Protein AF-0000000080414176 (afdb_homodimer)

Foldseek 3Di:
DDPPQPFPPDDPFFTKGFQAFALWAAADDPDPVVVVVLCVVQQADRQQWFWFEWDDDVQWIKTATFAQDHHDQFGIWTDGNPPRPHNHDHTYHAPHSVLRHALPQNHAHHWAYWDQDPQQKIKTWHCCWHHDDPPIDNSYATWIWIARNVVRDTDDIAGADPQAADPQFDWHYKDKDDPPDNQQIKMWTQRFQRLWIKIAGNNVRDIHIDHAPQQFADQVQQWAAFPNDTDGNNGGGKAEWEWAAPPDDFIKIKIHTQSFQWIKIAGCVLVVDHDDPPSHVRIGTADGEDAGWQYWYADNQAKIWTQHQRFLFIKIAGRVDGPDNVLMDTLGHDSPQSHPFNYWDDDPQKIKTKHGNVCCSVVHGRDSVDTGITIMMGGNQSSCVPGSNDDDVPVD/DDPPQPFPPDPPFFTKTFQAFALWAAADDPDPVVVVVLCVVQQADRQQWFWFEWDDDDQWIKTATFAQDHHDQFGIFTDGNPPRPHNHDHTYHAPHSVLRHALPQNHAHHWAYWDQDPQQKIKTWHCCWHHDDPPIDNSYATWIWIARNVVRDTDDIAGADPQAADPQFDWHYKDKDDPPDNQAIKMWTQRFQRLWIKIAGNNVRDIHIDHAPQQFADQVQQWAAFPNDTDGNNRGGKAEWEWAAPPDDFIKIKIHTQSFQWIKIAGCVLVVDHDDPPSHVRIGTADGEDAGWQYWYADNQAKIWTQHQRFLFIKIAGRVDGPDNVLMDTLGHDSVQSHPFNYWDADPQKIKTKHGNVCCSVVHGRDSVDTGITIMMGGNQSSCVPGSNDDDVPVD

InterPro domains:
  IPR011042 Six-bladed beta-propeller, TolB-like [G3DSA:2.120.10.30] (16-393)
  IPR017996 Major royal jelly/yellow-related [PF03022] (109-389)
  IPR017996 Major royal jelly/yellow-related [PR01366] (15-36)
  IPR017996 Major royal jelly/yellow-related [PR01366] (37-59)
  IPR017996 Major royal jelly/yellow-related [PR01366] (293-312)
  IPR017996 Major royal jelly/yellow-related [PR01366] (315-337)
  IPR017996 Major royal jelly/yellow-related [PTHR10009] (9-392)

Organism: Rhodnius prolixus (NCBI:txid13249)

Radius of gyration: 29.64 Å; Cα contacts (8 Å, |Δi|>4): 2072; chains: 2; bounding box: 53×89×78 Å

Sequence (792 aa):
IFYVSALISCTSGVQLYQKFAWRSLDYAFPSEHSRMEALFNGDFVPENNLPVGIEIWKNKLFVTVPRWNKGVPSTLNYVPLDNAYDASPKLVPYPNWSTNKEGNCYGLTTTYRVRVDECDRLWVLDSGTVGIGNTTQQVCPYALHAFNLKNDRQILRYQFKDDDINGNTFIANIAVEVGDTCEDTFVYASDELGYGLLVYDLKENDSWRFEHGFFHPDPLKGDFNVAGLNFQWEAEGIFGLALSPRSFGDRLLFFHPLASYREFVVPTNVLKAKPDEKFYHKFIPLNERLGHSTAEVMTEDGILLFNLIDNNAIGCWNWNNPYDARYHDIIAKDDVGLIFPSDIRVVNGIVWVISDRMPVHLISKLDFYDVNFRIIFFSLDEAVSGTVCQHNSKYVIFYVSALISCTSGVQLYQKFAWRSLDYAFPSEHSRMEALFNGDFVPENNLPVGIEIWKNKLFVTVPRWNKGVPSTLNYVPLDNAYDASPKLVPYPNWSTNKEGNCYGLTTTYRVRVDECDRLWVLDSGTVGIGNTTQQVCPYALHAFNLKNDRQILRYQFKDDDINGNTFIANIAVEVGDTCEDTFVYASDELGYGLLVYDLKENDSWRFEHGFFHPDPLKGDFNVAGLNFQWEAEGIFGLALSPRSFGDRLLFFHPLASYREFVVPTNVLKAKPDEKFYHKFIPLNERLGHSTAEVMTEDGILLFNLIDNNAIGCWNWNNPYDARYHDIIAKDDVGLIFPSDIRVVNGIVWVISDRMPVHLISKLDFYDVNFRIIFFSLDEAVSGTVCQHNSKYV

Structure (mmCIF, N/CA/C/O backbone):
data_AF-0000000080414176-model_v1
#
loop_
_entity.id
_entity.type
_entity.pdbx_description
1 polymer 'Protein yellow'
#
loop_
_atom_site.group_PDB
_atom_site.id
_atom_site.type_symbol
_atom_site.label_atom_id
_atom_site.label_alt_id
_atom_site.label_comp_id
_atom_site.label_asym_id
_atom_site.label_entity_id
_atom_site.label_seq_id
_atom_site.pdbx_PDB_ins_code
_atom_site.Cartn_x
_atom_site.Cartn_y
_atom_site.Cartn_z
_atom_site.occupancy
_atom_site.B_iso_or_equiv
_atom_site.auth_seq_id
_atom_site.auth_comp_id
_atom_site.auth_asym_id
_atom_site.auth_atom_id
_atom_site.pdbx_PDB_model_num
ATOM 1 N N . ILE A 1 1 ? 14.641 -48.219 -22.266 1 24.78 1 ILE A N 1
ATOM 2 C CA . ILE A 1 1 ? 14.367 -46.781 -22.172 1 24.78 1 ILE A CA 1
ATOM 3 C C . ILE A 1 1 ? 14.938 -46.219 -20.875 1 24.78 1 ILE A C 1
ATOM 5 O O . ILE A 1 1 ? 14.484 -46.594 -19.781 1 24.78 1 ILE A O 1
ATOM 9 N N . PHE A 1 2 ? 16.266 -45.938 -20.797 1 26.03 2 PHE A N 1
ATOM 10 C CA . PHE A 1 2 ? 17.062 -45.625 -19.609 1 26.03 2 PHE A CA 1
ATOM 11 C C . PHE A 1 2 ? 16.656 -44.281 -19.047 1 26.03 2 PHE A C 1
ATOM 13 O O . PHE A 1 2 ? 16.734 -43.25 -19.75 1 26.03 2 PHE A O 1
ATOM 20 N N . TYR A 1 3 ? 15.633 -44.219 -18.156 1 29.53 3 TYR A N 1
ATOM 21 C CA . TYR A 1 3 ? 15.32 -43.031 -17.359 1 29.53 3 TYR A CA 1
ATOM 22 C C . TYR A 1 3 ? 16.562 -42.5 -16.672 1 29.53 3 TYR A C 1
ATOM 24 O O . TYR A 1 3 ? 17.203 -43.219 -15.898 1 29.53 3 TYR A O 1
ATOM 32 N N . VAL A 1 4 ? 17.328 -41.812 -17.344 1 32.78 4 VAL A N 1
ATOM 33 C CA . VAL A 1 4 ? 18.438 -41.219 -16.625 1 32.78 4 VAL A CA 1
ATOM 34 C C . VAL A 1 4 ? 17.906 -40.375 -15.477 1 32.78 4 VAL A C 1
ATOM 36 O O . VAL A 1 4 ? 17.344 -39.281 -15.711 1 32.78 4 VAL A O 1
ATOM 39 N N . SER A 1 5 ? 17.406 -40.906 -14.438 1 36.78 5 SER A N 1
ATOM 40 C CA . SER A 1 5 ? 17.078 -40.219 -13.195 1 36.78 5 SER A CA 1
ATOM 41 C C . SER A 1 5 ? 18.297 -39.562 -12.578 1 36.78 5 SER A C 1
ATOM 43 O O . SER A 1 5 ? 19.25 -40.25 -12.211 1 36.78 5 SER A O 1
ATOM 45 N N . ALA A 1 6 ? 18.688 -38.5 -13.125 1 37.69 6 ALA A N 1
ATOM 46 C CA . ALA A 1 6 ? 19.781 -37.938 -12.344 1 37.69 6 ALA A CA 1
ATOM 47 C C . ALA A 1 6 ? 19.344 -37.656 -10.914 1 37.69 6 ALA A C 1
ATOM 49 O O . ALA A 1 6 ? 18.375 -36.938 -10.68 1 37.69 6 ALA A O 1
ATOM 50 N N . LEU A 1 7 ? 19.766 -38.5 -10.016 1 38.91 7 LEU A N 1
ATOM 51 C CA . LEU A 1 7 ? 19.609 -38.375 -8.57 1 38.91 7 LEU A CA 1
ATOM 52 C C . LEU A 1 7 ? 20.359 -37.156 -8.062 1 38.91 7 LEU A C 1
ATOM 54 O O . LEU A 1 7 ? 21.562 -37 -8.32 1 38.91 7 LEU A O 1
ATOM 58 N N . ILE A 1 8 ? 19.734 -36.125 -7.996 1 37.75 8 ILE A N 1
ATOM 59 C CA . ILE A 1 8 ? 20.391 -35.031 -7.254 1 37.75 8 ILE A CA 1
ATOM 60 C C . ILE A 1 8 ? 20.531 -35.438 -5.789 1 37.75 8 ILE A C 1
ATOM 62 O O . ILE A 1 8 ? 19.531 -35.781 -5.137 1 37.75 8 ILE A O 1
ATOM 66 N N . SER A 1 9 ? 21.719 -35.938 -5.422 1 36.38 9 SER A N 1
ATOM 67 C CA . SER A 1 9 ? 22.016 -36.344 -4.055 1 36.38 9 SER A CA 1
ATOM 68 C C . SER A 1 9 ? 21.625 -35.25 -3.051 1 36.38 9 SER A C 1
ATOM 70 O O . SER A 1 9 ? 22.172 -34.156 -3.068 1 36.38 9 SER A O 1
ATOM 72 N N . CYS A 1 10 ? 20.375 -35.062 -2.795 1 38.81 10 CYS A N 1
ATOM 73 C CA . CYS A 1 10 ? 20.047 -34.156 -1.703 1 38.81 10 CYS A CA 1
ATOM 74 C C . CYS A 1 10 ? 20.359 -34.781 -0.352 1 38.81 10 CYS A C 1
ATOM 76 O O . CYS A 1 10 ? 20.141 -35.969 -0.152 1 38.81 10 CYS A O 1
ATOM 78 N N . THR A 1 11 ? 21.141 -34.188 0.549 1 42.34 11 THR A N 1
ATOM 79 C CA . THR A 1 11 ? 21.203 -34.5 1.973 1 42.34 11 THR A CA 1
ATOM 80 C C . THR A 1 11 ? 19.844 -34.969 2.479 1 42.34 11 THR A C 1
ATOM 82 O O . THR A 1 11 ? 18.844 -34.938 1.742 1 42.34 11 THR A O 1
ATOM 85 N N . SER A 1 12 ? 19.5 -34.969 3.92 1 51.62 12 SER A N 1
ATOM 86 C CA . SER A 1 12 ? 18.391 -35.375 4.758 1 51.62 12 SER A CA 1
ATOM 87 C C . SER A 1 12 ? 17.078 -34.781 4.281 1 51.62 12 SER A C 1
ATOM 89 O O . SER A 1 12 ? 16.125 -34.625 5.062 1 51.62 12 SER A O 1
ATOM 91 N N . GLY A 1 13 ? 16.875 -34.781 2.926 1 66.69 13 GLY A N 1
ATOM 92 C CA . GLY A 1 13 ? 15.641 -34.25 2.365 1 66.69 13 GLY A CA 1
ATOM 93 C C . GLY A 1 13 ? 15 -35.156 1.341 1 66.69 13 GLY A C 1
ATOM 94 O O . GLY A 1 13 ? 15.57 -36.188 0.981 1 66.69 13 GLY A O 1
ATOM 95 N N . VAL A 1 14 ? 13.742 -35.094 0.979 1 82.75 14 VAL A N 1
ATOM 96 C CA . VAL A 1 14 ? 12.961 -35.875 0.014 1 82.75 14 VAL A CA 1
ATOM 97 C C . VAL A 1 14 ? 13.648 -35.844 -1.35 1 82.75 14 VAL A C 1
ATOM 99 O O . VAL A 1 14 ? 14.297 -34.844 -1.701 1 82.75 14 VAL A O 1
ATOM 102 N N . GLN A 1 15 ? 13.625 -37 -1.984 1 88.12 15 GLN A N 1
ATOM 103 C CA . GLN A 1 15 ? 14.109 -37.062 -3.359 1 88.12 15 GLN A CA 1
ATOM 104 C C . GLN A 1 15 ? 13.219 -36.25 -4.289 1 88.12 15 GLN A C 1
ATOM 106 O O . GLN A 1 15 ? 12.008 -36.469 -4.352 1 88.12 15 GLN A O 1
ATOM 111 N N . LEU A 1 16 ? 13.82 -35.281 -4.965 1 95.75 16 LEU A N 1
ATOM 112 C CA . LEU A 1 16 ? 13.125 -34.469 -5.957 1 95.75 16 LEU A CA 1
ATOM 113 C C . LEU A 1 16 ? 13.344 -35.031 -7.359 1 95.75 16 LEU A C 1
ATOM 115 O O . LEU A 1 16 ? 14.453 -35.438 -7.699 1 95.75 16 LEU A O 1
ATOM 119 N N . TYR A 1 17 ? 12.328 -35.062 -8.117 1 95.75 17 TYR A N 1
ATOM 120 C CA . TYR A 1 17 ? 12.414 -35.531 -9.508 1 95.75 17 TYR A CA 1
ATOM 121 C C . TYR A 1 17 ? 12.062 -34.406 -10.469 1 95.75 17 TYR A C 1
ATOM 123 O O . TYR A 1 17 ? 11.125 -33.625 -10.219 1 95.75 17 TYR A O 1
ATOM 131 N N . GLN A 1 18 ? 12.828 -34.281 -11.5 1 95.56 18 GLN A N 1
ATOM 132 C CA . GLN A 1 18 ? 12.562 -33.312 -12.555 1 95.56 18 GLN A CA 1
ATOM 133 C C . GLN A 1 18 ? 11.734 -33.938 -13.672 1 95.56 18 GLN A C 1
ATOM 135 O O . GLN A 1 18 ? 12.156 -34.906 -14.305 1 95.56 18 GLN A O 1
ATOM 140 N N . LYS A 1 19 ? 10.617 -33.438 -13.922 1 95.69 19 LYS A N 1
ATOM 141 C CA . LYS A 1 19 ? 9.773 -33.938 -15.008 1 95.69 19 LYS A CA 1
ATOM 142 C C . LYS A 1 19 ? 10.133 -33.25 -16.328 1 95.69 19 LYS A C 1
ATOM 144 O O . LYS A 1 19 ? 10.266 -33.906 -17.359 1 95.69 19 LYS A O 1
ATOM 149 N N . PHE A 1 20 ? 10.203 -31.938 -16.297 1 96.88 20 PHE A N 1
ATOM 150 C CA . PHE A 1 20 ? 10.547 -31.141 -17.469 1 96.88 20 PHE A CA 1
ATOM 151 C C . PHE A 1 20 ? 11.578 -30.078 -17.109 1 96.88 20 PHE A C 1
ATOM 153 O O . PHE A 1 20 ? 11.664 -29.641 -15.953 1 96.88 20 PHE A O 1
ATOM 160 N N . ALA A 1 21 ? 12.336 -29.641 -18.047 1 97.5 21 ALA A N 1
ATOM 161 C CA . ALA A 1 21 ? 13.328 -28.578 -17.922 1 97.5 21 ALA A CA 1
ATOM 162 C C . ALA A 1 21 ? 13.484 -27.812 -19.234 1 97.5 21 ALA A C 1
ATOM 164 O O . ALA A 1 21 ? 13.555 -28.422 -20.312 1 97.5 21 ALA A O 1
ATOM 165 N N . TRP A 1 22 ? 13.477 -26.516 -19.172 1 98.12 22 TRP A N 1
ATOM 166 C CA . TRP A 1 22 ? 13.617 -25.703 -20.375 1 98.12 22 TRP A CA 1
ATOM 167 C C . TRP A 1 22 ? 14.734 -24.672 -20.203 1 98.12 22 TRP A C 1
ATOM 169 O O . TRP A 1 22 ? 14.875 -24.078 -19.141 1 98.12 22 TRP A O 1
ATOM 179 N N . ARG A 1 23 ? 15.539 -24.562 -21.219 1 98.31 23 ARG A N 1
ATOM 180 C CA . ARG A 1 23 ? 16.391 -23.375 -21.328 1 98.31 23 ARG A CA 1
ATOM 181 C C . ARG A 1 23 ? 15.586 -22.156 -21.766 1 98.31 23 ARG A C 1
ATOM 183 O O . ARG A 1 23 ? 15.742 -21.062 -21.219 1 98.31 23 ARG A O 1
ATOM 190 N N . SER A 1 24 ? 14.781 -22.359 -22.719 1 98.31 24 SER A N 1
ATOM 191 C CA . SER A 1 24 ? 13.758 -21.453 -23.203 1 98.31 24 SER A CA 1
ATOM 192 C C . SER A 1 24 ? 12.5 -22.203 -23.625 1 98.31 24 SER A C 1
ATOM 194 O O . SER A 1 24 ? 12.562 -23.375 -23.969 1 98.31 24 SER A O 1
ATOM 196 N N . LEU A 1 25 ? 11.414 -21.531 -23.594 1 98.38 25 LEU A N 1
ATOM 197 C CA . LEU A 1 25 ? 10.164 -22.172 -23.969 1 98.38 25 LEU A CA 1
ATOM 198 C C . LEU A 1 25 ? 10.008 -22.188 -25.5 1 98.38 25 LEU A C 1
ATOM 200 O O . LEU A 1 25 ? 10.602 -21.359 -26.188 1 98.38 25 LEU A O 1
ATOM 204 N N . ASP A 1 26 ? 9.312 -23.094 -25.906 1 98.19 26 ASP A N 1
ATOM 205 C CA . ASP A 1 26 ? 8.852 -23.188 -27.281 1 98.19 26 ASP A CA 1
ATOM 206 C C . ASP A 1 26 ? 7.406 -23.688 -27.344 1 98.19 26 ASP A C 1
ATOM 208 O O . ASP A 1 26 ? 6.836 -24.078 -26.328 1 98.19 26 ASP A O 1
ATOM 212 N N . TYR A 1 27 ? 6.855 -23.562 -28.516 1 98.44 27 TYR A N 1
ATOM 213 C CA . TYR A 1 27 ? 5.434 -23.859 -28.672 1 98.44 27 TYR A CA 1
ATOM 214 C C . TYR A 1 27 ? 5.199 -24.812 -29.828 1 98.44 27 TYR A C 1
ATOM 216 O O . TYR A 1 27 ? 5.988 -24.875 -30.766 1 98.44 27 TYR A O 1
ATOM 224 N N . ALA A 1 28 ? 4.078 -25.516 -29.672 1 97.75 28 ALA A N 1
ATOM 225 C CA . ALA A 1 28 ? 3.68 -26.453 -30.719 1 97.75 28 ALA A CA 1
ATOM 226 C C . ALA A 1 28 ? 2.961 -25.734 -31.859 1 97.75 28 ALA A C 1
ATOM 228 O O . ALA A 1 28 ? 1.761 -25.922 -32.062 1 97.75 28 ALA A O 1
ATOM 229 N N . PHE A 1 29 ? 3.73 -25.094 -32.688 1 98.12 29 PHE A N 1
ATOM 230 C CA . PHE A 1 29 ? 3.174 -24.406 -33.875 1 98.12 29 PHE A CA 1
ATOM 231 C C . PHE A 1 29 ? 2.584 -25.422 -34.844 1 98.12 29 PHE A C 1
ATOM 233 O O . PHE A 1 29 ? 3.016 -26.578 -34.875 1 98.12 29 PHE A O 1
ATOM 240 N N . PRO A 1 30 ? 1.626 -24.922 -35.656 1 97 30 PRO A N 1
ATOM 241 C CA . PRO A 1 30 ? 0.999 -25.844 -36.594 1 97 30 PRO A CA 1
ATOM 242 C C . PRO A 1 30 ? 1.994 -26.422 -37.625 1 97 30 PRO A C 1
ATOM 244 O O . PRO A 1 30 ? 1.801 -27.531 -38.094 1 97 30 PRO A O 1
ATOM 247 N N . SER A 1 31 ? 2.994 -25.641 -37.969 1 97.56 31 SER A N 1
ATOM 248 C CA . SER A 1 31 ? 4.055 -26.078 -38.875 1 97.56 31 SER A CA 1
ATOM 249 C C . SER A 1 31 ? 5.375 -25.375 -38.562 1 97.56 31 SER A C 1
ATOM 251 O O . SER A 1 31 ? 5.387 -24.344 -37.875 1 97.56 31 SER A O 1
ATOM 253 N N . GLU A 1 32 ? 6.402 -26 -39 1 97.56 32 GLU A N 1
ATOM 254 C CA . GLU A 1 32 ? 7.703 -25.359 -38.844 1 97.56 32 GLU A CA 1
ATOM 255 C C . GLU A 1 32 ? 7.758 -24.016 -39.562 1 97.56 32 GLU A C 1
ATOM 257 O O . GLU A 1 32 ? 8.414 -23.078 -39.094 1 97.56 32 GLU A O 1
ATOM 262 N N . HIS A 1 33 ? 7.082 -23.984 -40.688 1 97.75 33 HIS A N 1
ATOM 263 C CA . HIS A 1 33 ? 7.016 -22.734 -41.438 1 97.75 33 HIS A CA 1
ATOM 264 C C . HIS A 1 33 ? 6.367 -21.625 -40.594 1 97.75 33 HIS A C 1
ATOM 266 O O . HIS A 1 33 ? 6.891 -20.516 -40.531 1 97.75 33 HIS A O 1
ATOM 272 N N . SER A 1 34 ? 5.277 -21.922 -40 1 97.44 34 SER A N 1
ATOM 273 C CA . SER A 1 34 ? 4.586 -20.953 -39.188 1 97.44 34 SER A CA 1
ATOM 274 C C . SER A 1 34 ? 5.441 -20.531 -37.969 1 97.44 34 SER A C 1
ATOM 276 O O . SER A 1 34 ? 5.41 -19.375 -37.562 1 97.44 34 SER A O 1
ATOM 278 N N . ARG A 1 35 ? 6.176 -21.469 -37.406 1 98.06 35 ARG A N 1
ATOM 279 C CA . ARG A 1 35 ? 7.086 -21.156 -36.312 1 98.06 35 ARG A CA 1
ATOM 280 C C . ARG A 1 35 ? 8.164 -20.172 -36.781 1 98.06 35 ARG A C 1
ATOM 282 O O . ARG A 1 35 ? 8.43 -19.188 -36.094 1 98.06 35 ARG A O 1
ATOM 289 N N . MET A 1 36 ? 8.742 -20.453 -37.938 1 98.31 36 MET A N 1
ATOM 290 C CA . MET A 1 36 ? 9.805 -19.609 -38.469 1 98.31 36 MET A CA 1
ATOM 291 C C . MET A 1 36 ? 9.281 -18.203 -38.781 1 98.31 36 MET A C 1
ATOM 293 O O . MET A 1 36 ? 9.977 -17.219 -38.531 1 98.31 36 MET A O 1
ATOM 297 N N . GLU A 1 37 ? 8.141 -18.156 -39.312 1 97.94 37 GLU A N 1
ATOM 298 C CA . GLU A 1 37 ? 7.52 -16.859 -39.562 1 97.94 37 GLU A CA 1
ATOM 299 C C . GLU A 1 37 ? 7.328 -16.062 -38.281 1 97.94 37 GLU A C 1
ATOM 301 O O . GLU A 1 37 ? 7.59 -14.859 -38.25 1 97.94 37 GLU A O 1
ATOM 306 N N . ALA A 1 38 ? 6.879 -16.75 -37.25 1 98 38 ALA A N 1
ATOM 307 C CA . ALA A 1 38 ? 6.668 -16.094 -35.969 1 98 38 ALA A CA 1
ATOM 308 C C . ALA A 1 38 ? 7.984 -15.586 -35.406 1 98 38 ALA A C 1
ATOM 310 O O . ALA A 1 38 ? 8.031 -14.492 -34.812 1 98 38 ALA A O 1
ATOM 311 N N . LEU A 1 39 ? 9.031 -16.375 -35.531 1 98.25 39 LEU A N 1
ATOM 312 C CA . LEU A 1 39 ? 10.352 -15.953 -35.062 1 98.25 39 LEU A CA 1
ATOM 313 C C . LEU A 1 39 ? 10.828 -14.727 -35.844 1 98.25 39 LEU A C 1
ATOM 315 O O . LEU A 1 39 ? 11.383 -13.789 -35.281 1 98.25 39 LEU A O 1
ATOM 319 N N . PHE A 1 40 ? 10.562 -14.734 -37.094 1 97.94 40 PHE A N 1
ATOM 320 C CA . PHE A 1 40 ? 11.039 -13.68 -38 1 97.94 40 PHE A CA 1
ATOM 321 C C . PHE A 1 40 ? 10.273 -12.383 -37.75 1 97.94 40 PHE A C 1
ATOM 323 O O . PHE A 1 40 ? 10.875 -11.305 -37.719 1 97.94 40 PHE A O 1
ATOM 330 N N . ASN A 1 41 ? 9.023 -12.43 -37.562 1 97.44 41 ASN A N 1
ATOM 331 C CA . ASN A 1 41 ? 8.195 -11.227 -37.5 1 97.44 41 ASN A CA 1
ATOM 332 C C . ASN A 1 41 ? 8.078 -10.742 -36.031 1 97.44 41 ASN A C 1
ATOM 334 O O . ASN A 1 41 ? 7.449 -9.711 -35.781 1 97.44 41 ASN A O 1
ATOM 338 N N . GLY A 1 42 ? 8.562 -11.508 -35.031 1 97.88 42 GLY A N 1
ATOM 339 C CA . GLY A 1 42 ? 8.578 -11.055 -33.656 1 97.88 42 GLY A CA 1
ATOM 340 C C . GLY A 1 42 ? 7.383 -11.531 -32.844 1 97.88 42 GLY A C 1
ATOM 341 O O . GLY A 1 42 ? 7.223 -11.172 -31.688 1 97.88 42 GLY A O 1
ATOM 342 N N . ASP A 1 43 ? 6.57 -12.336 -33.5 1 97.19 43 ASP A N 1
ATOM 343 C CA . ASP A 1 43 ? 5.418 -12.891 -32.781 1 97.19 43 ASP A CA 1
ATOM 344 C C . ASP A 1 43 ? 5.855 -13.953 -31.781 1 97.19 43 ASP A C 1
ATOM 346 O O . ASP A 1 43 ? 5.09 -14.312 -30.875 1 97.19 43 ASP A O 1
ATOM 350 N N . PHE A 1 44 ? 7.008 -14.445 -32.062 1 98.5 44 PHE A N 1
ATOM 351 C CA . PHE A 1 44 ? 7.633 -15.375 -31.125 1 98.5 44 PHE A CA 1
ATOM 352 C C . PHE A 1 44 ? 9.07 -14.969 -30.828 1 98.5 44 PHE A C 1
ATOM 354 O O . PHE A 1 44 ? 9.914 -14.961 -31.734 1 98.5 44 PHE A O 1
ATOM 361 N N . VAL A 1 45 ? 9.328 -14.57 -29.609 1 98.62 45 VAL A N 1
ATOM 362 C CA . VAL A 1 45 ? 10.664 -14.266 -29.109 1 98.62 45 VAL A CA 1
ATOM 363 C C . VAL A 1 45 ? 10.977 -15.133 -27.891 1 98.62 45 VAL A C 1
ATOM 365 O O . VAL A 1 45 ? 10.578 -14.812 -26.766 1 98.62 45 VAL A O 1
ATOM 368 N N . PRO A 1 46 ? 11.695 -16.203 -28.047 1 98.12 46 PRO A N 1
ATOM 369 C CA . PRO A 1 46 ? 11.883 -17.219 -27.016 1 98.12 46 PRO A CA 1
ATOM 370 C C . PRO A 1 46 ? 12.32 -16.625 -25.672 1 98.12 46 PRO A C 1
ATOM 372 O O . PRO A 1 46 ? 11.836 -17.047 -24.625 1 98.12 46 PRO A O 1
ATOM 375 N N . GLU A 1 47 ? 13.094 -15.57 -25.672 1 97.88 47 GLU A N 1
ATOM 376 C CA . GLU A 1 47 ? 13.688 -15.008 -24.469 1 97.88 47 GLU A CA 1
ATOM 377 C C . GLU A 1 47 ? 12.641 -14.266 -23.641 1 97.88 47 GLU A C 1
ATOM 379 O O . GLU A 1 47 ? 12.875 -13.961 -22.469 1 97.88 47 GLU A O 1
ATOM 384 N N . ASN A 1 48 ? 11.492 -14.023 -24.25 1 98.38 48 ASN A N 1
ATOM 385 C CA . ASN A 1 48 ? 10.484 -13.203 -23.578 1 98.38 48 ASN A CA 1
ATOM 386 C C . ASN A 1 48 ? 9.422 -14.07 -22.906 1 98.38 48 ASN A C 1
ATOM 388 O O . ASN A 1 48 ? 8.477 -13.555 -22.312 1 98.38 48 ASN A O 1
ATOM 392 N N . ASN A 1 49 ? 9.57 -15.398 -22.938 1 98.75 49 ASN A N 1
ATOM 393 C CA . ASN A 1 49 ? 8.555 -16.312 -22.438 1 98.75 49 ASN A CA 1
ATOM 394 C C . ASN A 1 49 ? 8.953 -16.906 -21.094 1 98.75 49 ASN A C 1
ATOM 396 O O . ASN A 1 49 ? 9.883 -17.703 -21.016 1 98.75 49 ASN A O 1
ATOM 400 N N . LEU A 1 50 ? 8.297 -16.516 -20.062 1 98.69 50 LEU A N 1
ATOM 401 C CA . LEU A 1 50 ? 8.523 -17 -18.703 1 98.69 50 LEU A CA 1
ATOM 402 C C . LEU A 1 50 ? 7.301 -17.75 -18.188 1 98.69 50 LEU A C 1
ATOM 404 O O . LEU A 1 50 ? 6.219 -17.172 -18.062 1 98.69 50 LEU A O 1
ATOM 408 N N . PRO A 1 51 ? 7.402 -19.062 -17.953 1 98.81 51 PRO A N 1
ATOM 409 C CA . PRO A 1 51 ? 6.277 -19.766 -17.328 1 98.81 51 PRO A CA 1
ATOM 410 C C . PRO A 1 51 ? 6.125 -19.422 -15.844 1 98.81 51 PRO A C 1
ATOM 412 O O . PRO A 1 51 ? 7.117 -19.359 -15.117 1 98.81 51 PRO A O 1
ATOM 415 N N . VAL A 1 52 ? 4.883 -19.25 -15.367 1 98.44 52 VAL A N 1
ATOM 416 C CA . VAL A 1 52 ? 4.785 -18.734 -14 1 98.44 52 VAL A CA 1
ATOM 417 C C . VAL A 1 52 ? 3.805 -19.594 -13.203 1 98.44 52 VAL A C 1
ATOM 419 O O . VAL A 1 52 ? 3.814 -19.578 -11.969 1 98.44 52 VAL A O 1
ATOM 422 N N . GLY A 1 53 ? 2.842 -20.297 -13.836 1 98.5 53 GLY A N 1
ATOM 423 C CA . GLY A 1 53 ? 1.833 -21.062 -13.133 1 98.5 53 GLY A CA 1
ATOM 424 C C . GLY A 1 53 ? 1.634 -22.453 -13.703 1 98.5 53 GLY A C 1
ATOM 425 O O . GLY A 1 53 ? 1.907 -22.688 -14.883 1 98.5 53 GLY A O 1
ATOM 426 N N . ILE A 1 54 ? 1.121 -23.359 -12.859 1 98.75 54 ILE A N 1
ATOM 427 C CA . ILE A 1 54 ? 0.832 -24.719 -13.328 1 98.75 54 ILE A CA 1
ATOM 428 C C . ILE A 1 54 ? -0.489 -25.188 -12.727 1 98.75 54 ILE A C 1
ATOM 430 O O . ILE A 1 54 ? -0.933 -24.688 -11.695 1 98.75 54 ILE A O 1
ATOM 434 N N . GLU A 1 55 ? -1.014 -26.109 -13.367 1 98.69 55 GLU A N 1
ATOM 435 C CA . GLU A 1 55 ? -2.148 -26.922 -12.938 1 98.69 55 GLU A CA 1
ATOM 436 C C . GLU A 1 55 ? -2.131 -28.297 -13.617 1 98.69 55 GLU A C 1
ATOM 438 O O . GLU A 1 55 ? -1.553 -28.453 -14.695 1 98.69 55 GLU A O 1
ATOM 443 N N . ILE A 1 56 ? -2.738 -29.25 -12.922 1 98.25 56 ILE A N 1
ATOM 444 C CA . ILE A 1 56 ? -2.719 -30.609 -13.469 1 98.25 56 ILE A CA 1
ATOM 445 C C . ILE A 1 56 ? -4.141 -31.156 -13.539 1 98.25 56 ILE A C 1
ATOM 447 O O . ILE A 1 56 ? -4.902 -31.047 -12.57 1 98.25 56 ILE A O 1
ATOM 451 N N . TRP A 1 57 ? -4.488 -31.703 -14.633 1 98.31 57 TRP A N 1
ATOM 452 C CA . TRP A 1 57 ? -5.727 -32.438 -14.836 1 98.31 57 TRP A CA 1
ATOM 453 C C . TRP A 1 57 ? -5.48 -33.719 -15.664 1 98.31 57 TRP A C 1
ATOM 455 O O . TRP A 1 57 ? -5.145 -33.625 -16.844 1 98.31 57 TRP A O 1
ATOM 465 N N . LYS A 1 58 ? -5.594 -34.875 -14.992 1 96.44 58 LYS A N 1
ATOM 466 C CA . LYS A 1 58 ? -5.312 -36.156 -15.633 1 96.44 58 LYS A CA 1
ATOM 467 C C . LYS A 1 58 ? -3.945 -36.125 -16.312 1 96.44 58 LYS A C 1
ATOM 469 O O . LYS A 1 58 ? -2.916 -36 -15.641 1 96.44 58 LYS A O 1
ATOM 474 N N . ASN A 1 59 ? -3.918 -36.094 -17.609 1 95.12 59 ASN A N 1
ATOM 475 C CA . ASN A 1 59 ? -2.629 -36.219 -18.281 1 95.12 59 ASN A CA 1
ATOM 476 C C . ASN A 1 59 ? -2.18 -34.844 -18.844 1 95.12 59 ASN A C 1
ATOM 478 O O . ASN A 1 59 ? -1.24 -34.781 -19.641 1 95.12 59 ASN A O 1
ATOM 482 N N . LYS A 1 60 ? -2.854 -33.812 -18.453 1 97.12 60 LYS A N 1
ATOM 483 C CA . LYS A 1 60 ? -2.473 -32.469 -18.891 1 97.12 60 LYS A CA 1
ATOM 484 C C . LYS A 1 60 ? -1.816 -31.688 -17.75 1 97.12 60 LYS A C 1
ATOM 486 O O . LYS A 1 60 ? -2.377 -31.594 -16.656 1 97.12 60 LYS A O 1
ATOM 491 N N . LEU A 1 61 ? -0.685 -31.234 -17.953 1 97.88 61 LEU A N 1
ATOM 492 C CA . LEU A 1 61 ? -0.055 -30.234 -17.109 1 97.88 61 LEU A CA 1
ATOM 493 C C . LEU A 1 61 ? -0.129 -28.844 -17.766 1 97.88 61 LEU A C 1
ATOM 495 O O . LEU A 1 61 ? 0.535 -28.594 -18.766 1 97.88 61 LEU A O 1
ATOM 499 N N . PHE A 1 62 ? -0.943 -28.016 -17.219 1 98.75 62 PHE A N 1
ATOM 500 C CA . PHE A 1 62 ? -1.11 -26.672 -17.75 1 98.75 62 PHE A CA 1
ATOM 501 C C . PHE A 1 62 ? 0.049 -25.781 -17.328 1 98.75 62 PHE A C 1
ATOM 503 O O . PHE A 1 62 ? 0.548 -25.891 -16.203 1 98.75 62 PHE A O 1
ATOM 510 N N . VAL A 1 63 ? 0.435 -24.906 -18.203 1 98.81 63 VAL A N 1
ATOM 511 C CA . VAL A 1 63 ? 1.49 -23.938 -17.984 1 98.81 63 VAL A CA 1
ATOM 512 C C . VAL A 1 63 ? 1.032 -22.562 -18.469 1 98.81 63 VAL A C 1
ATOM 514 O O . VAL A 1 63 ? 0.578 -22.406 -19.594 1 98.81 63 VAL A O 1
ATOM 517 N N . THR A 1 64 ? 1.138 -21.547 -17.641 1 98.88 64 THR A N 1
ATOM 518 C CA . THR A 1 64 ? 0.754 -20.188 -18.016 1 98.88 64 THR A CA 1
ATOM 519 C C . THR A 1 64 ? 1.988 -19.328 -18.281 1 98.88 64 THR A C 1
ATOM 521 O O . THR A 1 64 ? 3.012 -19.484 -17.609 1 98.88 64 THR A O 1
ATOM 524 N N . VAL A 1 65 ? 1.881 -18.469 -19.281 1 98.81 65 VAL A N 1
ATOM 525 C CA . VAL A 1 65 ? 2.963 -17.578 -19.703 1 98.81 65 VAL A CA 1
ATOM 526 C C . VAL A 1 65 ? 2.422 -16.172 -19.906 1 98.81 65 VAL A C 1
ATOM 528 O O . VAL A 1 65 ? 1.861 -15.867 -20.969 1 98.81 65 VAL A O 1
ATOM 531 N N . PRO A 1 66 ? 2.631 -15.305 -18.969 1 98.12 66 PRO A N 1
ATOM 532 C CA . PRO A 1 66 ? 2.111 -13.945 -19.125 1 98.12 66 PRO A CA 1
ATOM 533 C C . PRO A 1 66 ? 2.83 -13.164 -20.219 1 98.12 66 PRO A C 1
ATOM 535 O O . PRO A 1 66 ? 4.012 -13.398 -20.484 1 98.12 66 PRO A O 1
ATOM 538 N N . ARG A 1 67 ? 2.145 -12.234 -20.828 1 98.06 67 ARG A N 1
ATOM 539 C CA . ARG A 1 67 ? 2.691 -11.406 -21.906 1 98.06 67 ARG A CA 1
ATOM 540 C C . ARG A 1 67 ? 3.289 -10.117 -21.344 1 98.06 67 ARG A C 1
ATOM 542 O O . ARG A 1 67 ? 2.727 -9.039 -21.531 1 98.06 67 ARG A O 1
ATOM 549 N N . TRP A 1 68 ? 4.492 -10.234 -20.812 1 97.44 68 TRP A N 1
ATOM 550 C CA . TRP A 1 68 ? 5.184 -9.078 -20.25 1 97.44 68 TRP A CA 1
ATOM 551 C C . TRP A 1 68 ? 5.949 -8.32 -21.328 1 97.44 68 TRP A C 1
ATOM 553 O O . TRP A 1 68 ? 6.293 -7.152 -21.141 1 97.44 68 TRP A O 1
ATOM 563 N N . ASN A 1 69 ? 6.238 -9.008 -22.344 1 97.06 69 ASN A N 1
ATOM 564 C CA . ASN A 1 69 ? 6.883 -8.461 -23.547 1 97.06 69 ASN A CA 1
ATOM 565 C C . ASN A 1 69 ? 6.301 -9.055 -24.812 1 97.06 69 ASN A C 1
ATOM 567 O O . ASN A 1 69 ? 5.535 -10.016 -24.766 1 97.06 69 ASN A O 1
ATOM 571 N N . LYS A 1 70 ? 6.699 -8.461 -25.906 1 96.56 70 LYS A N 1
ATOM 572 C CA . LYS A 1 70 ? 6.273 -9.008 -27.188 1 96.56 70 LYS A CA 1
ATOM 573 C C . LYS A 1 70 ? 6.855 -10.398 -27.422 1 96.56 70 LYS A C 1
ATOM 575 O O . LYS A 1 70 ? 7.863 -10.758 -26.797 1 96.56 70 LYS A O 1
ATOM 580 N N . GLY A 1 71 ? 6.16 -11.148 -28.219 1 98.38 71 GLY A N 1
ATOM 581 C CA . GLY A 1 71 ? 6.723 -12.414 -28.672 1 98.38 71 GLY A CA 1
ATOM 582 C C . GLY A 1 71 ? 6.285 -13.586 -27.812 1 98.38 71 GLY A C 1
ATOM 583 O O . GLY A 1 71 ? 6.984 -14.602 -27.75 1 98.38 71 GLY A O 1
ATOM 584 N N . VAL A 1 72 ? 5.215 -13.477 -27.109 1 98.69 72 VAL A N 1
ATOM 585 C CA . VAL A 1 72 ? 4.59 -14.586 -26.391 1 98.69 72 VAL A CA 1
ATOM 586 C C . VAL A 1 72 ? 3.354 -15.055 -27.141 1 98.69 72 VAL A C 1
ATOM 588 O O . VAL A 1 72 ? 2.266 -14.5 -26.984 1 98.69 72 VAL A O 1
ATOM 591 N N . PRO A 1 73 ? 3.457 -16.094 -27.859 1 98.06 73 PRO A N 1
ATOM 592 C CA . PRO A 1 73 ? 2.391 -16.453 -28.797 1 98.06 73 PRO A CA 1
ATOM 593 C C . PRO A 1 73 ? 1.145 -16.984 -28.094 1 98.06 73 PRO A C 1
ATOM 595 O O . PRO A 1 73 ? 0.038 -16.891 -28.625 1 98.06 73 PRO A O 1
ATOM 598 N N . SER A 1 74 ? 1.364 -17.594 -26.953 1 98.62 74 SER A N 1
ATOM 599 C CA . SER A 1 74 ? 0.258 -18.188 -26.203 1 98.62 74 SER A CA 1
ATOM 600 C C . SER A 1 74 ? 0.467 -18.047 -24.703 1 98.62 74 SER A C 1
ATOM 602 O O . SER A 1 74 ? 1.562 -18.297 -24.188 1 98.62 74 SER A O 1
ATOM 604 N N . THR A 1 75 ? -0.623 -17.672 -23.969 1 98.69 75 THR A N 1
ATOM 605 C CA . THR A 1 75 ? -0.509 -17.422 -22.531 1 98.69 75 THR A CA 1
ATOM 606 C C . THR A 1 75 ? -0.945 -18.641 -21.734 1 98.69 75 THR A C 1
ATOM 608 O O . THR A 1 75 ? -0.47 -18.844 -20.609 1 98.69 75 THR A O 1
ATOM 611 N N . LEU A 1 76 ? -1.885 -19.422 -22.188 1 98.94 76 LEU A N 1
ATOM 612 C CA . LEU A 1 76 ? -2.342 -20.656 -21.531 1 98.94 76 LEU A CA 1
ATOM 613 C C . LEU A 1 76 ? -2.02 -21.875 -22.375 1 98.94 76 LEU A C 1
ATOM 615 O O . LEU A 1 76 ? -2.457 -21.969 -23.531 1 98.94 76 LEU A O 1
ATOM 619 N N . ASN A 1 77 ? -1.295 -22.781 -21.812 1 98.81 77 ASN A N 1
ATOM 620 C CA . ASN A 1 77 ? -0.791 -23.938 -22.547 1 98.81 77 ASN A CA 1
ATOM 621 C C . ASN A 1 77 ? -0.875 -25.219 -21.703 1 98.81 77 ASN A C 1
ATOM 623 O O . ASN A 1 77 ? -1.185 -25.156 -20.516 1 98.81 77 ASN A O 1
ATOM 627 N N . TYR A 1 78 ? -0.658 -26.375 -22.312 1 98.19 78 TYR A N 1
ATOM 628 C CA . TYR A 1 78 ? -0.475 -27.609 -21.562 1 98.19 78 TYR A CA 1
ATOM 629 C C . TYR A 1 78 ? 0.585 -28.484 -22.219 1 98.19 78 TYR A C 1
ATOM 631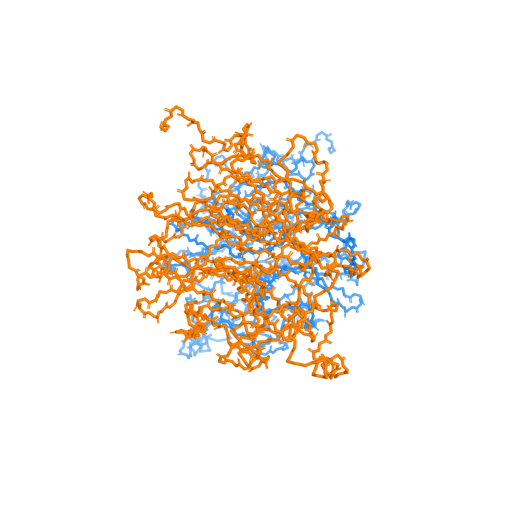 O O . TYR A 1 78 ? 0.969 -28.266 -23.359 1 98.19 78 TYR A O 1
ATOM 639 N N . VAL A 1 79 ? 1.16 -29.297 -21.438 1 97.25 79 VAL A N 1
ATOM 640 C CA . VAL A 1 79 ? 2.047 -30.391 -21.844 1 97.25 79 VAL A CA 1
ATOM 641 C C . VAL A 1 79 ? 1.447 -31.734 -21.438 1 97.25 79 VAL A C 1
ATOM 643 O O . VAL A 1 79 ? 0.999 -31.891 -20.312 1 97.25 79 VAL A O 1
ATOM 646 N N . PRO A 1 80 ? 1.409 -32.656 -22.391 1 94.31 80 PRO A N 1
ATOM 647 C CA . PRO A 1 80 ? 0.926 -34 -22 1 94.31 80 PRO A CA 1
ATOM 648 C C . PRO A 1 80 ? 1.89 -34.719 -21.078 1 94.31 80 PRO A C 1
ATOM 650 O O . PRO A 1 80 ? 3.1 -34.719 -21.312 1 94.31 80 PRO A O 1
ATOM 653 N N . LEU A 1 81 ? 1.384 -35.281 -20.062 1 92.88 81 LEU A N 1
ATOM 654 C CA . LEU A 1 81 ? 2.205 -35.969 -19.078 1 92.88 81 LEU A CA 1
ATOM 655 C C . LEU A 1 81 ? 2.482 -37.406 -19.5 1 92.88 81 LEU A C 1
ATOM 657 O O . LEU A 1 81 ? 3.412 -38.031 -19 1 92.88 81 LEU A O 1
ATOM 661 N N . ASP A 1 82 ? 1.663 -37.938 -20.375 1 86.88 82 ASP A N 1
ATOM 662 C CA . ASP A 1 82 ? 1.835 -39.312 -20.797 1 86.88 82 ASP A CA 1
ATOM 663 C C . ASP A 1 82 ? 2.85 -39.406 -21.938 1 86.88 82 ASP A C 1
ATOM 665 O O . ASP A 1 82 ? 3.291 -40.5 -22.297 1 86.88 82 ASP A O 1
ATOM 669 N N . ASN A 1 83 ? 3.145 -38.219 -22.547 1 70.44 83 ASN A N 1
ATOM 670 C CA . ASN A 1 83 ? 4.164 -38.312 -23.578 1 70.44 83 ASN A CA 1
ATOM 671 C C . ASN A 1 83 ? 5.57 -38.344 -22.984 1 70.44 83 ASN A C 1
ATOM 673 O O . ASN A 1 83 ? 6.02 -37.344 -22.391 1 70.44 83 ASN A O 1
ATOM 677 N N . ALA A 1 84 ? 6.074 -39.594 -22.484 1 59.31 84 ALA A N 1
ATOM 678 C CA . ALA A 1 84 ? 7.219 -40 -21.672 1 59.31 84 ALA A CA 1
ATOM 679 C C . ALA A 1 84 ? 8.523 -39.438 -22.234 1 59.31 84 ALA A C 1
ATOM 681 O O . ALA A 1 84 ? 9.539 -39.406 -21.547 1 59.31 84 ALA A O 1
ATOM 682 N N . TYR A 1 85 ? 8.609 -38.688 -23.406 1 66.81 85 TYR A N 1
ATOM 683 C CA . TYR A 1 85 ? 9.984 -38.812 -23.875 1 66.81 85 TYR A CA 1
ATOM 684 C C . TYR A 1 85 ? 10.633 -37.438 -23.984 1 66.81 85 TYR A C 1
ATOM 686 O O . TYR A 1 85 ? 11.859 -37.312 -24 1 66.81 85 TYR A O 1
ATOM 694 N N . ASP A 1 86 ? 9.859 -36.344 -23.828 1 81.5 86 ASP A N 1
ATOM 695 C CA . ASP A 1 86 ? 10.516 -35.062 -24.078 1 81.5 86 ASP A CA 1
ATOM 696 C C . ASP A 1 86 ? 10.773 -34.312 -22.781 1 81.5 86 ASP A C 1
ATOM 698 O O . ASP A 1 86 ? 9.836 -33.969 -22.047 1 81.5 86 ASP A O 1
ATOM 702 N N . ALA A 1 87 ? 12.086 -34.156 -22.516 1 90.88 87 ALA A N 1
ATOM 703 C CA . ALA A 1 87 ? 12.492 -33.469 -21.297 1 90.88 87 ALA A CA 1
ATOM 704 C C . ALA A 1 87 ? 12.203 -31.984 -21.391 1 90.88 87 ALA A C 1
ATOM 706 O O . ALA A 1 87 ? 12.18 -31.281 -20.359 1 90.88 87 ALA A O 1
ATOM 707 N N . SER A 1 88 ? 12.016 -31.5 -22.547 1 95.38 88 SER A N 1
ATOM 708 C CA . SER A 1 88 ? 11.703 -30.094 -22.797 1 95.38 88 SER A CA 1
ATOM 709 C C . SER A 1 88 ? 10.602 -29.969 -23.844 1 95.38 88 SER A C 1
ATOM 711 O O . SER A 1 88 ? 10.836 -29.453 -24.938 1 95.38 88 SER A O 1
ATOM 713 N N . PRO A 1 89 ? 9.469 -30.391 -23.5 1 96.62 89 PRO A N 1
ATOM 714 C CA . PRO A 1 89 ? 8.391 -30.422 -24.484 1 96.62 89 PRO A CA 1
ATOM 715 C C . PRO A 1 89 ? 7.945 -29.031 -24.922 1 96.62 89 PRO A C 1
ATOM 717 O O . PRO A 1 89 ? 8.078 -28.062 -24.156 1 96.62 89 PRO A O 1
ATOM 720 N N . LYS A 1 90 ? 7.477 -28.938 -26.172 1 97 90 LYS A N 1
ATOM 721 C CA . LYS A 1 90 ? 6.82 -27.719 -26.641 1 97 90 LYS A CA 1
ATOM 722 C C . LYS A 1 90 ? 5.477 -27.516 -25.953 1 97 90 LYS A C 1
ATOM 724 O O . LYS A 1 90 ? 4.746 -28.469 -25.703 1 97 90 LYS A O 1
ATOM 729 N N . LEU A 1 91 ? 5.164 -26.312 -25.672 1 98.25 91 LEU A N 1
ATOM 730 C CA . LEU A 1 91 ? 3.873 -25.984 -25.078 1 98.25 91 LEU A CA 1
ATOM 731 C C . LEU A 1 91 ? 2.766 -26 -26.125 1 98.25 91 LEU A C 1
ATOM 733 O O . LEU A 1 91 ? 2.906 -25.422 -27.188 1 98.25 91 LEU A O 1
ATOM 737 N N . VAL A 1 92 ? 1.719 -26.641 -25.812 1 98.06 92 VAL A N 1
ATOM 738 C CA . VAL A 1 92 ? 0.547 -26.688 -26.688 1 98.06 92 VAL A CA 1
ATOM 739 C C . VAL A 1 92 ? -0.473 -25.656 -26.219 1 98.06 92 VAL A C 1
ATOM 741 O O . VAL A 1 92 ? -0.974 -25.719 -25.094 1 98.06 92 VAL A O 1
ATOM 744 N N . PRO A 1 93 ? -0.843 -24.703 -27.078 1 98.56 93 PRO A N 1
ATOM 745 C CA . PRO A 1 93 ? -1.844 -23.719 -26.656 1 98.56 93 PRO A CA 1
ATOM 746 C C . PRO A 1 93 ? -3.164 -24.359 -26.25 1 98.56 93 PRO A C 1
ATOM 748 O O . PRO A 1 93 ? -3.658 -25.266 -26.922 1 98.56 93 PRO A O 1
ATOM 751 N N . TYR A 1 94 ? -3.633 -23.938 -25.156 1 98.69 94 TYR A N 1
ATOM 752 C CA . TYR A 1 94 ? -4.938 -24.406 -24.703 1 98.69 94 TYR A CA 1
ATOM 753 C C . TYR A 1 94 ? -5.977 -23.297 -24.781 1 98.69 94 TYR A C 1
ATOM 755 O O . TYR A 1 94 ? -5.73 -22.172 -24.328 1 98.69 94 TYR A O 1
ATOM 763 N N . PRO A 1 95 ? -7.254 -23.562 -25.125 1 98.25 95 PRO A N 1
ATOM 764 C CA . PRO A 1 95 ? -7.656 -24.812 -25.781 1 98.25 95 PRO A CA 1
ATOM 765 C C . PRO A 1 95 ? -7.168 -24.891 -27.234 1 98.25 95 PRO A C 1
ATOM 767 O O . PRO A 1 95 ? -7.207 -25.969 -27.828 1 98.25 95 PRO A O 1
ATOM 770 N N . ASN A 1 96 ? -6.812 -23.688 -27.812 1 97.88 96 ASN A N 1
ATOM 771 C CA . ASN A 1 96 ? -6.289 -23.625 -29.172 1 97.88 96 ASN A CA 1
ATOM 772 C C . ASN A 1 96 ? -5.574 -22.312 -29.438 1 97.88 96 ASN A C 1
ATOM 774 O O . ASN A 1 96 ? -5.555 -21.422 -28.578 1 97.88 96 ASN A O 1
ATOM 778 N N . TRP A 1 97 ? -4.984 -22.172 -30.594 1 97.56 97 TRP A N 1
ATOM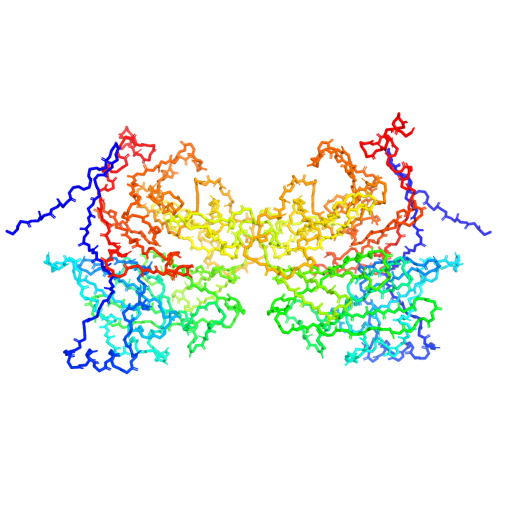 779 C CA . TRP A 1 97 ? -4.227 -21 -30.984 1 97.56 97 TRP A CA 1
ATOM 780 C C . TRP A 1 97 ? -5.133 -19.766 -31.078 1 97.56 97 TRP A C 1
ATOM 782 O O . TRP A 1 97 ? -4.766 -18.688 -30.609 1 97.56 97 TRP A O 1
ATOM 792 N N . SER A 1 98 ? -6.281 -19.906 -31.578 1 96.81 98 SER A N 1
ATOM 793 C CA . SER A 1 98 ? -7.18 -18.781 -31.797 1 96.81 98 SER A CA 1
ATOM 794 C C . SER A 1 98 ? -7.598 -18.125 -30.484 1 96.81 98 SER A C 1
ATOM 796 O O . SER A 1 98 ? -7.691 -16.906 -30.391 1 96.81 98 SER A O 1
ATOM 798 N N . THR A 1 99 ? -7.871 -18.922 -29.438 1 97.88 99 THR A N 1
ATOM 799 C CA . THR A 1 99 ? -8.273 -18.438 -28.125 1 97.88 99 THR A CA 1
ATOM 800 C C . THR A 1 99 ? -7.145 -17.641 -27.484 1 97.88 99 THR A C 1
ATOM 802 O O . THR A 1 99 ? -7.395 -16.734 -26.688 1 97.88 99 THR A O 1
ATOM 805 N N . ASN A 1 100 ? -5.906 -17.891 -27.844 1 98.31 100 ASN A N 1
ATOM 806 C CA . ASN A 1 100 ? -4.742 -17.281 -27.219 1 98.31 100 ASN A CA 1
ATOM 807 C C . ASN A 1 100 ? -4.223 -16.094 -28 1 98.31 100 ASN A C 1
ATOM 809 O O . ASN A 1 100 ? -3.146 -15.562 -27.719 1 98.31 100 ASN A O 1
ATOM 813 N N . LYS A 1 101 ? -4.945 -15.688 -28.984 1 95.31 101 LYS A N 1
ATOM 814 C CA . LYS A 1 101 ? -4.504 -14.539 -29.781 1 95.31 101 LYS A CA 1
ATOM 815 C C . LYS A 1 101 ? -4.574 -13.25 -28.953 1 95.31 101 LYS A C 1
ATOM 817 O O . LYS A 1 101 ? -5.629 -12.906 -28.438 1 9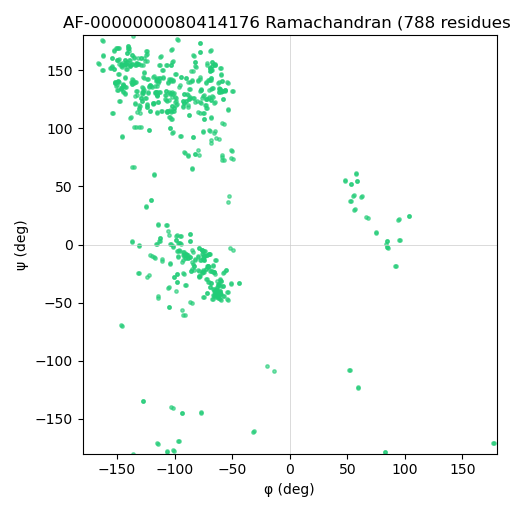5.31 101 LYS A O 1
ATOM 822 N N . GLU A 1 102 ? -3.445 -12.633 -28.906 1 92.56 102 GLU A N 1
ATOM 823 C CA . GLU A 1 102 ? -3.379 -11.367 -28.188 1 92.56 102 GLU A CA 1
ATOM 824 C C . GLU A 1 102 ? -4.391 -10.367 -28.734 1 92.56 102 GLU A C 1
ATOM 826 O O . GLU A 1 102 ? -4.527 -10.211 -29.953 1 92.56 102 GLU A O 1
ATOM 831 N N . GLY A 1 103 ? -5.137 -9.734 -27.844 1 86 103 GLY A N 1
ATOM 832 C CA . GLY A 1 103 ? -6.082 -8.703 -28.25 1 86 103 GLY A CA 1
ATOM 833 C C . GLY A 1 103 ? -7.477 -9.242 -28.5 1 86 103 GLY A C 1
ATOM 834 O O . GLY A 1 103 ? -8.438 -8.477 -28.609 1 86 103 GLY A O 1
ATOM 835 N N . ASN A 1 104 ? -7.621 -10.508 -28.688 1 92.94 104 ASN A N 1
ATOM 836 C CA . ASN A 1 104 ? -8.945 -11.125 -28.734 1 92.94 104 ASN A CA 1
ATOM 837 C C . ASN A 1 104 ? -9.602 -11.125 -27.359 1 92.94 104 ASN A C 1
ATOM 839 O O . ASN A 1 104 ? -9.398 -12.047 -26.562 1 92.94 104 ASN A O 1
ATOM 843 N N . CYS A 1 105 ? -10.461 -10.211 -27.062 1 95.75 105 CYS A N 1
ATOM 844 C CA . CYS A 1 105 ? -10.977 -9.992 -25.719 1 95.75 105 CYS A CA 1
ATOM 845 C C . CYS A 1 105 ? -12.016 -11.047 -25.359 1 95.75 105 CYS A C 1
ATOM 847 O O . CYS A 1 105 ? -12.461 -11.109 -24.219 1 95.75 105 CYS A O 1
ATOM 849 N N . TYR A 1 106 ? -12.352 -11.898 -26.281 1 95.44 106 TYR A N 1
ATOM 850 C CA . TYR A 1 106 ? -13.219 -13.031 -25.953 1 95.44 106 TYR A CA 1
ATOM 851 C C . TYR A 1 106 ? -12.391 -14.281 -25.688 1 95.44 106 TYR A C 1
ATOM 853 O O . TYR A 1 106 ? -12.93 -15.305 -25.25 1 95.44 106 TYR A O 1
ATOM 861 N N . GLY A 1 107 ? -11.156 -14.188 -25.984 1 97.06 107 GLY A N 1
ATOM 862 C CA . GLY A 1 107 ? -10.195 -15.227 -25.656 1 97.06 107 GLY A CA 1
ATOM 863 C C . GLY A 1 107 ? -9.336 -14.883 -24.453 1 97.06 107 GLY A C 1
ATOM 864 O O . GLY A 1 107 ? -9.844 -14.414 -23.438 1 97.06 107 GLY A O 1
ATOM 865 N N . LEU A 1 108 ? -8.008 -15.242 -24.562 1 98.19 108 LEU A N 1
ATOM 866 C CA . LEU A 1 108 ? -7.09 -15.039 -23.453 1 98.19 108 LEU A CA 1
ATOM 867 C C . LEU A 1 108 ? -5.965 -14.086 -23.828 1 98.19 108 LEU A C 1
ATOM 869 O O . LEU A 1 108 ? -5.23 -14.344 -24.781 1 98.19 108 LEU A O 1
ATOM 873 N N . THR A 1 109 ? -5.844 -13.055 -23.141 1 97.62 109 THR A N 1
ATOM 874 C CA . THR A 1 109 ? -4.781 -12.078 -23.359 1 97.62 109 THR A CA 1
ATOM 875 C C . THR A 1 109 ? -3.561 -12.406 -22.5 1 97.62 109 THR A C 1
ATOM 877 O O . THR A 1 109 ? -2.467 -12.625 -23.031 1 97.62 109 THR A O 1
ATOM 880 N N . THR A 1 110 ? -3.734 -12.406 -21.188 1 97.81 110 THR A N 1
ATOM 881 C CA . THR A 1 110 ? -2.658 -12.75 -20.266 1 97.81 110 THR A CA 1
ATOM 882 C C . THR A 1 110 ? -3.215 -13.43 -19.016 1 97.81 110 THR A C 1
ATOM 884 O O . THR A 1 110 ? -4.105 -12.891 -18.359 1 97.81 110 THR A O 1
ATOM 887 N N . THR A 1 111 ? -2.744 -14.594 -18.734 1 97.5 111 THR A N 1
ATOM 888 C CA . THR A 1 111 ? -3.127 -15.281 -17.516 1 97.5 111 THR A CA 1
ATOM 889 C C . THR A 1 111 ? -1.894 -15.656 -16.688 1 97.5 111 THR A C 1
ATOM 891 O O . THR A 1 111 ? -0.855 -16.016 -17.25 1 97.5 111 THR A O 1
ATOM 894 N N . TYR A 1 112 ? -2.012 -15.547 -15.367 1 96.94 112 TYR A N 1
ATOM 895 C CA . TYR A 1 112 ? -0.93 -15.867 -14.438 1 96.94 112 TYR A CA 1
ATOM 896 C C . TYR A 1 112 ? -1.179 -17.203 -13.742 1 96.94 112 TYR A C 1
ATOM 898 O O . TYR A 1 112 ? -0.286 -18.047 -13.68 1 96.94 112 TYR A O 1
ATOM 906 N N . ARG A 1 113 ? -2.365 -17.281 -13.133 1 97.5 113 ARG A N 1
ATOM 907 C CA . ARG A 1 113 ? -2.715 -18.5 -12.414 1 97.5 113 ARG A CA 1
ATOM 908 C C . ARG A 1 113 ? -4.055 -19.047 -12.898 1 97.5 113 ARG A C 1
ATOM 910 O O . ARG A 1 113 ? -4.926 -18.297 -13.32 1 97.5 113 ARG A O 1
ATOM 917 N N . VAL A 1 114 ? -4.191 -20.359 -12.867 1 98.62 114 VAL A N 1
ATOM 918 C CA . VAL A 1 114 ? -5.402 -21.078 -13.227 1 98.62 114 VAL A CA 1
ATOM 919 C C . VAL A 1 114 ? -5.688 -22.172 -12.188 1 98.62 114 VAL A C 1
ATOM 921 O O . VAL A 1 114 ? -4.805 -22.531 -11.406 1 98.62 114 VAL A O 1
ATOM 924 N N . ARG A 1 115 ? -6.953 -22.625 -12.18 1 98.62 115 ARG A N 1
ATOM 925 C CA . ARG A 1 115 ? -7.32 -23.625 -11.188 1 98.62 115 ARG A CA 1
ATOM 926 C C . ARG A 1 115 ? -8.305 -24.641 -11.773 1 98.62 115 ARG A C 1
ATOM 928 O O . ARG A 1 115 ? -9.258 -24.266 -12.453 1 98.62 115 ARG A O 1
ATOM 935 N N . VAL A 1 116 ? -7.957 -25.891 -11.586 1 98.56 116 VAL A N 1
ATOM 936 C CA . VAL A 1 116 ? -8.891 -26.969 -11.898 1 98.56 116 VAL A CA 1
ATOM 937 C C . VAL A 1 116 ? -9.781 -27.234 -10.688 1 98.56 116 VAL A C 1
ATOM 939 O O . VAL A 1 116 ? -9.305 -27.312 -9.555 1 98.56 116 VAL A O 1
ATOM 942 N N . ASP A 1 117 ? -11.078 -27.344 -10.953 1 97.81 117 ASP A N 1
ATOM 943 C CA . ASP A 1 117 ? -11.961 -27.641 -9.828 1 97.81 117 ASP A CA 1
ATOM 944 C C . ASP A 1 117 ? -12.445 -29.094 -9.883 1 97.81 117 ASP A C 1
ATOM 946 O O . ASP A 1 117 ? -12.016 -29.875 -10.734 1 97.81 117 ASP A O 1
ATOM 950 N N . GLU A 1 118 ? -13.281 -29.469 -8.938 1 95.25 118 GLU A N 1
ATOM 951 C CA . GLU A 1 118 ? -13.75 -30.844 -8.758 1 95.25 118 GLU A CA 1
ATOM 952 C C . GLU A 1 118 ? -14.758 -31.219 -9.836 1 95.25 118 GLU A C 1
ATOM 954 O O . GLU A 1 118 ? -15.094 -32.406 -9.992 1 95.25 118 GLU A O 1
ATOM 959 N N . CYS A 1 119 ? -15.133 -30.344 -10.625 1 98.19 119 CYS A N 1
ATOM 960 C CA . CYS A 1 119 ? -16.156 -30.562 -11.641 1 98.19 119 CYS A CA 1
ATOM 961 C C . CYS A 1 119 ? -15.539 -30.625 -13.031 1 98.19 119 CYS A C 1
ATOM 963 O O . CYS A 1 119 ? -16.234 -30.484 -14.031 1 98.19 119 CYS A O 1
ATOM 965 N N . ASP A 1 120 ? -14.258 -30.812 -13.094 1 98.44 120 ASP A N 1
ATOM 966 C CA . ASP A 1 120 ? -13.5 -30.906 -14.336 1 98.44 120 ASP A CA 1
ATOM 967 C C . ASP A 1 120 ? -13.594 -29.594 -15.125 1 98.44 120 ASP A C 1
ATOM 969 O O . ASP A 1 120 ? -13.828 -29.609 -16.328 1 98.44 120 ASP A O 1
ATOM 973 N N . ARG A 1 121 ? -13.508 -28.531 -14.461 1 98.88 121 ARG A N 1
ATOM 974 C CA . ARG A 1 121 ? -13.461 -27.219 -15.078 1 98.88 121 ARG A CA 1
ATOM 975 C C . ARG A 1 121 ? -12.133 -26.531 -14.805 1 98.88 121 ARG A C 1
ATOM 977 O O . ARG A 1 121 ? -11.586 -26.641 -13.703 1 98.88 121 ARG A O 1
ATOM 984 N N . LEU A 1 122 ? -11.633 -25.859 -15.789 1 98.94 122 LEU A N 1
ATOM 985 C CA . LEU A 1 122 ? -10.453 -25.016 -15.633 1 98.94 122 LEU A CA 1
ATOM 986 C C . LEU A 1 122 ? -10.852 -23.547 -15.531 1 98.94 122 LEU A C 1
ATOM 988 O O . LEU A 1 122 ? -11.438 -23 -16.469 1 98.94 122 LEU A O 1
ATOM 992 N N . TRP A 1 123 ? -10.609 -22.953 -14.422 1 98.88 123 TRP A N 1
ATOM 993 C CA . TRP A 1 123 ? -10.867 -21.547 -14.195 1 98.88 123 TRP A CA 1
ATOM 994 C C . TRP A 1 123 ? -9.633 -20.703 -14.516 1 98.88 123 TRP A C 1
ATOM 996 O O . TRP A 1 123 ? -8.531 -21.016 -14.047 1 98.88 123 TRP A O 1
ATOM 1006 N N . VAL A 1 124 ? -9.812 -19.672 -15.32 1 98.62 124 VAL A N 1
ATOM 1007 C CA . VAL A 1 124 ? -8.703 -18.891 -15.852 1 98.62 124 VAL A CA 1
ATOM 1008 C C . VAL A 1 124 ? -8.969 -17.406 -15.617 1 98.62 124 VAL A C 1
ATOM 1010 O O . VAL A 1 124 ? -9.969 -16.859 -16.094 1 98.62 124 VAL A O 1
ATOM 1013 N N . LEU A 1 125 ? -8.102 -16.828 -14.891 1 97.44 125 LEU A N 1
ATOM 1014 C CA . LEU A 1 125 ? -8.148 -15.375 -14.734 1 97.44 125 LEU A CA 1
ATOM 1015 C C . LEU A 1 125 ? -7.348 -14.688 -15.836 1 97.44 125 LEU A C 1
ATOM 1017 O O . LEU A 1 125 ? -6.145 -14.922 -15.977 1 97.44 125 LEU A O 1
ATOM 1021 N N . ASP A 1 126 ? -8.031 -13.891 -16.578 1 97 126 ASP A N 1
ATOM 1022 C CA . ASP A 1 126 ? -7.383 -13.109 -17.625 1 97 126 ASP A CA 1
ATOM 1023 C C . ASP A 1 126 ? -7.262 -11.641 -17.219 1 97 126 ASP A C 1
ATOM 1025 O O . ASP A 1 126 ? -8.266 -10.938 -17.109 1 97 126 ASP A O 1
ATOM 1029 N N . SER A 1 127 ? -6.074 -11.172 -17.062 1 96 127 SER A N 1
ATOM 1030 C CA . SER A 1 127 ? -5.863 -9.797 -16.625 1 96 127 SER A CA 1
ATOM 1031 C C . SER A 1 127 ? -6.156 -8.805 -17.75 1 96 127 SER A C 1
ATOM 1033 O O . SER A 1 127 ? -6.375 -7.621 -17.5 1 96 127 SER A O 1
ATOM 1035 N N . GLY A 1 128 ? -6.047 -9.312 -19.016 1 96.5 128 GLY A N 1
ATOM 1036 C CA . GLY A 1 128 ? -6.277 -8.445 -20.156 1 96.5 128 GLY A CA 1
ATOM 1037 C C . GLY A 1 128 ? -5.133 -7.484 -20.422 1 96.5 128 GLY A C 1
ATOM 1038 O O . GLY A 1 128 ? -5.266 -6.566 -21.234 1 96.5 128 GLY A O 1
ATOM 1039 N N . THR A 1 129 ? -4.016 -7.668 -19.766 1 96 129 THR A N 1
ATOM 1040 C CA . THR A 1 129 ? -2.93 -6.699 -19.859 1 96 129 THR A CA 1
ATOM 1041 C C . THR A 1 129 ? -1.784 -7.262 -20.703 1 96 129 THR A C 1
ATOM 1043 O O . THR A 1 129 ? -1.624 -8.484 -20.797 1 96 129 THR A O 1
ATOM 1046 N N . VAL A 1 130 ? -1.041 -6.383 -21.266 1 97 130 VAL A N 1
ATOM 1047 C CA . VAL A 1 130 ? 0.275 -6.684 -21.828 1 97 130 VAL A CA 1
ATOM 1048 C C . VAL A 1 130 ? 1.319 -5.75 -21.219 1 97 130 VAL A C 1
ATOM 1050 O O . VAL A 1 130 ? 0.977 -4.707 -20.656 1 97 130 VAL A O 1
ATOM 1053 N N . GLY A 1 131 ? 2.539 -6.191 -21.281 1 95.81 131 GLY A N 1
ATOM 1054 C CA . GLY A 1 131 ? 3.576 -5.398 -20.641 1 95.81 131 GLY A CA 1
ATOM 1055 C C . GLY A 1 131 ? 3.684 -5.656 -19.156 1 95.81 131 GLY A C 1
ATOM 1056 O O . GLY A 1 131 ? 2.98 -6.512 -18.609 1 95.81 131 GLY A O 1
ATOM 1057 N N . ILE A 1 132 ? 4.609 -4.93 -18.531 1 92.25 132 ILE A N 1
ATOM 1058 C CA . ILE A 1 132 ? 4.84 -5.066 -17.094 1 92.25 132 ILE A CA 1
ATOM 1059 C C . ILE A 1 132 ? 5.293 -3.73 -16.516 1 92.25 132 ILE A C 1
ATOM 1061 O O . ILE A 1 132 ? 5.938 -2.934 -17.203 1 92.25 132 ILE A O 1
ATOM 1065 N N . GLY A 1 133 ? 4.93 -3.473 -15.336 1 88.62 133 GLY A N 1
ATOM 1066 C CA . GLY A 1 133 ? 5.305 -2.213 -14.719 1 88.62 133 GLY A CA 1
ATOM 1067 C C . GLY A 1 133 ? 4.809 -0.999 -15.477 1 88.62 133 GLY A C 1
ATOM 1068 O O . GLY A 1 133 ? 3.619 -0.896 -15.789 1 88.62 133 GLY A O 1
ATOM 1069 N N . ASN A 1 134 ? 5.723 -0.124 -15.859 1 85.81 134 ASN A N 1
ATOM 1070 C CA . ASN A 1 134 ? 5.371 1.136 -16.5 1 85.81 134 ASN A CA 1
ATOM 1071 C C . ASN A 1 134 ? 4.965 0.925 -17.969 1 85.81 134 ASN A C 1
ATOM 1073 O O . ASN A 1 134 ? 4.418 1.83 -18.594 1 85.81 134 ASN A O 1
ATOM 1077 N N . THR A 1 135 ? 5.07 -0.264 -18.484 1 92.75 135 THR A N 1
ATOM 1078 C CA . THR A 1 135 ? 4.707 -0.545 -19.875 1 92.75 135 THR A CA 1
ATOM 1079 C C . THR A 1 135 ? 3.336 -1.214 -19.938 1 92.75 135 THR A C 1
ATOM 1081 O O . THR A 1 135 ? 2.842 -1.509 -21.031 1 92.75 135 THR A O 1
ATOM 1084 N N . THR A 1 136 ? 2.775 -1.447 -18.844 1 94.25 136 THR A N 1
ATOM 1085 C CA . THR A 1 136 ? 1.515 -2.178 -18.797 1 94.25 136 THR A CA 1
ATOM 1086 C C . THR A 1 136 ? 0.423 -1.43 -19.547 1 94.25 136 THR A C 1
ATOM 1088 O O . THR A 1 136 ? 0.257 -0.22 -19.375 1 94.25 136 THR A O 1
ATOM 1091 N N . GLN A 1 137 ? -0.272 -2.102 -20.391 1 95.12 137 GLN A N 1
ATOM 1092 C CA . GLN A 1 137 ? -1.442 -1.606 -21.109 1 95.12 137 GLN A CA 1
ATOM 1093 C C . GLN A 1 137 ? -2.633 -2.543 -20.938 1 95.12 137 GLN A C 1
ATOM 1095 O O . GLN A 1 137 ? -2.5 -3.76 -21.078 1 95.12 137 GLN A O 1
ATOM 1100 N N . GLN A 1 138 ? -3.723 -2.012 -20.609 1 95.06 138 GLN A N 1
ATOM 1101 C CA . GLN A 1 138 ? -4.969 -2.768 -20.516 1 95.06 138 GLN A CA 1
ATOM 1102 C C . GLN A 1 138 ? -5.645 -2.885 -21.875 1 95.06 138 GLN A C 1
ATOM 1104 O O . GLN A 1 138 ? -6.527 -2.09 -22.203 1 95.06 138 GLN A O 1
ATOM 1109 N N . VAL A 1 139 ? -5.391 -3.922 -22.609 1 96.5 139 VAL A N 1
ATOM 1110 C CA . VAL A 1 139 ? -5.879 -4.023 -23.984 1 96.5 139 VAL A CA 1
ATOM 1111 C C . VAL A 1 139 ? -7.23 -4.73 -24 1 96.5 139 VAL A C 1
ATOM 1113 O O . VAL A 1 139 ? -7.98 -4.621 -24.969 1 96.5 139 VAL A O 1
ATOM 1116 N N . CYS A 1 140 ? -7.531 -5.551 -23.016 1 97.12 140 CYS A N 1
ATOM 1117 C CA . CYS A 1 140 ? -8.828 -6.172 -22.766 1 97.12 140 CYS A CA 1
ATOM 1118 C C . CYS A 1 140 ? -9.227 -6.023 -21.312 1 97.12 140 CYS A C 1
ATOM 1120 O O . CYS A 1 140 ? -8.375 -5.852 -20.438 1 97.12 140 CYS A O 1
ATOM 1122 N N . PRO A 1 141 ? -10.492 -6.059 -20.969 1 96.06 141 PRO A N 1
ATOM 1123 C CA . PRO A 1 141 ? -10.906 -5.98 -19.562 1 96.06 141 PRO A CA 1
ATOM 1124 C C . PRO A 1 141 ? -10.5 -7.211 -18.75 1 96.06 141 PRO A C 1
ATOM 1126 O O . PRO A 1 141 ? -10.273 -8.281 -19.328 1 96.06 141 PRO A O 1
ATOM 1129 N N . TYR A 1 142 ? -10.406 -7.035 -17.5 1 96.69 142 TYR A N 1
ATOM 1130 C CA . TYR A 1 142 ? -10.25 -8.18 -16.625 1 96.69 142 TYR A CA 1
ATOM 1131 C C . TYR A 1 142 ? -11.422 -9.141 -16.75 1 96.69 142 TYR A C 1
ATOM 1133 O O . TYR A 1 142 ? -12.586 -8.719 -16.734 1 96.69 142 TYR A O 1
ATOM 1141 N N . ALA A 1 143 ? -11.102 -10.391 -16.906 1 97.62 143 ALA A N 1
ATOM 1142 C CA . ALA A 1 143 ? -12.18 -11.344 -17.109 1 97.62 143 ALA A CA 1
ATOM 1143 C C . ALA A 1 143 ? -11.852 -12.695 -16.469 1 97.62 143 ALA A C 1
ATOM 1145 O O . ALA A 1 143 ? -10.68 -13.031 -16.281 1 97.62 143 ALA A O 1
ATOM 1146 N N . LEU A 1 144 ? -12.898 -13.422 -16.094 1 98.44 144 LEU A N 1
ATOM 1147 C CA . LEU A 1 144 ? -12.844 -14.805 -15.633 1 98.44 144 LEU A CA 1
ATOM 1148 C C . LEU A 1 144 ? -13.406 -15.758 -16.672 1 98.44 144 LEU A C 1
ATOM 1150 O O . LEU A 1 144 ? -14.516 -15.547 -17.188 1 98.44 144 LEU A O 1
ATOM 1154 N N . HIS A 1 145 ? -12.625 -16.719 -17.047 1 98.44 145 HIS A N 1
ATOM 1155 C CA . HIS A 1 145 ? -13.062 -17.75 -17.969 1 98.44 145 HIS A CA 1
ATOM 1156 C C . HIS A 1 145 ? -13.141 -19.109 -17.281 1 98.44 145 HIS A C 1
ATOM 1158 O O . HIS A 1 145 ? -12.43 -19.344 -16.297 1 98.44 145 HIS A O 1
ATOM 1164 N N . ALA A 1 146 ? -13.984 -19.953 -17.828 1 98.81 146 ALA A N 1
ATOM 1165 C CA . ALA A 1 146 ? -13.992 -21.359 -17.438 1 98.81 146 ALA A CA 1
ATOM 1166 C C . ALA A 1 146 ? -14.117 -22.266 -18.656 1 98.81 146 ALA A C 1
ATOM 1168 O O . ALA A 1 146 ? -14.867 -21.953 -19.594 1 98.81 146 ALA A O 1
ATOM 1169 N N . PHE A 1 147 ? -13.383 -23.297 -18.656 1 98.88 147 PHE A N 1
ATOM 1170 C CA . PHE A 1 147 ? -13.398 -24.281 -19.719 1 98.88 147 PHE A CA 1
ATOM 1171 C C . PHE A 1 147 ? -13.797 -25.656 -19.188 1 98.88 147 PHE A C 1
ATOM 1173 O O . PHE A 1 147 ? -13.352 -26.062 -18.125 1 98.88 147 PHE A O 1
ATOM 1180 N N . ASN A 1 148 ? -14.648 -26.297 -19.922 1 98.81 148 ASN A N 1
ATOM 1181 C CA . ASN A 1 148 ? -14.93 -27.719 -19.656 1 98.81 148 ASN A CA 1
ATOM 1182 C C . ASN A 1 148 ? -13.766 -28.594 -20.109 1 98.81 148 ASN A C 1
ATOM 1184 O O . ASN A 1 148 ? -13.461 -28.672 -21.297 1 98.81 148 ASN A O 1
ATOM 1188 N N . LEU A 1 149 ? -13.18 -29.328 -19.203 1 98.75 149 LEU A N 1
ATOM 1189 C CA . LEU A 1 149 ? -11.945 -30.031 -19.516 1 98.75 149 LEU A CA 1
ATOM 1190 C C . LEU A 1 149 ? -12.234 -31.344 -20.234 1 98.75 149 LEU A C 1
ATOM 1192 O O . LEU A 1 149 ? -11.328 -31.953 -20.812 1 98.75 149 LEU A O 1
ATOM 1196 N N . LYS A 1 150 ? -13.422 -31.797 -20.25 1 98.19 150 LYS A N 1
ATOM 1197 C CA . LYS A 1 150 ? -13.805 -33.031 -20.938 1 98.19 150 LYS A CA 1
ATOM 1198 C C . LYS A 1 150 ? -13.922 -32.812 -22.438 1 98.19 150 LYS A C 1
ATOM 1200 O O . LYS A 1 150 ? -13.742 -33.75 -23.219 1 98.19 150 LYS A O 1
ATOM 1205 N N . ASN A 1 151 ? -14.242 -31.531 -22.828 1 98.12 151 ASN A N 1
ATOM 1206 C CA . ASN A 1 151 ? -14.414 -31.297 -24.25 1 98.12 151 ASN A CA 1
ATOM 1207 C C . ASN A 1 151 ? -13.742 -29.984 -24.688 1 98.12 151 ASN A C 1
ATOM 1209 O O . ASN A 1 151 ? -13.914 -29.562 -25.828 1 98.12 151 ASN A O 1
ATOM 1213 N N . ASP A 1 152 ? -13.094 -29.312 -23.797 1 98 152 ASP A N 1
ATOM 1214 C CA . ASP A 1 152 ? -12.258 -28.141 -24.016 1 98 152 ASP A CA 1
ATOM 1215 C C . ASP A 1 152 ? -13.094 -26.953 -24.484 1 98 152 ASP A C 1
ATOM 1217 O O . ASP A 1 152 ? -12.57 -26.031 -25.125 1 98 152 ASP A O 1
ATOM 1221 N N . ARG A 1 153 ? -14.359 -26.953 -24.188 1 98.06 153 ARG A N 1
ATOM 1222 C CA . ARG A 1 153 ? -15.219 -25.828 -24.547 1 98.06 153 ARG A CA 1
ATOM 1223 C C . ARG A 1 153 ? -15.203 -24.75 -23.484 1 98.06 153 ARG A C 1
ATOM 1225 O O . ARG A 1 153 ? -15.211 -25.047 -22.281 1 98.06 153 ARG A O 1
ATOM 1232 N N . GLN A 1 154 ? -15.195 -23.562 -23.922 1 98.19 154 GLN A N 1
ATOM 1233 C CA . GLN A 1 154 ? -15.398 -22.438 -23.016 1 98.19 154 GLN A CA 1
ATOM 1234 C C . GLN A 1 154 ? -16.844 -22.391 -22.516 1 98.19 154 GLN A C 1
ATOM 1236 O O . GLN A 1 154 ? -17.781 -22.328 -23.312 1 98.19 154 GLN A O 1
ATOM 1241 N N . ILE A 1 155 ? -17.078 -22.359 -21.281 1 98.19 155 ILE A N 1
ATOM 1242 C CA . ILE A 1 155 ? -18.438 -22.453 -20.766 1 98.19 155 ILE A CA 1
ATOM 1243 C C . ILE A 1 155 ? -18.797 -21.172 -20.016 1 98.19 155 ILE A C 1
ATOM 1245 O O . ILE A 1 155 ? -19.953 -20.953 -19.672 1 98.19 155 ILE A O 1
ATOM 1249 N N . LEU A 1 156 ? -17.812 -20.312 -19.766 1 98.12 156 LEU A N 1
ATOM 1250 C CA . LEU A 1 156 ? -18.062 -19.062 -19.078 1 98.12 156 LEU A CA 1
ATOM 1251 C C . LEU A 1 156 ? -17.062 -18 -19.5 1 98.12 156 LEU A C 1
ATOM 1253 O O . LEU A 1 156 ? -15.875 -18.281 -19.656 1 98.12 156 LEU A O 1
ATOM 1257 N N . ARG A 1 157 ? -17.484 -16.812 -19.672 1 98.25 157 ARG A N 1
ATOM 1258 C CA . ARG A 1 157 ? -16.703 -15.578 -19.641 1 98.25 157 ARG A CA 1
ATOM 1259 C C . ARG A 1 157 ? -17.406 -14.508 -18.812 1 98.25 157 ARG A C 1
ATOM 1261 O O . ARG A 1 157 ? -18.531 -14.117 -19.125 1 98.25 157 ARG A O 1
ATOM 1268 N N . TYR A 1 158 ? -16.812 -14.062 -17.875 1 98.5 158 TYR A N 1
ATOM 1269 C CA . TYR A 1 158 ? -17.344 -13.008 -17.016 1 98.5 158 TYR A CA 1
ATOM 1270 C C . TYR A 1 158 ? -16.391 -11.82 -16.953 1 98.5 158 TYR A C 1
ATOM 1272 O O . TYR A 1 158 ? -15.227 -11.961 -16.562 1 98.5 158 TYR A O 1
ATOM 1280 N N . GLN A 1 159 ? -16.859 -10.711 -17.391 1 98.06 159 GLN A N 1
ATOM 1281 C CA . GLN A 1 159 ? -16.078 -9.477 -17.281 1 98.06 159 GLN A CA 1
ATOM 1282 C C . GLN A 1 159 ? -16.297 -8.805 -15.938 1 98.06 159 GLN A C 1
ATOM 1284 O O . GLN A 1 159 ? -17.438 -8.516 -15.555 1 98.06 159 GLN A O 1
ATOM 1289 N N . PHE A 1 160 ? -15.258 -8.523 -15.234 1 98 160 PHE A N 1
ATOM 1290 C CA . PHE A 1 160 ? -15.391 -7.852 -13.945 1 98 160 PHE A CA 1
ATOM 1291 C C . PHE A 1 160 ? -15.883 -6.422 -14.125 1 98 160 PHE A C 1
ATOM 1293 O O . PHE A 1 160 ? -15.617 -5.793 -15.156 1 98 160 PHE A O 1
ATOM 1300 N N . LYS A 1 161 ? -16.516 -5.961 -13.094 1 97.62 161 LYS A N 1
ATOM 1301 C CA . LYS A 1 161 ? -17.109 -4.629 -13.109 1 97.62 161 LYS A CA 1
ATOM 1302 C C . LYS A 1 161 ? -16.062 -3.561 -12.766 1 97.62 161 LYS A C 1
ATOM 1304 O O . LYS A 1 161 ? -15.039 -3.861 -12.164 1 97.62 161 LYS A O 1
ATOM 1309 N N . ASP A 1 162 ? -16.422 -2.373 -13.109 1 94.56 162 ASP A N 1
ATOM 1310 C CA . ASP A 1 162 ? -15.531 -1.254 -12.805 1 94.56 162 ASP A CA 1
ATOM 1311 C C . ASP A 1 162 ? -15.328 -1.108 -11.305 1 94.56 162 ASP A C 1
ATOM 1313 O O . ASP A 1 162 ? -14.234 -0.755 -10.852 1 94.56 162 ASP A O 1
ATOM 1317 N N . ASP A 1 163 ? -16.344 -1.412 -10.562 1 93.81 163 ASP A N 1
ATOM 1318 C CA . ASP A 1 163 ? -16.281 -1.267 -9.109 1 93.81 163 ASP A CA 1
ATOM 1319 C C . ASP A 1 163 ? -15.453 -2.383 -8.484 1 93.81 163 ASP A C 1
ATOM 1321 O O . ASP A 1 163 ? -15.07 -2.295 -7.316 1 93.81 163 ASP A O 1
ATOM 1325 N N . ASP A 1 164 ? -15.148 -3.398 -9.258 1 96.81 164 ASP A N 1
ATOM 1326 C CA . ASP A 1 164 ? -14.375 -4.523 -8.75 1 96.81 164 ASP A CA 1
ATOM 1327 C C . ASP A 1 164 ? -12.875 -4.223 -8.789 1 96.81 164 ASP A C 1
ATOM 1329 O O . ASP A 1 164 ? -12.086 -4.883 -8.117 1 96.81 164 ASP A O 1
ATOM 1333 N N . ILE A 1 165 ? -12.547 -3.225 -9.609 1 95.19 165 ILE A N 1
ATOM 1334 C CA . ILE A 1 165 ? -11.125 -2.994 -9.852 1 95.19 165 ILE A CA 1
ATOM 1335 C C . ILE A 1 165 ? -10.773 -1.548 -9.508 1 95.19 165 ILE A C 1
ATOM 1337 O O . ILE A 1 165 ? -11.656 -0.738 -9.219 1 95.19 165 ILE A O 1
ATOM 1341 N N . ASN A 1 166 ? -9.508 -1.237 -9.414 1 92.75 166 ASN A N 1
ATOM 1342 C CA . ASN A 1 166 ? -9.016 0.128 -9.273 1 92.75 166 ASN A CA 1
ATOM 1343 C C . ASN A 1 166 ? -7.809 0.381 -10.172 1 92.75 166 ASN A C 1
ATOM 1345 O O . ASN A 1 166 ? -7.441 -0.473 -10.984 1 92.75 166 ASN A O 1
ATOM 1349 N N . GLY A 1 167 ? -7.281 1.535 -10.141 1 89.19 167 GLY A N 1
ATOM 1350 C CA . GLY A 1 167 ? -6.262 1.958 -11.094 1 89.19 167 GLY A CA 1
ATOM 1351 C C . GLY A 1 167 ? -4.973 1.164 -10.977 1 89.19 167 GLY A C 1
ATOM 1352 O O . GLY A 1 167 ? -4.133 1.197 -11.875 1 89.19 167 GLY A O 1
ATOM 1353 N N . ASN A 1 168 ? -4.809 0.403 -9.891 1 93.25 168 ASN A N 1
ATOM 1354 C CA . ASN A 1 168 ? -3.574 -0.34 -9.664 1 93.25 168 ASN A CA 1
ATOM 1355 C C . ASN A 1 168 ? -3.803 -1.847 -9.742 1 93.25 168 ASN A C 1
ATOM 1357 O O . ASN A 1 168 ? -2.889 -2.633 -9.484 1 93.25 168 ASN A O 1
ATOM 1361 N N . THR A 1 169 ? -4.957 -2.223 -10.094 1 95.31 169 THR A N 1
ATOM 1362 C CA . THR A 1 169 ? -5.355 -3.625 -10.055 1 95.31 169 THR A CA 1
ATOM 1363 C C . THR A 1 169 ? -4.395 -4.484 -10.875 1 95.31 169 THR A C 1
ATOM 1365 O O . THR A 1 169 ? -4.023 -4.113 -11.992 1 95.31 169 THR A O 1
ATOM 1368 N N . PHE A 1 170 ? -3.986 -5.566 -10.289 1 94.94 170 PHE A N 1
ATOM 1369 C CA . PHE A 1 170 ? -3.205 -6.656 -10.859 1 94.94 170 PHE A CA 1
ATOM 1370 C C . PHE A 1 170 ? -3.619 -7.992 -10.25 1 94.94 170 PHE A C 1
ATOM 1372 O O . PHE A 1 170 ? -3.096 -8.398 -9.211 1 94.94 170 PHE A O 1
ATOM 1379 N N . ILE A 1 171 ? -4.504 -8.641 -10.891 1 91.94 171 ILE A N 1
ATOM 1380 C CA . ILE A 1 171 ? -5.008 -9.898 -10.352 1 91.94 171 ILE A CA 1
ATOM 1381 C C . ILE A 1 171 ? -4.043 -11.031 -10.711 1 91.94 171 ILE A C 1
ATOM 1383 O O . ILE A 1 171 ? -3.781 -11.281 -11.891 1 91.94 171 ILE A O 1
ATOM 1387 N N . ALA A 1 172 ? -3.566 -11.688 -9.68 1 87.44 172 ALA A N 1
ATOM 1388 C CA . ALA A 1 172 ? -2.42 -12.555 -9.953 1 87.44 172 ALA A CA 1
ATOM 1389 C C . ALA A 1 172 ? -2.713 -13.992 -9.555 1 87.44 172 ALA A C 1
ATOM 1391 O O . ALA A 1 172 ? -2.082 -14.93 -10.062 1 87.44 172 ALA A O 1
ATOM 1392 N N . ASN A 1 173 ? -3.584 -14.211 -8.617 1 96.31 173 ASN A N 1
ATOM 1393 C CA . ASN A 1 173 ? -3.793 -15.57 -8.117 1 96.31 173 ASN A CA 1
ATOM 1394 C C . ASN A 1 173 ? -5.277 -15.875 -7.934 1 96.31 173 ASN A C 1
ATOM 1396 O O . ASN A 1 173 ? -6.113 -14.969 -7.977 1 96.31 173 ASN A O 1
ATOM 1400 N N . ILE A 1 174 ? -5.602 -17.188 -7.828 1 98.06 174 ILE A N 1
ATOM 1401 C CA . ILE A 1 174 ? -6.984 -17.641 -7.883 1 98.06 174 ILE A CA 1
ATOM 1402 C C . ILE A 1 174 ? -7.172 -18.828 -6.953 1 98.06 174 ILE A C 1
ATOM 1404 O O . ILE A 1 174 ? -6.289 -19.688 -6.844 1 98.06 174 ILE A O 1
ATOM 1408 N N . ALA A 1 175 ? -8.219 -18.891 -6.23 1 98.5 175 ALA A N 1
ATOM 1409 C CA . ALA A 1 175 ? -8.734 -20.062 -5.52 1 98.5 175 ALA A CA 1
ATOM 1410 C C . ALA A 1 175 ? -10.195 -20.312 -5.875 1 98.5 175 ALA A C 1
ATOM 1412 O O . ALA A 1 175 ? -10.961 -19.375 -6.09 1 98.5 175 ALA A O 1
ATOM 1413 N N . VAL A 1 176 ? -10.578 -21.562 -5.957 1 98.5 176 VAL A N 1
ATOM 1414 C CA . VAL A 1 176 ? -11.938 -21.922 -6.352 1 98.5 176 VAL A CA 1
ATOM 1415 C C . VAL A 1 176 ? -12.555 -22.844 -5.297 1 98.5 176 VAL A C 1
ATOM 1417 O O . VAL A 1 176 ? -11.977 -23.875 -4.938 1 98.5 176 VAL A O 1
ATOM 1420 N N . GLU A 1 177 ? -13.68 -22.453 -4.828 1 97.56 177 GLU A N 1
ATOM 1421 C CA . GLU A 1 177 ? -14.43 -23.234 -3.855 1 97.56 177 GLU A CA 1
ATOM 1422 C C . GLU A 1 177 ? -15.719 -23.797 -4.465 1 97.56 177 GLU A C 1
ATOM 1424 O O . GLU A 1 177 ? -16.625 -23.031 -4.785 1 97.56 177 GLU A O 1
ATOM 1429 N N . VAL A 1 178 ? -15.766 -25.094 -4.551 1 96.81 178 VAL A N 1
ATOM 1430 C CA . VAL A 1 178 ? -16.984 -25.75 -5.023 1 96.81 178 VAL A CA 1
ATOM 1431 C C . VAL A 1 178 ? -17.797 -26.266 -3.834 1 96.81 178 VAL A C 1
ATOM 1433 O O . VAL A 1 178 ? -17.281 -26.984 -2.986 1 96.81 178 VAL A O 1
ATOM 1436 N N . GLY A 1 179 ? -19 -25.812 -3.775 1 93.44 179 GLY A N 1
ATOM 1437 C CA . GLY A 1 179 ? -19.891 -26.266 -2.717 1 93.44 179 GLY A CA 1
ATOM 1438 C C . GLY A 1 179 ? -20.453 -27.656 -2.957 1 93.44 179 GLY A C 1
ATOM 1439 O O . GLY A 1 179 ? -19.75 -28.547 -3.432 1 93.44 179 GLY A O 1
ATOM 1440 N N . ASP A 1 180 ? -21.672 -27.797 -2.543 1 91.44 180 ASP A N 1
ATOM 1441 C CA . ASP A 1 180 ? -22.312 -29.109 -2.605 1 91.44 180 ASP A CA 1
ATOM 1442 C C . ASP A 1 180 ? -22.562 -29.531 -4.051 1 91.44 180 ASP A C 1
ATOM 1444 O O . ASP A 1 180 ? -22.578 -30.719 -4.363 1 91.44 180 ASP A O 1
ATOM 1448 N N . THR A 1 181 ? -22.828 -28.516 -4.855 1 96 181 THR A N 1
ATOM 1449 C CA . THR A 1 181 ? -23.031 -28.781 -6.277 1 96 181 THR A CA 1
ATOM 1450 C C . THR A 1 181 ? -22.078 -27.938 -7.125 1 96 181 THR A C 1
ATOM 1452 O O . THR A 1 181 ? -21.5 -26.969 -6.641 1 96 181 THR A O 1
ATOM 1455 N N . CYS A 1 182 ? -21.938 -28.344 -8.375 1 97.31 182 CYS A N 1
ATOM 1456 C CA . CYS A 1 182 ? -21.016 -27.641 -9.273 1 97.31 182 CYS A CA 1
ATOM 1457 C C . CYS A 1 182 ? -21.5 -26.219 -9.531 1 97.31 182 CYS A C 1
ATOM 1459 O O . CYS A 1 182 ? -20.688 -25.344 -9.852 1 97.31 182 CYS A O 1
ATOM 1461 N N . GLU A 1 183 ? -22.781 -26 -9.375 1 96.5 183 GLU A N 1
ATOM 1462 C CA . GLU A 1 183 ? -23.344 -24.672 -9.586 1 96.5 183 GLU A CA 1
ATOM 1463 C C . GLU A 1 183 ? -23.031 -23.75 -8.406 1 96.5 183 GLU A C 1
ATOM 1465 O O . GLU A 1 183 ? -23.047 -22.531 -8.539 1 96.5 183 GLU A O 1
ATOM 1470 N N . ASP A 1 184 ? -22.812 -24.375 -7.305 1 96.56 184 ASP A N 1
ATOM 1471 C CA . ASP A 1 184 ? -22.438 -23.641 -6.105 1 96.56 184 ASP A CA 1
ATOM 1472 C C . ASP A 1 184 ? -20.922 -23.453 -6.027 1 96.56 184 ASP A C 1
ATOM 1474 O O . ASP A 1 184 ? -20.234 -24.172 -5.305 1 96.56 184 ASP A O 1
ATOM 1478 N N . THR A 1 185 ? -20.438 -22.484 -6.863 1 98.38 185 THR A N 1
ATOM 1479 C CA . THR A 1 185 ? -19 -22.266 -6.98 1 98.38 185 THR A CA 1
ATOM 1480 C C . THR A 1 185 ? -18.656 -20.797 -6.762 1 98.38 185 THR A C 1
ATOM 1482 O O . THR A 1 185 ? -19.312 -19.922 -7.316 1 98.38 185 THR A O 1
ATOM 1485 N N . PHE A 1 186 ? -17.703 -20.609 -5.906 1 98.5 186 PHE A N 1
ATOM 1486 C CA . PHE A 1 186 ? -17.141 -19.281 -5.699 1 98.5 186 PHE A CA 1
ATOM 1487 C C . PHE A 1 186 ? -15.68 -19.25 -6.145 1 98.5 186 PHE A C 1
ATOM 1489 O O . PHE A 1 186 ? -14.93 -20.203 -5.918 1 98.5 186 PHE A O 1
ATOM 1496 N N . VAL A 1 187 ? -15.289 -18.156 -6.77 1 98.81 187 VAL A N 1
ATOM 1497 C CA . VAL A 1 187 ? -13.906 -17.922 -7.168 1 98.81 187 VAL A CA 1
ATOM 1498 C C . VAL A 1 187 ? -13.336 -16.734 -6.406 1 98.81 187 VAL A C 1
ATOM 1500 O O . VAL A 1 187 ? -13.992 -15.688 -6.301 1 98.81 187 VAL A O 1
ATOM 1503 N N . TYR A 1 188 ? -12.234 -16.922 -5.812 1 98.81 188 TYR A N 1
ATOM 1504 C CA . TYR A 1 188 ? -11.492 -15.852 -5.141 1 98.81 188 TYR A CA 1
ATOM 1505 C C . TYR A 1 188 ? -10.25 -15.469 -5.93 1 98.81 188 TYR A C 1
ATOM 1507 O O . TYR A 1 188 ? -9.484 -16.344 -6.352 1 98.81 188 TYR A O 1
ATOM 1515 N N . ALA A 1 189 ? -10.031 -14.188 -6.141 1 98.56 189 ALA A N 1
ATOM 1516 C CA . ALA A 1 189 ? -8.891 -13.688 -6.902 1 98.56 189 ALA A CA 1
ATOM 1517 C C . ALA A 1 189 ? -8.148 -12.594 -6.129 1 98.56 189 ALA A C 1
ATOM 1519 O O . ALA A 1 189 ? -8.758 -11.625 -5.676 1 98.56 189 ALA A O 1
ATOM 1520 N N . SER A 1 190 ? -6.871 -12.781 -5.961 1 98.5 190 SER A N 1
ATOM 1521 C CA . SER A 1 190 ? -6.082 -11.773 -5.262 1 98.5 190 SER A CA 1
ATOM 1522 C C . SER A 1 190 ? -5.656 -10.656 -6.203 1 98.5 190 SER A C 1
ATOM 1524 O O . SER A 1 190 ? -5.074 -10.914 -7.258 1 98.5 190 SER A O 1
ATOM 1526 N N . ASP A 1 191 ? -5.938 -9.484 -5.875 1 98.06 191 ASP A N 1
ATOM 1527 C CA . ASP A 1 191 ? -5.48 -8.281 -6.562 1 98.06 191 ASP A CA 1
ATOM 1528 C C . ASP A 1 191 ? -4.23 -7.707 -5.898 1 98.06 191 ASP A C 1
ATOM 1530 O O . ASP A 1 191 ? -4.324 -6.883 -4.988 1 98.06 191 ASP A O 1
ATOM 1534 N N . GLU A 1 192 ? -3.111 -8.086 -6.391 1 97.69 192 GLU A N 1
ATOM 1535 C CA . GLU A 1 192 ? -1.812 -7.945 -5.742 1 97.69 192 GLU A CA 1
ATOM 1536 C C . GLU A 1 192 ? -1.439 -6.473 -5.574 1 97.69 192 GLU A C 1
ATOM 1538 O O . GLU A 1 192 ? -0.927 -6.074 -4.527 1 97.69 192 GLU A O 1
ATOM 1543 N N . LEU A 1 193 ? -1.679 -5.629 -6.594 1 96.81 193 LEU A N 1
ATOM 1544 C CA . LEU A 1 193 ? -1.197 -4.254 -6.539 1 96.81 193 LEU A CA 1
ATOM 1545 C C . LEU A 1 193 ? -2.338 -3.289 -6.223 1 96.81 193 LEU A C 1
ATOM 1547 O O . LEU A 1 193 ? -2.098 -2.141 -5.844 1 96.81 193 LEU A O 1
ATOM 1551 N N . GLY A 1 194 ? -3.549 -3.766 -6.383 1 96.75 194 GLY A N 1
ATOM 1552 C CA . GLY A 1 194 ? -4.707 -2.996 -5.957 1 96.75 194 GLY A CA 1
ATOM 1553 C C . GLY A 1 194 ? -5.102 -3.262 -4.516 1 96.75 194 GLY A C 1
ATOM 1554 O O . GLY A 1 194 ? -6.008 -2.617 -3.986 1 96.75 194 GLY A O 1
ATOM 1555 N N . TYR A 1 195 ? -4.484 -4.227 -3.969 1 98.12 195 TYR A N 1
ATOM 1556 C CA . TYR A 1 195 ? -4.668 -4.609 -2.572 1 98.12 195 TYR A CA 1
ATOM 1557 C C . TYR A 1 195 ? -6.125 -4.949 -2.285 1 98.12 195 TYR A C 1
ATOM 1559 O O . TYR A 1 195 ? -6.715 -4.422 -1.342 1 98.12 195 TYR A O 1
ATOM 1567 N N . GLY A 1 196 ? -6.652 -5.828 -3.035 1 98.31 196 GLY A N 1
ATOM 1568 C CA . GLY A 1 196 ? -8.031 -6.273 -2.891 1 98.31 196 GLY A CA 1
ATOM 1569 C C . GLY A 1 196 ? -8.203 -7.766 -3.117 1 98.31 196 GLY A C 1
ATOM 1570 O O . GLY A 1 196 ? -7.281 -8.438 -3.586 1 98.31 196 GLY A O 1
ATOM 1571 N N . LEU A 1 197 ? -9.312 -8.234 -2.699 1 98.75 197 LEU A N 1
ATOM 1572 C CA . LEU A 1 197 ? -9.758 -9.602 -2.957 1 98.75 197 LEU A CA 1
ATOM 1573 C C . LEU A 1 197 ? -11.094 -9.609 -3.691 1 98.75 197 LEU A C 1
ATOM 1575 O O . LEU A 1 197 ? -12.094 -9.102 -3.174 1 98.75 197 LEU A O 1
ATOM 1579 N N . LEU A 1 198 ? -11.086 -10.094 -4.891 1 98.62 198 LEU A N 1
ATOM 1580 C CA . LEU A 1 198 ? -12.32 -10.203 -5.664 1 98.62 198 LEU A CA 1
ATOM 1581 C C . LEU A 1 198 ? -12.992 -11.555 -5.422 1 98.62 198 LEU A C 1
ATOM 1583 O O . LEU A 1 198 ? -12.32 -12.578 -5.328 1 98.62 198 LEU A O 1
ATOM 1587 N N . VAL A 1 199 ? -14.258 -11.523 -5.387 1 98.75 199 VAL A N 1
ATOM 1588 C CA . VAL A 1 199 ? -15.07 -12.727 -5.258 1 98.75 199 VAL A CA 1
ATOM 1589 C C . VAL A 1 199 ? -16.047 -12.82 -6.426 1 98.75 199 VAL A C 1
ATOM 1591 O O . VAL A 1 199 ? -16.688 -11.828 -6.785 1 98.75 199 VAL A O 1
ATOM 1594 N N . TYR A 1 200 ? -16.109 -13.891 -7.039 1 98.75 200 TYR A N 1
ATOM 1595 C CA . TYR A 1 200 ? -17.109 -14.188 -8.062 1 98.75 200 TYR A CA 1
ATOM 1596 C C . TYR A 1 200 ? -18.016 -15.328 -7.621 1 98.75 200 TYR A C 1
ATOM 1598 O O . TYR A 1 200 ? -17.547 -16.375 -7.156 1 98.75 200 TYR A O 1
ATOM 1606 N N . ASP A 1 201 ? -19.297 -15.148 -7.742 1 98.75 201 ASP A N 1
ATOM 1607 C CA . ASP A 1 201 ? -20.344 -16.125 -7.457 1 98.75 201 ASP A CA 1
ATOM 1608 C C . ASP A 1 201 ? -20.953 -16.656 -8.742 1 98.75 201 ASP A C 1
ATOM 1610 O O . ASP A 1 201 ? -21.688 -15.945 -9.43 1 98.75 201 ASP A O 1
ATOM 1614 N N . LEU A 1 202 ? -20.75 -17.906 -8.977 1 98.75 202 LEU A N 1
ATOM 1615 C CA . LEU A 1 202 ? -21.234 -18.5 -10.227 1 98.75 202 LEU A CA 1
ATOM 1616 C C . LEU A 1 202 ? -22.75 -18.5 -10.273 1 98.75 202 LEU A C 1
ATOM 1618 O O . LEU A 1 202 ? -23.344 -18.156 -11.297 1 98.75 202 LEU A O 1
ATOM 1622 N N . LYS A 1 203 ? -23.406 -18.844 -9.203 1 97.5 203 LYS A N 1
ATOM 1623 C CA . LYS A 1 203 ? -24.859 -18.984 -9.156 1 97.5 203 LYS A CA 1
ATOM 1624 C C . LYS A 1 203 ? -25.531 -17.641 -9.453 1 97.5 203 LYS A C 1
ATOM 1626 O O . LYS A 1 203 ? -26.469 -17.578 -10.25 1 97.5 203 LYS A O 1
ATOM 1631 N N . GLU A 1 204 ? -25.047 -16.609 -8.875 1 97.25 204 GLU A N 1
ATOM 1632 C CA . GLU A 1 204 ? -25.641 -15.297 -9.055 1 97.25 204 GLU A CA 1
ATOM 1633 C C . GLU A 1 204 ? -25.016 -14.562 -10.234 1 97.25 204 GLU A C 1
ATOM 1635 O O . GLU A 1 204 ? -25.516 -13.516 -10.664 1 97.25 204 GLU A O 1
ATOM 1640 N N . ASN A 1 205 ? -23.969 -15.156 -10.742 1 98.25 205 ASN A N 1
ATOM 1641 C CA . ASN A 1 205 ? -23.188 -14.508 -11.797 1 98.25 205 ASN A CA 1
ATOM 1642 C C . ASN A 1 205 ? -22.859 -13.055 -11.445 1 98.25 205 ASN A C 1
ATOM 1644 O O . ASN A 1 205 ? -23.172 -12.148 -12.219 1 98.25 205 ASN A O 1
ATOM 1648 N N . ASP A 1 206 ? -22.281 -12.875 -10.336 1 98.44 206 ASP A N 1
ATOM 1649 C CA . ASP A 1 206 ? -21.953 -11.555 -9.797 1 98.44 206 ASP A CA 1
ATOM 1650 C C . ASP A 1 206 ? -20.609 -11.57 -9.07 1 98.44 206 ASP A C 1
ATOM 1652 O O . ASP A 1 206 ? -20.094 -12.641 -8.719 1 98.44 206 ASP A O 1
ATOM 1656 N N . SER A 1 207 ? -20.031 -10.383 -8.945 1 98.56 207 SER A N 1
ATOM 1657 C CA . SER A 1 207 ? -18.75 -10.258 -8.273 1 98.56 207 SER A CA 1
ATOM 1658 C C . SER A 1 207 ? -18.719 -9.031 -7.371 1 98.56 207 SER A C 1
ATOM 1660 O O . SER A 1 207 ? -19.5 -8.102 -7.543 1 98.56 207 SER A O 1
ATOM 1662 N N . TRP A 1 208 ? -17.891 -9.078 -6.383 1 98.44 208 TRP A N 1
ATOM 1663 C CA . TRP A 1 208 ? -17.656 -7.938 -5.5 1 98.44 208 TRP A CA 1
ATOM 1664 C C . TRP A 1 208 ? -16.219 -7.945 -4.973 1 98.44 208 TRP A C 1
ATOM 1666 O O . TRP A 1 208 ? -15.492 -8.914 -5.168 1 98.44 208 TRP A O 1
ATOM 1676 N N . ARG A 1 209 ? -15.859 -6.875 -4.379 1 98 209 ARG A N 1
ATOM 1677 C CA . ARG A 1 209 ? -14.484 -6.648 -3.943 1 98 209 ARG A CA 1
ATOM 1678 C C . ARG A 1 209 ? -14.414 -6.41 -2.438 1 98 209 ARG A C 1
ATOM 1680 O O . ARG A 1 209 ? -15.273 -5.723 -1.875 1 98 209 ARG A O 1
ATOM 1687 N N . PHE A 1 210 ? -13.438 -7.02 -1.807 1 98.19 210 PHE A N 1
ATOM 1688 C CA . PHE A 1 210 ? -13.078 -6.699 -0.429 1 98.19 210 PHE A CA 1
ATOM 1689 C C . PHE A 1 210 ? -11.789 -5.895 -0.377 1 98.19 210 PHE A C 1
ATOM 1691 O O . PHE A 1 210 ? -10.852 -6.164 -1.131 1 98.19 210 PHE A O 1
ATOM 1698 N N . GLU A 1 211 ? -11.742 -4.926 0.477 1 96.62 211 GLU A N 1
ATOM 1699 C CA . GLU A 1 211 ? -10.531 -4.219 0.871 1 96.62 211 GLU A CA 1
ATOM 1700 C C . GLU A 1 211 ? -10.219 -4.441 2.35 1 96.62 211 GLU A C 1
ATOM 1702 O O . GLU A 1 211 ? -11.125 -4.5 3.178 1 96.62 211 GLU A O 1
ATOM 1707 N N . HIS A 1 212 ? -8.977 -4.543 2.67 1 98.31 212 HIS A N 1
ATOM 1708 C CA . HIS A 1 212 ? -8.539 -4.809 4.035 1 98.31 212 HIS A CA 1
ATOM 1709 C C . HIS A 1 212 ? -7.059 -4.477 4.215 1 98.31 212 HIS A C 1
ATOM 1711 O O . HIS A 1 212 ? -6.262 -4.66 3.293 1 98.31 212 HIS A O 1
ATOM 1717 N N . GLY A 1 213 ? -6.668 -4.086 5.406 1 98.5 213 GLY A N 1
ATOM 1718 C CA . GLY A 1 213 ? -5.273 -3.793 5.691 1 98.5 213 GLY A CA 1
ATOM 1719 C C . GLY A 1 213 ? -4.355 -4.984 5.488 1 98.5 213 GLY A C 1
ATOM 1720 O O . GLY A 1 213 ? -3.201 -4.824 5.094 1 98.5 213 GLY A O 1
ATOM 1721 N N . PHE A 1 214 ? -4.875 -6.152 5.688 1 98.88 214 PHE A N 1
ATOM 1722 C CA . PHE A 1 214 ? -4.078 -7.371 5.645 1 98.88 214 PHE A CA 1
ATOM 1723 C C . PHE A 1 214 ? -3.674 -7.703 4.215 1 98.88 214 PHE A C 1
ATOM 1725 O O . PHE A 1 214 ? -2.836 -8.578 3.988 1 98.88 214 PHE A O 1
ATOM 1732 N N . PHE A 1 215 ? -4.23 -6.988 3.232 1 98.75 215 PHE A N 1
ATOM 1733 C CA . PHE A 1 215 ? -3.893 -7.227 1.834 1 98.75 215 PHE A CA 1
ATOM 1734 C C . PHE A 1 215 ? -2.656 -6.43 1.434 1 98.75 215 PHE A C 1
ATOM 1736 O O . PHE A 1 215 ? -2.07 -6.672 0.377 1 98.75 215 PHE A O 1
ATOM 1743 N N . HIS A 1 216 ? -2.199 -5.496 2.277 1 98.81 216 HIS A N 1
ATOM 1744 C CA . HIS A 1 216 ? -1.044 -4.652 1.999 1 98.81 216 HIS A CA 1
ATOM 1745 C C . HIS A 1 216 ? 0.259 -5.375 2.332 1 98.81 216 HIS A C 1
ATOM 1747 O O . HIS A 1 216 ? 0.274 -6.285 3.162 1 98.81 216 HIS A O 1
ATOM 1753 N N . PRO A 1 217 ? 1.371 -4.945 1.705 1 98.81 217 PRO A N 1
ATOM 1754 C CA . PRO A 1 217 ? 2.67 -5.516 2.066 1 98.81 217 PRO A CA 1
ATOM 1755 C C . PRO A 1 217 ? 3.129 -5.102 3.463 1 98.81 217 PRO A C 1
ATOM 1757 O O . PRO A 1 217 ? 2.65 -4.102 4.004 1 98.81 217 PRO A O 1
ATOM 1760 N N . ASP A 1 218 ? 3.9 -5.945 4.035 1 98.75 218 ASP A N 1
ATOM 1761 C CA . ASP A 1 218 ? 4.641 -5.562 5.234 1 98.75 218 ASP A CA 1
ATOM 1762 C C . ASP A 1 218 ? 5.777 -4.605 4.895 1 98.75 218 ASP A C 1
ATOM 1764 O O . ASP A 1 218 ? 6.727 -4.98 4.203 1 98.75 218 ASP A O 1
ATOM 1768 N N . PRO A 1 219 ? 5.738 -3.404 5.414 1 98.69 219 PRO A N 1
ATOM 1769 C CA . PRO A 1 219 ? 6.762 -2.418 5.062 1 98.69 219 PRO A CA 1
ATOM 1770 C C . PRO A 1 219 ? 8.18 -2.916 5.328 1 98.69 219 PRO A C 1
ATOM 1772 O O . PRO A 1 219 ? 9.133 -2.453 4.695 1 98.69 219 PRO A O 1
ATOM 1775 N N . LEU A 1 220 ? 8.359 -3.855 6.172 1 98.5 220 LEU A N 1
ATOM 1776 C CA . LEU A 1 220 ? 9.688 -4.285 6.586 1 98.5 220 LEU A CA 1
ATOM 1777 C C . LEU A 1 220 ? 10.141 -5.5 5.785 1 98.5 220 LEU A C 1
ATOM 1779 O O . LEU A 1 220 ? 11.219 -6.043 6.027 1 98.5 220 LEU A O 1
ATOM 1783 N N . LYS A 1 221 ? 9.312 -5.938 4.863 1 98.62 221 LYS A N 1
ATOM 1784 C CA . LYS A 1 221 ? 9.617 -7.191 4.18 1 98.62 221 LYS A CA 1
ATOM 1785 C C . LYS A 1 221 ? 9.656 -6.996 2.666 1 98.62 221 LYS A C 1
ATOM 1787 O O . LYS A 1 221 ? 9.297 -7.902 1.909 1 98.62 221 LYS A O 1
ATOM 1792 N N . GLY A 1 222 ? 10.078 -5.836 2.244 1 98.12 222 GLY A N 1
ATOM 1793 C CA . GLY A 1 222 ? 10.141 -5.551 0.818 1 98.12 222 GLY A CA 1
ATOM 1794 C C . GLY A 1 222 ? 11.484 -5.871 0.203 1 98.12 222 GLY A C 1
ATOM 1795 O O . GLY A 1 222 ? 11.664 -5.762 -1.013 1 98.12 222 GLY A O 1
ATOM 1796 N N . ASP A 1 223 ? 12.523 -6.246 1.038 1 97.56 223 ASP A N 1
ATOM 1797 C CA . ASP A 1 223 ? 13.875 -6.543 0.583 1 97.56 223 ASP A CA 1
ATOM 1798 C C . ASP A 1 223 ? 14.047 -8.031 0.303 1 97.56 223 ASP A C 1
ATOM 1800 O O . ASP A 1 223 ? 13.773 -8.867 1.168 1 97.56 223 ASP A O 1
ATOM 1804 N N . PHE A 1 224 ? 14.461 -8.406 -0.929 1 97.81 224 PHE A N 1
ATOM 1805 C CA . PHE A 1 224 ? 14.57 -9.797 -1.364 1 97.81 224 PHE A CA 1
ATOM 1806 C C . PHE A 1 224 ? 16.016 -10.141 -1.724 1 97.81 224 PHE A C 1
ATOM 1808 O O . PHE A 1 224 ? 16.75 -9.289 -2.207 1 97.81 224 PHE A O 1
ATOM 1815 N N . ASN A 1 225 ? 16.375 -11.312 -1.443 1 96.94 225 ASN A N 1
ATOM 1816 C CA . ASN A 1 225 ? 17.625 -11.922 -1.896 1 96.94 225 ASN A CA 1
ATOM 1817 C C . ASN A 1 225 ? 17.375 -13.305 -2.506 1 96.94 225 ASN A C 1
ATOM 1819 O O . ASN A 1 225 ? 17.203 -14.281 -1.782 1 96.94 225 ASN A O 1
ATOM 1823 N N . VAL A 1 226 ? 17.359 -13.398 -3.818 1 97.25 226 VAL A N 1
ATOM 1824 C CA . VAL A 1 226 ? 17.078 -14.633 -4.547 1 97.25 226 VAL A CA 1
ATOM 1825 C C . VAL A 1 226 ? 18.125 -14.828 -5.656 1 97.25 226 VAL A C 1
ATOM 1827 O O . VAL A 1 226 ? 18.406 -13.898 -6.418 1 97.25 226 VAL A O 1
ATOM 1830 N N . ALA A 1 227 ? 18.688 -16.031 -5.742 1 96.56 227 ALA A N 1
ATOM 1831 C CA . ALA A 1 227 ? 19.641 -16.391 -6.789 1 96.56 227 ALA A CA 1
ATOM 1832 C C . ALA A 1 227 ? 20.828 -15.422 -6.805 1 96.56 227 ALA A C 1
ATOM 1834 O O . ALA A 1 227 ? 21.328 -15.062 -7.871 1 96.56 227 ALA A O 1
ATOM 1835 N N . GLY A 1 228 ? 21.156 -14.875 -5.629 1 95.69 228 GLY A N 1
ATOM 1836 C CA . GLY A 1 228 ? 22.297 -13.984 -5.508 1 95.69 228 GLY A CA 1
ATOM 1837 C C . GLY A 1 228 ? 21.969 -12.547 -5.863 1 95.69 228 GLY A C 1
ATOM 1838 O O . GLY A 1 228 ? 22.859 -11.68 -5.852 1 95.69 228 GLY A O 1
ATOM 1839 N N . LEU A 1 229 ? 20.766 -12.242 -6.168 1 96.75 229 LEU A N 1
ATOM 1840 C CA . LEU A 1 229 ? 20.312 -10.898 -6.508 1 96.75 229 LEU A CA 1
ATOM 1841 C C . LEU A 1 229 ? 19.594 -10.25 -5.332 1 96.75 229 LEU A C 1
ATOM 1843 O O . LEU A 1 229 ? 18.734 -10.867 -4.711 1 96.75 229 LEU A O 1
ATOM 1847 N N . ASN A 1 230 ? 20 -9.047 -5.016 1 96.81 230 ASN A N 1
ATOM 1848 C CA . ASN A 1 230 ? 19.234 -8.227 -4.074 1 96.81 230 ASN A CA 1
ATOM 1849 C C . ASN A 1 230 ? 18.344 -7.23 -4.801 1 96.81 230 ASN A C 1
ATOM 1851 O O . ASN A 1 230 ? 18.812 -6.496 -5.676 1 96.81 230 ASN A O 1
ATOM 1855 N N . PHE A 1 231 ? 17.078 -7.203 -4.52 1 96.56 231 PHE A N 1
ATOM 1856 C CA . PHE A 1 231 ? 16.109 -6.312 -5.137 1 96.56 231 PHE A CA 1
ATOM 1857 C C . PHE A 1 231 ? 14.945 -6.043 -4.191 1 96.56 231 PHE A C 1
ATOM 1859 O O . PHE A 1 231 ? 14.812 -6.707 -3.162 1 96.56 231 PHE A O 1
ATOM 1866 N N . GLN A 1 232 ? 14.141 -5.027 -4.547 1 96.94 232 GLN A N 1
ATOM 1867 C CA . GLN A 1 232 ? 13.031 -4.641 -3.68 1 96.94 232 GLN A CA 1
ATOM 1868 C C . GLN A 1 232 ? 11.688 -4.812 -4.391 1 96.94 232 GLN A C 1
ATOM 1870 O O . GLN A 1 232 ? 11.492 -4.285 -5.484 1 96.94 232 GLN A O 1
ATOM 1875 N N . TRP A 1 233 ? 10.859 -5.578 -3.861 1 97.25 233 TRP A N 1
ATOM 1876 C CA . TRP A 1 233 ? 9.461 -5.719 -4.254 1 97.25 233 TRP A CA 1
ATOM 1877 C C . TRP A 1 233 ? 8.531 -5.316 -3.117 1 97.25 233 TRP A C 1
ATOM 1879 O O . TRP A 1 233 ? 7.66 -6.094 -2.713 1 97.25 233 TRP A O 1
ATOM 1889 N N . GLU A 1 234 ? 8.688 -4.078 -2.748 1 97.31 234 GLU A N 1
ATOM 1890 C CA . GLU A 1 234 ? 8.094 -3.568 -1.518 1 97.31 234 GLU A CA 1
ATOM 1891 C C . GLU A 1 234 ? 6.602 -3.295 -1.698 1 97.31 234 GLU A C 1
ATOM 1893 O O . GLU A 1 234 ? 5.875 -3.125 -0.719 1 97.31 234 GLU A O 1
ATOM 1898 N N . ALA A 1 235 ? 6.109 -3.283 -2.889 1 97.12 235 ALA A N 1
ATOM 1899 C CA . ALA A 1 235 ? 4.711 -2.949 -3.139 1 97.12 235 ALA A CA 1
ATOM 1900 C C . ALA A 1 235 ? 3.865 -4.211 -3.293 1 97.12 235 ALA A C 1
ATOM 1902 O O . ALA A 1 235 ? 2.639 -4.133 -3.398 1 97.12 235 ALA A O 1
ATOM 1903 N N . GLU A 1 236 ? 4.465 -5.359 -3.303 1 98 236 GLU A N 1
ATOM 1904 C CA . GLU A 1 236 ? 3.758 -6.59 -3.635 1 98 236 GLU A CA 1
ATOM 1905 C C . GLU A 1 236 ? 2.852 -7.035 -2.488 1 98 236 GLU A C 1
ATOM 1907 O O . GLU A 1 236 ? 3.332 -7.531 -1.468 1 98 236 GLU A O 1
ATOM 1912 N N . GLY A 1 237 ? 1.519 -6.895 -2.686 1 98.5 237 GLY A N 1
ATOM 1913 C CA . GLY A 1 237 ? 0.505 -7.176 -1.682 1 98.5 237 GLY A CA 1
ATOM 1914 C C . GLY A 1 237 ? -0.041 -8.594 -1.765 1 98.5 237 GLY A C 1
ATOM 1915 O O . GLY A 1 237 ? 0.707 -9.539 -2.021 1 98.5 237 GLY A O 1
ATOM 1916 N N . ILE A 1 238 ? -1.322 -8.734 -1.472 1 98.75 238 ILE A N 1
ATOM 1917 C CA . ILE A 1 238 ? -1.994 -10.023 -1.405 1 98.75 238 ILE A CA 1
ATOM 1918 C C . ILE A 1 238 ? -1.689 -10.836 -2.666 1 98.75 238 ILE A C 1
ATOM 1920 O O . ILE A 1 238 ? -1.792 -10.312 -3.781 1 98.75 238 ILE A O 1
ATOM 1924 N N . PHE A 1 239 ? -1.297 -12.148 -2.404 1 98.25 239 PHE A N 1
ATOM 1925 C CA . PHE A 1 239 ? -0.799 -12.969 -3.502 1 98.25 239 PHE A CA 1
ATOM 1926 C C . PHE A 1 239 ? -1.2 -14.422 -3.314 1 98.25 239 PHE A C 1
ATOM 1928 O O . PHE A 1 239 ? -2.201 -14.875 -3.875 1 98.25 239 PHE A O 1
ATOM 1935 N N . GLY A 1 240 ? -0.647 -15.086 -2.375 1 98.38 240 GLY A N 1
ATOM 1936 C CA . GLY A 1 240 ? -0.946 -16.484 -2.145 1 98.38 240 GLY A CA 1
ATOM 1937 C C . GLY A 1 240 ? -2.34 -16.719 -1.592 1 98.38 240 GLY A C 1
ATOM 1938 O O . GLY A 1 240 ? -2.82 -15.945 -0.764 1 98.38 240 GLY A O 1
ATOM 1939 N N . LEU A 1 241 ? -2.967 -17.781 -2.051 1 98.69 241 LEU A N 1
ATOM 1940 C CA . LEU A 1 241 ? -4.285 -18.219 -1.602 1 98.69 241 LEU A CA 1
ATOM 1941 C C . LEU A 1 241 ? -4.32 -19.734 -1.419 1 98.69 241 LEU A C 1
ATOM 1943 O O . LEU A 1 241 ? -3.754 -20.469 -2.227 1 98.69 241 LEU A O 1
ATOM 1947 N N . ALA A 1 242 ? -4.969 -20.156 -0.382 1 98.44 242 ALA A N 1
ATOM 1948 C CA . ALA A 1 242 ? -5.238 -21.578 -0.19 1 98.44 242 ALA A CA 1
ATOM 1949 C C . ALA A 1 242 ? -6.508 -21.781 0.625 1 98.44 242 ALA A C 1
ATOM 1951 O O . ALA A 1 242 ? -6.766 -21.062 1.591 1 98.44 242 ALA A O 1
ATOM 1952 N N . LEU A 1 243 ? -7.285 -22.719 0.237 1 97.88 243 LEU A N 1
ATOM 1953 C CA . LEU A 1 243 ? -8.5 -23.062 0.966 1 97.88 243 LEU A CA 1
ATOM 1954 C C . LEU A 1 243 ? -8.25 -24.203 1.947 1 97.88 243 LEU A C 1
ATOM 1956 O O . LEU A 1 243 ? -7.516 -25.141 1.636 1 97.88 243 LEU A O 1
ATOM 1960 N N . SER A 1 244 ? -8.938 -24.078 3.076 1 96.88 244 SER A N 1
ATOM 1961 C CA . SER A 1 244 ? -8.906 -25.172 4.035 1 96.88 244 SER A CA 1
ATOM 1962 C C . SER A 1 244 ? -9.648 -26.391 3.498 1 96.88 244 SER A C 1
ATOM 1964 O O . SER A 1 244 ? -10.359 -26.297 2.494 1 96.88 244 SER A O 1
ATOM 1966 N N . PRO A 1 245 ? -9.422 -27.516 4.203 1 93 245 PRO A N 1
ATOM 1967 C CA . PRO A 1 245 ? -10.117 -28.719 3.756 1 93 245 PRO A CA 1
ATOM 1968 C C . PRO A 1 245 ? -11.641 -28.562 3.777 1 93 245 PRO A C 1
ATOM 1970 O O . PRO A 1 245 ? -12.172 -27.812 4.598 1 93 245 PRO A O 1
ATOM 1973 N N . ARG A 1 246 ? -12.336 -29.281 2.914 1 86.81 246 ARG A N 1
ATOM 1974 C CA . ARG A 1 246 ? -13.789 -29.234 2.789 1 86.81 246 ARG A CA 1
ATOM 1975 C C . ARG A 1 246 ? -14.461 -29.891 3.996 1 86.81 246 ARG A C 1
ATOM 1977 O O . ARG A 1 246 ? -15.57 -29.5 4.375 1 86.81 246 ARG A O 1
ATOM 1984 N N . SER A 1 247 ? -13.875 -30.797 4.496 1 78.31 247 SER A N 1
ATOM 1985 C CA . SER A 1 247 ? -14.469 -31.641 5.535 1 78.31 247 SER A CA 1
ATOM 1986 C C . SER A 1 247 ? -14.625 -30.875 6.844 1 78.31 247 SER A C 1
ATOM 1988 O O . SER A 1 247 ? -15.328 -31.312 7.75 1 78.31 247 SER A O 1
ATOM 1990 N N . PHE A 1 248 ? -14.07 -29.734 6.852 1 68.75 248 PHE A N 1
ATOM 1991 C CA . PHE A 1 248 ? -14.125 -29 8.102 1 68.75 248 PHE A CA 1
ATOM 1992 C C . PHE A 1 248 ? -15.188 -27.906 8.047 1 68.75 248 PHE A C 1
ATOM 1994 O O . PHE A 1 248 ? -15.445 -27.344 6.988 1 68.75 248 PHE A O 1
ATOM 2001 N N . GLY A 1 249 ? -16.062 -27.938 9.047 1 72.38 249 GLY A N 1
ATOM 2002 C CA . GLY A 1 249 ? -17.141 -26.984 9.25 1 72.38 249 GLY A CA 1
ATOM 2003 C C . GLY A 1 249 ? -17 -25.734 8.398 1 72.38 249 GLY A C 1
ATOM 2004 O O . GLY A 1 249 ? -16.922 -25.828 7.172 1 72.38 249 GLY A O 1
ATOM 2005 N N . ASP A 1 250 ? -16.688 -24.594 8.891 1 85.25 250 ASP A N 1
ATOM 2006 C CA . ASP A 1 250 ? -16.578 -23.328 8.164 1 85.25 250 ASP A CA 1
ATOM 2007 C C . ASP A 1 250 ? -15.266 -23.25 7.379 1 85.25 250 ASP A C 1
ATOM 2009 O O . ASP A 1 250 ? -14.188 -23.234 7.973 1 85.25 250 ASP A O 1
ATOM 2013 N N . ARG A 1 251 ? -15.422 -23.25 6.027 1 94.75 251 ARG A N 1
ATOM 2014 C CA . ARG A 1 251 ? -14.25 -23.172 5.152 1 94.75 251 ARG A CA 1
ATOM 2015 C C . ARG A 1 251 ? -13.484 -21.875 5.383 1 94.75 251 ARG A C 1
ATOM 2017 O O . ARG A 1 251 ? -14.086 -20.828 5.637 1 94.75 251 ARG A O 1
ATOM 2024 N N . LEU A 1 252 ? -12.172 -22 5.367 1 97.69 252 LEU A N 1
ATOM 2025 C CA . LEU A 1 252 ? -11.297 -20.844 5.539 1 97.69 252 LEU A CA 1
ATOM 2026 C C . LEU A 1 252 ? -10.516 -20.562 4.262 1 97.69 252 LEU A C 1
ATOM 2028 O O . LEU A 1 252 ? -10.125 -21.5 3.551 1 97.69 252 LEU A O 1
ATOM 2032 N N . LEU A 1 253 ? -10.32 -19.359 3.969 1 98.5 253 LEU A N 1
ATOM 2033 C CA . LEU A 1 253 ? -9.344 -18.922 2.971 1 98.5 253 LEU A CA 1
ATOM 2034 C C . LEU A 1 253 ? -8.086 -18.375 3.639 1 98.5 253 LEU A C 1
ATOM 2036 O O . LEU A 1 253 ? -8.156 -17.375 4.363 1 98.5 253 LEU A O 1
ATOM 2040 N N . PHE A 1 254 ? -7.004 -19.062 3.441 1 98.62 254 PHE A N 1
ATOM 2041 C CA . PHE A 1 254 ? -5.688 -18.562 3.822 1 98.62 254 PHE A CA 1
ATOM 2042 C C . PHE A 1 254 ? -5.113 -17.672 2.732 1 98.62 254 PHE A C 1
ATOM 2044 O O . PHE A 1 254 ? -5.285 -17.938 1.542 1 98.62 254 PHE A O 1
ATOM 2051 N N . PHE A 1 255 ? -4.453 -16.594 3.16 1 98.81 255 PHE A N 1
ATOM 2052 C CA . PHE A 1 255 ? -3.842 -15.711 2.182 1 98.81 255 PHE A CA 1
ATOM 2053 C C . PHE A 1 255 ? -2.662 -14.961 2.793 1 98.81 255 PHE A C 1
ATOM 2055 O O . PHE A 1 255 ? -2.537 -14.883 4.016 1 98.81 255 PHE A O 1
ATOM 2062 N N . HIS A 1 256 ? -1.834 -14.477 1.938 1 98.81 256 HIS A N 1
ATOM 2063 C CA . HIS A 1 256 ? -0.716 -13.641 2.373 1 98.81 256 HIS A CA 1
ATOM 2064 C C . HIS A 1 256 ? -0.238 -12.727 1.251 1 98.81 256 HIS A C 1
ATOM 2066 O O . HIS A 1 256 ? -0.356 -13.07 0.073 1 98.81 256 HIS A O 1
ATOM 2072 N N . PRO A 1 257 ? 0.334 -11.562 1.604 1 98.75 257 PRO A N 1
ATOM 2073 C CA . PRO A 1 257 ? 1.064 -10.766 0.616 1 98.75 257 PRO A CA 1
ATOM 2074 C C . PRO A 1 257 ? 2.398 -11.391 0.221 1 98.75 257 PRO A C 1
ATOM 2076 O O . PRO A 1 257 ? 2.953 -12.195 0.975 1 98.75 257 PRO A O 1
ATOM 2079 N N . LEU A 1 258 ? 2.83 -11.016 -0.962 1 98.75 258 LEU A N 1
ATOM 2080 C CA . LEU A 1 258 ? 4.145 -11.492 -1.381 1 98.75 258 LEU A CA 1
ATOM 2081 C C . LEU A 1 258 ? 5.242 -10.867 -0.523 1 98.75 258 LEU A C 1
ATOM 2083 O O . LEU A 1 258 ? 6.121 -11.57 -0.025 1 98.75 258 LEU A O 1
ATOM 2087 N N . ALA A 1 259 ? 5.18 -9.531 -0.306 1 98.75 259 ALA A N 1
ATOM 2088 C CA . ALA A 1 259 ? 6.156 -8.859 0.545 1 98.75 259 ALA A CA 1
ATOM 2089 C C . ALA A 1 259 ? 5.75 -8.938 2.014 1 98.75 259 ALA A C 1
ATOM 2091 O O . ALA A 1 259 ? 5.477 -7.914 2.646 1 98.75 259 ALA A O 1
ATOM 2092 N N . SER A 1 260 ? 5.75 -10.109 2.539 1 98.69 260 SER A N 1
ATOM 2093 C CA . SER A 1 260 ? 5.391 -10.398 3.924 1 98.69 260 SER A CA 1
ATOM 2094 C C . SER A 1 260 ? 5.812 -11.805 4.32 1 98.69 260 SER A C 1
ATOM 2096 O O . SER A 1 260 ? 6.02 -12.664 3.459 1 98.69 260 SER A O 1
ATOM 2098 N N . TYR A 1 261 ? 5.977 -11.961 5.605 1 98.44 261 TYR A N 1
ATOM 2099 C CA . TYR A 1 261 ? 6.168 -13.305 6.152 1 98.44 261 TYR A CA 1
ATOM 2100 C C . TYR A 1 261 ? 4.895 -13.797 6.828 1 98.44 261 TYR A C 1
ATOM 2102 O O . TYR A 1 261 ? 4.844 -14.938 7.309 1 98.44 261 TYR A O 1
ATOM 2110 N N . ARG A 1 262 ? 3.863 -13.008 6.82 1 98.56 262 ARG A N 1
ATOM 2111 C CA . ARG A 1 262 ? 2.725 -13.297 7.684 1 98.56 262 ARG A CA 1
ATOM 2112 C C . ARG A 1 262 ? 1.59 -13.938 6.895 1 98.56 262 ARG A C 1
ATOM 2114 O O . ARG A 1 262 ? 1.322 -13.555 5.754 1 98.56 262 ARG A O 1
ATOM 2121 N N . GLU A 1 263 ? 0.966 -14.891 7.547 1 98.62 263 GLU A N 1
ATOM 2122 C CA . GLU A 1 263 ? -0.233 -15.539 7.027 1 98.62 263 GLU A CA 1
ATOM 2123 C C . GLU A 1 263 ? -1.495 -14.945 7.645 1 98.62 263 GLU A C 1
ATOM 2125 O O . GLU A 1 263 ? -1.477 -14.484 8.789 1 98.62 263 GLU A O 1
ATOM 2130 N N . PHE A 1 264 ? -2.543 -14.906 6.848 1 98.81 264 PHE A N 1
ATOM 2131 C CA . PHE A 1 264 ? -3.855 -14.461 7.301 1 98.81 264 PHE A CA 1
ATOM 2132 C C . PHE A 1 264 ? -4.93 -15.469 6.922 1 98.81 264 PHE A C 1
ATOM 2134 O O . PHE A 1 264 ? -4.719 -16.312 6.043 1 98.81 264 PHE A O 1
ATOM 2141 N N . VAL A 1 265 ? -6.07 -15.398 7.602 1 98.38 265 VAL A N 1
ATOM 2142 C CA . VAL A 1 265 ? -7.188 -16.281 7.258 1 98.38 265 VAL A CA 1
ATOM 2143 C C . VAL A 1 265 ? -8.5 -15.516 7.395 1 98.38 265 VAL A C 1
ATOM 2145 O O . VAL A 1 265 ? -8.594 -14.555 8.156 1 98.38 265 VAL A O 1
ATOM 2148 N N . VAL A 1 266 ? -9.445 -15.898 6.629 1 98.38 266 VAL A N 1
ATOM 2149 C CA . VAL A 1 266 ? -10.812 -15.398 6.727 1 98.38 266 VAL A CA 1
ATOM 2150 C C . VAL A 1 266 ? -11.789 -16.531 6.441 1 98.38 266 VAL A C 1
ATOM 2152 O O . VAL A 1 266 ? -11.562 -17.359 5.551 1 98.38 266 VAL A O 1
ATOM 2155 N N . PRO A 1 267 ? -12.898 -16.672 7.262 1 96.94 267 PRO A N 1
ATOM 2156 C CA . PRO A 1 267 ? -13.938 -17.625 6.875 1 96.94 267 PRO A CA 1
ATOM 2157 C C . PRO A 1 267 ? -14.594 -17.281 5.543 1 96.94 267 PRO A C 1
ATOM 2159 O O . PRO A 1 267 ? -14.953 -16.125 5.309 1 96.94 267 PRO A O 1
ATOM 2162 N N . THR A 1 268 ? -14.75 -18.266 4.68 1 97.25 268 THR A N 1
ATOM 2163 C CA . THR A 1 268 ? -15.273 -17.984 3.346 1 97.25 268 THR A CA 1
ATOM 2164 C C . THR A 1 268 ? -16.719 -17.516 3.422 1 97.25 268 THR A C 1
ATOM 2166 O O . THR A 1 268 ? -17.219 -16.859 2.506 1 97.25 268 THR A O 1
ATOM 2169 N N . ASN A 1 269 ? -17.453 -17.875 4.531 1 95.69 269 ASN A N 1
ATOM 2170 C CA . ASN A 1 269 ? -18.812 -17.359 4.676 1 95.69 269 ASN A CA 1
ATOM 2171 C C . ASN A 1 269 ? -18.844 -15.836 4.715 1 95.69 269 ASN A C 1
ATOM 2173 O O . ASN A 1 269 ? -19.828 -15.219 4.309 1 95.69 269 ASN A O 1
ATOM 2177 N N . VAL A 1 270 ? -17.812 -15.227 5.234 1 97.31 270 VAL A N 1
ATOM 2178 C CA . VAL A 1 270 ? -17.672 -13.773 5.227 1 97.31 270 VAL A CA 1
ATOM 2179 C C . VAL A 1 270 ? -17.562 -13.273 3.787 1 97.31 270 VAL A C 1
ATOM 2181 O O . VAL A 1 270 ? -18.156 -12.258 3.428 1 97.31 270 VAL A O 1
ATOM 2184 N N . LEU A 1 271 ? -16.844 -13.992 2.932 1 98.25 271 LEU A N 1
ATOM 2185 C CA . LEU A 1 271 ? -16.531 -13.586 1.564 1 98.25 271 LEU A CA 1
ATOM 2186 C C . LEU A 1 271 ? -17.719 -13.836 0.643 1 98.25 271 LEU A C 1
ATOM 2188 O O . LEU A 1 271 ? -17.875 -13.164 -0.383 1 98.25 271 LEU A O 1
ATOM 2192 N N . LYS A 1 272 ? -18.547 -14.781 0.94 1 96.75 272 LYS A N 1
ATOM 2193 C CA . LYS A 1 272 ? -19.656 -15.188 0.076 1 96.75 272 LYS A CA 1
ATOM 2194 C C . LYS A 1 272 ? -20.797 -14.172 0.124 1 96.75 272 LYS A C 1
ATOM 2196 O O . LYS A 1 272 ? -21.703 -14.203 -0.717 1 96.75 272 LYS A O 1
ATOM 2201 N N . ALA A 1 273 ? -20.672 -13.289 1.051 1 94.38 273 ALA A N 1
ATOM 2202 C CA . ALA A 1 273 ? -21.594 -12.156 1.1 1 94.38 273 ALA A CA 1
ATOM 2203 C C . ALA A 1 273 ? -20.875 -10.859 0.726 1 94.38 273 ALA A C 1
ATOM 2205 O O . ALA A 1 273 ? -19.672 -10.711 0.958 1 94.38 273 ALA A O 1
ATOM 2206 N N . LYS A 1 274 ? -21.672 -9.961 0.139 1 94.12 274 LYS A N 1
ATOM 2207 C CA . LYS A 1 274 ? -21.094 -8.641 -0.137 1 94.12 274 LYS A CA 1
ATOM 2208 C C . LYS A 1 274 ? -20.625 -7.969 1.148 1 94.12 274 LYS A C 1
ATOM 2210 O O . LYS A 1 274 ? -21.25 -8.141 2.205 1 94.12 274 LYS A O 1
ATOM 2215 N N . PRO A 1 275 ? -19.578 -7.238 0.988 1 93.56 275 PRO A N 1
ATOM 2216 C CA . PRO A 1 275 ? -19.031 -6.621 2.201 1 93.56 275 PRO A CA 1
ATOM 2217 C C . PRO A 1 275 ? -20.031 -5.691 2.889 1 93.56 275 PRO A C 1
ATOM 2219 O O . PRO A 1 275 ? -20.672 -4.871 2.23 1 93.56 275 PRO A O 1
ATOM 2222 N N . ASP A 1 276 ? -20.078 -5.895 4.18 1 89.94 276 ASP A N 1
ATOM 2223 C CA . ASP A 1 276 ? -20.859 -4.992 5.027 1 89.94 276 ASP A CA 1
ATOM 2224 C C . ASP A 1 276 ? -19.953 -4.234 5.992 1 89.94 276 ASP A C 1
ATOM 2226 O O . ASP A 1 276 ? -18.734 -4.219 5.82 1 89.94 276 ASP A O 1
ATOM 2230 N N . GLU A 1 277 ? -20.438 -3.51 6.953 1 85.5 277 GLU A N 1
ATOM 2231 C CA . GLU A 1 277 ? -19.656 -2.668 7.859 1 85.5 277 GLU A CA 1
ATOM 2232 C C . GLU A 1 277 ? -18.938 -3.508 8.914 1 85.5 277 GLU A C 1
ATOM 2234 O O . GLU A 1 277 ? -18.047 -3.014 9.602 1 85.5 277 GLU A O 1
ATOM 2239 N N . LYS A 1 278 ? -19.219 -4.793 9 1 88.19 278 LYS A N 1
ATOM 2240 C CA . LYS A 1 278 ? -18.719 -5.598 10.117 1 88.19 278 LYS A CA 1
ATOM 2241 C C . LYS A 1 278 ? -17.703 -6.633 9.648 1 88.19 278 LYS A C 1
ATOM 2243 O O . LYS A 1 278 ? -17.141 -7.375 10.461 1 88.19 278 LYS A O 1
ATOM 2248 N N . PHE A 1 279 ? -17.359 -6.625 8.344 1 95.62 279 PHE A N 1
ATOM 2249 C CA . PHE A 1 279 ? -16.562 -7.738 7.84 1 95.62 279 PHE A CA 1
ATOM 2250 C C . PHE A 1 279 ? -15.109 -7.617 8.297 1 95.62 279 PHE A C 1
ATOM 2252 O O . PHE A 1 279 ? -14.406 -8.625 8.414 1 95.62 279 PHE A O 1
ATOM 2259 N N . TYR A 1 280 ? -14.695 -6.418 8.641 1 96.38 280 TYR A N 1
ATOM 2260 C CA . TYR A 1 280 ? -13.273 -6.125 8.805 1 96.38 280 TYR A CA 1
ATOM 2261 C C . TYR A 1 280 ? -12.664 -6.992 9.898 1 96.38 280 TYR A C 1
ATOM 2263 O O . TYR A 1 280 ? -11.594 -7.57 9.711 1 96.38 280 TYR A O 1
ATOM 2271 N N . HIS A 1 281 ? -13.312 -7.184 10.961 1 97.38 281 HIS A N 1
ATOM 2272 C CA . HIS A 1 281 ? -12.758 -7.84 12.141 1 97.38 281 HIS A CA 1
ATOM 2273 C C . HIS A 1 281 ? -12.914 -9.359 12.047 1 97.38 281 HIS A C 1
ATOM 2275 O O . HIS A 1 281 ? -12.586 -10.07 13 1 97.38 281 HIS A O 1
ATOM 2281 N N . LYS A 1 282 ? -13.445 -9.867 10.93 1 97.69 282 LYS A N 1
ATOM 2282 C CA . LYS A 1 282 ? -13.562 -11.305 10.719 1 97.69 282 LYS A CA 1
ATOM 2283 C C . LYS A 1 282 ? -12.297 -11.867 10.07 1 97.69 282 LYS A C 1
ATOM 2285 O O . LYS A 1 282 ? -12.133 -13.086 9.977 1 97.69 282 LYS A O 1
ATOM 2290 N N . PHE A 1 283 ? -11.453 -11.016 9.602 1 98.44 283 PHE A N 1
ATOM 2291 C CA . PHE A 1 283 ? -10.125 -11.414 9.141 1 98.44 283 PHE A CA 1
ATOM 2292 C C . PHE A 1 283 ? -9.18 -11.594 10.32 1 98.44 283 PHE A C 1
ATOM 2294 O O . PHE A 1 283 ? -9.203 -10.805 11.273 1 98.44 283 PHE A O 1
ATOM 2301 N N . ILE A 1 284 ? -8.352 -12.609 10.219 1 98.19 284 ILE A N 1
ATOM 2302 C CA . ILE A 1 284 ? -7.523 -12.953 11.367 1 98.19 284 ILE A CA 1
ATOM 2303 C C . ILE A 1 284 ? -6.059 -13.047 10.938 1 98.19 284 ILE A C 1
ATOM 2305 O O . ILE A 1 284 ? -5.727 -13.766 9.992 1 98.19 284 ILE A O 1
ATOM 2309 N N . PRO A 1 285 ? -5.176 -12.266 11.586 1 98.5 285 PRO A N 1
ATOM 2310 C CA . PRO A 1 285 ? -3.742 -12.461 11.359 1 98.5 285 PRO A CA 1
ATOM 2311 C C . PRO A 1 285 ? -3.182 -13.672 12.094 1 98.5 285 PRO A C 1
ATOM 2313 O O . PRO A 1 285 ? -3.529 -13.914 13.25 1 98.5 285 PRO A O 1
ATOM 2316 N N . LEU A 1 286 ? -2.426 -14.43 11.391 1 98.25 286 LEU A N 1
ATOM 2317 C CA . LEU A 1 286 ? -1.667 -15.508 12 1 98.25 286 LEU A CA 1
ATOM 2318 C C . LEU A 1 286 ? -0.206 -15.109 12.188 1 98.25 286 LEU A C 1
ATOM 2320 O O . LEU A 1 286 ? 0.146 -13.938 12.039 1 98.25 286 LEU A O 1
ATOM 2324 N N . ASN A 1 287 ? 0.56 -16.031 12.672 1 97.75 287 ASN A N 1
ATOM 2325 C CA . ASN A 1 287 ? 1.973 -15.742 12.898 1 97.75 287 ASN A CA 1
ATOM 2326 C C . ASN A 1 287 ? 2.768 -15.789 11.594 1 97.75 287 ASN A C 1
ATOM 2328 O O . ASN A 1 287 ? 2.215 -16.094 10.531 1 97.75 287 ASN A O 1
ATOM 2332 N N . GLU A 1 288 ? 4.031 -15.414 11.633 1 97.19 288 GLU A N 1
ATOM 2333 C CA . GLU A 1 288 ? 4.902 -15.336 10.469 1 97.19 288 GLU A CA 1
ATOM 2334 C C . GLU A 1 288 ? 5.527 -16.688 10.141 1 97.19 288 GLU A C 1
ATOM 2336 O O . GLU A 1 288 ? 5.73 -17.516 11.039 1 97.19 288 GLU A O 1
ATOM 2341 N N . ARG A 1 289 ? 5.75 -16.828 8.867 1 95.81 289 ARG A N 1
ATOM 2342 C CA . ARG A 1 289 ? 6.539 -17.984 8.422 1 95.81 289 ARG A CA 1
ATOM 2343 C C . ARG A 1 289 ? 8 -17.594 8.219 1 95.81 289 ARG A C 1
ATOM 2345 O O . ARG A 1 289 ? 8.422 -16.516 8.625 1 95.81 289 ARG A O 1
ATOM 2352 N N . LEU A 1 290 ? 8.766 -18.469 7.613 1 89.44 290 LEU A N 1
ATOM 2353 C CA . LEU A 1 290 ? 10.219 -18.344 7.586 1 89.44 290 LEU A CA 1
ATOM 2354 C C . LEU A 1 290 ? 10.664 -17.422 6.453 1 89.44 290 LEU A C 1
ATOM 2356 O O . LEU A 1 290 ? 11.836 -17.062 6.367 1 89.44 290 LEU A O 1
ATOM 2360 N N . GLY A 1 291 ? 9.758 -16.984 5.613 1 96.06 291 GLY A N 1
ATOM 2361 C CA . GLY A 1 291 ? 10.18 -16.156 4.496 1 96.06 291 GLY A CA 1
ATOM 2362 C C . GLY A 1 291 ? 9.031 -15.781 3.57 1 96.06 291 GLY A C 1
ATOM 2363 O O . GLY A 1 291 ? 7.863 -15.969 3.91 1 96.06 291 GLY A O 1
ATOM 2364 N N . HIS A 1 292 ? 9.469 -15.156 2.402 1 98.56 292 HIS A N 1
ATOM 2365 C CA . HIS A 1 292 ? 8.5 -14.805 1.369 1 98.56 292 HIS A CA 1
ATOM 2366 C C . HIS A 1 292 ? 7.949 -16.062 0.684 1 98.56 292 HIS A C 1
ATOM 2368 O O . HIS A 1 292 ? 8.648 -17.062 0.568 1 98.56 292 HIS A O 1
ATOM 2374 N N . SER A 1 293 ? 6.703 -15.945 0.236 1 98.44 293 SER A N 1
ATOM 2375 C CA . SER A 1 293 ? 6.07 -17.078 -0.434 1 98.44 293 SER A CA 1
ATOM 2376 C C . SER A 1 293 ? 5.301 -16.625 -1.672 1 98.44 293 SER A C 1
ATOM 2378 O O . SER A 1 293 ? 4.641 -15.586 -1.653 1 98.44 293 SER A O 1
ATOM 2380 N N . THR A 1 294 ? 5.328 -17.391 -2.689 1 98.12 294 THR A N 1
ATOM 2381 C CA . THR A 1 294 ? 4.633 -17.078 -3.934 1 98.12 294 THR A CA 1
ATOM 2382 C C . THR A 1 294 ? 3.301 -17.812 -4.012 1 98.12 294 THR A C 1
ATOM 2384 O O . THR A 1 294 ? 2.336 -17.312 -4.59 1 98.12 294 THR A O 1
ATOM 2387 N N . ALA A 1 295 ? 3.309 -19.047 -3.566 1 98.25 295 ALA A N 1
ATOM 2388 C CA . ALA A 1 295 ? 2.121 -19.891 -3.701 1 98.25 295 ALA A CA 1
ATOM 2389 C C . ALA A 1 295 ? 1.996 -20.859 -2.525 1 98.25 295 ALA A C 1
ATOM 2391 O O . ALA A 1 295 ? 2.992 -21.188 -1.883 1 98.25 295 ALA A O 1
ATOM 2392 N N . GLU A 1 296 ? 0.782 -21.234 -2.326 1 98.56 296 GLU A N 1
ATOM 2393 C CA . GLU A 1 296 ? 0.494 -22.219 -1.297 1 98.56 296 GLU A CA 1
ATOM 2394 C C . GLU A 1 296 ? -0.703 -23.078 -1.683 1 98.56 296 GLU A C 1
ATOM 2396 O O . GLU A 1 296 ? -1.531 -22.672 -2.5 1 98.56 296 GLU A O 1
ATOM 2401 N N . VAL A 1 297 ? -0.719 -24.25 -1.118 1 98.31 297 VAL A N 1
ATOM 2402 C CA . VAL A 1 297 ? -1.806 -25.203 -1.36 1 98.31 297 VAL A CA 1
ATOM 2403 C C . VAL A 1 297 ? -2.025 -26.062 -0.121 1 98.31 297 VAL A C 1
ATOM 2405 O O . VAL A 1 297 ? -1.067 -26.453 0.551 1 98.31 297 VAL A O 1
ATOM 2408 N N . MET A 1 298 ? -3.227 -26.312 0.176 1 97.5 298 MET A N 1
ATOM 2409 C CA . MET A 1 298 ? -3.557 -27.172 1.305 1 97.5 298 MET A CA 1
ATOM 2410 C C . MET A 1 298 ? -4.211 -28.469 0.825 1 97.5 298 MET A C 1
ATOM 2412 O O . MET A 1 298 ? -5.141 -28.438 0.019 1 97.5 298 MET A O 1
ATOM 2416 N N . THR A 1 299 ? -3.721 -29.531 1.331 1 96.62 299 THR A N 1
ATOM 2417 C CA . THR A 1 299 ? -4.309 -30.828 1.006 1 96.62 299 THR A CA 1
ATOM 2418 C C . THR A 1 299 ? -5.598 -31.062 1.793 1 96.62 299 THR A C 1
ATOM 2420 O O . THR A 1 299 ? -5.855 -30.359 2.777 1 96.62 299 THR A O 1
ATOM 2423 N N . GLU A 1 300 ? -6.336 -32.062 1.354 1 93.56 300 GLU A N 1
ATOM 2424 C CA . GLU A 1 300 ? -7.617 -32.312 2.004 1 93.56 300 GLU A CA 1
ATOM 2425 C C . GLU A 1 300 ? -7.418 -32.875 3.412 1 93.56 300 GLU A C 1
ATOM 2427 O O . GLU A 1 300 ? -8.328 -32.812 4.242 1 93.56 300 GLU A O 1
ATOM 2432 N N . ASP A 1 301 ? -6.258 -33.406 3.703 1 92.75 301 ASP A N 1
ATOM 2433 C CA . ASP A 1 301 ? -6.004 -33.906 5.047 1 92.75 301 ASP A CA 1
ATOM 2434 C C . ASP A 1 301 ? -5.32 -32.844 5.914 1 92.75 301 ASP A C 1
ATOM 2436 O O . ASP A 1 301 ? -4.91 -33.125 7.043 1 92.75 301 ASP A O 1
ATOM 2440 N N . GLY A 1 302 ? -5.066 -31.656 5.383 1 95.25 302 GLY A N 1
ATOM 2441 C CA . GLY A 1 302 ? -4.762 -30.531 6.242 1 95.25 302 GLY A CA 1
ATOM 2442 C C . GLY A 1 302 ? -3.285 -30.172 6.27 1 95.25 302 GLY A C 1
ATOM 2443 O O . GLY A 1 302 ? -2.789 -29.641 7.266 1 95.25 302 GLY A O 1
ATOM 2444 N N . ILE A 1 303 ? -2.564 -30.516 5.254 1 97.69 303 ILE A N 1
ATOM 2445 C CA . ILE A 1 303 ? -1.179 -30.078 5.145 1 97.69 303 ILE A CA 1
ATOM 2446 C C . ILE A 1 303 ? -1.089 -28.891 4.188 1 97.69 303 ILE A C 1
ATOM 2448 O O . ILE A 1 303 ? -1.447 -29.016 3.012 1 97.69 303 ILE A O 1
ATOM 2452 N N . LEU A 1 304 ? -0.661 -27.797 4.723 1 98.25 304 LEU A N 1
ATOM 2453 C CA . LEU A 1 304 ? -0.391 -26.625 3.896 1 98.25 304 LEU A CA 1
ATOM 2454 C C . LEU A 1 304 ? 1.056 -26.625 3.414 1 98.25 304 LEU A C 1
ATOM 2456 O O . LEU A 1 304 ? 1.983 -26.734 4.219 1 98.25 304 LEU A O 1
ATOM 2460 N N . LEU A 1 305 ? 1.243 -26.578 2.156 1 98.69 305 LEU A N 1
ATOM 2461 C CA . LEU A 1 305 ? 2.555 -26.359 1.555 1 98.69 305 LEU A CA 1
ATOM 2462 C C . LEU A 1 305 ? 2.688 -24.938 1.037 1 98.69 305 LEU A C 1
ATOM 2464 O O . LEU A 1 305 ? 1.726 -24.375 0.514 1 98.69 305 LEU A O 1
ATOM 2468 N N . PHE A 1 306 ? 3.82 -24.391 1.199 1 98.56 306 PHE A N 1
ATOM 2469 C CA . PHE A 1 306 ? 4.051 -23.047 0.673 1 98.56 306 PHE A CA 1
ATOM 2470 C C . PHE A 1 306 ? 5.477 -22.922 0.144 1 98.56 306 PHE A C 1
ATOM 2472 O O . PHE A 1 306 ? 6.41 -23.484 0.711 1 98.56 306 PHE A O 1
ATOM 2479 N N . ASN A 1 307 ? 5.641 -22.156 -0.95 1 98.62 307 ASN A N 1
ATOM 2480 C CA . ASN A 1 307 ? 6.934 -21.906 -1.574 1 98.62 307 ASN A CA 1
ATOM 2481 C C . ASN A 1 307 ? 7.738 -20.875 -0.8 1 98.62 307 ASN A C 1
ATOM 2483 O O . ASN A 1 307 ? 7.281 -19.734 -0.613 1 98.62 307 ASN A O 1
ATOM 2487 N N . LEU A 1 308 ? 8.914 -21.25 -0.389 1 98.19 308 LEU A N 1
ATOM 2488 C CA . LEU A 1 308 ? 9.812 -20.328 0.298 1 98.19 308 LEU A CA 1
ATOM 2489 C C . LEU A 1 308 ? 10.906 -19.828 -0.64 1 98.19 308 LEU A C 1
ATOM 2491 O O . LEU A 1 308 ? 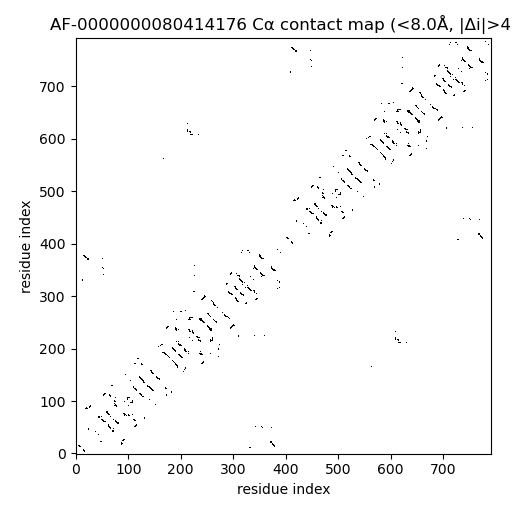11.984 -20.438 -0.719 1 98.19 308 LEU A O 1
ATOM 2495 N N . ILE A 1 309 ? 10.719 -18.703 -1.217 1 98 309 ILE A N 1
ATOM 2496 C CA . ILE A 1 309 ? 11.555 -18.297 -2.342 1 98 309 ILE A CA 1
ATOM 2497 C C . ILE A 1 309 ? 12.898 -17.781 -1.826 1 98 309 ILE A C 1
ATOM 2499 O O . ILE A 1 309 ? 13.906 -17.859 -2.527 1 98 309 ILE A O 1
ATOM 2503 N N . ASP A 1 310 ? 12.953 -17.344 -0.595 1 96.12 310 ASP A N 1
ATOM 2504 C CA . ASP A 1 310 ? 14.203 -16.891 -0.004 1 96.12 310 ASP A CA 1
ATOM 2505 C C . ASP A 1 310 ? 15.172 -18.062 0.202 1 96.12 310 ASP A C 1
ATOM 2507 O O . ASP A 1 310 ? 16.391 -17.859 0.286 1 96.12 310 ASP A O 1
ATOM 2511 N N . ASN A 1 311 ? 14.594 -19.25 0.274 1 96.12 311 ASN A N 1
ATOM 2512 C CA . ASN A 1 311 ? 15.367 -20.406 0.696 1 96.12 311 ASN A CA 1
ATOM 2513 C C . ASN A 1 311 ? 15.484 -21.438 -0.423 1 96.12 311 ASN A C 1
ATOM 2515 O O . ASN A 1 311 ? 16.062 -22.516 -0.226 1 96.12 311 ASN A O 1
ATOM 2519 N N . ASN A 1 312 ? 14.93 -21.141 -1.512 1 97.88 312 ASN A N 1
ATOM 2520 C CA . ASN A 1 312 ? 14.883 -22.141 -2.574 1 97.88 312 ASN A CA 1
ATOM 2521 C C . ASN A 1 312 ? 14.289 -23.469 -2.08 1 97.88 312 ASN A C 1
ATOM 2523 O O . ASN A 1 312 ? 14.875 -24.531 -2.271 1 97.88 312 ASN A O 1
ATOM 2527 N N . ALA A 1 313 ? 13.109 -23.281 -1.485 1 98.19 313 ALA A N 1
ATOM 2528 C CA . ALA A 1 313 ? 12.602 -24.438 -0.749 1 98.19 313 ALA A CA 1
ATOM 2529 C C . ALA A 1 313 ? 11.07 -24.438 -0.735 1 98.19 313 ALA A C 1
ATOM 2531 O O . ALA A 1 313 ? 10.438 -23.5 -1.209 1 98.19 313 ALA A O 1
ATOM 2532 N N . ILE A 1 314 ? 10.531 -25.562 -0.291 1 98.56 314 ILE A N 1
ATOM 2533 C CA . ILE A 1 314 ? 9.117 -25.719 -0.001 1 98.56 314 ILE A CA 1
ATOM 2534 C C . ILE A 1 314 ? 8.922 -25.984 1.492 1 98.56 314 ILE A C 1
ATOM 2536 O O . ILE A 1 314 ? 9.586 -26.844 2.072 1 98.56 314 ILE A O 1
ATOM 2540 N N . GLY A 1 315 ? 8.039 -25.203 2.09 1 98.25 315 GLY A N 1
ATOM 2541 C CA . GLY A 1 315 ? 7.688 -25.406 3.484 1 98.25 315 GLY A CA 1
ATOM 2542 C C . GLY A 1 315 ? 6.344 -26.078 3.668 1 98.25 315 GLY A C 1
ATOM 2543 O O . GLY A 1 315 ? 5.582 -26.234 2.711 1 98.25 315 GLY A O 1
ATOM 2544 N N . CYS A 1 316 ? 6.137 -26.531 4.98 1 98.38 316 CYS A N 1
ATOM 2545 C CA . CYS A 1 316 ? 4.867 -27.188 5.293 1 98.38 316 CYS A CA 1
ATOM 2546 C C . CYS A 1 316 ? 4.379 -26.781 6.68 1 98.38 316 CYS A C 1
ATOM 2548 O O . CYS A 1 316 ? 5.16 -26.297 7.504 1 98.38 316 CYS A O 1
ATOM 2550 N N . TRP A 1 317 ? 3.125 -26.922 6.836 1 98.06 317 TRP A N 1
ATOM 2551 C CA . TRP A 1 317 ? 2.428 -26.766 8.109 1 98.06 317 TRP A CA 1
ATOM 2552 C C . TRP A 1 317 ? 1.238 -27.719 8.195 1 98.06 317 TRP A C 1
ATOM 2554 O O . TRP A 1 317 ? 0.508 -27.891 7.219 1 98.06 317 TRP A O 1
ATOM 2564 N N . ASN A 1 318 ? 1.123 -28.359 9.312 1 96.75 318 ASN A N 1
ATOM 2565 C CA . ASN A 1 318 ? -0.041 -29.172 9.617 1 96.75 318 ASN A CA 1
ATOM 2566 C C . ASN A 1 318 ? -1.115 -28.375 10.352 1 96.75 318 ASN A C 1
ATOM 2568 O O . ASN A 1 318 ? -0.875 -27.875 11.445 1 96.75 318 ASN A O 1
ATOM 2572 N N . TRP A 1 319 ? -2.342 -28.281 9.812 1 93.94 319 TRP A N 1
ATOM 2573 C CA . TRP A 1 319 ? -3.359 -27.359 10.305 1 93.94 319 TRP A CA 1
ATOM 2574 C C . TRP A 1 319 ? -3.873 -27.781 11.672 1 93.94 319 TRP A C 1
ATOM 2576 O O . TRP A 1 319 ? -4.594 -27.031 12.336 1 93.94 319 TRP A O 1
ATOM 2586 N N . ASN A 1 320 ? -3.459 -28.969 12.102 1 92.62 320 ASN A N 1
ATOM 2587 C CA . ASN A 1 320 ? -3.803 -29.391 13.453 1 92.62 320 ASN A CA 1
ATOM 2588 C C . ASN A 1 320 ? -2.887 -28.766 14.5 1 92.62 320 ASN A C 1
ATOM 2590 O O . ASN A 1 320 ? -3.139 -28.875 15.695 1 92.62 320 ASN A O 1
ATOM 2594 N N . ASN A 1 321 ? -1.88 -28.156 14.055 1 95.19 321 ASN A N 1
ATOM 2595 C CA . ASN A 1 321 ? -0.946 -27.453 14.93 1 95.19 321 ASN A CA 1
ATOM 2596 C C . ASN A 1 321 ? -1.186 -25.953 14.906 1 95.19 321 ASN A C 1
ATOM 2598 O O . ASN A 1 321 ? -1.781 -25.422 13.969 1 95.19 321 ASN A O 1
ATOM 2602 N N . PRO A 1 322 ? -0.733 -25.266 16.031 1 95.56 322 PRO A N 1
ATOM 2603 C CA . PRO A 1 322 ? -0.767 -23.797 15.93 1 95.56 322 PRO A CA 1
ATOM 2604 C C . PRO A 1 322 ? 0.059 -23.266 14.766 1 95.56 322 PRO A C 1
ATOM 2606 O O . PRO A 1 322 ? 1.124 -23.812 14.461 1 95.56 322 PRO A O 1
ATOM 2609 N N . TYR A 1 323 ? -0.453 -22.297 14.141 1 96.5 323 TYR A N 1
ATOM 2610 C CA . TYR A 1 323 ? 0.329 -21.719 13.055 1 96.5 323 TYR A CA 1
ATOM 2611 C C . TYR A 1 323 ? 1.464 -20.859 13.602 1 96.5 323 TYR A C 1
ATOM 2613 O O . TYR A 1 323 ? 1.276 -19.672 13.867 1 96.5 323 TYR A O 1
ATOM 2621 N N . ASP A 1 324 ? 2.543 -21.406 13.672 1 93.88 324 ASP A N 1
ATOM 2622 C CA . ASP A 1 324 ? 3.768 -20.797 14.188 1 93.88 324 ASP A CA 1
ATOM 2623 C C . ASP A 1 324 ? 5 -21.422 13.547 1 93.88 324 ASP A C 1
ATOM 2625 O O . ASP A 1 324 ? 4.992 -22.609 13.203 1 93.88 324 ASP A O 1
ATOM 2629 N N . ALA A 1 325 ? 6.012 -20.641 13.469 1 91.75 325 ALA A N 1
ATOM 2630 C CA . ALA A 1 325 ? 7.223 -21.109 12.797 1 91.75 325 ALA A CA 1
ATOM 2631 C C . ALA A 1 325 ? 7.754 -22.391 13.453 1 91.75 325 ALA A C 1
ATOM 2633 O O . ALA A 1 325 ? 8.359 -23.234 12.781 1 91.75 325 ALA A O 1
ATOM 2634 N N . ARG A 1 326 ? 7.48 -22.734 14.797 1 93.75 326 ARG A N 1
ATOM 2635 C CA . ARG A 1 326 ? 7.93 -23.922 15.516 1 93.75 326 ARG A CA 1
ATOM 2636 C C . ARG A 1 326 ? 7.293 -25.188 14.938 1 93.75 326 ARG A C 1
ATOM 2638 O O . ARG A 1 326 ? 7.82 -26.281 15.102 1 93.75 326 ARG A O 1
ATOM 2645 N N . TYR A 1 327 ? 6.227 -24.891 14.203 1 96.5 327 TYR A N 1
ATOM 2646 C CA . TYR A 1 327 ? 5.484 -26.016 13.648 1 96.5 327 TYR A CA 1
ATOM 2647 C C . TYR A 1 327 ? 5.562 -26.031 12.125 1 96.5 327 TYR A C 1
ATOM 2649 O O . TYR A 1 327 ? 4.688 -26.578 11.461 1 96.5 327 TYR A O 1
ATOM 2657 N N . HIS A 1 328 ? 6.504 -25.297 11.609 1 97.12 328 HIS A N 1
ATOM 2658 C CA . HIS A 1 328 ? 6.805 -25.344 10.188 1 97.12 328 HIS A CA 1
ATOM 2659 C C . HIS A 1 328 ? 8.062 -26.156 9.914 1 97.12 328 HIS A C 1
ATOM 2661 O O . HIS A 1 328 ? 8.906 -26.328 10.805 1 97.12 328 HIS A O 1
ATOM 2667 N N . ASP A 1 329 ? 8.188 -26.688 8.789 1 97.06 329 ASP A N 1
ATOM 2668 C CA . ASP A 1 329 ? 9.391 -27.375 8.359 1 97.06 329 ASP A CA 1
ATOM 2669 C C . ASP A 1 329 ? 9.641 -27.188 6.863 1 97.06 329 ASP A C 1
ATOM 2671 O O . ASP A 1 329 ? 8.719 -26.844 6.117 1 97.06 329 ASP A O 1
ATOM 2675 N N . ILE A 1 330 ? 10.859 -27.281 6.445 1 97.38 330 ILE A N 1
ATOM 2676 C CA . ILE A 1 330 ? 11.234 -27.344 5.035 1 97.38 330 ILE A CA 1
ATOM 2677 C C . ILE A 1 330 ? 11.211 -28.797 4.562 1 97.38 330 ILE A C 1
ATOM 2679 O O . ILE A 1 330 ? 11.898 -29.656 5.121 1 97.38 330 ILE A O 1
ATOM 2683 N N . ILE A 1 331 ? 10.477 -29.062 3.514 1 97.38 331 ILE A N 1
ATOM 2684 C CA . ILE A 1 331 ? 10.312 -30.469 3.123 1 97.38 331 ILE A CA 1
ATOM 2685 C C . ILE A 1 331 ? 11.039 -30.719 1.804 1 97.38 331 ILE A C 1
ATOM 2687 O O . ILE A 1 331 ? 11.234 -31.859 1.404 1 97.38 331 ILE A O 1
ATOM 2691 N N . ALA A 1 332 ? 11.422 -29.734 1.151 1 97.88 332 ALA A N 1
ATOM 2692 C CA . ALA A 1 332 ? 12.227 -29.797 -0.068 1 97.88 332 ALA A CA 1
ATOM 2693 C C . ALA A 1 332 ? 13.102 -28.562 -0.223 1 97.88 332 ALA A C 1
ATOM 2695 O O . ALA A 1 332 ? 12.664 -27.453 0.064 1 97.88 332 ALA A O 1
ATOM 2696 N N . LYS A 1 333 ? 14.289 -28.75 -0.588 1 97.38 333 LYS A N 1
ATOM 2697 C CA . LYS A 1 333 ? 15.227 -27.656 -0.843 1 97.38 333 LYS A CA 1
ATOM 2698 C C . LYS A 1 333 ? 16.188 -28.016 -1.979 1 97.38 333 LYS A C 1
ATOM 2700 O O . LYS A 1 333 ? 16.656 -29.141 -2.066 1 97.38 333 LYS A O 1
ATOM 2705 N N . ASP A 1 334 ? 16.406 -27.125 -2.869 1 97.56 334 ASP A N 1
ATOM 2706 C CA . ASP A 1 334 ? 17.344 -27.281 -3.971 1 97.56 334 ASP A CA 1
ATOM 2707 C C . ASP A 1 334 ? 17.844 -25.906 -4.441 1 97.56 334 ASP A C 1
ATOM 2709 O O . ASP A 1 334 ? 17.109 -25.156 -5.074 1 97.56 334 ASP A O 1
ATOM 2713 N N . ASP A 1 335 ? 19.062 -25.641 -4.25 1 96.38 335 ASP A N 1
ATOM 2714 C CA . ASP A 1 335 ? 19.625 -24.328 -4.512 1 96.38 335 ASP A CA 1
ATOM 2715 C C . ASP A 1 335 ? 19.875 -24.125 -6.008 1 96.38 335 ASP A C 1
ATOM 2717 O O . ASP A 1 335 ? 20.25 -23.031 -6.438 1 96.38 335 ASP A O 1
ATOM 2721 N N . VAL A 1 336 ? 19.625 -25.125 -6.766 1 95.19 336 VAL A N 1
ATOM 2722 C CA . VAL A 1 336 ? 19.781 -25.016 -8.211 1 95.19 336 VAL A CA 1
ATOM 2723 C C . VAL A 1 336 ? 18.422 -25.156 -8.883 1 95.19 336 VAL A C 1
ATOM 2725 O O . VAL A 1 336 ? 18.047 -24.328 -9.727 1 95.19 336 VAL A O 1
ATOM 2728 N N . GLY A 1 337 ? 17.656 -26.109 -8.484 1 96.62 337 GLY A N 1
ATOM 2729 C CA . GLY A 1 337 ? 16.438 -26.469 -9.195 1 96.62 337 GLY A CA 1
ATOM 2730 C C . GLY A 1 337 ? 15.195 -25.766 -8.672 1 96.62 337 GLY A C 1
ATOM 2731 O O . GLY A 1 337 ? 14.156 -25.766 -9.328 1 96.62 337 GLY A O 1
ATOM 2732 N N . LEU A 1 338 ? 15.273 -25.141 -7.512 1 98.06 338 LEU A N 1
ATOM 2733 C CA . LEU A 1 338 ? 14.094 -24.516 -6.914 1 98.06 338 LEU A CA 1
ATOM 2734 C C . LEU A 1 338 ? 14.32 -23.016 -6.711 1 98.06 338 LEU A C 1
ATOM 2736 O O . LEU A 1 338 ? 13.914 -22.469 -5.684 1 98.06 338 LEU A O 1
ATOM 2740 N N . ILE A 1 339 ? 14.984 -22.469 -7.703 1 98.38 339 ILE A N 1
ATOM 2741 C CA . ILE A 1 339 ? 15.148 -21.016 -7.664 1 98.38 339 ILE A CA 1
ATOM 2742 C C . ILE A 1 339 ? 13.828 -20.344 -8.047 1 98.38 339 ILE A C 1
ATOM 2744 O O . ILE A 1 339 ? 13.344 -20.5 -9.172 1 98.38 339 ILE A O 1
ATOM 2748 N N . PHE A 1 340 ? 13.266 -19.672 -7.047 1 98.62 340 PHE A N 1
ATOM 2749 C CA . PHE A 1 340 ? 11.992 -18.969 -7.148 1 98.62 340 PHE A CA 1
ATOM 2750 C C . PHE A 1 340 ? 10.883 -19.922 -7.566 1 98.62 340 PHE A C 1
ATOM 2752 O O . PHE A 1 340 ? 10.273 -19.75 -8.625 1 98.62 340 PHE A O 1
ATOM 2759 N N . PRO A 1 341 ? 10.586 -20.969 -6.762 1 98.81 341 PRO A N 1
ATOM 2760 C CA . PRO A 1 341 ? 9.359 -21.719 -7.023 1 98.81 341 PRO A CA 1
ATOM 2761 C C . PRO A 1 341 ? 8.117 -20.828 -7.078 1 98.81 341 PRO A C 1
ATOM 2763 O O . PRO A 1 341 ? 7.766 -20.188 -6.082 1 98.81 341 PRO A O 1
ATOM 2766 N N . SER A 1 342 ? 7.484 -20.766 -8.234 1 98.44 342 SER A N 1
ATOM 2767 C CA . SER A 1 342 ? 6.465 -19.75 -8.477 1 98.44 342 SER A CA 1
ATOM 2768 C C . SER A 1 342 ? 5.062 -20.312 -8.25 1 98.44 342 SER A C 1
ATOM 2770 O O . SER A 1 342 ? 4.125 -19.547 -7.984 1 98.44 342 SER A O 1
ATOM 2772 N N . ASP A 1 343 ? 4.871 -21.625 -8.391 1 98.75 343 ASP A N 1
ATOM 2773 C CA . ASP A 1 343 ? 3.568 -22.234 -8.164 1 98.75 343 ASP A CA 1
ATOM 2774 C C . ASP A 1 343 ? 3.721 -23.672 -7.656 1 98.75 343 ASP A C 1
ATOM 2776 O O . ASP A 1 343 ? 4.762 -24.297 -7.855 1 98.75 343 ASP A O 1
ATOM 2780 N N . ILE A 1 344 ? 2.688 -24.188 -7.008 1 98.81 344 ILE A N 1
ATOM 2781 C CA . ILE A 1 344 ? 2.732 -25.516 -6.391 1 98.81 344 ILE A CA 1
ATOM 2782 C C . ILE A 1 344 ? 1.34 -26.141 -6.406 1 98.81 344 ILE A C 1
ATOM 2784 O O . ILE A 1 344 ? 0.34 -25.453 -6.195 1 98.81 344 ILE A O 1
ATOM 2788 N N . ARG A 1 345 ? 1.318 -27.453 -6.676 1 98.38 345 ARG A N 1
ATOM 2789 C CA . ARG A 1 345 ? 0.093 -28.234 -6.637 1 98.38 345 ARG A CA 1
ATOM 2790 C C . ARG A 1 345 ? 0.344 -29.594 -5.996 1 98.38 345 ARG A C 1
ATOM 2792 O O . ARG A 1 345 ? 1.477 -30.094 -5.98 1 98.38 345 ARG A O 1
ATOM 2799 N N . VAL A 1 346 ? -0.684 -30.125 -5.449 1 98.38 346 VAL A N 1
ATOM 2800 C CA . VAL A 1 346 ? -0.66 -31.5 -4.977 1 98.38 346 VAL A CA 1
ATOM 2801 C C . VAL A 1 346 ? -1.783 -32.281 -5.641 1 98.38 346 VAL A C 1
ATOM 2803 O O . VAL A 1 346 ? -2.959 -31.953 -5.508 1 98.38 346 VAL A O 1
ATOM 2806 N N . VAL A 1 347 ? -1.392 -33.312 -6.344 1 97.19 347 VAL A N 1
ATOM 2807 C CA . VAL A 1 347 ? -2.361 -34.156 -7.016 1 97.19 347 VAL A CA 1
ATOM 2808 C C . VAL A 1 347 ? -2.059 -35.625 -6.699 1 97.19 347 VAL A C 1
ATOM 2810 O O . VAL A 1 347 ? -0.971 -36.125 -7.004 1 97.19 347 VAL A O 1
ATOM 2813 N N . ASN A 1 348 ? -2.977 -36.312 -6.055 1 95.62 348 ASN A N 1
ATOM 2814 C CA . ASN A 1 348 ? -2.857 -37.719 -5.723 1 95.62 348 ASN A CA 1
ATOM 2815 C C . ASN A 1 348 ? -1.58 -38 -4.938 1 95.62 348 ASN A C 1
ATOM 2817 O O . ASN A 1 348 ? -0.824 -38.906 -5.285 1 95.62 348 ASN A O 1
ATOM 2821 N N . GLY A 1 349 ? -1.294 -37.125 -4.023 1 96.75 349 GLY A N 1
ATOM 2822 C CA . GLY A 1 349 ? -0.181 -37.344 -3.113 1 96.75 349 GLY A CA 1
ATOM 2823 C C . GLY A 1 349 ? 1.154 -36.906 -3.689 1 96.75 349 GLY A C 1
ATOM 2824 O O . GLY A 1 349 ? 2.188 -37.031 -3.025 1 96.75 349 GLY A O 1
ATOM 2825 N N . ILE A 1 350 ? 1.113 -36.438 -4.914 1 98.06 350 ILE A N 1
ATOM 2826 C CA . ILE A 1 350 ? 2.338 -35.969 -5.555 1 98.06 350 ILE A CA 1
ATOM 2827 C C . ILE A 1 350 ? 2.371 -34.438 -5.559 1 98.06 350 ILE A C 1
ATOM 2829 O O . ILE A 1 350 ? 1.396 -33.781 -5.945 1 98.06 350 ILE A O 1
ATOM 2833 N N . VAL A 1 351 ? 3.477 -33.906 -5.121 1 98.75 351 VAL A N 1
ATOM 2834 C CA . VAL A 1 351 ? 3.699 -32.438 -5.148 1 98.75 351 VAL A CA 1
ATOM 2835 C C . VAL A 1 351 ? 4.332 -32.062 -6.48 1 98.75 351 VAL A C 1
ATOM 2837 O O . VAL A 1 351 ? 5.305 -32.656 -6.922 1 98.75 351 VAL A O 1
ATOM 2840 N N . TRP A 1 352 ? 3.775 -31.109 -7.125 1 98.69 352 TRP A N 1
ATOM 2841 C CA . TRP A 1 352 ? 4.293 -30.516 -8.359 1 98.69 352 TRP A CA 1
ATOM 2842 C C . TRP A 1 352 ? 4.656 -29.047 -8.156 1 98.69 352 TRP A C 1
ATOM 2844 O O . TRP A 1 352 ? 3.869 -28.281 -7.605 1 98.69 352 TRP A O 1
ATOM 2854 N N . VAL A 1 353 ? 5.859 -28.656 -8.586 1 98.81 353 VAL A N 1
ATOM 2855 C CA . VAL A 1 353 ? 6.332 -27.297 -8.422 1 98.81 353 VAL A CA 1
ATOM 2856 C C . VAL A 1 353 ? 6.965 -26.812 -9.727 1 98.81 353 VAL A C 1
ATOM 2858 O O . VAL A 1 353 ? 7.676 -27.562 -10.391 1 98.81 353 VAL A O 1
ATOM 2861 N N . ILE A 1 354 ? 6.711 -25.562 -10.07 1 98.81 354 ILE A N 1
ATOM 2862 C CA . ILE A 1 354 ? 7.473 -24.953 -11.156 1 98.81 354 ILE A CA 1
ATOM 2863 C C . ILE A 1 354 ? 8.438 -23.906 -10.578 1 98.81 354 ILE A C 1
ATOM 2865 O O . ILE A 1 354 ? 8.055 -23.109 -9.727 1 98.81 354 ILE A O 1
ATOM 2869 N N . SER A 1 355 ? 9.625 -24 -10.914 1 98.75 355 SER A N 1
ATOM 2870 C CA . SER A 1 355 ? 10.648 -22.984 -10.664 1 98.75 355 SER A CA 1
ATOM 2871 C C . SER A 1 355 ? 10.984 -22.219 -11.93 1 98.75 355 SER A C 1
ATOM 2873 O O . SER A 1 355 ? 11.266 -22.812 -12.969 1 98.75 355 SER A O 1
ATOM 2875 N N . ASP A 1 356 ? 11 -20.875 -11.812 1 98.62 356 ASP A N 1
ATOM 2876 C CA . ASP A 1 356 ? 11.031 -20.141 -13.078 1 98.62 356 ASP A CA 1
ATOM 2877 C C . ASP A 1 356 ? 12.117 -19.078 -13.07 1 98.62 356 ASP A C 1
ATOM 2879 O O . ASP A 1 356 ? 12.242 -18.312 -14.031 1 98.62 356 ASP A O 1
ATOM 2883 N N . ARG A 1 357 ? 12.859 -18.906 -12.008 1 98.5 357 ARG A N 1
ATOM 2884 C CA . ARG A 1 357 ? 13.945 -17.938 -11.891 1 98.5 357 ARG A CA 1
ATOM 2885 C C . ARG A 1 357 ? 13.477 -16.531 -12.281 1 98.5 357 ARG A C 1
ATOM 2887 O O . ARG A 1 357 ? 14.227 -15.766 -12.883 1 98.5 357 ARG A O 1
ATOM 2894 N N . MET A 1 358 ? 12.344 -16.203 -11.953 1 98.31 358 MET A N 1
ATOM 2895 C CA . MET A 1 358 ? 11.719 -14.945 -12.359 1 98.31 358 MET A CA 1
ATOM 2896 C C . MET A 1 358 ? 12.602 -13.75 -11.992 1 98.31 358 MET A C 1
ATOM 2898 O O . MET A 1 358 ? 12.812 -12.852 -12.805 1 98.31 358 MET A O 1
ATOM 2902 N N . PRO A 1 359 ? 13.148 -13.633 -10.773 1 97.88 359 PRO A N 1
ATOM 2903 C CA . PRO A 1 359 ? 13.961 -12.461 -10.445 1 97.88 359 PRO A CA 1
ATOM 2904 C C . PRO A 1 359 ? 15.156 -12.289 -11.383 1 97.88 359 PRO A C 1
ATOM 2906 O O . PRO A 1 359 ? 15.523 -11.164 -11.727 1 97.88 359 PRO A O 1
ATOM 2909 N N . VAL A 1 360 ? 15.734 -13.398 -11.797 1 97.88 360 VAL A N 1
ATOM 2910 C CA . VAL A 1 360 ? 16.828 -13.305 -12.75 1 97.88 360 VAL A CA 1
ATOM 2911 C C . VAL A 1 360 ? 16.344 -12.695 -14.062 1 97.88 360 VAL A C 1
ATOM 2913 O O . VAL A 1 360 ? 16.984 -11.82 -14.625 1 97.88 360 VAL A O 1
ATOM 2916 N N . HIS A 1 361 ? 15.234 -13.141 -14.5 1 97.62 361 HIS A N 1
ATOM 2917 C CA . HIS A 1 361 ? 14.633 -12.648 -15.734 1 97.62 361 HIS A CA 1
ATOM 2918 C C . HIS A 1 361 ? 14.344 -11.156 -15.648 1 97.62 361 HIS A C 1
ATOM 2920 O O . HIS A 1 361 ? 14.594 -10.414 -16.609 1 97.62 361 HIS A O 1
ATOM 2926 N N . LEU A 1 362 ? 13.859 -10.664 -14.5 1 96.19 362 LEU A N 1
ATOM 2927 C CA . LEU A 1 362 ? 13.336 -9.312 -14.383 1 96.19 362 LEU A CA 1
ATOM 2928 C C . LEU A 1 362 ? 14.43 -8.336 -13.969 1 96.19 362 LEU A C 1
ATOM 2930 O O . LEU A 1 362 ? 14.398 -7.16 -14.344 1 96.19 362 LEU A O 1
ATOM 2934 N N . ILE A 1 363 ? 15.375 -8.773 -13.133 1 94.56 363 ILE A N 1
ATOM 2935 C CA . ILE A 1 363 ? 16.359 -7.883 -12.523 1 94.56 363 ILE A CA 1
ATOM 2936 C C . ILE A 1 363 ? 17.688 -7.98 -13.281 1 94.56 363 ILE A C 1
ATOM 2938 O O . ILE A 1 363 ? 18.453 -7.016 -13.328 1 94.56 363 ILE A O 1
ATOM 2942 N N . SER A 1 364 ? 17.875 -9.125 -13.852 1 95.69 364 SER A N 1
ATOM 2943 C CA . SER A 1 364 ? 19.094 -9.391 -14.633 1 95.69 364 SER A CA 1
ATOM 2944 C C . SER A 1 364 ? 18.75 -9.906 -16.016 1 95.69 364 SER A C 1
ATOM 2946 O O . SER A 1 364 ? 17.875 -9.352 -16.703 1 95.69 364 SER A O 1
ATOM 2948 N N . LYS A 1 365 ? 19.469 -10.961 -16.406 1 95.69 365 LYS A N 1
ATOM 2949 C CA . LYS A 1 365 ? 19.219 -11.641 -17.672 1 95.69 365 LYS A CA 1
ATOM 2950 C C . LYS A 1 365 ? 19.453 -13.141 -17.547 1 95.69 365 LYS A C 1
ATOM 2952 O O . LYS A 1 365 ? 20.484 -13.578 -17.047 1 95.69 365 LYS A O 1
ATOM 2957 N N . LEU A 1 366 ? 18.516 -13.828 -18.031 1 97.69 366 LEU A N 1
ATOM 2958 C CA . LEU A 1 366 ? 18.656 -15.281 -18.016 1 97.69 366 LEU A CA 1
ATOM 2959 C C . LEU A 1 366 ? 19.734 -15.742 -18.984 1 97.69 366 LEU A C 1
ATOM 2961 O O . LEU A 1 366 ? 19.891 -15.172 -20.062 1 97.69 366 LEU A O 1
ATOM 2965 N N . ASP A 1 367 ? 20.516 -16.797 -18.547 1 97.81 367 ASP A N 1
ATOM 2966 C CA . ASP A 1 367 ? 21.422 -17.5 -19.438 1 97.81 367 ASP A CA 1
ATOM 2967 C C . ASP A 1 367 ? 20.688 -18.641 -20.156 1 97.81 367 ASP A C 1
ATOM 2969 O O . ASP A 1 367 ? 20.422 -19.688 -19.562 1 97.81 367 ASP A O 1
ATOM 2973 N N . PHE A 1 368 ? 20.516 -18.484 -21.438 1 97.62 368 PHE A N 1
ATOM 2974 C CA . PHE A 1 368 ? 19.672 -19.438 -22.156 1 97.62 368 PHE A CA 1
ATOM 2975 C C . PHE A 1 368 ? 20.484 -20.641 -22.609 1 97.62 368 PHE A C 1
ATOM 2977 O O . PHE A 1 368 ? 19.953 -21.531 -23.281 1 97.62 368 PHE A O 1
ATOM 2984 N N . TYR A 1 369 ? 21.703 -20.75 -22.156 1 97 369 TYR A N 1
ATOM 2985 C CA . TYR A 1 369 ? 22.5 -21.953 -22.328 1 97 369 TYR A CA 1
ATOM 2986 C C . TYR A 1 369 ? 22.406 -22.844 -21.094 1 97 369 TYR A C 1
ATOM 2988 O O . TYR A 1 369 ? 22.891 -23.984 -21.094 1 97 369 TYR A O 1
ATOM 2996 N N . ASP A 1 370 ? 21.734 -22.297 -20.141 1 96.88 370 ASP A N 1
ATOM 2997 C CA . ASP A 1 370 ? 21.438 -23.047 -18.922 1 96.88 370 ASP A CA 1
ATOM 2998 C C . ASP A 1 370 ? 19.953 -23.328 -18.797 1 96.88 370 ASP A C 1
ATOM 3000 O O . ASP A 1 370 ? 19.125 -22.688 -19.453 1 96.88 370 ASP A O 1
ATOM 3004 N N . VAL A 1 371 ? 19.594 -24.359 -17.906 1 97.94 371 VAL A N 1
ATOM 3005 C CA . VAL A 1 371 ? 18.188 -24.625 -17.625 1 97.94 371 VAL A CA 1
ATOM 3006 C C . VAL A 1 371 ? 17.609 -23.516 -16.766 1 97.94 371 VAL A C 1
ATOM 3008 O O . VAL A 1 371 ? 18.141 -23.188 -15.703 1 97.94 371 VAL A O 1
ATOM 3011 N N . ASN A 1 372 ? 16.516 -22.906 -17.234 1 98.56 372 ASN A N 1
ATOM 3012 C CA . ASN A 1 372 ? 15.922 -21.781 -16.531 1 98.56 372 ASN A CA 1
ATOM 3013 C C . ASN A 1 372 ? 14.641 -22.188 -15.812 1 98.56 372 ASN A C 1
ATOM 3015 O O . ASN A 1 372 ? 14.344 -21.688 -14.727 1 98.56 372 ASN A O 1
ATOM 3019 N N . PHE A 1 373 ? 13.914 -23.047 -16.453 1 98.75 373 PHE A N 1
ATOM 3020 C CA . PHE A 1 373 ? 12.602 -23.406 -15.922 1 98.75 373 PHE A CA 1
ATOM 3021 C C . PHE A 1 373 ? 12.508 -24.906 -15.672 1 98.75 373 PHE A C 1
ATOM 3023 O O . PHE A 1 373 ? 12.969 -25.703 -16.484 1 98.75 373 PHE A O 1
ATOM 3030 N N . ARG A 1 374 ? 11.977 -25.312 -14.562 1 98.31 374 ARG A N 1
ATOM 3031 C CA . ARG A 1 374 ? 11.859 -26.719 -14.203 1 98.31 374 ARG A CA 1
ATOM 3032 C C . ARG A 1 374 ? 10.484 -27.031 -13.633 1 98.31 374 ARG A C 1
ATOM 3034 O O . ARG A 1 374 ? 9.914 -26.219 -12.898 1 98.31 374 ARG A O 1
ATOM 3041 N N . ILE A 1 375 ? 9.977 -28.141 -14.031 1 98.19 375 ILE A N 1
ATOM 3042 C CA . ILE A 1 375 ? 8.891 -28.781 -13.297 1 98.19 375 ILE A CA 1
ATOM 3043 C C . ILE A 1 375 ? 9.445 -29.938 -12.461 1 98.19 375 ILE A C 1
ATOM 3045 O O . ILE A 1 375 ? 9.992 -30.906 -13 1 98.19 375 ILE A O 1
ATOM 3049 N N . ILE A 1 376 ? 9.258 -29.797 -11.172 1 98.06 376 ILE A N 1
ATOM 3050 C CA . ILE A 1 376 ? 9.75 -30.781 -10.211 1 98.06 376 ILE A CA 1
ATOM 3051 C C . ILE A 1 376 ? 8.57 -31.453 -9.508 1 98.06 376 ILE A C 1
ATOM 3053 O O . ILE A 1 376 ? 7.559 -30.797 -9.234 1 98.06 376 ILE A O 1
ATOM 3057 N N . PHE A 1 377 ? 8.727 -32.781 -9.266 1 97.81 377 PHE A N 1
ATOM 3058 C CA . PHE A 1 377 ? 7.688 -33.469 -8.508 1 97.81 377 PHE A CA 1
ATOM 3059 C C . PHE A 1 377 ? 8.305 -34.406 -7.48 1 97.81 377 PHE A C 1
ATOM 3061 O O . PHE A 1 377 ? 9.469 -34.812 -7.609 1 97.81 377 PHE A O 1
ATOM 3068 N N . PHE A 1 378 ? 7.598 -34.719 -6.422 1 98.31 378 PHE A N 1
ATOM 3069 C CA . PHE A 1 378 ? 8.031 -35.625 -5.363 1 98.31 378 PHE A CA 1
ATOM 3070 C C . PHE A 1 378 ? 6.848 -36.094 -4.535 1 98.31 378 PHE A C 1
ATOM 3072 O O . PHE A 1 378 ? 5.754 -35.531 -4.625 1 98.31 378 PHE A O 1
ATOM 3079 N N . SER A 1 379 ? 7.051 -37.156 -3.809 1 98 379 SER A N 1
ATOM 3080 C CA . SER A 1 379 ? 6.012 -37.719 -2.957 1 98 379 SER A CA 1
ATOM 3081 C C . SER A 1 379 ? 5.809 -36.875 -1.697 1 98 379 SER A C 1
ATOM 3083 O O . SER A 1 379 ? 6.754 -36.656 -0.94 1 98 379 SER A O 1
ATOM 3085 N N . LEU A 1 380 ? 4.559 -36.5 -1.455 1 98 380 LEU A N 1
ATOM 3086 C CA . LEU A 1 380 ? 4.254 -35.719 -0.258 1 98 380 LEU A CA 1
ATOM 3087 C C . LEU A 1 380 ? 4.492 -36.531 1.001 1 98 380 LEU A C 1
ATOM 3089 O O . LEU A 1 380 ? 5.102 -36.062 1.958 1 98 380 LEU A O 1
ATOM 3093 N N . ASP A 1 381 ? 4.043 -37.75 0.97 1 96.38 381 ASP A N 1
ATOM 3094 C CA . ASP A 1 381 ? 4.184 -38.625 2.127 1 96.38 381 ASP A CA 1
ATOM 3095 C C . ASP A 1 381 ? 5.648 -38.781 2.523 1 96.38 381 ASP A C 1
ATOM 3097 O O . ASP A 1 381 ? 5.992 -38.688 3.705 1 96.38 381 ASP A O 1
ATOM 3101 N N . GLU A 1 382 ? 6.43 -38.969 1.54 1 96.62 382 GLU A N 1
ATOM 3102 C CA . GLU A 1 382 ? 7.855 -39.094 1.814 1 96.62 382 GLU A CA 1
ATOM 3103 C C . GLU A 1 382 ? 8.438 -37.781 2.336 1 96.62 382 GLU A C 1
ATOM 3105 O O . GLU A 1 382 ? 9.266 -37.812 3.25 1 96.62 382 GLU A O 1
ATOM 3110 N N . ALA A 1 383 ? 7.984 -36.75 1.795 1 97.5 383 ALA A N 1
ATOM 3111 C CA . ALA A 1 383 ? 8.555 -35.438 2.111 1 97.5 383 ALA A CA 1
ATOM 3112 C C . ALA A 1 383 ? 8.227 -35.031 3.543 1 97.5 383 ALA A C 1
ATOM 3114 O O . ALA A 1 383 ? 9.031 -34.406 4.211 1 97.5 383 ALA A O 1
ATOM 3115 N N . VAL A 1 384 ? 7.039 -35.375 3.996 1 96.94 384 VAL A N 1
ATOM 3116 C CA . VAL A 1 384 ? 6.613 -34.906 5.305 1 96.94 384 VAL A CA 1
ATOM 3117 C C . VAL A 1 384 ? 7.012 -35.906 6.383 1 96.94 384 VAL A C 1
ATOM 3119 O O . VAL A 1 384 ? 6.941 -35.625 7.578 1 96.94 384 VAL A O 1
ATOM 3122 N N . SER A 1 385 ? 7.441 -37.125 5.977 1 95.25 385 SER A N 1
ATOM 3123 C CA . SER A 1 385 ? 7.82 -38.156 6.938 1 95.25 385 SER A CA 1
ATOM 3124 C C . SER A 1 385 ? 8.945 -37.656 7.848 1 95.25 385 SER A C 1
ATOM 3126 O O . SER A 1 385 ? 9.969 -37.156 7.375 1 95.25 385 SER A O 1
ATOM 3128 N N . GLY A 1 386 ? 8.719 -37.719 9.141 1 94.38 386 GLY A N 1
ATOM 3129 C CA . GLY A 1 386 ? 9.727 -37.344 10.117 1 94.38 386 GLY A CA 1
ATOM 3130 C C . GLY A 1 386 ? 9.734 -35.844 10.414 1 94.38 386 GLY A C 1
ATOM 3131 O O . GLY A 1 386 ? 10.531 -35.375 11.227 1 94.38 386 GLY A O 1
ATOM 3132 N N . THR A 1 387 ? 8.891 -35.094 9.727 1 95.88 387 THR A N 1
ATOM 3133 C CA . THR A 1 387 ? 8.797 -33.656 9.984 1 95.88 387 THR A CA 1
ATOM 3134 C C . THR A 1 387 ? 7.637 -33.375 10.93 1 95.88 387 THR A C 1
ATOM 3136 O O . THR A 1 387 ? 6.863 -34.25 11.273 1 95.88 387 THR A O 1
ATOM 3139 N N . VAL A 1 388 ? 7.508 -32.156 11.289 1 95.69 388 VAL A N 1
ATOM 3140 C CA . VAL A 1 388 ? 6.453 -31.703 12.195 1 95.69 388 VAL A CA 1
ATOM 3141 C C . VAL A 1 388 ? 5.113 -31.688 11.461 1 95.69 388 VAL A C 1
ATOM 3143 O O . VAL A 1 388 ? 4.059 -31.562 12.094 1 95.69 388 VAL A O 1
ATOM 3146 N N . CYS A 1 389 ? 5.125 -31.859 10.164 1 96.62 389 CYS A N 1
ATOM 3147 C CA . CYS A 1 389 ? 3.898 -31.781 9.383 1 96.62 389 CYS A CA 1
ATOM 3148 C C . CYS A 1 389 ? 3.27 -33.156 9.219 1 96.62 389 CYS A C 1
ATOM 3150 O O . CYS A 1 389 ? 2.148 -33.281 8.719 1 96.62 389 CYS A O 1
ATOM 3152 N N . GLN A 1 390 ? 4.043 -34.156 9.648 1 94.81 390 GLN A N 1
ATOM 3153 C CA . GLN A 1 390 ? 3.549 -35.5 9.508 1 94.81 390 GLN A CA 1
ATOM 3154 C C . GLN A 1 390 ? 2.342 -35.75 10.406 1 94.81 390 GLN A C 1
ATOM 3156 O O . GLN A 1 390 ? 2.314 -35.312 11.555 1 94.81 390 GLN A O 1
ATOM 3161 N N . HIS A 1 391 ? 1.305 -36.406 9.797 1 89 391 HIS A N 1
ATOM 3162 C CA . HIS A 1 391 ? 0.172 -36.812 10.633 1 89 391 HIS A CA 1
ATOM 3163 C C . HIS A 1 391 ? 0.57 -37.875 11.641 1 89 391 HIS A C 1
ATOM 3165 O O . HIS A 1 391 ? 1.351 -38.781 11.32 1 89 391 HIS A O 1
ATOM 3171 N N . ASN A 1 392 ? 0.265 -37.625 12.938 1 72.69 392 ASN A N 1
ATOM 3172 C CA . ASN A 1 392 ? 0.516 -38.656 13.93 1 72.69 392 ASN A CA 1
ATOM 3173 C C . ASN A 1 392 ? -0.419 -39.844 13.742 1 72.69 392 ASN A C 1
ATOM 3175 O O . ASN A 1 392 ? -1.604 -39.656 13.453 1 72.69 392 ASN A O 1
ATOM 3179 N N . SER A 1 393 ? 0.04 -41.031 13.281 1 51.88 393 SER A N 1
ATOM 3180 C CA . SER A 1 393 ? -0.729 -42.25 13.148 1 51.88 393 SER A CA 1
ATOM 3181 C C . SER A 1 393 ? -1.59 -42.5 14.383 1 51.88 393 SER A C 1
ATOM 3183 O O . SER A 1 393 ? -2.371 -43.469 14.414 1 51.88 393 SER A O 1
ATOM 3185 N N . LYS A 1 394 ? -1.301 -42.188 15.672 1 46.28 394 LYS A N 1
ATOM 3186 C CA . LYS A 1 394 ? -2.18 -42.688 16.719 1 46.28 394 LYS A CA 1
ATOM 3187 C C . LYS A 1 394 ? -3.633 -42.312 16.453 1 46.28 394 LYS A C 1
ATOM 3189 O O . LYS A 1 394 ? -4.543 -42.812 17.125 1 46.28 394 LYS A O 1
ATOM 3194 N N . TYR A 1 395 ? -3.85 -41.188 16.031 1 37 395 TYR A N 1
ATOM 3195 C CA . TYR A 1 395 ? -5.281 -40.906 16 1 37 395 TYR A CA 1
ATOM 3196 C C . TYR A 1 395 ? -5.855 -41.188 14.617 1 37 395 TYR A C 1
ATOM 3198 O O . TYR A 1 395 ? -6.887 -40.625 14.242 1 37 395 TYR A O 1
ATOM 3206 N N . VAL A 1 396 ? -5.102 -41.75 13.727 1 32.03 396 VAL A N 1
ATOM 3207 C CA . VAL A 1 396 ? -5.945 -42.25 12.641 1 32.03 396 VAL A CA 1
ATOM 3208 C C . VAL A 1 396 ? -6.461 -43.656 12.992 1 32.03 396 VAL A C 1
ATOM 3210 O O . VAL A 1 396 ? -5.703 -44.5 13.469 1 32.03 396 VAL A O 1
ATOM 3213 N N . ILE B 1 1 ? -9.672 43.375 31.859 1 24.7 1 ILE B N 1
ATOM 3214 C CA . ILE B 1 1 ? -9.891 42.438 30.781 1 24.7 1 ILE B CA 1
ATOM 3215 C C . ILE B 1 1 ? -9.703 41 31.281 1 24.7 1 ILE B C 1
ATOM 3217 O O . ILE B 1 1 ? -8.594 40.625 31.656 1 24.7 1 ILE B O 1
ATOM 3221 N N . PHE B 1 2 ? -10.703 40.406 31.969 1 26.66 2 PHE B N 1
ATOM 3222 C CA . PHE B 1 2 ? -10.656 39.156 32.719 1 26.66 2 PHE B CA 1
ATOM 3223 C C . PHE B 1 2 ? -10.484 37.969 31.781 1 26.66 2 PHE B C 1
ATOM 3225 O O . PHE B 1 2 ? -11.305 37.75 30.891 1 26.66 2 PHE B O 1
ATOM 3232 N N . TYR B 1 3 ? -9.227 37.562 31.469 1 30.69 3 TYR B N 1
ATOM 3233 C CA . TYR B 1 3 ? -8.922 36.312 30.797 1 30.69 3 TYR B CA 1
ATOM 3234 C C . TYR B 1 3 ? -9.602 35.156 31.5 1 30.69 3 TYR B C 1
ATOM 3236 O O . TYR B 1 3 ? -9.367 34.906 32.688 1 30.69 3 TYR B O 1
ATOM 3244 N N . VAL B 1 4 ? -10.781 34.938 31.25 1 33.56 4 VAL B N 1
ATOM 3245 C CA . VAL B 1 4 ? -11.367 33.75 31.844 1 33.56 4 VAL B CA 1
ATOM 3246 C C . VAL B 1 4 ? -10.594 32.5 31.391 1 33.56 4 VAL B C 1
ATOM 3248 O O . VAL B 1 4 ? -10.672 32.094 30.234 1 33.56 4 VAL B O 1
ATOM 3251 N N . SER B 1 5 ? -9.422 32.281 31.875 1 37.34 5 SER B N 1
ATOM 3252 C CA . SER B 1 5 ? -8.664 31.047 31.703 1 37.34 5 SER B CA 1
ATOM 3253 C C . SER B 1 5 ? -9.422 29.844 32.25 1 37.34 5 SER B C 1
ATOM 3255 O O . SER B 1 5 ? -9.703 29.781 33.469 1 37.34 5 SER B O 1
ATOM 3257 N N . ALA B 1 6 ? -10.352 29.406 31.547 1 38 6 ALA B N 1
ATOM 3258 C CA . ALA B 1 6 ? -10.891 28.172 32.125 1 38 6 ALA B CA 1
ATOM 3259 C C . ALA B 1 6 ? -9.805 27.125 32.281 1 38 6 ALA B C 1
ATOM 3261 O O . ALA B 1 6 ? -9.148 26.734 31.297 1 38 6 ALA B O 1
ATOM 3262 N N . LEU B 1 7 ? -9.359 26.953 33.469 1 38.97 7 LEU B N 1
ATOM 3263 C CA . LEU B 1 7 ? -8.438 25.906 33.938 1 38.97 7 LEU B CA 1
ATOM 3264 C C . LEU B 1 7 ? -9.047 24.531 33.75 1 38.97 7 LEU B C 1
ATOM 3266 O O . LEU B 1 7 ? -10.148 24.266 34.219 1 38.97 7 LEU B O 1
ATOM 3270 N N . ILE B 1 8 ? -8.812 23.953 32.688 1 38.41 8 ILE B N 1
ATOM 3271 C CA . ILE B 1 8 ? -9.172 22.531 32.656 1 38.41 8 ILE B CA 1
ATOM 3272 C C . ILE B 1 8 ? -8.289 21.75 33.656 1 38.41 8 ILE B C 1
ATOM 3274 O O . ILE B 1 8 ? -7.059 21.812 33.562 1 38.41 8 ILE B O 1
ATOM 3278 N N . SER B 1 9 ? -8.812 21.516 34.875 1 37 9 SER B N 1
ATOM 3279 C CA . SER B 1 9 ? -8.094 20.781 35.906 1 37 9 SER B CA 1
ATOM 3280 C C . SER B 1 9 ? -7.566 19.453 35.375 1 37 9 SER B C 1
ATOM 3282 O O . SER B 1 9 ? -8.344 18.562 35 1 37 9 SER B O 1
ATOM 3284 N N . CYS B 1 10 ? -6.566 19.438 34.594 1 39.25 10 CYS B N 1
ATOM 3285 C CA . CYS B 1 10 ? -5.996 18.125 34.25 1 39.25 10 CYS B CA 1
ATOM 3286 C C . CYS B 1 10 ? -5.211 17.578 35.438 1 39.25 10 CYS B C 1
ATOM 3288 O O . CYS B 1 10 ? -4.551 18.312 36.156 1 39.25 10 CYS B O 1
ATOM 3290 N N . THR B 1 11 ? -5.41 16.344 35.938 1 42.31 11 THR B N 1
ATOM 3291 C CA . THR B 1 11 ? -4.52 15.578 36.812 1 42.31 11 THR B CA 1
ATOM 3292 C C . THR B 1 11 ? -3.061 15.938 36.531 1 42.31 11 THR B C 1
ATOM 3294 O O . THR B 1 11 ? -2.762 16.688 35.594 1 42.31 11 THR B O 1
ATOM 3297 N N . SER B 1 12 ? -1.961 15.039 36.938 1 51.69 12 SER B N 1
ATOM 3298 C CA . SER B 1 12 ? -0.501 15.062 36.938 1 51.69 12 SER B CA 1
ATOM 3299 C C . SER B 1 12 ? 0.057 15.383 35.562 1 51.69 12 SER B C 1
ATOM 3301 O O . SER B 1 12 ? 1.24 15.156 35.312 1 51.69 12 SER B O 1
ATOM 3303 N N . GLY B 1 13 ? -0.642 16.297 34.812 1 66.56 13 GLY B N 1
ATOM 3304 C CA . GLY B 1 13 ? -0.187 16.688 33.5 1 66.56 13 GLY B CA 1
ATOM 3305 C C . GLY B 1 13 ? -0.054 18.188 33.312 1 66.56 13 GLY B C 1
ATOM 3306 O O . GLY B 1 13 ? -0.405 18.953 34.219 1 66.56 13 GLY B O 1
ATOM 3307 N N . VAL B 1 14 ? 0.66 18.75 32.375 1 82.5 14 VAL B N 1
ATOM 3308 C CA . VAL B 1 14 ? 0.889 20.156 32.031 1 82.5 14 VAL B CA 1
ATOM 3309 C C . VAL B 1 14 ? -0.449 20.875 31.844 1 82.5 14 VAL B C 1
ATOM 3311 O O . VAL B 1 14 ? -1.431 20.266 31.422 1 82.5 14 VAL B O 1
ATOM 3314 N N . GLN B 1 15 ? -0.476 22.094 32.375 1 87.94 15 GLN B N 1
ATOM 3315 C CA . GLN B 1 15 ? -1.648 22.922 32.125 1 87.94 15 GLN B CA 1
ATOM 3316 C C . GLN B 1 15 ? -1.776 23.266 30.641 1 87.94 15 GLN B C 1
ATOM 3318 O O . GLN B 1 15 ? -0.847 23.812 30.047 1 87.94 15 GLN B O 1
ATOM 3323 N N . LEU B 1 16 ? -2.906 22.906 30.062 1 95.75 16 LEU B N 1
ATOM 3324 C CA . LEU B 1 16 ? -3.211 23.234 28.688 1 95.75 16 LEU B CA 1
ATOM 3325 C C . LEU B 1 16 ? -4.059 24.5 28.594 1 95.75 16 LEU B C 1
ATOM 3327 O O . LEU B 1 16 ? -4.965 24.703 29.406 1 95.75 16 LEU B O 1
ATOM 3331 N N . TYR B 1 17 ? -3.736 25.359 27.703 1 95.69 17 TYR B N 1
ATOM 3332 C CA . TYR B 1 17 ? -4.5 26.578 27.484 1 95.69 17 TYR B CA 1
ATOM 3333 C C . TYR B 1 17 ? -5.137 26.578 26.109 1 95.69 17 TYR B C 1
ATOM 3335 O O . TYR B 1 17 ? -4.512 26.172 25.125 1 95.69 17 TYR B O 1
ATOM 3343 N N . GLN B 1 18 ? -6.359 26.984 26.047 1 95.5 18 GLN B N 1
ATOM 3344 C CA . GLN B 1 18 ? -7.066 27.125 24.781 1 95.5 18 GLN B CA 1
ATOM 3345 C C . GLN B 1 18 ? -6.945 28.547 24.234 1 95.5 18 GLN B C 1
ATOM 3347 O O . GLN B 1 18 ? -7.371 29.5 24.891 1 95.5 18 GLN B O 1
ATOM 3352 N N . LYS B 1 19 ? -6.395 28.719 23.141 1 95.62 19 LYS B N 1
ATOM 3353 C CA . LYS B 1 19 ? -6.281 30.031 22.516 1 95.62 19 LYS B CA 1
ATOM 3354 C C . LYS B 1 19 ? -7.539 30.375 21.719 1 95.62 19 LYS B C 1
ATOM 3356 O O . LYS B 1 19 ? -8.062 31.484 21.812 1 95.62 19 LYS B O 1
ATOM 3361 N N . PHE B 1 20 ? -7.945 29.438 20.875 1 96.81 20 PHE B N 1
ATOM 3362 C CA . PHE B 1 20 ? -9.133 29.594 20.031 1 96.81 20 PHE B CA 1
ATOM 3363 C C . PHE B 1 20 ? -9.992 28.344 20.078 1 96.81 20 PHE B C 1
ATOM 3365 O O . PHE B 1 20 ? -9.492 27.25 20.328 1 96.81 20 PHE B O 1
ATOM 3372 N N . ALA B 1 21 ? -11.258 28.469 19.828 1 97.44 21 ALA B N 1
ATOM 3373 C CA . ALA B 1 21 ? -12.219 27.375 19.75 1 97.44 21 ALA B CA 1
ATOM 3374 C C . ALA B 1 21 ? -13.352 27.719 18.781 1 97.44 21 ALA B C 1
ATOM 3376 O O . ALA B 1 21 ? -13.867 28.828 18.781 1 97.44 21 ALA B O 1
ATOM 3377 N N . TRP B 1 22 ? -13.68 26.812 17.922 1 98.12 22 TRP B N 1
ATOM 3378 C CA . TRP B 1 22 ? -14.734 27.047 16.938 1 98.12 22 TRP B CA 1
ATOM 3379 C C . TRP B 1 22 ? -15.766 25.922 16.984 1 98.12 22 TRP B C 1
ATOM 3381 O O . TRP B 1 22 ? -15.406 24.75 17.094 1 98.12 22 TRP B O 1
ATOM 3391 N N . ARG B 1 23 ? -17 26.297 16.969 1 98.31 23 ARG B N 1
ATOM 3392 C CA . ARG B 1 23 ? -18.047 25.328 16.609 1 98.31 23 ARG B CA 1
ATOM 3393 C C . ARG B 1 23 ? -18.062 25.047 15.117 1 98.31 23 ARG B C 1
ATOM 3395 O O . ARG B 1 23 ? -18.156 23.906 14.695 1 98.31 23 ARG B O 1
ATOM 3402 N N . SER B 1 24 ? -17.969 26.078 14.375 1 98.38 24 SER B N 1
ATOM 3403 C CA . SER B 1 24 ? -17.766 26.078 12.93 1 98.38 24 SER B CA 1
ATOM 3404 C C . SER B 1 24 ? -16.859 27.234 12.508 1 98.38 24 SER B C 1
ATOM 3406 O O . SER B 1 24 ? -16.766 28.25 13.211 1 98.38 24 SER B O 1
ATOM 3408 N N . LEU B 1 25 ? -16.219 27.078 11.438 1 98.38 25 LEU B N 1
ATOM 3409 C CA . LEU B 1 25 ? -15.328 28.125 10.961 1 98.38 25 LEU B CA 1
ATOM 3410 C C . LEU B 1 25 ? -16.109 29.219 10.234 1 98.38 25 LEU B C 1
ATOM 3412 O O . LEU B 1 25 ? -17.219 28.953 9.727 1 98.38 25 LEU B O 1
ATOM 3416 N N . ASP B 1 26 ? -15.586 30.312 10.266 1 98.19 26 ASP B N 1
ATOM 3417 C CA . ASP B 1 26 ? -16.047 31.453 9.477 1 98.19 26 ASP B CA 1
ATOM 3418 C C . ASP B 1 26 ? -14.859 32.25 8.914 1 98.19 26 ASP B C 1
ATOM 3420 O O . ASP B 1 26 ? -13.711 31.984 9.273 1 98.19 26 ASP B O 1
ATOM 3424 N N . TYR B 1 27 ? -15.18 33.094 8.008 1 98.44 27 TYR B N 1
ATOM 3425 C CA . TYR B 1 27 ? -14.125 33.812 7.297 1 98.44 27 TYR B CA 1
ATOM 3426 C C . TYR B 1 27 ? -14.359 35.312 7.332 1 98.44 27 TYR B C 1
ATOM 3428 O O . TYR B 1 27 ? -15.508 35.781 7.449 1 98.44 27 TYR B O 1
ATOM 3436 N N . ALA B 1 28 ? -13.227 36 7.203 1 97.75 28 ALA B N 1
ATOM 3437 C CA . ALA B 1 28 ? -13.297 37.469 7.164 1 97.75 28 ALA B CA 1
ATOM 3438 C C . ALA B 1 28 ? -13.648 37.969 5.762 1 97.75 28 ALA B C 1
ATOM 3440 O O . ALA B 1 28 ? -12.82 38.594 5.094 1 97.75 28 ALA B O 1
ATOM 3441 N N . PHE B 1 29 ? -14.906 37.875 5.422 1 98.12 29 PHE B N 1
ATOM 3442 C CA . PHE B 1 29 ? -15.383 38.406 4.137 1 98.12 29 PHE B CA 1
ATOM 3443 C C . PHE B 1 29 ? -15.242 39.906 4.062 1 98.12 29 PHE B C 1
ATOM 3445 O O . PHE B 1 29 ? -15.258 40.594 5.09 1 98.12 29 PHE B O 1
ATOM 3452 N N . PRO B 1 30 ? -15.148 40.406 2.803 1 97.06 30 PRO B N 1
ATOM 3453 C CA . PRO B 1 30 ? -14.992 41.844 2.652 1 97.06 30 PRO B CA 1
ATOM 3454 C C . PRO B 1 30 ? -16.172 42.625 3.227 1 97.06 30 PRO B C 1
ATOM 3456 O O . PRO B 1 30 ? -15.992 43.781 3.666 1 97.06 30 PRO B O 1
ATOM 3459 N N . SER B 1 31 ? -17.375 42.062 3.135 1 97.56 31 SER B N 1
ATOM 3460 C CA . SER B 1 31 ? -18.578 42.656 3.697 1 97.56 31 SER B CA 1
ATOM 3461 C C . SER B 1 31 ? -19.562 41.594 4.145 1 97.56 31 SER B C 1
ATOM 3463 O O . SER B 1 31 ? -19.469 40.438 3.734 1 97.56 31 SER B O 1
ATOM 3465 N N . GLU B 1 32 ? -20.422 42.031 5 1 97.56 32 GLU B N 1
ATOM 3466 C CA . GLU B 1 32 ? -21.484 41.094 5.414 1 97.56 32 GLU B CA 1
ATOM 3467 C C . GLU B 1 32 ? -22.344 40.688 4.227 1 97.56 32 GLU B C 1
ATOM 3469 O O . GLU B 1 32 ? -22.828 39.562 4.176 1 97.56 32 GLU B O 1
ATOM 3474 N N . HIS B 1 33 ? -22.531 41.625 3.328 1 97.75 33 HIS B N 1
ATOM 3475 C CA . HIS B 1 33 ? -23.297 41.312 2.121 1 97.75 33 HIS B CA 1
ATOM 3476 C C . HIS B 1 33 ? -22.625 40.188 1.329 1 97.75 33 HIS B C 1
ATOM 3478 O O . HIS B 1 33 ? -23.281 39.219 0.911 1 97.75 33 HIS B O 1
ATOM 3484 N N . SER B 1 34 ? -21.359 40.281 1.131 1 97.5 34 SER B N 1
ATOM 3485 C CA . SER B 1 34 ? -20.625 39.25 0.396 1 97.5 34 SER B CA 1
ATOM 3486 C C . SER B 1 34 ? -20.672 37.938 1.124 1 97.5 34 SER B C 1
ATOM 3488 O O . SER B 1 34 ? -20.734 36.875 0.49 1 97.5 34 SER B O 1
ATOM 3490 N N . ARG B 1 35 ? -20.609 37.969 2.445 1 98.06 35 ARG B N 1
ATOM 3491 C CA . ARG B 1 35 ? -20.719 36.75 3.236 1 98.06 35 ARG B CA 1
ATOM 3492 C C . ARG B 1 35 ? -22.078 36.062 3.027 1 98.06 35 ARG B C 1
ATOM 3494 O O . ARG B 1 35 ? -22.156 34.875 2.795 1 98.06 35 ARG B O 1
ATOM 3501 N N . MET B 1 36 ? -23.109 36.875 3.086 1 98.25 36 MET B N 1
ATOM 3502 C CA . MET B 1 36 ? -24.469 36.375 2.924 1 98.25 36 MET B CA 1
ATOM 3503 C C . MET B 1 36 ? -24.672 35.781 1.528 1 98.25 36 MET B C 1
ATOM 3505 O O . MET B 1 36 ? -25.344 34.781 1.366 1 98.25 36 MET B O 1
ATOM 3509 N N . GLU B 1 37 ? -24.156 36.438 0.577 1 97.94 37 GLU B N 1
ATOM 3510 C CA . GLU B 1 37 ? -24.234 35.938 -0.79 1 97.94 37 GLU B CA 1
ATOM 3511 C C . GLU B 1 37 ? -23.562 34.594 -0.912 1 97.94 37 GLU B C 1
ATOM 3513 O O . GLU B 1 37 ? -24.078 33.688 -1.569 1 97.94 37 GLU B O 1
ATOM 3518 N N . ALA B 1 38 ? -22.406 34.469 -0.283 1 97.94 38 ALA B N 1
ATOM 3519 C CA . ALA B 1 38 ? -21.656 33.219 -0.316 1 97.94 38 ALA B CA 1
ATOM 3520 C C . ALA B 1 38 ? -22.453 32.094 0.363 1 97.94 38 ALA B C 1
ATOM 3522 O O . ALA B 1 38 ? -22.453 30.969 -0.113 1 97.94 38 ALA B O 1
ATOM 3523 N N . LEU B 1 39 ? -23.062 32.406 1.473 1 98.25 39 LEU B N 1
ATOM 3524 C CA . LEU B 1 39 ? -23.906 31.438 2.17 1 98.25 39 LEU B CA 1
ATOM 3525 C C . LEU B 1 39 ? -25.078 31.016 1.295 1 98.25 39 LEU B C 1
ATOM 3527 O O . LEU B 1 39 ? -25.422 29.828 1.233 1 98.25 39 LEU B O 1
ATOM 3531 N N . PHE B 1 40 ? -25.641 31.953 0.611 1 97.88 40 PHE B N 1
ATOM 3532 C CA . PHE B 1 40 ? -26.828 31.719 -0.193 1 97.88 40 PHE B CA 1
ATOM 3533 C C . PHE B 1 40 ? -26.5 30.906 -1.435 1 97.88 40 PHE B C 1
ATOM 3535 O O . PHE B 1 40 ? -27.234 29.984 -1.8 1 97.88 40 PHE B O 1
ATOM 3542 N N . ASN B 1 41 ? -25.438 31.172 -2.084 1 97.44 41 ASN B N 1
ATOM 3543 C CA . ASN B 1 41 ? -25.109 30.531 -3.357 1 97.44 41 ASN B CA 1
ATOM 3544 C C . ASN B 1 41 ? -24.297 29.25 -3.156 1 97.44 41 ASN B C 1
ATOM 3546 O O . ASN B 1 41 ? -23.969 28.562 -4.121 1 97.44 41 ASN B O 1
ATOM 3550 N N . GLY B 1 42 ? -23.844 28.938 -1.918 1 97.81 42 GLY B N 1
ATOM 3551 C CA . GLY B 1 42 ? -23.156 27.688 -1.639 1 97.81 42 GLY B CA 1
ATOM 3552 C C . GLY B 1 42 ? -21.641 27.812 -1.698 1 97.81 42 GLY B C 1
ATOM 3553 O O . GLY B 1 42 ? -20.922 26.828 -1.555 1 97.81 42 GLY B O 1
ATOM 3554 N N . ASP B 1 43 ? -21.188 29.016 -1.904 1 97.12 43 ASP B N 1
ATOM 3555 C CA . ASP B 1 43 ? -19.734 29.25 -1.921 1 97.12 43 ASP B CA 1
ATOM 3556 C C . ASP B 1 43 ? -19.156 29.156 -0.516 1 97.12 43 ASP B C 1
ATOM 3558 O O . ASP B 1 43 ? -17.938 29 -0.355 1 97.12 43 ASP B O 1
ATOM 3562 N N . PHE B 1 44 ? -20.047 29.328 0.402 1 98.5 44 PHE B N 1
ATOM 3563 C CA . PHE B 1 44 ? -19.672 29.141 1.802 1 98.5 44 PHE B CA 1
ATOM 3564 C C . PHE B 1 44 ? -20.703 28.266 2.512 1 98.5 44 PHE B C 1
ATOM 3566 O O . PHE B 1 44 ? -21.859 28.625 2.635 1 98.5 44 PHE B O 1
ATOM 3573 N N . VAL B 1 45 ? -20.266 27.078 2.914 1 98.62 45 VAL B N 1
ATOM 3574 C CA . VAL B 1 45 ? -21.047 26.156 3.715 1 98.62 45 VAL B CA 1
ATOM 3575 C C . VAL B 1 45 ? -20.312 25.828 5.004 1 98.62 45 VAL B C 1
ATOM 3577 O O . VAL B 1 45 ? -19.438 24.953 5.02 1 98.62 45 VAL B O 1
ATOM 3580 N N . PRO B 1 46 ? -20.625 26.438 6.09 1 98.12 46 PRO B N 1
ATOM 3581 C CA . PRO B 1 46 ? -19.859 26.375 7.332 1 98.12 46 PRO B CA 1
ATOM 3582 C C . PRO B 1 46 ? -19.562 24.938 7.754 1 98.12 46 PRO B C 1
ATOM 3584 O O . PRO B 1 46 ? -18.438 24.625 8.188 1 98.12 46 PRO B O 1
ATOM 3587 N N . GLU B 1 47 ? -20.438 24 7.492 1 97.88 47 GLU B N 1
ATOM 3588 C CA . GLU B 1 47 ? -20.312 22.625 7.977 1 97.88 47 GLU B CA 1
ATOM 3589 C C . GLU B 1 47 ? -19.25 21.859 7.191 1 97.88 47 GLU B C 1
ATOM 3591 O O . GLU B 1 47 ? -18.812 20.797 7.613 1 97.88 47 GLU B O 1
ATOM 3596 N N . ASN B 1 48 ? -18.828 22.438 6.086 1 98.31 48 ASN B N 1
ATOM 3597 C CA . ASN B 1 48 ? -17.906 21.719 5.207 1 98.31 48 ASN B CA 1
ATOM 3598 C C . ASN B 1 48 ? -16.469 22.156 5.441 1 98.31 48 ASN B C 1
ATOM 3600 O O . ASN B 1 48 ? -15.555 21.688 4.762 1 98.31 48 ASN B O 1
ATOM 3604 N N . ASN B 1 49 ? -16.219 23.031 6.414 1 98.75 49 ASN B N 1
ATOM 3605 C CA . ASN B 1 49 ? -14.891 23.594 6.645 1 98.75 49 ASN B CA 1
ATOM 3606 C C . ASN B 1 49 ? -14.211 22.953 7.855 1 98.75 49 ASN B C 1
ATOM 3608 O O . ASN B 1 49 ? -14.633 23.172 8.992 1 98.75 49 ASN B O 1
ATOM 3612 N N . LEU B 1 50 ? -13.219 22.188 7.625 1 98.69 50 LEU B N 1
ATOM 3613 C CA . LEU B 1 50 ? -12.438 21.516 8.656 1 98.69 50 LEU B CA 1
ATOM 3614 C C . LEU B 1 50 ? -11 22.031 8.656 1 98.69 50 LEU B C 1
ATOM 3616 O O . LEU B 1 50 ? -10.281 21.859 7.668 1 98.69 50 LEU B O 1
ATOM 3620 N N . PRO B 1 51 ? -10.555 22.719 9.703 1 98.81 51 PRO B N 1
ATOM 3621 C CA . PRO B 1 51 ? -9.141 23.094 9.773 1 98.81 51 PRO B CA 1
ATOM 3622 C C . PRO B 1 51 ? -8.227 21.891 10.078 1 98.81 51 PRO B C 1
ATOM 3624 O O . PRO B 1 51 ? -8.547 21.078 10.938 1 98.81 51 PRO B O 1
ATOM 3627 N N . VAL B 1 52 ? -7.066 21.812 9.406 1 98.44 52 VAL B N 1
ATOM 3628 C CA . VAL B 1 52 ? -6.32 20.562 9.578 1 98.44 52 VAL B CA 1
ATOM 3629 C C . VAL B 1 52 ? -4.863 20.875 9.906 1 98.44 52 VAL B C 1
ATOM 3631 O O . VAL B 1 52 ? -4.137 20.031 10.422 1 98.44 52 VAL B O 1
ATOM 3634 N N . GLY B 1 53 ? -4.324 22.062 9.516 1 98.5 53 GLY B N 1
ATOM 3635 C CA . GLY B 1 53 ? -2.924 22.391 9.734 1 98.5 53 GLY B CA 1
ATOM 3636 C C . GLY B 1 53 ? -2.719 23.766 10.328 1 98.5 53 GLY B C 1
ATOM 3637 O O . GLY B 1 53 ? -3.562 24.656 10.164 1 98.5 53 GLY B O 1
ATOM 3638 N N . ILE B 1 54 ? -1.574 23.953 11.008 1 98.75 54 ILE B N 1
ATOM 3639 C CA . ILE B 1 54 ? -1.249 25.266 11.555 1 98.75 54 ILE B CA 1
ATOM 3640 C C . ILE B 1 54 ? 0.234 25.562 11.344 1 98.75 54 ILE B C 1
ATOM 3642 O O . ILE B 1 54 ? 1.037 24.641 11.156 1 98.75 54 ILE B O 1
ATOM 3646 N N . GLU B 1 55 ? 0.511 26.75 11.383 1 98.69 55 GLU B N 1
ATOM 3647 C CA . GLU B 1 55 ? 1.849 27.344 11.438 1 98.69 55 GLU B CA 1
ATOM 3648 C C . GLU B 1 55 ? 1.826 28.719 12.094 1 98.69 55 GLU B C 1
ATOM 3650 O O . GLU B 1 55 ? 0.798 29.391 12.094 1 98.69 55 GLU B O 1
ATOM 3655 N N . ILE B 1 56 ? 2.969 29.062 12.68 1 98.25 56 ILE B N 1
ATOM 3656 C CA . ILE B 1 56 ? 3.014 30.344 13.383 1 98.25 56 ILE B CA 1
ATOM 3657 C C . ILE B 1 56 ? 4.195 31.172 12.875 1 98.25 56 ILE B C 1
ATOM 3659 O O . ILE B 1 56 ? 5.309 30.656 12.75 1 98.25 56 ILE B O 1
ATOM 3663 N N . TRP B 1 57 ? 3.959 32.375 12.586 1 98.38 57 TRP B N 1
ATOM 3664 C CA . TRP B 1 57 ? 4.977 33.375 12.258 1 98.38 57 TRP B CA 1
ATOM 3665 C C . TRP B 1 57 ? 4.66 34.719 12.922 1 98.38 57 TRP B C 1
ATOM 3667 O O . TRP B 1 57 ? 3.67 35.375 12.578 1 98.38 57 TRP B O 1
ATOM 3677 N N . LYS B 1 58 ? 5.48 35.062 13.93 1 96.38 58 LYS B N 1
ATOM 3678 C CA . LYS B 1 58 ? 5.258 36.281 14.695 1 96.38 58 LYS B CA 1
ATOM 3679 C C . LYS B 1 58 ? 3.828 36.344 15.227 1 96.38 58 LYS B C 1
ATOM 3681 O O . LYS B 1 58 ? 3.424 35.5 16.031 1 96.38 58 LYS B O 1
ATOM 3686 N N . ASN B 1 59 ? 3.018 37.188 14.68 1 95.06 59 ASN B N 1
ATOM 3687 C CA . ASN B 1 59 ? 1.679 37.375 15.234 1 95.06 59 ASN B CA 1
ATOM 3688 C C . ASN B 1 59 ? 0.621 36.688 14.359 1 95.06 59 ASN B C 1
ATOM 3690 O O . ASN B 1 59 ? -0.577 36.938 14.547 1 95.06 59 ASN B O 1
ATOM 3694 N N . LYS B 1 60 ? 1.052 35.938 13.391 1 97.12 60 LYS B N 1
ATOM 3695 C CA . LYS B 1 60 ? 0.124 35.219 12.531 1 97.12 60 LYS B CA 1
ATOM 3696 C C . LYS B 1 60 ? 0.095 33.719 12.875 1 97.12 60 LYS B C 1
ATOM 3698 O O . LYS B 1 60 ? 1.141 33.062 12.922 1 97.12 60 LYS B O 1
ATOM 3703 N N . LEU B 1 61 ? -1.014 33.25 13.148 1 97.88 61 LEU B N 1
ATOM 3704 C CA . LEU B 1 61 ? -1.268 31.797 13.195 1 97.88 61 LEU B CA 1
ATOM 3705 C C . LEU B 1 61 ? -1.998 31.344 11.945 1 97.88 61 LEU B C 1
ATOM 3707 O O . LEU B 1 61 ? -3.172 31.656 11.75 1 97.88 61 LEU B O 1
ATOM 3711 N N . PHE B 1 62 ? -1.303 30.656 11.109 1 98.75 62 PHE B N 1
ATOM 3712 C CA . PHE B 1 62 ? -1.881 30.156 9.867 1 98.75 62 PHE B CA 1
ATOM 3713 C C . PHE B 1 62 ? -2.748 28.922 10.133 1 98.75 62 PHE B C 1
ATOM 3715 O O . PHE B 1 62 ? -2.414 28.094 10.984 1 98.75 62 PHE B O 1
ATOM 3722 N N . VAL B 1 63 ? -3.822 28.844 9.414 1 98.81 63 VAL B N 1
ATOM 3723 C CA . VAL B 1 63 ? -4.754 27.719 9.469 1 98.81 63 VAL B CA 1
ATOM 3724 C C . VAL B 1 63 ? -5.102 27.25 8.055 1 98.81 63 VAL B C 1
ATOM 3726 O O . VAL B 1 63 ? -5.484 28.062 7.211 1 98.81 63 VAL B O 1
ATOM 3729 N N . THR B 1 64 ? -4.973 25.984 7.773 1 98.88 64 THR B N 1
ATOM 3730 C CA . THR B 1 64 ? -5.301 25.422 6.461 1 98.88 64 THR B CA 1
ATOM 3731 C C . THR B 1 64 ? -6.629 24.688 6.504 1 98.88 64 THR B C 1
ATOM 3733 O O . THR B 1 64 ? -6.949 24.031 7.504 1 98.88 64 THR B O 1
ATOM 3736 N N . VAL B 1 65 ? -7.395 24.812 5.434 1 98.81 65 VAL B N 1
ATOM 3737 C CA . VAL B 1 65 ? -8.711 24.188 5.305 1 98.81 65 VAL B CA 1
ATOM 3738 C C . VAL B 1 65 ? -8.844 23.547 3.928 1 98.81 65 VAL B C 1
ATOM 3740 O O . VAL B 1 65 ? -9.148 24.219 2.941 1 98.81 65 VAL B O 1
ATOM 3743 N N . PRO B 1 66 ? -8.68 22.266 3.861 1 98.12 66 PRO B N 1
ATOM 3744 C CA . PRO B 1 66 ? -8.773 21.594 2.561 1 98.12 66 PRO B CA 1
ATOM 3745 C C . PRO B 1 66 ? -10.195 21.609 1.995 1 98.12 66 PRO B C 1
ATOM 3747 O O . PRO B 1 66 ? -11.164 21.594 2.756 1 98.12 66 PRO B O 1
ATOM 3750 N N . ARG B 1 67 ? -10.312 21.609 0.692 1 98.06 67 ARG B N 1
ATOM 3751 C CA . ARG B 1 67 ? -11.602 21.625 0.006 1 98.06 67 ARG B CA 1
ATOM 3752 C C . ARG B 1 67 ? -12.086 20.203 -0.278 1 98.06 67 ARG B C 1
ATOM 3754 O O . ARG B 1 67 ? -12.086 19.766 -1.429 1 98.06 67 ARG B O 1
ATOM 3761 N N . TRP B 1 68 ? -12.633 19.562 0.751 1 97.44 68 TRP B N 1
ATOM 3762 C CA . TRP B 1 68 ? -13.141 18.203 0.618 1 97.44 68 TRP B CA 1
ATOM 3763 C C . TRP B 1 68 ? -14.578 18.203 0.107 1 97.44 68 TRP B C 1
ATOM 3765 O O . TRP B 1 68 ? -15.062 17.203 -0.405 1 97.44 68 TRP B O 1
ATOM 3775 N N . ASN B 1 69 ? -15.211 19.297 0.317 1 96.94 69 ASN B N 1
ATOM 3776 C CA . ASN B 1 69 ? -16.562 19.562 -0.168 1 96.94 69 ASN B CA 1
ATOM 3777 C C . ASN B 1 69 ? -16.719 21 -0.649 1 96.94 69 ASN B C 1
ATOM 3779 O O . ASN B 1 69 ? -15.836 21.828 -0.433 1 96.94 69 ASN B O 1
ATOM 3783 N N . LYS B 1 70 ? -17.844 21.219 -1.268 1 96.56 70 LYS B N 1
ATOM 3784 C CA . LYS B 1 70 ? -18.141 22.578 -1.691 1 96.56 70 LYS B CA 1
ATOM 3785 C C . LYS B 1 70 ? -18.297 23.5 -0.489 1 96.56 70 LYS B C 1
ATOM 3787 O O . LYS B 1 70 ? -18.578 23.047 0.621 1 96.56 70 LYS B O 1
ATOM 3792 N N . GLY B 1 71 ? -18.047 24.766 -0.733 1 98.38 71 GLY B N 1
ATOM 3793 C CA . GLY B 1 71 ? -18.375 25.75 0.285 1 98.38 71 GLY B CA 1
ATOM 3794 C C . GLY B 1 71 ? -17.203 26.078 1.182 1 98.38 71 GLY B C 1
ATOM 3795 O O . GLY B 1 71 ? -17.391 26.516 2.324 1 98.38 71 GLY B O 1
ATOM 3796 N N . VAL B 1 72 ? -16.016 25.828 0.751 1 98.62 72 VAL B N 1
ATOM 3797 C CA . VAL B 1 72 ? -14.797 26.266 1.432 1 98.62 72 VAL B CA 1
ATOM 3798 C C . VAL B 1 72 ? -14.188 27.453 0.697 1 98.62 72 VAL B C 1
ATOM 3800 O O . VAL B 1 72 ? -13.438 27.281 -0.265 1 98.62 72 VAL B O 1
ATOM 3803 N N . PRO B 1 73 ? -14.398 28.609 1.154 1 98.06 73 PRO B N 1
ATOM 3804 C CA . PRO B 1 73 ? -14.055 29.812 0.373 1 98.06 73 PRO B CA 1
ATOM 3805 C C . PRO B 1 73 ? -12.547 30.047 0.285 1 98.06 73 PRO B C 1
ATOM 3807 O O . PRO B 1 73 ? -12.07 30.656 -0.669 1 98.06 73 PRO B O 1
ATOM 3810 N N . SER B 1 74 ? -11.852 29.609 1.318 1 98.62 74 SER B N 1
ATOM 3811 C CA . SER B 1 74 ? -10.406 29.812 1.37 1 98.62 74 SER B CA 1
ATOM 3812 C C . SER B 1 74 ? -9.711 28.641 2.029 1 98.62 74 SER B C 1
ATOM 3814 O O . SER B 1 74 ? -10.148 28.141 3.07 1 98.62 74 SER B O 1
ATOM 3816 N N . THR B 1 75 ? -8.562 28.203 1.428 1 98.69 75 THR B N 1
ATOM 3817 C CA . THR B 1 75 ? -7.867 27.016 1.922 1 98.69 75 THR B CA 1
ATOM 3818 C C . THR B 1 75 ? -6.707 27.406 2.832 1 98.69 75 THR B C 1
ATOM 3820 O O . THR B 1 75 ? -6.332 26.656 3.73 1 98.69 75 THR B O 1
ATOM 3823 N N . LEU B 1 76 ? -6.047 28.516 2.619 1 98.94 76 LEU B N 1
ATOM 3824 C CA . LEU B 1 76 ? -4.961 29.031 3.451 1 98.94 76 LEU B CA 1
ATOM 3825 C C . LEU B 1 76 ? -5.359 30.344 4.117 1 98.94 76 LEU B C 1
ATOM 3827 O O . LEU B 1 76 ? -5.691 31.312 3.436 1 98.94 76 LEU B O 1
ATOM 3831 N N . ASN B 1 77 ? -5.293 30.359 5.414 1 98.81 77 ASN B N 1
ATOM 3832 C CA . ASN B 1 77 ? -5.77 31.5 6.199 1 98.81 77 ASN B CA 1
ATOM 3833 C C . ASN B 1 77 ? -4.84 31.797 7.371 1 98.81 77 ASN B C 1
ATOM 3835 O O . ASN B 1 77 ? -3.918 31.031 7.648 1 98.81 77 ASN B O 1
ATOM 3839 N N . TYR B 1 78 ? -5.035 32.938 8.023 1 98.19 78 TYR B N 1
ATOM 3840 C CA . TYR B 1 78 ? -4.367 33.188 9.289 1 98.19 78 TYR B CA 1
ATOM 3841 C C . TYR B 1 78 ? -5.297 33.938 10.258 1 98.19 78 TYR B C 1
ATOM 3843 O O . TYR B 1 78 ? -6.34 34.438 9.844 1 98.19 78 TYR B O 1
ATOM 3851 N N . VAL B 1 79 ? -5.023 33.781 11.492 1 97.19 79 VAL B N 1
ATOM 3852 C CA . VAL B 1 79 ? -5.621 34.531 12.586 1 97.19 79 VAL B CA 1
ATOM 3853 C C . VAL B 1 79 ? -4.543 35.344 13.312 1 97.19 79 VAL B C 1
ATOM 3855 O O . VAL B 1 79 ? -3.479 34.812 13.633 1 97.19 79 VAL B O 1
ATOM 3858 N N . PRO B 1 80 ? -4.828 36.625 13.531 1 94.25 80 PRO B N 1
ATOM 3859 C CA . PRO B 1 80 ? -3.852 37.375 14.305 1 94.25 80 PRO B CA 1
ATOM 3860 C C . PRO B 1 80 ? -3.799 36.969 15.773 1 94.25 80 PRO B C 1
ATOM 3862 O O . PRO B 1 80 ? -4.844 36.781 16.406 1 94.25 80 PRO B O 1
ATOM 3865 N N . LEU B 1 81 ? -2.654 36.781 16.266 1 92.75 81 LEU B N 1
ATOM 3866 C CA . LEU B 1 81 ? -2.475 36.344 17.641 1 92.75 81 LEU B CA 1
ATOM 3867 C C . LEU B 1 81 ? -2.531 37.5 18.609 1 92.75 81 LEU B C 1
ATOM 3869 O O . LEU B 1 81 ? -2.752 37.344 19.812 1 92.75 81 LEU B O 1
ATOM 3873 N N . ASP B 1 82 ? -2.283 38.719 18.125 1 86.75 82 ASP B N 1
ATOM 3874 C CA . ASP B 1 82 ? -2.279 39.875 18.984 1 86.75 82 ASP B CA 1
ATOM 3875 C C . ASP B 1 82 ? -3.695 40.406 19.188 1 86.75 82 ASP B C 1
ATOM 3877 O O . ASP B 1 82 ? -3.926 41.25 20.062 1 86.75 82 ASP B O 1
ATOM 3881 N N . ASN B 1 83 ? -4.613 39.969 18.312 1 70.06 83 ASN B N 1
ATOM 3882 C CA . ASN B 1 83 ? -5.984 40.406 18.531 1 70.06 83 ASN B CA 1
ATOM 3883 C C . ASN B 1 83 ? -6.66 39.594 19.641 1 70.06 83 ASN B C 1
ATOM 3885 O O . ASN B 1 83 ? -6.945 38.406 19.469 1 70.06 83 ASN B O 1
ATOM 3889 N N . ALA B 1 84 ? -6.324 39.906 21 1 58.88 84 ALA B N 1
ATOM 3890 C CA . ALA B 1 84 ? -6.578 39.281 22.297 1 58.88 84 ALA B CA 1
ATOM 3891 C C . ALA B 1 84 ? -8.055 38.938 22.453 1 58.88 84 ALA B C 1
ATOM 3893 O O . ALA B 1 84 ? -8.406 38.094 23.297 1 58.88 84 ALA B O 1
ATOM 3894 N N . TYR B 1 85 ? -9.047 39.25 21.562 1 66.62 85 TYR B N 1
ATOM 3895 C CA . TYR B 1 85 ? -10.328 39.25 22.25 1 66.62 85 TYR B CA 1
ATOM 3896 C C . TYR B 1 85 ? -11.273 38.219 21.656 1 66.62 85 TYR B C 1
ATOM 3898 O O . TYR B 1 85 ? -12.227 37.781 22.312 1 66.62 85 TYR B O 1
ATOM 3906 N N . ASP B 1 86 ? -10.93 37.625 20.531 1 81.56 86 ASP B N 1
ATOM 3907 C CA . ASP B 1 86 ? -11.938 36.75 19.938 1 81.56 86 ASP B CA 1
ATOM 3908 C C . ASP B 1 86 ? -11.57 35.281 20.125 1 81.56 86 ASP B C 1
ATOM 3910 O O . ASP B 1 86 ? -10.523 34.844 19.656 1 81.56 86 ASP B O 1
ATOM 3914 N N . ALA B 1 87 ? -12.445 34.625 20.906 1 90.75 87 ALA B N 1
ATOM 3915 C CA . ALA B 1 87 ? -12.211 33.219 21.188 1 90.75 87 ALA B CA 1
ATOM 3916 C C . ALA B 1 87 ? -12.477 32.344 19.953 1 90.75 87 ALA B C 1
ATOM 3918 O O . ALA B 1 87 ? -12.047 31.203 19.891 1 90.75 87 ALA B O 1
ATOM 3919 N N . SER B 1 88 ? -13.188 32.875 19.031 1 95.38 88 SER B N 1
ATOM 3920 C CA . SER B 1 88 ? -13.508 32.219 17.781 1 95.38 88 SER B CA 1
ATOM 3921 C C . SER B 1 88 ? -13.336 33.156 16.578 1 95.38 88 SER B C 1
ATOM 3923 O O . SER B 1 88 ? -14.312 33.469 15.914 1 95.38 88 SER B O 1
ATOM 3925 N N . PRO B 1 89 ? -12.156 33.5 16.344 1 96.5 89 PRO B N 1
ATOM 3926 C CA . PRO B 1 89 ? -11.93 34.531 15.305 1 96.5 89 PRO B CA 1
ATOM 3927 C C . PRO B 1 89 ? -12.258 34 13.906 1 96.5 89 PRO B C 1
ATOM 3929 O O . PRO B 1 89 ? -12.188 32.812 13.648 1 96.5 89 PRO B O 1
ATOM 3932 N N . LYS B 1 90 ? -12.688 34.938 13.031 1 97 90 LYS B N 1
ATOM 3933 C CA . LYS B 1 90 ? -12.828 34.625 11.609 1 97 90 LYS B CA 1
ATOM 3934 C C . LYS B 1 90 ? -11.469 34.406 10.961 1 97 90 LYS B C 1
ATOM 3936 O O . LYS B 1 90 ? -10.5 35.094 11.281 1 97 90 LYS B O 1
ATOM 3941 N N . LEU B 1 91 ? -11.422 33.5 10.062 1 98.25 91 LEU B N 1
ATOM 3942 C CA . LEU B 1 91 ? -10.195 33.25 9.312 1 98.25 91 LEU B CA 1
ATOM 3943 C C . LEU B 1 91 ? -9.992 34.312 8.234 1 98.25 91 LEU B C 1
ATOM 3945 O O . LEU B 1 91 ? -10.906 34.594 7.469 1 98.25 91 LEU B O 1
ATOM 3949 N N . VAL B 1 92 ? -8.828 34.812 8.172 1 98.06 92 VAL B N 1
ATOM 3950 C CA . VAL B 1 92 ? -8.469 35.781 7.129 1 98.06 92 VAL B CA 1
ATOM 3951 C C . VAL B 1 92 ? -7.723 35.062 6.004 1 98.06 92 VAL B C 1
ATOM 3953 O O . VAL B 1 92 ? -6.652 34.5 6.223 1 98.06 92 VAL B O 1
ATOM 3956 N N . PRO B 1 93 ? -8.234 35.094 4.777 1 98.56 93 PRO B N 1
ATOM 3957 C CA . PRO B 1 93 ? -7.52 34.438 3.682 1 98.56 93 PRO B CA 1
ATOM 3958 C C . PRO B 1 93 ? -6.102 34.969 3.502 1 98.56 93 PRO B C 1
ATOM 3960 O O . PRO B 1 93 ? -5.879 36.188 3.531 1 98.56 93 PRO B O 1
ATOM 3963 N N . TYR B 1 94 ? -5.219 34.094 3.393 1 98.69 94 TYR B N 1
ATOM 3964 C CA . TYR B 1 94 ? -3.838 34.469 3.119 1 98.69 94 TYR B CA 1
ATOM 3965 C C . TYR B 1 94 ? -3.436 34.062 1.704 1 98.69 94 TYR B C 1
ATOM 3967 O O . TYR B 1 94 ? -3.664 32.938 1.282 1 98.69 94 TYR B O 1
ATOM 3975 N N . PRO B 1 95 ? -2.609 34.844 0.967 1 98.25 95 PRO B N 1
ATOM 3976 C CA . PRO B 1 95 ? -2.344 36.25 1.295 1 98.25 95 PRO B CA 1
ATOM 3977 C C . PRO B 1 95 ? -3.547 37.156 1.038 1 98.25 95 PRO B C 1
ATOM 3979 O O . PRO B 1 95 ? -3.57 38.312 1.493 1 98.25 95 PRO B O 1
ATOM 3982 N N . ASN B 1 96 ? -4.508 36.625 0.206 1 97.88 96 ASN B N 1
ATOM 3983 C CA . ASN B 1 96 ? -5.73 37.375 -0.093 1 97.88 96 ASN B CA 1
ATOM 3984 C C . ASN B 1 96 ? -6.805 36.469 -0.676 1 97.88 96 ASN B C 1
ATOM 3986 O O . ASN B 1 96 ? -6.562 35.281 -0.901 1 97.88 96 ASN B O 1
ATOM 3990 N N . TRP B 1 97 ? -7.977 37 -0.91 1 97.56 97 TRP B N 1
ATOM 3991 C CA . TRP B 1 97 ? -9.125 36.25 -1.428 1 97.56 97 TRP B CA 1
ATOM 3992 C C . TRP B 1 97 ? -8.852 35.75 -2.84 1 97.56 97 TRP B C 1
ATOM 3994 O O . TRP B 1 97 ? -9.172 34.594 -3.166 1 97.56 97 TRP B O 1
ATOM 4004 N N . SER B 1 98 ? -8.25 36.5 -3.65 1 96.81 98 SER B N 1
ATOM 4005 C CA . SER B 1 98 ? -8.047 36.156 -5.051 1 96.81 98 SER B CA 1
ATOM 4006 C C . SER B 1 98 ? -7.129 34.938 -5.188 1 96.81 98 SER B C 1
ATOM 4008 O O . SER B 1 98 ? -7.352 34.094 -6.039 1 96.81 98 SER B O 1
ATOM 4010 N N . THR B 1 99 ? -6.066 34.844 -4.367 1 97.88 99 THR B N 1
ATOM 4011 C CA . THR B 1 99 ? -5.121 33.75 -4.395 1 97.88 99 THR B CA 1
ATOM 4012 C C . THR B 1 99 ? -5.805 32.438 -3.979 1 97.88 99 THR B C 1
ATOM 4014 O O . THR B 1 99 ? -5.398 31.359 -4.406 1 97.88 99 THR B O 1
ATOM 4017 N N . ASN B 1 100 ? -6.883 32.5 -3.234 1 98.25 100 ASN B N 1
ATOM 4018 C CA . ASN B 1 100 ? -7.543 31.328 -2.676 1 98.25 100 ASN B CA 1
ATOM 4019 C C . ASN B 1 100 ? -8.75 30.906 -3.512 1 98.25 100 ASN B C 1
ATOM 4021 O O . ASN B 1 100 ? -9.531 30.047 -3.104 1 98.25 100 ASN B O 1
ATOM 4025 N N . LYS B 1 101 ? -8.922 31.516 -4.625 1 95.25 101 LYS B N 1
ATOM 4026 C CA . LYS B 1 101 ? -10.055 31.156 -5.473 1 95.25 101 LYS B CA 1
ATOM 4027 C C . LYS B 1 101 ? -9.875 29.75 -6.051 1 95.25 101 LYS B C 1
ATOM 4029 O O . LYS B 1 101 ? -8.875 29.469 -6.699 1 95.25 101 LYS B O 1
ATOM 4034 N N . GLU B 1 102 ? -10.867 28.984 -5.773 1 92.5 102 GLU B N 1
ATOM 4035 C CA . GLU B 1 102 ? -10.852 27.609 -6.297 1 92.5 102 GLU B CA 1
ATOM 4036 C C . GLU B 1 102 ? -10.703 27.609 -7.816 1 92.5 102 GLU B C 1
ATOM 4038 O O . GLU B 1 102 ? -11.383 28.375 -8.508 1 92.5 102 GLU B O 1
ATOM 4043 N N . GLY B 1 103 ? -9.797 26.781 -8.312 1 86 103 GLY B N 1
ATOM 4044 C CA . GLY B 1 103 ? -9.633 26.641 -9.75 1 86 103 GLY B CA 1
ATOM 4045 C C . GLY B 1 103 ? -8.594 27.578 -10.328 1 86 103 GLY B C 1
ATOM 4046 O O . GLY B 1 103 ? -8.156 27.406 -11.469 1 86 103 GLY B O 1
ATOM 4047 N N . ASN B 1 104 ? -8.234 28.609 -9.633 1 92.88 104 ASN B N 1
ATOM 4048 C CA . ASN B 1 104 ? -7.09 29.438 -10.023 1 92.88 104 ASN B CA 1
ATOM 4049 C C . ASN B 1 104 ? -5.773 28.688 -9.836 1 92.88 104 ASN B C 1
ATOM 4051 O O . ASN B 1 104 ? -5.191 28.703 -8.75 1 92.88 104 ASN B O 1
ATOM 4055 N N . CYS B 1 105 ? -5.223 28.109 -10.859 1 95.75 105 CYS B N 1
ATOM 4056 C CA . CYS B 1 105 ? -4.094 27.188 -10.758 1 95.75 105 CYS B CA 1
ATOM 4057 C C . CYS B 1 105 ? -2.795 27.953 -10.508 1 95.75 105 CYS B C 1
ATOM 4059 O O . CYS B 1 105 ? -1.755 27.344 -10.25 1 95.75 105 CYS B O 1
ATOM 4061 N N . TYR B 1 106 ? -2.842 29.25 -10.508 1 95.44 106 TYR B N 1
ATOM 4062 C CA . TYR B 1 106 ? -1.682 30.031 -10.125 1 95.44 106 TYR B CA 1
ATOM 4063 C C . TYR B 1 106 ? -1.771 30.453 -8.664 1 95.44 106 TYR B C 1
ATOM 4065 O O . TYR B 1 106 ? -0.814 31 -8.109 1 95.44 106 TYR B O 1
ATOM 4073 N N . GLY B 1 107 ? -2.914 30.25 -8.117 1 97.06 107 GLY B N 1
ATOM 4074 C CA . GLY B 1 107 ? -3.137 30.438 -6.691 1 97.06 107 GLY B CA 1
ATOM 4075 C C . GLY B 1 107 ? -3.16 29.141 -5.91 1 97.06 107 GLY B C 1
ATOM 4076 O O . GLY B 1 107 ? -2.309 28.281 -6.109 1 97.06 107 GLY B O 1
ATOM 4077 N N . LEU B 1 108 ? -4.105 29.078 -4.91 1 98.19 108 LEU B N 1
ATOM 4078 C CA . LEU B 1 108 ? -4.184 27.922 -4.023 1 98.19 108 LEU B CA 1
ATOM 4079 C C . LEU B 1 108 ? -5.531 27.219 -4.16 1 98.19 108 LEU B C 1
ATOM 4081 O O . LEU B 1 108 ? -6.578 27.828 -3.945 1 98.19 108 LEU B O 1
ATOM 4085 N N . THR B 1 109 ? -5.496 26.016 -4.492 1 97.62 109 THR B N 1
ATOM 4086 C CA . THR B 1 109 ? -6.707 25.219 -4.613 1 97.62 109 THR B CA 1
ATOM 4087 C C . THR B 1 109 ? -7.008 24.5 -3.301 1 97.62 109 THR B C 1
ATOM 4089 O O . THR B 1 109 ? -8.078 24.688 -2.713 1 97.62 109 THR B O 1
ATOM 4092 N N . THR B 1 110 ? -6.094 23.656 -2.861 1 97.81 110 THR B N 1
ATOM 4093 C CA . THR B 1 110 ? -6.242 22.953 -1.593 1 97.81 110 THR B CA 1
ATOM 4094 C C . THR B 1 110 ? -4.883 22.703 -0.942 1 97.81 110 THR B C 1
ATOM 4096 O O . THR B 1 110 ? -3.98 22.141 -1.566 1 97.81 110 THR B O 1
ATOM 4099 N N . THR B 1 111 ? -4.73 23.172 0.256 1 97.5 111 THR B N 1
ATOM 4100 C CA . THR B 1 111 ? -3.51 22.906 1.01 1 97.5 111 THR B CA 1
ATOM 4101 C C . THR B 1 111 ? -3.832 22.234 2.344 1 97.5 111 THR B C 1
ATOM 4103 O O . THR B 1 111 ? -4.84 22.562 2.977 1 97.5 111 THR B O 1
ATOM 4106 N N . TYR B 1 112 ? -2.975 21.297 2.754 1 96.81 112 TYR B N 1
ATOM 4107 C CA . TYR B 1 112 ? -3.137 20.562 4.008 1 96.81 112 TYR B CA 1
ATOM 4108 C C . TYR B 1 112 ? -2.152 21.062 5.059 1 96.81 112 TYR B C 1
ATOM 4110 O O . TYR B 1 112 ? -2.533 21.312 6.203 1 96.81 112 TYR B O 1
ATOM 4118 N N . ARG B 1 113 ? -0.881 21.047 4.656 1 97.56 113 ARG B N 1
ATOM 4119 C CA . ARG B 1 113 ? 0.159 21.484 5.578 1 97.56 113 ARG B CA 1
ATOM 4120 C C . ARG B 1 113 ? 1.029 22.562 4.949 1 97.56 113 ARG B C 1
ATOM 4122 O O . ARG B 1 113 ? 1.209 22.594 3.732 1 97.56 113 ARG B O 1
ATOM 4129 N N . VAL B 1 114 ? 1.532 23.469 5.773 1 98.62 114 VAL B N 1
ATOM 4130 C CA . VAL B 1 114 ? 2.428 24.562 5.391 1 98.62 114 VAL B CA 1
ATOM 4131 C C . VAL B 1 114 ? 3.576 24.656 6.391 1 98.62 114 VAL B C 1
ATOM 4133 O O . VAL B 1 114 ? 3.494 24.109 7.496 1 98.62 114 VAL B O 1
ATOM 4136 N N . ARG B 1 115 ? 4.664 25.328 5.945 1 98.62 115 ARG B N 1
ATOM 4137 C CA . ARG B 1 115 ? 5.82 25.438 6.828 1 98.62 115 ARG B CA 1
ATOM 4138 C C . ARG B 1 115 ? 6.496 26.797 6.68 1 98.62 115 ARG B C 1
ATOM 4140 O O . ARG B 1 115 ? 6.68 27.281 5.566 1 98.62 115 ARG B O 1
ATOM 4147 N N . VAL B 1 116 ? 6.715 27.406 7.812 1 98.56 116 VAL B N 1
ATOM 4148 C CA . VAL B 1 116 ? 7.539 28.609 7.852 1 98.56 116 VAL B CA 1
ATOM 4149 C C . VAL B 1 116 ? 9.008 28.219 8.008 1 98.56 116 VAL B C 1
ATOM 4151 O O . VAL B 1 116 ? 9.344 27.344 8.812 1 98.56 116 VAL B O 1
ATOM 4154 N N . ASP B 1 117 ? 9.852 28.844 7.207 1 97.75 117 ASP B N 1
ATOM 4155 C CA . ASP B 1 117 ? 11.266 28.531 7.355 1 97.75 117 ASP B CA 1
ATOM 4156 C C . ASP B 1 117 ? 12.016 29.688 8.023 1 97.75 117 ASP B C 1
ATOM 4158 O O . ASP B 1 117 ? 11.406 30.672 8.445 1 97.75 117 ASP B O 1
ATOM 4162 N N . GLU B 1 118 ? 13.312 29.531 8.164 1 95.12 118 GLU B N 1
ATOM 4163 C CA . GLU B 1 118 ? 14.156 30.469 8.898 1 95.12 118 GLU B CA 1
ATOM 4164 C C . GLU B 1 118 ? 14.375 31.75 8.102 1 95.12 118 GLU B C 1
ATOM 4166 O O . GLU B 1 118 ? 14.867 32.75 8.641 1 95.12 118 GLU B O 1
ATOM 4171 N N . CYS B 1 119 ? 13.93 31.797 6.941 1 98.19 119 CYS B N 1
ATOM 4172 C CA . CYS B 1 119 ? 14.148 32.938 6.055 1 98.19 119 CYS B CA 1
ATOM 4173 C C . CYS B 1 119 ? 12.875 33.75 5.891 1 98.19 119 CYS B C 1
ATOM 4175 O O . CYS B 1 119 ? 12.75 34.531 4.949 1 98.19 119 CYS B O 1
ATOM 4177 N N . ASP B 1 120 ? 11.938 33.562 6.754 1 98.44 120 ASP B N 1
ATOM 4178 C CA . ASP B 1 120 ? 10.648 34.25 6.75 1 98.44 120 ASP B CA 1
ATOM 4179 C C . ASP B 1 120 ? 9.867 33.938 5.477 1 98.44 120 ASP B C 1
ATOM 4181 O O . ASP B 1 120 ? 9.32 34.812 4.84 1 98.44 120 ASP B O 1
ATOM 4185 N N . ARG B 1 121 ? 9.906 32.75 5.074 1 98.88 121 ARG B N 1
ATOM 4186 C CA . ARG B 1 121 ? 9.117 32.25 3.947 1 98.88 121 ARG B CA 1
ATOM 4187 C C . ARG B 1 121 ? 8.094 31.219 4.395 1 98.88 121 ARG B C 1
ATOM 4189 O O . ARG B 1 121 ? 8.375 30.391 5.262 1 98.88 121 ARG B O 1
ATOM 4196 N N . LEU B 1 122 ? 6.934 31.312 3.83 1 98.94 122 LEU B N 1
ATOM 4197 C CA . LEU B 1 122 ? 5.902 30.297 4.023 1 98.94 122 LEU B CA 1
ATOM 4198 C C . LEU B 1 122 ? 5.836 29.344 2.828 1 98.94 122 LEU B C 1
ATOM 4200 O O . LEU B 1 122 ? 5.555 29.781 1.708 1 98.94 122 LEU B O 1
ATOM 4204 N N . TRP B 1 123 ? 6.152 28.125 3.041 1 98.88 123 TRP B N 1
ATOM 4205 C CA . TRP B 1 123 ? 6.066 27.078 2.018 1 98.88 123 TRP B CA 1
ATOM 4206 C C . TRP B 1 123 ? 4.711 26.391 2.062 1 98.88 123 TRP B C 1
ATOM 4208 O O . TRP B 1 123 ? 4.262 25.953 3.127 1 98.88 123 TRP B O 1
ATOM 4218 N N . VAL B 1 124 ? 4.066 26.281 0.912 1 98.62 124 VAL B N 1
ATOM 4219 C CA . VAL B 1 124 ? 2.693 25.797 0.818 1 98.62 124 VAL B CA 1
ATOM 4220 C C . VAL B 1 124 ? 2.602 24.719 -0.251 1 98.62 124 VAL B C 1
ATOM 4222 O O . VAL B 1 124 ? 2.912 24.953 -1.419 1 98.62 124 VAL B O 1
ATOM 4225 N N . LEU B 1 125 ? 2.205 23.578 0.184 1 97.44 125 LEU B N 1
ATOM 4226 C CA . LEU B 1 125 ? 1.913 22.5 -0.763 1 97.44 125 LEU B CA 1
ATOM 4227 C C . LEU B 1 125 ? 0.459 22.562 -1.219 1 97.44 125 LEU B C 1
ATOM 4229 O O . LEU B 1 125 ? -0.458 22.484 -0.398 1 97.44 125 LEU B O 1
ATOM 4233 N N . ASP B 1 126 ? 0.316 22.75 -2.484 1 97 126 ASP B N 1
ATOM 4234 C CA . ASP B 1 126 ? -1.021 22.734 -3.068 1 97 126 ASP B CA 1
ATOM 4235 C C . ASP B 1 126 ? -1.288 21.438 -3.822 1 97 126 ASP B C 1
ATOM 4237 O O . ASP B 1 126 ? -0.676 21.188 -4.863 1 97 126 ASP B O 1
ATOM 4241 N N . SER B 1 127 ? -2.229 20.672 -3.367 1 96.12 127 SER B N 1
ATOM 4242 C CA . SER B 1 127 ? -2.521 19.391 -3.994 1 96.12 127 SER B CA 1
ATOM 4243 C C . SER B 1 127 ? -3.266 19.578 -5.312 1 96.12 127 SER B C 1
ATOM 4245 O O . SER B 1 127 ? -3.295 18.672 -6.148 1 96.12 127 SER B O 1
ATOM 4247 N N . GLY B 1 128 ? -3.961 20.75 -5.438 1 96.56 128 GLY B N 1
ATOM 4248 C CA . GLY B 1 128 ? -4.727 21.016 -6.645 1 96.56 128 GLY B CA 1
ATOM 4249 C C . GLY B 1 128 ? -6.016 20.219 -6.727 1 96.56 128 GLY B C 1
ATOM 4250 O O . GLY B 1 128 ? -6.668 20.188 -7.77 1 96.56 128 GLY B O 1
ATOM 4251 N N . THR B 1 129 ? -6.402 19.562 -5.656 1 96.06 129 THR B N 1
ATOM 4252 C CA . THR B 1 129 ? -7.555 18.672 -5.707 1 96.06 129 THR B CA 1
ATOM 4253 C C . THR B 1 129 ? -8.75 19.297 -4.988 1 96.06 129 THR B C 1
ATOM 4255 O O . THR B 1 129 ? -8.578 20.141 -4.105 1 96.06 129 THR B O 1
ATOM 4258 N N . VAL B 1 130 ? -9.898 18.891 -5.387 1 97 130 VAL B N 1
ATOM 4259 C CA . VAL B 1 130 ? -11.125 19.094 -4.629 1 97 130 VAL B CA 1
ATOM 4260 C C . VAL B 1 130 ? -11.812 17.75 -4.383 1 97 130 VAL B C 1
ATOM 4262 O O . VAL B 1 130 ? -11.516 16.75 -5.062 1 97 130 VAL B O 1
ATOM 4265 N N . GLY B 1 131 ? -12.641 17.734 -3.371 1 95.75 131 GLY B N 1
ATOM 4266 C CA . GLY B 1 131 ? -13.258 16.453 -3.018 1 95.75 131 GLY B CA 1
ATOM 4267 C C . GLY B 1 131 ? -12.367 15.586 -2.154 1 95.75 131 GLY B C 1
ATOM 4268 O O . GLY B 1 131 ? -11.273 16 -1.764 1 95.75 131 GLY B O 1
ATOM 4269 N N . ILE B 1 132 ? -12.883 14.406 -1.832 1 92.25 132 ILE B N 1
ATOM 4270 C CA . ILE B 1 132 ? -12.156 13.453 -0.999 1 92.25 132 ILE B CA 1
ATOM 4271 C C . ILE B 1 132 ? -12.539 12.031 -1.391 1 92.25 132 ILE B C 1
ATOM 4273 O O . ILE B 1 132 ? -13.664 11.781 -1.826 1 92.25 132 ILE B O 1
ATOM 4277 N N . GLY B 1 133 ? -11.641 11.164 -1.292 1 88.62 133 GLY B N 1
ATOM 4278 C CA . GLY B 1 133 ? -11.906 9.781 -1.663 1 88.62 133 GLY B CA 1
ATOM 4279 C C . GLY B 1 133 ? -12.344 9.625 -3.107 1 88.62 133 GLY B C 1
ATOM 4280 O O . GLY B 1 133 ? -11.672 10.109 -4.02 1 88.62 133 GLY B O 1
ATOM 4281 N N . ASN B 1 134 ? -13.508 9.039 -3.318 1 85.88 134 ASN B N 1
ATOM 4282 C CA . ASN B 1 134 ? -14 8.734 -4.66 1 85.88 134 ASN B CA 1
ATOM 4283 C C . ASN B 1 134 ? -14.5 9.984 -5.371 1 85.88 134 ASN B C 1
ATOM 4285 O O . ASN B 1 134 ? -14.734 9.969 -6.582 1 85.88 134 ASN B O 1
ATOM 4289 N N . THR B 1 135 ? -14.555 11.109 -4.719 1 92.75 135 THR B N 1
ATOM 4290 C CA . THR B 1 135 ? -15.023 12.352 -5.328 1 92.75 135 THR B CA 1
ATOM 4291 C C . THR B 1 135 ? -13.852 13.242 -5.719 1 92.75 135 THR B C 1
ATOM 4293 O O . THR B 1 135 ? -14.047 14.328 -6.273 1 92.75 135 THR B O 1
ATOM 4296 N N . THR B 1 136 ? -12.711 12.805 -5.441 1 94.38 136 THR B N 1
ATOM 4297 C CA . THR B 1 136 ? -11.523 13.625 -5.676 1 94.38 136 THR B CA 1
ATOM 4298 C C . THR B 1 136 ? -11.383 13.953 -7.16 1 94.38 136 THR B C 1
ATOM 4300 O O . THR B 1 136 ? -11.508 13.07 -8.008 1 94.38 136 THR B O 1
ATOM 4303 N N . GLN B 1 137 ? -11.164 15.18 -7.461 1 95.19 137 GLN B N 1
ATOM 4304 C CA . GLN B 1 137 ? -10.859 15.672 -8.805 1 95.19 137 GLN B CA 1
ATOM 4305 C C . GLN B 1 137 ? -9.602 16.531 -8.805 1 95.19 137 GLN B C 1
ATOM 4307 O O . GLN B 1 137 ? -9.438 17.406 -7.957 1 95.19 137 GLN B O 1
ATOM 4312 N N . GLN B 1 138 ? -8.75 16.25 -9.688 1 95.12 138 GLN B N 1
ATOM 4313 C CA . GLN B 1 138 ? -7.547 17.062 -9.883 1 95.12 138 GLN B CA 1
ATOM 4314 C C . 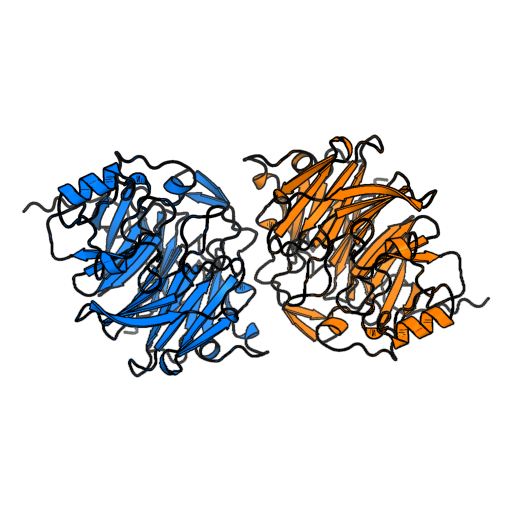GLN B 1 138 ? -7.824 18.266 -10.781 1 95.12 138 GLN B C 1
ATOM 4316 O O . GLN B 1 138 ? -7.609 18.188 -11.992 1 95.12 138 GLN B O 1
ATOM 4321 N N . VAL B 1 139 ? -8.148 19.375 -10.219 1 96.56 139 VAL B N 1
ATOM 4322 C CA . VAL B 1 139 ? -8.578 20.516 -11.023 1 96.56 139 VAL B CA 1
ATOM 4323 C C . VAL B 1 139 ? -7.375 21.406 -11.359 1 96.56 139 VAL B C 1
ATOM 4325 O O . VAL B 1 139 ? -7.43 22.203 -12.289 1 96.56 139 VAL B O 1
ATOM 4328 N N . CYS B 1 140 ? -6.324 21.375 -10.578 1 97.12 140 CYS B N 1
ATOM 4329 C CA . CYS B 1 140 ? -5.031 22 -10.828 1 97.12 140 CYS B CA 1
ATOM 4330 C C . CYS B 1 140 ? -3.893 21.016 -10.555 1 97.12 140 CYS B C 1
ATOM 4332 O O . CYS B 1 140 ? -4.059 20.062 -9.797 1 97.12 140 CYS B O 1
ATOM 4334 N N . PRO B 1 141 ? -2.738 21.172 -11.148 1 96.19 141 PRO B N 1
ATOM 4335 C CA . PRO B 1 141 ? -1.611 20.281 -10.867 1 96.19 141 PRO B CA 1
ATOM 4336 C C . PRO B 1 141 ? -1.074 20.438 -9.445 1 96.19 141 PRO B C 1
ATOM 4338 O O . PRO B 1 141 ? -1.271 21.484 -8.828 1 96.19 141 PRO B O 1
ATOM 4341 N N . TYR B 1 142 ? -0.446 19.438 -8.984 1 96.81 142 TYR B N 1
ATOM 4342 C CA . TYR B 1 142 ? 0.299 19.562 -7.734 1 96.81 142 TYR B CA 1
ATOM 4343 C C . TYR B 1 142 ? 1.372 20.641 -7.844 1 96.81 142 TYR B C 1
ATOM 4345 O O . TYR B 1 142 ? 2.127 20.672 -8.82 1 96.81 142 TYR B O 1
ATOM 4353 N N . ALA B 1 143 ? 1.41 21.484 -6.852 1 97.69 143 ALA B N 1
ATOM 4354 C CA . ALA B 1 143 ? 2.371 22.578 -6.934 1 97.69 143 ALA B CA 1
ATOM 4355 C C . ALA B 1 143 ? 2.895 22.953 -5.551 1 97.69 143 ALA B C 1
ATOM 4357 O O . ALA B 1 143 ? 2.227 22.719 -4.543 1 97.69 143 ALA B O 1
ATOM 4358 N N . LEU B 1 144 ? 4.102 23.5 -5.539 1 98.44 144 LEU B N 1
ATOM 4359 C CA . LEU B 1 144 ? 4.738 24.094 -4.367 1 98.44 144 LEU B CA 1
ATOM 4360 C C . LEU B 1 144 ? 4.805 25.609 -4.492 1 98.44 144 LEU B C 1
ATOM 4362 O O . LEU B 1 144 ? 5.266 26.125 -5.512 1 98.44 144 LEU B O 1
ATOM 4366 N N . HIS B 1 145 ? 4.289 26.266 -3.518 1 98.44 145 HIS B N 1
ATOM 4367 C CA . HIS B 1 145 ? 4.359 27.734 -3.463 1 98.44 145 HIS B CA 1
ATOM 4368 C C . HIS B 1 145 ? 5.223 28.188 -2.293 1 98.44 145 HIS B C 1
ATOM 4370 O O . HIS B 1 145 ? 5.352 27.484 -1.293 1 98.44 145 HIS B O 1
ATOM 4376 N N . ALA B 1 146 ? 5.754 29.375 -2.467 1 98.81 146 ALA B N 1
ATOM 4377 C CA . ALA B 1 146 ? 6.402 30.062 -1.35 1 98.81 146 ALA B CA 1
ATOM 4378 C C . ALA B 1 146 ? 6.023 31.547 -1.32 1 98.81 146 ALA B C 1
ATOM 4380 O O . ALA B 1 146 ? 5.938 32.188 -2.367 1 98.81 146 ALA B O 1
ATOM 4381 N N . PHE B 1 147 ? 5.781 32.031 -0.173 1 98.88 147 PHE B N 1
ATOM 4382 C CA . PHE B 1 147 ? 5.434 33.438 0.04 1 98.88 147 PHE B CA 1
ATOM 4383 C C . PHE B 1 147 ? 6.445 34.094 0.958 1 98.88 147 PHE B C 1
ATOM 4385 O O . PHE B 1 147 ? 6.875 33.531 1.956 1 98.88 147 PHE B O 1
ATOM 4392 N N . ASN B 1 148 ? 6.84 35.281 0.582 1 98.81 148 ASN B N 1
ATOM 4393 C CA . ASN B 1 148 ? 7.605 36.125 1.483 1 98.81 148 ASN B CA 1
ATOM 4394 C C . ASN B 1 148 ? 6.727 36.688 2.594 1 98.81 148 ASN B C 1
ATOM 4396 O O . ASN B 1 148 ? 5.809 37.469 2.326 1 98.81 148 ASN B O 1
ATOM 4400 N N . LEU B 1 149 ? 7.035 36.406 3.82 1 98.75 149 LEU B N 1
ATOM 4401 C CA . LEU B 1 149 ? 6.129 36.75 4.914 1 98.75 149 LEU B CA 1
ATOM 4402 C C . LEU B 1 149 ? 6.293 38.188 5.332 1 98.75 149 LEU B C 1
ATOM 4404 O O . LEU B 1 149 ? 5.445 38.75 6.039 1 98.75 149 LEU B O 1
ATOM 4408 N N . LYS B 1 150 ? 7.293 38.844 4.906 1 98.19 150 LYS B N 1
ATOM 4409 C CA . LYS B 1 150 ? 7.523 40.25 5.238 1 98.19 150 LYS B CA 1
ATOM 4410 C C . LYS B 1 150 ? 6.648 41.156 4.391 1 98.19 150 LYS B C 1
ATOM 4412 O O . LYS B 1 150 ? 6.316 42.281 4.805 1 98.19 150 LYS B O 1
ATOM 4417 N N . ASN B 1 151 ? 6.285 40.656 3.166 1 98.06 151 ASN B N 1
ATOM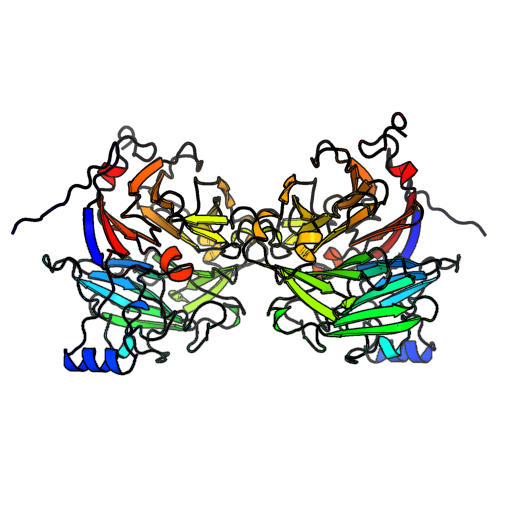 4418 C CA . ASN B 1 151 ? 5.488 41.531 2.303 1 98.06 151 ASN B CA 1
ATOM 4419 C C . ASN B 1 151 ? 4.352 40.75 1.637 1 98.06 151 ASN B C 1
ATOM 4421 O O . ASN B 1 151 ? 3.66 41.281 0.767 1 98.06 151 ASN B O 1
ATOM 4425 N N . ASP B 1 152 ? 4.223 39.5 1.934 1 97.94 152 ASP B N 1
ATOM 4426 C CA . ASP B 1 152 ? 3.121 38.625 1.542 1 97.94 152 ASP B CA 1
ATOM 4427 C C . ASP B 1 152 ? 3.123 38.375 0.034 1 97.94 152 ASP B C 1
ATOM 4429 O O . ASP B 1 152 ? 2.09 38.031 -0.546 1 97.94 152 ASP B O 1
ATOM 4433 N N . ARG B 1 153 ? 4.25 38.531 -0.593 1 98.06 153 ARG B N 1
ATOM 4434 C CA . ARG B 1 153 ? 4.344 38.281 -2.027 1 98.06 153 ARG B CA 1
ATOM 4435 C C . ARG B 1 153 ? 4.672 36.812 -2.303 1 98.06 153 ARG B C 1
ATOM 4437 O O . ARG B 1 153 ? 5.477 36.219 -1.593 1 98.06 153 ARG B O 1
ATOM 4444 N N . GLN B 1 154 ? 4.039 36.312 -3.297 1 98.19 154 GLN B N 1
ATOM 4445 C CA . GLN B 1 154 ? 4.422 35 -3.789 1 98.19 154 GLN B CA 1
ATOM 4446 C C . GLN B 1 154 ? 5.785 35.031 -4.477 1 98.19 154 GLN B C 1
ATOM 4448 O O . GLN B 1 154 ? 5.988 35.812 -5.414 1 98.19 154 GLN B O 1
ATOM 4453 N N . ILE B 1 155 ? 6.684 34.25 -4.133 1 98.12 155 ILE B N 1
ATOM 4454 C CA . ILE B 1 155 ? 8.039 34.344 -4.664 1 98.12 155 ILE B CA 1
ATOM 4455 C C . ILE B 1 155 ? 8.383 33.094 -5.441 1 98.12 155 ILE B C 1
ATOM 4457 O O . ILE B 1 155 ? 9.398 33.031 -6.141 1 98.12 155 ILE B O 1
ATOM 4461 N N . LEU B 1 156 ? 7.547 32.062 -5.328 1 98.06 156 LEU B N 1
ATOM 4462 C CA . LEU B 1 156 ? 7.793 30.812 -6.039 1 98.06 156 LEU B CA 1
ATOM 4463 C C . LEU B 1 156 ? 6.48 30.094 -6.336 1 98.06 156 LEU B C 1
ATOM 4465 O O . LEU B 1 156 ? 5.582 30.047 -5.492 1 98.06 156 LEU B O 1
ATOM 4469 N N . ARG B 1 157 ? 6.352 29.531 -7.477 1 98.25 157 ARG B N 1
ATOM 4470 C CA . ARG B 1 157 ? 5.434 28.453 -7.84 1 98.25 157 ARG B CA 1
ATOM 4471 C C . ARG B 1 157 ? 6.148 27.375 -8.641 1 98.25 157 ARG B C 1
ATOM 4473 O O . ARG B 1 157 ? 6.703 27.641 -9.703 1 98.25 157 ARG B O 1
ATOM 4480 N N . TYR B 1 158 ? 6.137 26.266 -8.18 1 98.5 158 TYR B N 1
ATOM 4481 C CA . TYR B 1 158 ? 6.746 25.125 -8.859 1 98.5 158 TYR B CA 1
ATOM 4482 C C . TYR B 1 158 ? 5.727 24 -9.07 1 98.5 158 TYR B C 1
ATOM 4484 O O . TYR B 1 158 ? 5.141 23.5 -8.109 1 98.5 158 TYR B O 1
ATOM 4492 N N . GLN B 1 159 ? 5.5 23.688 -10.297 1 98.12 159 GLN B N 1
ATOM 4493 C CA . GLN B 1 159 ? 4.629 22.562 -10.617 1 98.12 159 GLN B CA 1
ATOM 4494 C C . GLN B 1 159 ? 5.41 21.25 -10.641 1 98.12 159 GLN B C 1
ATOM 4496 O O . GLN B 1 159 ? 6.402 21.125 -11.367 1 98.12 159 GLN B O 1
ATOM 4501 N N . PHE B 1 160 ? 4.965 20.297 -9.922 1 98.06 160 PHE B N 1
ATOM 4502 C CA . PHE B 1 160 ? 5.637 19 -9.914 1 98.06 160 PHE B CA 1
ATOM 4503 C C . PHE B 1 160 ? 5.488 18.297 -11.266 1 98.06 160 PHE B C 1
ATOM 4505 O O . PHE B 1 160 ? 4.496 18.5 -11.961 1 98.06 160 PHE B O 1
ATOM 4512 N N . LYS B 1 161 ? 6.449 17.469 -11.516 1 97.62 161 LYS B N 1
ATOM 4513 C CA . LYS B 1 161 ? 6.496 16.766 -12.797 1 97.62 161 LYS B CA 1
ATOM 4514 C C . LYS B 1 161 ? 5.625 15.508 -12.758 1 97.62 161 LYS B C 1
ATOM 4516 O O . LYS B 1 161 ? 5.301 15 -11.688 1 97.62 161 LYS B O 1
ATOM 4521 N N . ASP B 1 162 ? 5.336 15.039 -13.922 1 94.69 162 ASP B N 1
ATOM 4522 C CA . ASP B 1 162 ? 4.539 13.828 -14.031 1 94.69 162 ASP B CA 1
ATOM 4523 C C . ASP B 1 162 ? 5.246 12.641 -13.375 1 94.69 162 ASP B C 1
ATOM 4525 O O . ASP B 1 162 ? 4.598 11.781 -12.773 1 94.69 162 ASP B O 1
ATOM 4529 N N . ASP B 1 163 ? 6.535 12.633 -13.469 1 94 163 ASP B N 1
ATOM 4530 C CA . ASP B 1 163 ? 7.316 11.531 -12.922 1 94 163 ASP B CA 1
ATOM 4531 C C . ASP B 1 163 ? 7.387 11.609 -11.398 1 94 163 ASP B C 1
ATOM 4533 O O . ASP B 1 163 ? 7.773 10.641 -10.742 1 94 163 ASP B O 1
ATOM 4537 N N . ASP B 1 164 ? 6.992 12.742 -10.844 1 96.81 164 ASP B N 1
ATOM 4538 C CA . ASP B 1 164 ? 7.039 12.922 -9.398 1 96.81 164 ASP B CA 1
ATOM 4539 C C . ASP B 1 164 ? 5.809 12.32 -8.727 1 96.81 164 ASP B C 1
ATOM 4541 O O . ASP B 1 164 ? 5.805 12.086 -7.516 1 96.81 164 ASP B O 1
ATOM 4545 N N . ILE B 1 165 ? 4.781 12.102 -9.555 1 95.31 165 ILE B N 1
ATOM 4546 C CA . ILE B 1 165 ? 3.508 11.703 -8.969 1 95.31 165 ILE B CA 1
ATOM 4547 C C . ILE B 1 165 ? 3.029 10.398 -9.594 1 95.31 165 ILE B C 1
ATOM 4549 O O . ILE B 1 165 ? 3.625 9.906 -10.555 1 95.31 165 ILE B O 1
ATOM 4553 N N . ASN B 1 166 ? 2.057 9.766 -9 1 92.88 166 ASN B N 1
ATOM 4554 C CA . ASN B 1 166 ? 1.373 8.609 -9.57 1 92.88 166 ASN B CA 1
ATOM 4555 C C . ASN B 1 166 ? -0.14 8.711 -9.398 1 92.88 166 ASN B C 1
ATOM 4557 O O . ASN B 1 166 ? -0.648 9.734 -8.93 1 92.88 166 ASN B O 1
ATOM 4561 N N . GLY B 1 167 ? -0.854 7.766 -9.867 1 89.31 167 GLY B N 1
ATOM 4562 C CA . GLY B 1 167 ? -2.305 7.836 -9.938 1 89.31 167 GLY B CA 1
ATOM 4563 C C . GLY B 1 167 ? -2.967 7.918 -8.578 1 89.31 167 GLY B C 1
ATOM 4564 O O . GLY B 1 167 ? -4.145 8.266 -8.477 1 89.31 167 GLY B O 1
ATOM 4565 N N . ASN B 1 168 ? -2.227 7.645 -7.504 1 93.31 168 ASN B N 1
ATOM 4566 C CA . ASN B 1 168 ? -2.795 7.637 -6.16 1 93.31 168 ASN B CA 1
ATOM 4567 C C . ASN B 1 168 ? -2.234 8.773 -5.305 1 93.31 168 ASN B C 1
ATOM 4569 O O . ASN B 1 168 ? -2.527 8.859 -4.113 1 93.31 168 ASN B O 1
ATOM 4573 N N . THR B 1 169 ? -1.474 9.602 -5.898 1 95.44 169 THR B N 1
ATOM 4574 C CA . THR B 1 169 ? -0.747 10.633 -5.168 1 95.44 169 THR B CA 1
ATOM 4575 C C . THR B 1 169 ? -1.706 11.492 -4.352 1 95.44 169 THR B C 1
ATOM 4577 O O . THR B 1 169 ? -2.76 11.898 -4.848 1 95.44 169 THR B O 1
ATOM 4580 N N . PHE B 1 170 ? -1.339 11.703 -3.117 1 95.12 170 PHE B N 1
ATOM 4581 C CA . PHE B 1 170 ? -1.947 12.609 -2.145 1 95.12 170 PHE B CA 1
ATOM 4582 C C . PHE B 1 170 ? -0.889 13.211 -1.229 1 95.12 170 PHE B C 1
ATOM 4584 O O . PHE B 1 170 ? -0.548 12.633 -0.197 1 95.12 170 PHE B O 1
ATOM 4591 N N . ILE B 1 171 ? -0.413 14.328 -1.598 1 92.25 171 ILE B N 1
ATOM 4592 C CA . ILE B 1 171 ? 0.641 14.953 -0.8 1 92.25 171 ILE B CA 1
ATOM 4593 C C . ILE B 1 171 ? 0.025 15.672 0.399 1 92.25 171 ILE B C 1
ATOM 4595 O O . ILE B 1 171 ? -0.827 16.547 0.236 1 92.25 171 ILE B O 1
ATOM 4599 N N . ALA B 1 172 ? 0.484 15.297 1.56 1 88.19 172 ALA B N 1
ATOM 4600 C CA . ALA B 1 172 ? -0.286 15.719 2.727 1 88.19 172 ALA B CA 1
ATOM 4601 C C . ALA B 1 172 ? 0.587 16.5 3.705 1 88.19 172 ALA B C 1
ATOM 4603 O O . ALA B 1 172 ? 0.081 17.297 4.5 1 88.19 172 ALA B O 1
ATOM 4604 N N . ASN B 1 173 ? 1.855 16.25 3.732 1 96.56 173 ASN B N 1
ATOM 4605 C CA . ASN B 1 173 ? 2.699 16.891 4.742 1 96.56 173 ASN B CA 1
ATOM 4606 C C . ASN B 1 173 ? 4.008 17.391 4.141 1 96.56 173 ASN B C 1
ATOM 4608 O O . ASN B 1 173 ? 4.352 17.047 3.01 1 96.56 173 ASN B O 1
ATOM 4612 N N . ILE B 1 174 ? 4.684 18.297 4.879 1 98.12 174 ILE B N 1
ATOM 4613 C CA . ILE B 1 174 ? 5.816 19.047 4.34 1 98.12 174 ILE B CA 1
ATOM 4614 C C . ILE B 1 174 ? 6.855 19.266 5.434 1 98.12 174 ILE B C 1
ATOM 4616 O O . ILE B 1 174 ? 6.508 19.5 6.59 1 98.12 174 ILE B O 1
ATOM 4620 N N . ALA B 1 175 ? 8.094 19.109 5.141 1 98.5 175 ALA B N 1
ATOM 4621 C CA . ALA B 1 175 ? 9.242 19.562 5.922 1 98.5 175 ALA B CA 1
ATOM 4622 C C . ALA B 1 175 ? 10.195 20.391 5.074 1 98.5 175 ALA B C 1
ATOM 4624 O O . ALA B 1 175 ? 10.367 20.125 3.881 1 98.5 175 ALA B O 1
ATOM 4625 N N . VAL B 1 176 ? 10.789 21.406 5.656 1 98.5 176 VAL B N 1
ATOM 4626 C CA . VAL B 1 176 ? 11.672 22.312 4.922 1 98.5 176 VAL B CA 1
ATOM 4627 C C . VAL B 1 176 ? 13.031 22.375 5.617 1 98.5 176 VAL B C 1
ATOM 4629 O O . VAL B 1 176 ? 13.109 22.672 6.812 1 98.5 176 VAL B O 1
ATOM 4632 N N . GLU B 1 177 ? 14.031 22.125 4.879 1 97.56 177 GLU B N 1
ATOM 4633 C CA . GLU B 1 177 ? 15.406 22.203 5.371 1 97.56 177 GLU B CA 1
ATOM 4634 C C . GLU B 1 177 ? 16.156 23.359 4.723 1 97.56 177 GLU B C 1
ATOM 4636 O O . GLU B 1 177 ? 16.422 23.328 3.52 1 97.56 177 GLU B O 1
ATOM 4641 N N . VAL B 1 178 ? 16.516 24.312 5.539 1 96.75 178 VAL B N 1
ATOM 4642 C CA . VAL B 1 178 ? 17.328 25.422 5.062 1 96.75 178 VAL B CA 1
ATOM 4643 C C . VAL B 1 178 ? 18.797 25.188 5.414 1 96.75 178 VAL B C 1
ATOM 4645 O O . VAL B 1 178 ? 19.125 24.953 6.578 1 96.75 178 VAL B O 1
ATOM 4648 N N . GLY B 1 179 ? 19.609 25.203 4.41 1 93.38 179 GLY B N 1
ATOM 4649 C CA . GLY B 1 179 ? 21.047 25.047 4.629 1 93.38 179 GLY B CA 1
ATOM 4650 C C . GLY B 1 179 ? 21.719 26.297 5.137 1 93.38 179 GLY B C 1
ATOM 4651 O O . GLY B 1 179 ? 21.156 27.016 5.969 1 93.38 179 GLY B O 1
ATOM 4652 N N . ASP B 1 180 ? 22.906 26.453 4.68 1 91.31 180 ASP B N 1
ATOM 4653 C CA . ASP B 1 180 ? 23.734 27.562 5.164 1 91.31 180 ASP B CA 1
ATOM 4654 C C . ASP B 1 180 ? 23.172 28.906 4.688 1 91.31 180 ASP B C 1
ATOM 4656 O O . ASP B 1 180 ? 23.344 29.938 5.355 1 91.31 180 ASP B O 1
ATOM 4660 N N . THR B 1 181 ? 22.594 28.859 3.508 1 96 181 THR B N 1
ATOM 4661 C CA . THR B 1 181 ? 21.969 30.062 2.963 1 96 181 THR B CA 1
ATOM 4662 C C . THR B 1 181 ? 20.5 29.797 2.613 1 96 181 THR B C 1
ATOM 4664 O O . THR B 1 181 ? 20.078 28.641 2.5 1 96 181 THR B O 1
ATOM 4667 N N . CYS B 1 182 ? 19.766 30.875 2.439 1 97.31 182 CYS B N 1
ATOM 4668 C CA . CYS B 1 182 ? 18.344 30.75 2.133 1 97.31 182 CYS B CA 1
ATOM 4669 C C . CYS B 1 182 ? 18.141 30.109 0.769 1 97.31 182 CYS B C 1
ATOM 4671 O O . CYS B 1 182 ? 17.094 29.5 0.522 1 97.31 182 CYS B O 1
ATOM 4673 N N . GLU B 1 183 ? 19.141 30.219 -0.083 1 96.5 183 GLU B N 1
ATOM 4674 C CA . GLU B 1 183 ? 19.047 29.625 -1.412 1 96.5 183 GLU B CA 1
ATOM 4675 C C . GLU B 1 183 ? 19.25 28.109 -1.354 1 96.5 183 GLU B C 1
ATOM 4677 O O . GLU B 1 183 ? 18.828 27.391 -2.252 1 96.5 183 GLU B O 1
ATOM 4682 N N . ASP B 1 184 ? 19.922 27.734 -0.321 1 96.56 184 ASP B N 1
ATOM 4683 C CA . ASP B 1 184 ? 20.141 26.297 -0.096 1 96.56 184 ASP B CA 1
ATOM 4684 C C . ASP B 1 184 ? 19 25.688 0.715 1 96.56 184 ASP B C 1
ATOM 4686 O O . ASP B 1 184 ? 19.141 25.5 1.925 1 96.56 184 ASP B O 1
ATOM 4690 N N . THR B 1 185 ? 17.875 25.469 -0.01 1 98.38 185 THR B N 1
ATOM 4691 C CA . THR B 1 185 ? 16.672 25 0.655 1 98.38 185 THR B CA 1
ATOM 4692 C C . THR B 1 185 ? 16.109 23.75 -0.045 1 98.38 185 THR B C 1
ATOM 4694 O O . THR B 1 185 ? 16.016 23.719 -1.272 1 98.38 185 THR B O 1
ATOM 4697 N N . PHE B 1 186 ? 15.867 22.766 0.75 1 98.5 186 PHE B N 1
ATOM 4698 C CA . PHE B 1 186 ? 15.18 21.562 0.279 1 98.5 186 PHE B CA 1
ATOM 4699 C C . PHE B 1 186 ? 13.82 21.438 0.943 1 98.5 186 PHE B C 1
ATOM 4701 O O . PHE B 1 186 ? 13.672 21.703 2.137 1 98.5 186 PHE B O 1
ATOM 4708 N N . VAL B 1 187 ? 12.844 21.016 0.162 1 98.81 187 VAL B N 1
ATOM 4709 C CA . VAL B 1 187 ? 11.5 20.734 0.667 1 98.81 187 VAL B CA 1
ATOM 4710 C C . VAL B 1 187 ? 11.188 19.25 0.512 1 98.81 187 VAL B C 1
ATOM 4712 O O . VAL B 1 187 ? 11.438 18.672 -0.544 1 98.81 187 VAL B O 1
ATOM 4715 N N . TYR B 1 188 ? 10.766 18.656 1.555 1 98.81 188 TYR B N 1
ATOM 4716 C CA . TYR B 1 188 ? 10.312 17.266 1.556 1 98.81 188 TYR B CA 1
ATOM 4717 C C . TYR B 1 188 ? 8.797 17.188 1.708 1 98.81 188 TYR B C 1
ATOM 4719 O O . TYR B 1 188 ? 8.227 17.828 2.584 1 98.81 188 TYR B O 1
ATOM 4727 N N . ALA B 1 189 ? 8.141 16.406 0.871 1 98.56 189 ALA B N 1
ATOM 4728 C CA . ALA B 1 189 ? 6.688 16.266 0.898 1 98.56 189 ALA B CA 1
ATOM 4729 C C . ALA B 1 189 ? 6.285 14.789 0.927 1 98.56 189 ALA B C 1
ATOM 4731 O O . ALA B 1 189 ? 6.73 14 0.088 1 98.56 189 ALA B O 1
ATOM 4732 N N . SER B 1 190 ? 5.488 14.43 1.9 1 98.56 190 SER B N 1
ATOM 4733 C CA . SER B 1 190 ? 5.023 13.047 1.978 1 98.56 190 SER B CA 1
ATOM 4734 C C . SER B 1 190 ? 3.822 12.82 1.069 1 98.56 190 SER B C 1
ATOM 4736 O O . SER B 1 190 ? 2.832 13.547 1.143 1 98.56 190 SER B O 1
ATOM 4738 N N . ASP B 1 191 ? 3.891 11.891 0.232 1 98.12 191 ASP B N 1
ATOM 4739 C CA . ASP B 1 191 ? 2.789 11.414 -0.602 1 98.12 191 ASP B CA 1
ATOM 4740 C C . ASP B 1 191 ? 2.086 10.227 0.041 1 98.12 191 ASP B C 1
ATOM 4742 O O . ASP B 1 191 ? 2.465 9.07 -0.191 1 98.12 191 ASP B O 1
ATOM 4746 N N . GLU B 1 192 ? 1.063 10.492 0.766 1 97.75 192 GLU B N 1
ATOM 4747 C CA . GLU B 1 192 ? 0.442 9.586 1.721 1 97.75 192 GLU B CA 1
ATOM 4748 C C . GLU B 1 192 ? -0.165 8.375 1.016 1 97.75 192 GLU B C 1
ATOM 4750 O O . GLU B 1 192 ? -0.038 7.242 1.489 1 97.75 192 GLU B O 1
ATOM 4755 N N . LEU B 1 193 ? -0.84 8.562 -0.135 1 96.88 193 LEU B N 1
ATOM 4756 C CA . LEU B 1 193 ? -1.563 7.457 -0.759 1 96.88 193 LEU B CA 1
ATOM 4757 C C . LEU B 1 193 ? -0.801 6.922 -1.967 1 96.88 193 LEU B C 1
ATOM 4759 O O . LEU B 1 193 ? -1.081 5.82 -2.445 1 96.88 193 LEU B O 1
ATOM 4763 N N . GLY B 1 194 ? 0.141 7.703 -2.443 1 96.81 194 GLY B N 1
ATOM 4764 C CA . GLY B 1 194 ? 1.039 7.227 -3.482 1 96.81 194 GLY B CA 1
ATOM 4765 C C . GLY B 1 194 ? 2.273 6.535 -2.934 1 96.81 194 GLY B C 1
ATOM 4766 O O . GLY B 1 194 ? 3.082 6 -3.695 1 96.81 194 GLY B O 1
ATOM 4767 N N . TYR B 1 195 ? 2.422 6.633 -1.685 1 98.19 195 TYR B N 1
ATOM 4768 C CA . TYR B 1 195 ? 3.5 5.992 -0.94 1 98.19 195 TYR B CA 1
ATOM 4769 C C . TYR B 1 195 ? 4.863 6.441 -1.458 1 98.19 195 TYR B C 1
ATOM 4771 O O . TYR B 1 195 ? 5.719 5.613 -1.773 1 98.19 195 TYR B O 1
ATOM 4779 N N . GLY B 1 196 ? 5.062 7.703 -1.49 1 98.38 196 GLY B N 1
ATOM 4780 C CA . GLY B 1 196 ? 6.309 8.297 -1.948 1 98.38 196 GLY B CA 1
ATOM 4781 C C . GLY B 1 196 ? 6.73 9.5 -1.13 1 98.38 196 GLY B C 1
ATOM 4782 O O . GLY B 1 196 ? 5.957 10.008 -0.315 1 98.38 196 GLY B O 1
ATOM 4783 N N . LEU B 1 197 ? 7.945 9.852 -1.299 1 98.75 197 LEU B N 1
ATOM 4784 C CA . LEU B 1 197 ? 8.523 11.078 -0.746 1 98.75 197 LEU B CA 1
ATOM 4785 C C . LEU B 1 197 ? 9.078 11.961 -1.853 1 98.75 197 LEU B C 1
ATOM 4787 O O . LEU B 1 197 ? 9.992 11.555 -2.578 1 98.75 197 LEU B O 1
ATOM 4791 N N . LEU B 1 198 ? 8.5 13.109 -2.025 1 98.62 198 LEU B N 1
ATOM 4792 C CA . LEU B 1 198 ? 8.992 14.07 -3.012 1 98.62 198 LEU B CA 1
ATOM 4793 C C . LEU B 1 198 ? 10.023 15 -2.396 1 98.62 198 LEU B C 1
ATOM 4795 O O . LEU B 1 198 ? 9.875 15.438 -1.252 1 98.62 198 LEU B O 1
ATOM 4799 N N . VAL B 1 199 ? 10.984 15.32 -3.164 1 98.75 199 VAL B N 1
ATOM 4800 C CA . VAL B 1 199 ? 12.016 16.281 -2.775 1 98.75 199 VAL B CA 1
ATOM 4801 C C . VAL B 1 199 ? 12.07 17.406 -3.791 1 98.75 199 VAL B C 1
ATOM 4803 O O . VAL B 1 199 ? 12.055 17.172 -5 1 98.75 199 VAL B O 1
ATOM 4806 N N . TYR B 1 200 ? 12.062 18.578 -3.355 1 98.75 200 TYR B N 1
ATOM 4807 C CA . TYR B 1 200 ? 12.281 19.766 -4.18 1 98.75 200 TYR B CA 1
ATOM 4808 C C . TYR B 1 200 ? 13.555 20.5 -3.762 1 98.75 200 TYR B C 1
ATOM 4810 O O . TYR B 1 200 ? 13.773 20.734 -2.572 1 98.75 200 TYR B O 1
ATOM 4818 N N . ASP B 1 201 ? 14.367 20.812 -4.695 1 98.69 201 ASP B N 1
ATOM 4819 C CA . ASP B 1 201 ? 15.602 21.578 -4.539 1 98.69 201 ASP B CA 1
ATOM 4820 C C . ASP B 1 201 ? 15.453 23 -5.086 1 98.69 201 ASP B C 1
ATOM 4822 O O . ASP B 1 201 ? 15.383 23.188 -6.301 1 98.69 201 ASP B O 1
ATOM 4826 N N . LEU B 1 202 ? 15.523 23.922 -4.211 1 98.75 202 LEU B N 1
ATOM 4827 C CA . LEU B 1 202 ? 15.305 25.297 -4.613 1 98.75 202 LEU B CA 1
ATOM 4828 C C . LEU B 1 202 ? 16.422 25.781 -5.543 1 98.75 202 LEU B C 1
ATOM 4830 O O . LEU B 1 202 ? 16.156 26.422 -6.566 1 98.75 202 LEU B O 1
ATOM 4834 N N . LYS B 1 203 ? 17.625 25.484 -5.25 1 97.5 203 LYS B N 1
ATOM 4835 C CA . LYS B 1 203 ? 18.781 25.953 -6.012 1 97.5 203 LYS B CA 1
ATOM 4836 C C . LYS B 1 203 ? 18.734 25.453 -7.453 1 97.5 203 LYS B C 1
ATOM 4838 O O . LYS B 1 203 ? 18.938 26.234 -8.391 1 97.5 203 LYS B O 1
ATOM 4843 N N . GLU B 1 204 ? 18.406 24.219 -7.617 1 97.25 204 GLU B N 1
ATOM 4844 C CA . GLU B 1 204 ? 18.375 23.625 -8.953 1 97.25 204 GLU B CA 1
ATOM 4845 C C . GLU B 1 204 ? 16.984 23.766 -9.57 1 97.25 204 GLU B C 1
ATOM 4847 O O . GLU B 1 204 ? 16.797 23.5 -10.766 1 97.25 204 GLU B O 1
ATOM 4852 N N . ASN B 1 205 ? 16.078 24.203 -8.75 1 98.25 205 ASN B N 1
ATOM 4853 C CA . ASN B 1 205 ? 14.672 24.266 -9.164 1 98.25 205 ASN B CA 1
ATOM 4854 C C . ASN B 1 205 ? 14.227 22.953 -9.812 1 98.25 205 ASN B C 1
ATOM 4856 O O . ASN B 1 205 ? 13.734 22.953 -10.945 1 98.25 205 ASN B O 1
ATOM 4860 N N . ASP B 1 206 ? 14.398 21.906 -9.125 1 98.44 206 ASP B N 1
ATOM 4861 C CA . ASP B 1 206 ? 14.102 20.562 -9.602 1 98.44 206 ASP B CA 1
ATOM 4862 C C . ASP B 1 206 ? 13.539 19.688 -8.477 1 98.44 206 ASP B C 1
ATOM 4864 O O . ASP B 1 206 ? 13.672 20.031 -7.301 1 98.44 206 ASP B O 1
ATOM 4868 N N . SER B 1 207 ? 12.844 18.641 -8.898 1 98.56 207 SER B N 1
ATOM 4869 C CA . SER B 1 207 ? 12.242 17.734 -7.926 1 98.56 207 SER B CA 1
ATOM 4870 C C . SER B 1 207 ? 12.406 16.281 -8.359 1 98.56 207 SER B C 1
ATOM 4872 O O . SER B 1 207 ? 12.625 15.992 -9.539 1 98.56 207 SER B O 1
ATOM 4874 N N . TRP B 1 208 ? 12.406 15.398 -7.43 1 98.44 208 TRP B N 1
ATOM 4875 C CA . TRP B 1 208 ? 12.43 13.961 -7.691 1 98.44 208 TRP B CA 1
ATOM 4876 C C . TRP B 1 208 ? 11.68 13.195 -6.605 1 98.44 208 TRP B C 1
ATOM 4878 O O . TRP B 1 208 ? 11.297 13.773 -5.59 1 98.44 208 TRP B O 1
ATOM 4888 N N . ARG B 1 209 ? 11.453 11.961 -6.859 1 98.06 209 ARG B N 1
ATOM 4889 C CA . ARG B 1 209 ? 10.617 11.109 -6.008 1 98.06 209 ARG B CA 1
ATOM 4890 C C . ARG B 1 209 ? 11.398 9.906 -5.5 1 98.06 209 ARG B C 1
ATOM 4892 O O . ARG B 1 209 ? 12.18 9.312 -6.242 1 98.06 209 ARG B O 1
ATOM 4899 N N . PHE B 1 210 ? 11.219 9.602 -4.23 1 98.19 210 PHE B N 1
ATOM 4900 C CA . PHE B 1 210 ? 11.68 8.352 -3.652 1 98.19 210 PHE B CA 1
ATOM 4901 C C . PHE B 1 210 ? 10.516 7.402 -3.406 1 98.19 210 PHE B C 1
ATOM 4903 O O . PHE B 1 210 ? 9.438 7.832 -2.977 1 98.19 210 PHE B O 1
ATOM 4910 N N . GLU B 1 211 ? 10.703 6.148 -3.68 1 96.69 211 GLU B N 1
ATOM 4911 C CA . GLU B 1 211 ? 9.82 5.059 -3.27 1 96.69 211 GLU B CA 1
ATOM 4912 C C . GLU B 1 211 ? 10.531 4.105 -2.316 1 96.69 211 GLU B C 1
ATOM 4914 O O . GLU B 1 211 ? 11.727 3.83 -2.479 1 96.69 211 GLU B O 1
ATOM 4919 N N . HIS B 1 212 ? 9.836 3.609 -1.36 1 98.31 212 HIS B N 1
ATOM 4920 C CA . HIS B 1 212 ? 10.406 2.732 -0.343 1 98.31 212 HIS B CA 1
ATOM 4921 C C . HIS B 1 212 ? 9.312 1.959 0.39 1 98.31 212 HIS B C 1
ATOM 4923 O O . HIS B 1 212 ? 8.219 2.48 0.61 1 98.31 212 HIS B O 1
ATOM 4929 N N . GLY B 1 213 ? 9.625 0.774 0.856 1 98.5 213 GLY B N 1
ATOM 4930 C CA . GLY B 1 213 ? 8.68 -0.025 1.612 1 98.5 213 GLY B CA 1
ATOM 4931 C C . GLY B 1 213 ? 8.211 0.649 2.889 1 98.5 213 GLY B C 1
ATOM 4932 O O . GLY B 1 213 ? 7.066 0.473 3.309 1 98.5 213 GLY B O 1
ATOM 4933 N N . PHE B 1 214 ? 9.055 1.448 3.457 1 98.88 214 PHE B N 1
ATOM 4934 C CA . PHE B 1 214 ? 8.789 2.07 4.75 1 98.88 214 PHE B CA 1
ATOM 4935 C C . PHE B 1 214 ? 7.723 3.152 4.621 1 98.88 214 PHE B C 1
ATOM 4937 O O . PHE B 1 214 ? 7.215 3.652 5.625 1 98.88 214 PHE B O 1
ATOM 4944 N N . PHE B 1 215 ? 7.344 3.498 3.381 1 98.81 215 PHE B N 1
ATOM 4945 C CA . PHE B 1 215 ? 6.324 4.516 3.162 1 98.81 215 PHE B CA 1
ATOM 4946 C C . PHE B 1 215 ? 4.93 3.9 3.191 1 98.81 215 PHE B C 1
ATOM 4948 O O . PHE B 1 215 ? 3.93 4.617 3.268 1 98.81 215 PHE B O 1
ATOM 4955 N N . HIS B 1 216 ? 4.828 2.566 3.18 1 98.81 216 HIS B N 1
ATOM 4956 C CA . HIS B 1 216 ? 3.555 1.857 3.184 1 98.81 216 HIS B CA 1
ATOM 4957 C C . HIS B 1 216 ? 2.99 1.744 4.598 1 98.81 216 HIS B C 1
ATOM 4959 O O . HIS B 1 216 ? 3.742 1.782 5.574 1 98.81 216 HIS B O 1
ATOM 4965 N N . PRO B 1 217 ? 1.66 1.568 4.715 1 98.81 217 PRO B N 1
ATOM 4966 C CA . PRO B 1 217 ? 1.072 1.33 6.035 1 98.81 217 PRO B CA 1
ATOM 4967 C C . PRO B 1 217 ? 1.442 -0.036 6.605 1 98.81 217 PRO B C 1
ATOM 4969 O O . PRO B 1 217 ? 1.828 -0.939 5.859 1 98.81 217 PRO B O 1
ATOM 4972 N N . ASP B 1 218 ? 1.458 -0.084 7.883 1 98.75 218 ASP B N 1
ATOM 4973 C CA . ASP B 1 218 ? 1.514 -1.374 8.57 1 98.75 218 ASP B CA 1
ATOM 4974 C C . ASP B 1 218 ? 0.182 -2.113 8.453 1 98.75 218 ASP B C 1
ATOM 4976 O O . ASP B 1 218 ? -0.833 -1.66 8.984 1 98.75 218 ASP B O 1
ATOM 4980 N N . PRO B 1 219 ? 0.178 -3.26 7.828 1 98.75 219 PRO B N 1
ATOM 4981 C CA . PRO B 1 219 ? -1.083 -3.975 7.621 1 98.75 219 PRO B CA 1
ATOM 4982 C C . PRO B 1 219 ? -1.836 -4.234 8.922 1 98.75 219 PRO B C 1
ATOM 4984 O O . PRO B 1 219 ? -3.061 -4.375 8.914 1 98.75 219 PRO B O 1
ATOM 4987 N N . LEU B 1 220 ? -1.193 -4.23 10.023 1 98.5 220 LEU B N 1
ATOM 4988 C CA . LEU B 1 220 ? -1.815 -4.609 11.289 1 98.5 220 LEU B CA 1
ATOM 4989 C C . LEU B 1 220 ? -2.283 -3.375 12.055 1 98.5 220 LEU B C 1
ATOM 4991 O O . LEU B 1 220 ? -2.791 -3.49 13.172 1 98.5 220 LEU B O 1
ATOM 4995 N N . LYS B 1 221 ? -2.094 -2.215 11.469 1 98.62 221 LYS B N 1
ATOM 4996 C CA . LYS B 1 221 ? -2.367 -0.992 12.219 1 98.62 221 LYS B CA 1
ATOM 4997 C C . LYS B 1 221 ? -3.359 -0.103 11.477 1 98.62 221 LYS B C 1
ATOM 4999 O O . LYS B 1 221 ? -3.283 1.124 11.555 1 98.62 221 LYS B O 1
ATOM 5004 N N . GLY B 1 222 ? -4.266 -0.726 10.758 1 98.12 222 GLY B N 1
ATOM 5005 C CA . GLY B 1 222 ? -5.246 0.037 10 1 98.12 222 GLY B CA 1
ATOM 5006 C C . GLY B 1 222 ? -6.531 0.282 10.766 1 98.12 222 GLY B C 1
ATOM 5007 O O . GLY B 1 222 ? -7.422 0.988 10.289 1 98.12 222 GLY B O 1
ATOM 5008 N N . ASP B 1 223 ? -6.699 -0.333 12 1 97.56 223 ASP B N 1
ATOM 5009 C CA . ASP B 1 223 ? -7.898 -0.213 12.82 1 97.56 223 ASP B CA 1
ATOM 5010 C C . ASP B 1 223 ? -7.766 0.929 13.82 1 97.56 223 ASP B C 1
ATOM 5012 O O . ASP B 1 223 ? -6.805 0.974 14.594 1 97.56 223 ASP B O 1
ATOM 5016 N N . PHE B 1 224 ? -8.703 1.904 13.812 1 97.81 224 PHE B N 1
ATOM 5017 C CA . PHE B 1 224 ? -8.641 3.104 14.641 1 97.81 224 PHE B CA 1
ATOM 5018 C C . PHE B 1 224 ? -9.836 3.17 15.586 1 97.81 224 PHE B C 1
ATOM 5020 O O . PHE B 1 224 ? -10.93 2.721 15.25 1 97.81 224 PHE B O 1
ATOM 5027 N N . ASN B 1 225 ? -9.609 3.65 16.734 1 97 225 ASN B N 1
ATOM 5028 C CA . ASN B 1 225 ? -10.633 4.016 17.703 1 97 225 ASN B CA 1
ATOM 5029 C C . ASN B 1 225 ? -10.422 5.43 18.234 1 97 225 ASN B C 1
ATOM 5031 O O . ASN B 1 225 ? -9.562 5.648 19.094 1 97 225 ASN B O 1
ATOM 5035 N N . VAL B 1 226 ? -11.172 6.395 17.734 1 97.31 226 VAL B N 1
ATOM 5036 C CA . VAL B 1 226 ? -11.039 7.801 18.109 1 97.31 226 VAL B CA 1
ATOM 5037 C C . VAL B 1 226 ? -12.422 8.391 18.391 1 97.31 226 VAL B C 1
ATOM 5039 O O . VAL B 1 226 ? -13.359 8.203 17.609 1 97.31 226 VAL B O 1
ATOM 5042 N N . ALA B 1 227 ? -12.555 9.094 19.516 1 96.62 227 ALA B N 1
ATOM 5043 C CA . ALA B 1 227 ? -13.789 9.781 19.891 1 96.62 227 ALA B CA 1
ATOM 5044 C C . ALA B 1 227 ? -14.961 8.805 19.938 1 96.62 227 ALA B C 1
ATOM 5046 O O . ALA B 1 227 ? -16.078 9.148 19.531 1 96.62 227 ALA B O 1
ATOM 5047 N N . GLY B 1 228 ? -14.656 7.551 20.266 1 95.75 228 GLY B N 1
ATOM 5048 C CA . GLY B 1 228 ? -15.695 6.543 20.391 1 95.75 228 GLY B CA 1
ATOM 5049 C C . GLY B 1 228 ? -16.078 5.906 19.078 1 95.75 228 GLY B C 1
ATOM 5050 O O . GLY B 1 228 ? -16.984 5.07 19.016 1 95.75 228 GLY B O 1
ATOM 5051 N N . LEU B 1 229 ? -15.445 6.242 18.016 1 96.81 229 LEU B N 1
ATOM 5052 C CA . LEU B 1 229 ? -15.703 5.691 16.688 1 96.81 229 LEU B CA 1
ATOM 5053 C C . LEU B 1 229 ? -14.648 4.656 16.312 1 96.81 229 LEU B C 1
ATOM 5055 O O . LEU B 1 229 ? -13.453 4.891 16.484 1 96.81 229 LEU B O 1
ATOM 5059 N N . ASN B 1 230 ? -15.109 3.525 15.852 1 96.81 230 ASN B N 1
ATOM 5060 C CA . ASN B 1 230 ? -14.211 2.557 15.234 1 96.81 230 ASN B CA 1
ATOM 5061 C C . ASN B 1 230 ? -14.266 2.635 13.711 1 96.81 230 ASN B C 1
ATOM 5063 O O . ASN B 1 230 ? -15.344 2.6 13.117 1 96.81 230 ASN B O 1
ATOM 5067 N N . PHE B 1 231 ? -13.164 2.787 13.055 1 96.56 231 PHE B N 1
ATOM 5068 C CA . PHE B 1 231 ? -13.062 2.889 11.602 1 96.56 231 PHE B CA 1
ATOM 5069 C C . PHE B 1 231 ? -11.703 2.4 11.117 1 96.56 231 PHE B C 1
ATOM 5071 O O . PHE B 1 231 ? -10.797 2.186 11.922 1 96.56 231 PHE B O 1
ATOM 5078 N N . GLN B 1 232 ? -11.602 2.199 9.789 1 96.88 232 GLN B N 1
ATOM 5079 C CA . GLN B 1 232 ? -10.359 1.67 9.227 1 96.88 232 GLN B CA 1
ATOM 5080 C C . GLN B 1 232 ? -9.742 2.656 8.242 1 96.88 232 GLN B C 1
ATOM 5082 O O . GLN B 1 232 ? -10.398 3.107 7.305 1 96.88 232 GLN B O 1
ATOM 5087 N N . TRP B 1 233 ? -8.578 3.049 8.492 1 97.25 233 TRP B N 1
ATOM 5088 C CA . TRP B 1 233 ? -7.727 3.818 7.582 1 97.25 233 TRP B CA 1
ATOM 5089 C C . TRP B 1 233 ? -6.465 3.039 7.227 1 97.25 233 TRP B C 1
ATOM 5091 O O . TRP B 1 233 ? -5.352 3.541 7.387 1 97.25 233 TRP B O 1
ATOM 5101 N N . GLU B 1 234 ? -6.723 1.908 6.637 1 97.25 234 GLU B N 1
ATOM 5102 C CA . GLU B 1 234 ? -5.684 0.9 6.449 1 97.25 234 GLU B CA 1
ATOM 5103 C C . GLU B 1 234 ? -4.758 1.271 5.293 1 97.25 234 GLU B C 1
ATOM 5105 O O . GLU B 1 234 ? -3.676 0.699 5.148 1 97.25 234 GLU B O 1
ATOM 5110 N N . ALA B 1 235 ? -5.113 2.209 4.484 1 97.12 235 ALA B N 1
ATOM 5111 C CA . ALA B 1 235 ? -4.316 2.559 3.312 1 97.12 235 ALA B CA 1
ATOM 5112 C C . ALA B 1 235 ? -3.414 3.756 3.6 1 97.12 235 ALA B C 1
ATOM 5114 O O . ALA B 1 235 ? -2.588 4.133 2.766 1 97.12 235 ALA B O 1
ATOM 5115 N N . GLU B 1 236 ? -3.537 4.363 4.746 1 98.06 236 GLU B N 1
ATOM 5116 C CA . GLU B 1 236 ? -2.852 5.621 5.023 1 98.06 236 GLU B CA 1
ATOM 5117 C C . GLU B 1 236 ? -1.362 5.398 5.266 1 98.06 236 GLU B C 1
ATOM 5119 O O . GLU B 1 236 ? -0.969 4.902 6.324 1 98.06 236 GLU B O 1
ATOM 5124 N N . GLY B 1 237 ? -0.521 5.82 4.293 1 98.56 237 GLY B N 1
ATOM 5125 C CA . GLY B 1 237 ? 0.919 5.617 4.301 1 98.56 237 GLY B CA 1
ATOM 5126 C C . GLY B 1 237 ? 1.682 6.785 4.902 1 98.56 237 GLY B C 1
ATOM 5127 O O . GLY B 1 237 ? 1.242 7.379 5.887 1 98.56 237 GLY B O 1
ATOM 5128 N N . ILE B 1 238 ? 2.859 7.051 4.348 1 98.81 238 ILE B N 1
ATOM 5129 C CA . ILE B 1 238 ? 3.775 8.07 4.852 1 98.81 238 ILE B CA 1
ATOM 5130 C C . ILE B 1 238 ? 3.025 9.383 5.059 1 98.81 238 ILE B C 1
ATOM 5132 O O . ILE B 1 238 ? 2.287 9.828 4.176 1 98.81 238 ILE B O 1
ATOM 5136 N N . PHE B 1 239 ? 3.271 9.977 6.297 1 98.31 239 PHE B N 1
ATOM 5137 C CA . PHE B 1 239 ? 2.482 11.133 6.684 1 98.31 239 PHE B CA 1
ATOM 5138 C C . PHE B 1 239 ? 3.316 12.102 7.52 1 98.31 239 PHE B C 1
ATOM 5140 O O . PHE B 1 239 ? 3.859 13.078 6.992 1 98.31 239 PHE B O 1
ATOM 5147 N N . GLY B 1 240 ? 3.652 11.742 8.695 1 98.44 240 GLY B N 1
ATOM 5148 C CA . GLY B 1 240 ? 4.414 12.617 9.57 1 98.44 240 GLY B CA 1
ATOM 5149 C C . GLY B 1 240 ? 5.855 12.797 9.125 1 98.44 240 GLY B C 1
ATOM 5150 O O . GLY B 1 240 ? 6.488 11.852 8.664 1 98.44 240 GLY B O 1
ATOM 5151 N N . LEU B 1 241 ? 6.355 14 9.273 1 98.69 241 LEU B N 1
ATOM 5152 C CA . LEU B 1 241 ? 7.734 14.367 8.977 1 98.69 241 LEU B CA 1
ATOM 5153 C C . LEU B 1 241 ? 8.305 15.273 10.055 1 98.69 241 LEU B C 1
ATOM 5155 O O . LEU B 1 241 ? 7.617 16.156 10.562 1 98.69 241 LEU B O 1
ATOM 5159 N N . ALA B 1 242 ? 9.531 15.039 10.398 1 98.44 242 ALA B N 1
ATOM 5160 C CA . ALA B 1 242 ? 10.258 15.945 11.289 1 98.44 242 ALA B CA 1
ATOM 5161 C C . ALA B 1 242 ? 11.758 15.891 11.016 1 98.44 242 ALA B C 1
ATOM 5163 O O . ALA B 1 242 ? 12.32 14.82 10.773 1 98.44 242 ALA B O 1
ATOM 5164 N N . LEU B 1 243 ? 12.383 17 11.023 1 97.88 243 LEU B N 1
ATOM 5165 C CA . LEU B 1 243 ? 13.828 17.078 10.828 1 97.88 243 LEU B CA 1
ATOM 5166 C C . LEU B 1 243 ? 14.555 17.109 12.172 1 97.88 243 LEU B C 1
ATOM 5168 O O . LEU B 1 243 ? 14.086 17.75 13.117 1 97.88 243 LEU B O 1
ATOM 5172 N N . SER B 1 244 ? 15.703 16.453 12.148 1 96.81 244 SER B N 1
ATOM 5173 C CA . SER B 1 244 ? 16.578 16.531 13.32 1 96.81 244 SER B CA 1
ATOM 5174 C C . SER B 1 244 ? 17.156 17.938 13.484 1 96.81 244 SER B C 1
ATOM 5176 O O . SER B 1 244 ? 17.062 18.766 12.57 1 96.81 244 SER B O 1
ATOM 5178 N N . PRO B 1 245 ? 17.734 18.125 14.672 1 93 245 PRO B N 1
ATOM 5179 C CA . PRO B 1 245 ? 18.328 19.453 14.891 1 93 245 PRO B CA 1
ATOM 5180 C C . PRO B 1 245 ? 19.438 19.766 13.883 1 93 245 PRO B C 1
ATOM 5182 O O . PRO B 1 245 ? 20.109 18.859 13.406 1 93 245 PRO B O 1
ATOM 5185 N N . ARG B 1 246 ? 19.641 21.047 13.586 1 86.81 246 ARG B N 1
ATOM 5186 C CA . ARG B 1 246 ? 20.641 21.516 12.633 1 86.81 246 ARG B CA 1
ATOM 5187 C C . ARG B 1 246 ? 22.047 21.328 13.164 1 86.81 246 ARG B C 1
ATOM 5189 O O . ARG B 1 246 ? 22.984 21.141 12.391 1 86.81 246 ARG B O 1
ATOM 5196 N N . SER B 1 247 ? 22.172 21.422 14.359 1 78.44 247 SER B N 1
ATOM 5197 C CA . SER B 1 247 ? 23.484 21.453 15 1 78.44 247 SER B CA 1
ATOM 5198 C C . SER B 1 247 ? 24.172 20.094 14.93 1 78.44 247 SER B C 1
ATOM 5200 O O . SER B 1 247 ? 25.375 19.984 15.18 1 78.44 247 SER B O 1
ATOM 5202 N N . PHE B 1 248 ? 23.406 19.188 14.484 1 69.19 248 PHE B N 1
ATOM 5203 C CA . PHE B 1 248 ? 23.984 17.844 14.461 1 69.19 248 PHE B CA 1
ATOM 5204 C C . PHE B 1 248 ? 24.453 17.484 13.055 1 69.19 248 PHE B C 1
ATOM 5206 O O . PHE B 1 248 ? 23.875 17.953 12.07 1 69.19 248 PHE B O 1
ATOM 5213 N N . GLY B 1 249 ? 25.703 17 12.984 1 72.12 249 GLY B N 1
ATOM 5214 C CA . GLY B 1 249 ? 26.375 16.562 11.766 1 72.12 249 GLY B CA 1
ATOM 5215 C C . GLY B 1 249 ? 25.406 16.25 10.641 1 72.12 249 GLY B C 1
ATOM 5216 O O . GLY B 1 249 ? 24.609 17.109 10.234 1 72.12 249 GLY B O 1
ATOM 5217 N N . ASP B 1 250 ? 25.109 15.055 10.289 1 85 250 ASP B N 1
ATOM 5218 C CA . ASP B 1 250 ? 24.219 14.672 9.188 1 85 250 ASP B CA 1
ATOM 5219 C C . ASP B 1 250 ? 22.766 14.781 9.594 1 85 250 ASP B C 1
ATOM 5221 O O . ASP B 1 250 ? 22.297 14.07 10.492 1 85 250 ASP B O 1
ATOM 5225 N N . ARG B 1 251 ? 22.062 15.742 8.922 1 94.69 251 ARG B N 1
ATOM 5226 C CA . ARG B 1 251 ? 20.641 15.953 9.203 1 94.69 251 ARG B CA 1
ATOM 5227 C C . ARG B 1 251 ? 19.828 14.703 8.875 1 94.69 251 ARG B C 1
ATOM 5229 O O . ARG B 1 251 ? 20.125 14.008 7.902 1 94.69 251 ARG B O 1
ATOM 5236 N N . LEU B 1 252 ? 18.891 14.43 9.758 1 97.69 252 LEU B N 1
ATOM 5237 C CA . LEU B 1 252 ? 18 13.281 9.562 1 97.69 252 LEU B CA 1
ATOM 5238 C C . LEU B 1 252 ? 16.578 13.742 9.305 1 97.69 252 LEU B C 1
ATOM 5240 O O . LEU B 1 252 ? 16.125 14.734 9.883 1 97.69 252 LEU B O 1
ATOM 5244 N N . LEU B 1 253 ? 15.906 13.07 8.469 1 98.5 253 LEU B N 1
ATOM 5245 C CA . LEU B 1 253 ? 14.453 13.18 8.344 1 98.5 253 LEU B CA 1
ATOM 5246 C C . LEU B 1 253 ? 13.758 11.992 9 1 98.5 253 LEU B C 1
ATOM 5248 O O . LEU B 1 253 ? 13.953 10.852 8.578 1 98.5 253 LEU B O 1
ATOM 5252 N N . PHE B 1 254 ? 13.023 12.281 10.039 1 98.62 254 PHE B N 1
ATOM 5253 C CA . PHE B 1 254 ? 12.125 11.305 10.648 1 98.62 254 PHE B CA 1
ATOM 5254 C C . PHE B 1 254 ? 10.789 11.281 9.922 1 98.62 254 PHE B C 1
ATOM 5256 O O . PHE B 1 254 ? 10.281 12.32 9.508 1 98.62 254 PHE B O 1
ATOM 5263 N N . PHE B 1 255 ? 10.25 10.078 9.773 1 98.81 255 PHE B N 1
ATOM 5264 C CA . PHE B 1 255 ? 8.945 9.977 9.125 1 98.81 255 PHE B CA 1
ATOM 5265 C C . PHE B 1 255 ? 8.219 8.719 9.578 1 98.81 255 PHE B C 1
ATOM 5267 O O . PHE B 1 255 ? 8.836 7.789 10.109 1 98.81 255 PHE B O 1
ATOM 5274 N N . HIS B 1 256 ? 6.934 8.734 9.391 1 98.81 256 HIS B N 1
ATOM 5275 C CA . HIS B 1 256 ? 6.121 7.559 9.68 1 98.81 256 HIS B CA 1
ATOM 5276 C C . HIS B 1 256 ? 4.832 7.57 8.867 1 98.81 256 HIS B C 1
ATOM 5278 O O . HIS B 1 256 ? 4.316 8.641 8.523 1 98.81 256 HIS B O 1
ATOM 5284 N N . PRO B 1 257 ? 4.273 6.367 8.555 1 98.75 257 PRO B N 1
ATOM 5285 C CA . PRO B 1 257 ? 2.908 6.289 8.039 1 98.75 257 PRO B CA 1
ATOM 5286 C C . PRO B 1 257 ? 1.854 6.594 9.102 1 98.75 257 PRO B C 1
ATOM 5288 O O . PRO B 1 257 ? 2.121 6.457 10.297 1 98.75 257 PRO B O 1
ATOM 5291 N N . LEU B 1 258 ? 0.725 7.043 8.609 1 98.75 258 LEU B N 1
ATOM 5292 C CA . LEU B 1 258 ? -0.373 7.266 9.547 1 98.75 258 LEU B CA 1
ATOM 5293 C C . LEU B 1 258 ? -0.859 5.949 10.141 1 98.75 258 LEU B C 1
ATOM 5295 O O . LEU B 1 258 ? -1.017 5.832 11.359 1 98.75 258 LEU B O 1
ATOM 5299 N N . ALA B 1 259 ? -1.068 4.914 9.289 1 98.75 259 ALA B N 1
ATOM 5300 C CA . ALA B 1 259 ? -1.482 3.6 9.766 1 98.75 259 ALA B CA 1
ATOM 5301 C C . ALA B 1 259 ? -0.277 2.768 10.195 1 98.75 259 ALA B C 1
ATOM 5303 O O . ALA B 1 259 ? 0.012 1.729 9.594 1 98.75 259 ALA B O 1
ATOM 5304 N N . SER B 1 260 ? 0.383 3.199 11.211 1 98.75 260 SER B N 1
ATOM 5305 C CA . SER B 1 260 ? 1.565 2.553 11.773 1 98.75 260 SER B CA 1
ATOM 5306 C C . SER B 1 260 ? 1.896 3.104 13.156 1 98.75 260 SER B C 1
ATOM 5308 O O . SER B 1 260 ? 1.479 4.211 13.508 1 98.75 260 SER B O 1
ATOM 5310 N N . TYR B 1 261 ? 2.574 2.287 13.906 1 98.44 261 TYR B N 1
ATOM 5311 C CA . TYR B 1 261 ? 3.146 2.756 15.164 1 98.44 261 TYR B CA 1
ATOM 5312 C C . TYR B 1 261 ? 4.645 2.996 15.023 1 98.44 261 TYR B C 1
ATOM 5314 O O . TYR B 1 261 ? 5.301 3.441 15.969 1 98.44 261 TYR B O 1
ATOM 5322 N N . ARG B 1 262 ? 5.188 2.764 13.852 1 98.56 262 ARG B N 1
ATOM 5323 C CA . ARG B 1 262 ? 6.641 2.701 13.727 1 98.56 262 ARG B CA 1
ATOM 5324 C C . ARG B 1 262 ? 7.195 3.998 13.156 1 98.56 262 ARG B C 1
ATOM 5326 O O . ARG B 1 262 ? 6.598 4.594 12.258 1 98.56 262 ARG B O 1
ATOM 5333 N N . GLU B 1 263 ? 8.328 4.371 13.695 1 98.69 263 GLU B N 1
ATOM 5334 C CA . GLU B 1 263 ? 9.094 5.508 13.195 1 98.69 263 GLU B CA 1
ATOM 5335 C C . GLU B 1 263 ? 10.242 5.051 12.297 1 98.69 263 GLU B C 1
ATOM 5337 O O . GLU B 1 263 ? 10.789 3.961 12.484 1 98.69 263 GLU B O 1
ATOM 5342 N N . PHE B 1 264 ? 10.531 5.871 11.312 1 98.81 264 PHE B N 1
ATOM 5343 C CA . PHE B 1 264 ? 11.656 5.645 10.414 1 98.81 264 PHE B CA 1
ATOM 5344 C C . PHE B 1 264 ? 12.523 6.891 10.297 1 98.81 264 PHE B C 1
ATOM 5346 O O . PHE B 1 264 ? 12.086 7.992 10.633 1 98.81 264 PHE B O 1
ATOM 5353 N N . VAL B 1 265 ? 13.773 6.699 9.852 1 98.38 265 VAL B N 1
ATOM 5354 C CA . VAL B 1 265 ? 14.648 7.844 9.633 1 98.38 265 VAL B CA 1
ATOM 5355 C C . VAL B 1 265 ? 15.492 7.621 8.383 1 98.38 265 VAL B C 1
ATOM 5357 O O . VAL B 1 265 ? 15.734 6.477 7.988 1 98.38 265 VAL B O 1
ATOM 5360 N N . VAL B 1 266 ? 15.844 8.672 7.754 1 98.38 266 VAL B N 1
ATOM 5361 C CA . VAL B 1 266 ? 16.781 8.672 6.633 1 98.38 266 VAL B CA 1
ATOM 5362 C C . VAL B 1 266 ? 17.672 9.906 6.703 1 98.38 266 VAL B C 1
ATOM 5364 O O . VAL B 1 266 ? 17.203 11 7.031 1 98.38 266 VAL B O 1
ATOM 5367 N N . PRO B 1 267 ? 19.031 9.758 6.484 1 96.94 267 PRO B N 1
ATOM 5368 C CA . PRO B 1 267 ? 19.844 10.961 6.352 1 96.94 267 PRO B CA 1
ATOM 5369 C C . PRO B 1 267 ? 19.438 11.828 5.164 1 96.94 267 PRO B C 1
ATOM 5371 O O . PRO B 1 267 ? 19.234 11.32 4.059 1 96.94 267 PRO B O 1
ATOM 5374 N N . THR B 1 268 ? 19.328 13.125 5.371 1 97.25 268 THR B N 1
ATOM 5375 C CA . THR B 1 268 ? 18.828 13.992 4.305 1 97.25 268 THR B CA 1
ATOM 5376 C C . THR B 1 268 ? 19.828 14.047 3.152 1 97.25 268 THR B C 1
ATOM 5378 O O . THR B 1 268 ? 19.469 14.375 2.02 1 97.25 268 THR B O 1
ATOM 5381 N N . ASN B 1 269 ? 21.141 13.742 3.428 1 95.69 269 ASN B N 1
ATOM 5382 C CA . ASN B 1 269 ? 22.094 13.695 2.328 1 95.69 269 ASN B CA 1
ATOM 5383 C C . ASN B 1 269 ? 21.703 12.648 1.285 1 95.69 269 ASN B C 1
ATOM 5385 O O . ASN B 1 269 ? 22.016 12.797 0.104 1 95.69 269 ASN B O 1
ATOM 5389 N N . VAL B 1 270 ? 21.062 11.578 1.697 1 97.31 270 VAL B N 1
ATOM 5390 C CA . VAL B 1 270 ? 20.531 10.57 0.782 1 97.31 270 VAL B CA 1
ATOM 5391 C C . VAL B 1 270 ? 19.438 11.188 -0.091 1 97.31 270 VAL B C 1
ATOM 5393 O O . VAL B 1 270 ? 19.375 10.922 -1.295 1 97.31 270 VAL B O 1
ATOM 5396 N N . LEU B 1 271 ? 18.594 12.047 0.466 1 98.25 271 LEU B N 1
ATOM 5397 C CA . LEU B 1 271 ? 17.438 12.617 -0.201 1 98.25 271 LEU B CA 1
ATOM 5398 C C . LEU B 1 271 ? 17.844 13.758 -1.131 1 98.25 271 LEU B C 1
ATOM 5400 O O . LEU B 1 271 ? 17.156 14.047 -2.105 1 98.25 271 LEU B O 1
ATOM 5404 N N . LYS B 1 272 ? 18.922 14.43 -0.854 1 96.75 272 LYS B N 1
ATOM 5405 C CA . LYS B 1 272 ? 19.344 15.609 -1.599 1 96.75 272 LYS B CA 1
ATOM 5406 C C . LYS B 1 272 ? 19.922 15.227 -2.953 1 96.75 272 LYS B C 1
ATOM 5408 O O . LYS B 1 272 ? 20.109 16.078 -3.824 1 96.75 272 LYS B O 1
ATOM 5413 N N . ALA B 1 273 ? 20.125 13.953 -3.105 1 94.31 273 ALA B N 1
ATOM 5414 C CA . ALA B 1 273 ? 20.516 13.43 -4.41 1 94.31 273 ALA B CA 1
ATOM 5415 C C . ALA B 1 273 ? 19.391 12.602 -5.023 1 94.31 273 ALA B C 1
ATOM 5417 O O . ALA B 1 273 ? 18.594 11.992 -4.301 1 94.31 273 ALA B O 1
ATOM 5418 N N . LYS B 1 274 ? 19.375 12.625 -6.336 1 94.06 274 LYS B N 1
ATOM 5419 C CA . LYS B 1 274 ? 18.406 11.758 -7.004 1 94.06 274 LYS B CA 1
ATOM 5420 C C . LYS B 1 274 ? 18.641 10.297 -6.641 1 94.06 274 LYS B C 1
ATOM 5422 O O . LYS B 1 274 ? 19.781 9.875 -6.445 1 94.06 274 LYS B O 1
ATOM 5427 N N . PRO B 1 275 ? 17.547 9.602 -6.582 1 93.56 275 PRO B N 1
ATOM 5428 C CA . PRO B 1 275 ? 17.688 8.211 -6.156 1 93.56 275 PRO B CA 1
ATOM 5429 C C . PRO B 1 275 ? 18.578 7.398 -7.094 1 93.56 275 PRO B C 1
ATOM 5431 O O . PRO B 1 275 ? 18.422 7.473 -8.312 1 93.56 275 PRO B O 1
ATOM 5434 N N . ASP B 1 276 ? 19.453 6.68 -6.438 1 90.06 276 ASP B N 1
ATOM 5435 C CA . ASP B 1 276 ? 20.281 5.719 -7.156 1 90.06 276 ASP B CA 1
ATOM 5436 C C . ASP B 1 276 ? 19.969 4.289 -6.73 1 90.06 276 ASP B C 1
ATOM 5438 O O . ASP B 1 276 ? 18.938 4.039 -6.09 1 90.06 276 ASP B O 1
ATOM 5442 N N . GLU B 1 277 ? 20.703 3.293 -7.121 1 85.62 277 GLU B N 1
ATOM 5443 C CA . GLU B 1 277 ? 20.422 1.885 -6.852 1 85.62 277 GLU B CA 1
ATOM 5444 C C . GLU B 1 277 ? 20.75 1.523 -5.406 1 85.62 277 GLU B C 1
ATOM 5446 O O . GLU B 1 277 ? 20.344 0.465 -4.918 1 85.62 277 GLU B O 1
ATOM 5451 N N . LYS B 1 278 ? 21.375 2.406 -4.648 1 88.5 278 LYS B N 1
ATOM 5452 C CA . LYS B 1 278 ? 21.906 2.045 -3.336 1 88.5 278 LYS B CA 1
ATOM 5453 C C . LYS B 1 278 ? 21.156 2.77 -2.223 1 88.5 278 LYS B C 1
ATOM 5455 O O . LYS B 1 278 ? 21.422 2.555 -1.041 1 88.5 278 LYS B O 1
ATOM 5460 N N . PHE B 1 279 ? 20.109 3.551 -2.58 1 95.75 279 PHE B N 1
ATOM 5461 C CA . PHE B 1 279 ? 19.531 4.418 -1.562 1 95.75 279 PHE B CA 1
ATOM 5462 C C . PHE B 1 279 ? 18.688 3.611 -0.583 1 95.75 279 PHE B C 1
ATOM 5464 O O . PHE B 1 279 ? 18.531 4.004 0.574 1 95.75 279 PHE B O 1
ATOM 5471 N N . TYR B 1 280 ? 18.234 2.449 -1.016 1 96.44 280 TYR B N 1
ATOM 5472 C CA . TYR B 1 280 ? 17.188 1.735 -0.294 1 96.44 280 TYR B CA 1
ATOM 5473 C C . TYR B 1 280 ? 17.641 1.392 1.121 1 96.44 280 TYR B C 1
ATOM 5475 O O . TYR B 1 280 ? 16.891 1.594 2.082 1 96.44 280 TYR B O 1
ATOM 5483 N N . HIS B 1 281 ? 18.812 0.981 1.316 1 97.38 281 HIS B N 1
ATOM 5484 C CA . HIS B 1 281 ? 19.297 0.456 2.592 1 97.38 281 HIS B CA 1
ATOM 5485 C C . HIS B 1 281 ? 19.797 1.575 3.494 1 97.38 281 HIS B C 1
ATOM 5487 O O . HIS B 1 281 ? 20.328 1.314 4.574 1 97.38 281 HIS B O 1
ATOM 5493 N N . LYS B 1 282 ? 19.672 2.838 3.053 1 97.75 282 LYS B N 1
ATOM 5494 C CA . LYS B 1 282 ? 20.047 3.984 3.875 1 97.75 282 LYS B CA 1
ATOM 5495 C C . LYS B 1 282 ? 18.875 4.445 4.742 1 97.75 282 LYS B C 1
ATOM 5497 O O . LYS B 1 282 ? 19.062 5.273 5.637 1 97.75 282 LYS B O 1
ATOM 5502 N N . PHE B 1 283 ? 17.719 3.947 4.469 1 98.44 283 PHE B N 1
ATOM 5503 C CA . PHE B 1 283 ? 16.578 4.145 5.344 1 98.44 283 PHE B CA 1
ATOM 5504 C C . PHE B 1 283 ? 16.625 3.191 6.531 1 98.44 283 PHE B C 1
ATOM 5506 O O . PHE B 1 283 ? 16.984 2.02 6.379 1 98.44 283 PHE B O 1
ATOM 5513 N N . ILE B 1 284 ? 16.234 3.705 7.676 1 98.25 284 ILE B N 1
ATOM 5514 C CA . ILE B 1 284 ? 16.406 2.914 8.891 1 98.25 284 ILE B CA 1
ATOM 5515 C C . ILE B 1 284 ? 15.086 2.846 9.648 1 98.25 284 ILE B C 1
ATOM 5517 O O . ILE B 1 284 ? 14.477 3.879 9.945 1 98.25 284 ILE B O 1
ATOM 5521 N N . PRO B 1 285 ? 14.586 1.623 9.922 1 98.5 285 PRO B N 1
ATOM 5522 C CA . PRO B 1 285 ? 13.43 1.497 10.812 1 98.5 285 PRO B CA 1
ATOM 5523 C C . PRO B 1 285 ? 13.805 1.65 12.289 1 98.5 285 PRO B C 1
ATOM 5525 O O . PRO B 1 285 ? 14.82 1.115 12.734 1 98.5 285 PRO B O 1
ATOM 5528 N N . LEU B 1 286 ? 13.039 2.432 12.961 1 98.25 286 LEU B N 1
ATOM 5529 C CA . LEU B 1 286 ? 13.148 2.521 14.414 1 98.25 286 LEU B CA 1
ATOM 5530 C C . LEU B 1 286 ? 12.055 1.705 15.094 1 98.25 286 LEU B C 1
ATOM 5532 O O . LEU B 1 286 ? 11.359 0.928 14.438 1 98.25 286 LEU B O 1
ATOM 5536 N N . ASN B 1 287 ? 12.047 1.762 16.375 1 97.75 287 ASN B N 1
ATOM 5537 C CA . ASN B 1 287 ? 11.039 1.006 17.125 1 97.75 287 ASN B CA 1
ATOM 5538 C C . ASN B 1 287 ? 9.688 1.701 17.094 1 97.75 287 ASN B C 1
ATOM 5540 O O . ASN B 1 287 ? 9.547 2.785 16.516 1 97.75 287 ASN B O 1
ATOM 5544 N N . GLU B 1 288 ? 8.648 1.061 17.625 1 97.19 288 GLU B N 1
ATOM 5545 C CA . GLU B 1 288 ? 7.277 1.549 17.594 1 97.19 288 GLU B CA 1
ATOM 5546 C C . GLU B 1 288 ? 7.004 2.496 18.766 1 97.19 288 GLU B C 1
ATOM 5548 O O . GLU B 1 288 ? 7.617 2.379 19.812 1 97.19 288 GLU B O 1
ATOM 5553 N N . ARG B 1 289 ? 6.109 3.406 18.469 1 95.81 289 ARG B N 1
ATOM 5554 C CA . ARG B 1 289 ? 5.582 4.25 19.531 1 95.81 289 ARG B CA 1
ATOM 5555 C C . ARG B 1 289 ? 4.258 3.705 20.062 1 95.81 289 ARG B C 1
ATOM 5557 O O . ARG B 1 289 ? 3.871 2.58 19.734 1 95.81 289 ARG B O 1
ATOM 5564 N N . LEU B 1 290 ? 3.566 4.48 20.859 1 89.25 290 LEU B N 1
ATOM 5565 C CA . LEU B 1 290 ? 2.428 3.988 21.625 1 89.25 290 LEU B CA 1
ATOM 5566 C C . LEU B 1 290 ? 1.153 4.02 20.797 1 89.25 290 LEU B C 1
ATOM 5568 O O . LEU B 1 290 ? 0.112 3.516 21.219 1 89.25 290 LEU B O 1
ATOM 5572 N N . GLY B 1 291 ? 1.195 4.535 19.609 1 96 291 GLY B N 1
ATOM 5573 C CA . GLY B 1 291 ? -0.025 4.617 18.812 1 96 291 GLY B CA 1
ATOM 5574 C C . GLY B 1 291 ? 0.168 5.324 17.484 1 96 291 GLY B C 1
ATOM 5575 O O . GLY B 1 291 ? 1.302 5.551 17.062 1 96 291 GLY B O 1
ATOM 5576 N N . HIS B 1 292 ? -1.035 5.566 16.828 1 98.62 292 HIS B N 1
ATOM 5577 C CA . HIS B 1 292 ? -1.029 6.32 15.586 1 98.62 292 HIS B CA 1
ATOM 5578 C C . HIS B 1 292 ? -0.664 7.781 15.828 1 98.62 292 HIS B C 1
ATOM 5580 O O . HIS B 1 292 ? -0.964 8.336 16.891 1 98.62 292 HIS B O 1
ATOM 5586 N N . SER B 1 293 ? -0.029 8.359 14.82 1 98.5 293 SER B N 1
ATOM 5587 C CA . SER B 1 293 ? 0.363 9.758 14.922 1 98.5 293 SER B CA 1
ATOM 5588 C C . SER B 1 293 ? 0.065 10.516 13.633 1 98.5 293 SER B C 1
ATOM 5590 O O . SER B 1 293 ? 0.264 9.984 12.539 1 98.5 293 SER B O 1
ATOM 5592 N N . THR B 1 294 ? -0.355 11.688 13.719 1 98.19 294 THR B N 1
ATOM 5593 C CA . THR B 1 294 ? -0.601 12.555 12.57 1 98.19 294 THR B CA 1
ATOM 5594 C C . THR B 1 294 ? 0.622 13.422 12.273 1 98.19 294 THR B C 1
ATOM 5596 O O . THR B 1 294 ? 1.165 13.383 11.172 1 98.19 294 THR B O 1
ATOM 5599 N N . ALA B 1 295 ? 1.049 14.18 13.266 1 98.25 295 ALA B N 1
ATOM 5600 C CA . ALA B 1 295 ? 2.127 15.148 13.07 1 98.25 295 ALA B CA 1
ATOM 5601 C C . ALA B 1 295 ? 3.191 15.008 14.148 1 98.25 295 ALA B C 1
ATOM 5603 O O . ALA B 1 295 ? 2.906 14.531 15.25 1 98.25 295 ALA B O 1
ATOM 5604 N N . GLU B 1 296 ? 4.352 15.438 13.766 1 98.56 296 GLU B N 1
ATOM 5605 C CA . GLU B 1 296 ? 5.469 15.477 14.703 1 98.56 296 GLU B CA 1
ATOM 5606 C C . GLU B 1 296 ? 6.383 16.672 14.414 1 98.56 296 GLU B C 1
ATOM 5608 O O . GLU B 1 296 ? 6.391 17.203 13.305 1 98.56 296 GLU B O 1
ATOM 5613 N N . VAL B 1 297 ? 7.078 17.062 15.438 1 98.31 297 VAL B N 1
ATOM 5614 C CA . VAL B 1 297 ? 8.016 18.172 15.328 1 98.31 297 VAL B CA 1
ATOM 5615 C C . VAL B 1 297 ? 9.172 17.984 16.297 1 98.31 297 VAL B C 1
ATOM 5617 O O . VAL B 1 297 ? 8.977 17.5 17.422 1 98.31 297 VAL B O 1
ATOM 5620 N N . MET B 1 298 ? 10.328 18.297 15.875 1 97.5 298 MET B N 1
ATOM 5621 C CA . MET B 1 298 ? 11.508 18.203 16.734 1 97.5 298 MET B CA 1
ATOM 5622 C C . MET B 1 298 ? 12.078 19.594 17.031 1 97.5 298 MET B C 1
ATOM 5624 O O . MET B 1 298 ? 12.281 20.375 16.109 1 97.5 298 MET B O 1
ATOM 5628 N N . THR B 1 299 ? 12.32 19.812 18.266 1 96.62 299 THR B N 1
ATOM 5629 C CA . THR B 1 299 ? 12.938 21.078 18.656 1 96.62 299 THR B CA 1
ATOM 5630 C C . THR B 1 299 ? 14.43 21.062 18.359 1 96.62 299 THR B C 1
ATOM 5632 O O . THR B 1 299 ? 15.016 20 18.156 1 96.62 299 THR B O 1
ATOM 5635 N N . GLU B 1 300 ? 15.016 22.25 18.406 1 93.56 300 GLU B N 1
ATOM 5636 C CA . GLU B 1 300 ? 16.438 22.359 18.094 1 93.56 300 GLU B CA 1
ATOM 5637 C C . GLU B 1 300 ? 17.297 21.719 19.188 1 93.56 300 GLU B C 1
ATOM 5639 O O . GLU B 1 300 ? 18.453 21.375 18.953 1 93.56 300 GLU B O 1
ATOM 5644 N N . ASP B 1 301 ? 16.75 21.531 20.359 1 92.81 301 ASP B N 1
ATOM 5645 C CA . ASP B 1 301 ? 17.516 20.891 21.422 1 92.81 301 ASP B CA 1
ATOM 5646 C C . ASP B 1 301 ? 17.219 19.391 21.484 1 92.81 301 ASP B C 1
ATOM 5648 O O . ASP B 1 301 ? 17.672 18.703 22.406 1 92.81 301 ASP B O 1
ATOM 5652 N N . GLY B 1 302 ? 16.359 18.875 20.594 1 95.25 302 GLY B N 1
ATOM 5653 C CA . GLY B 1 302 ? 16.328 17.438 20.375 1 95.25 302 GLY B CA 1
ATOM 5654 C C . GLY B 1 302 ? 15.148 16.75 21.031 1 95.25 302 GLY B C 1
ATOM 5655 O O . GLY B 1 302 ? 15.219 15.578 21.375 1 95.25 302 GLY B O 1
ATOM 5656 N N . ILE B 1 303 ? 14.102 17.469 21.266 1 97.69 303 ILE B N 1
ATOM 5657 C CA . ILE B 1 303 ? 12.875 16.859 21.75 1 97.69 303 ILE B CA 1
ATOM 5658 C C . ILE B 1 303 ? 11.891 16.688 20.594 1 97.69 303 ILE B C 1
ATOM 5660 O O . ILE B 1 303 ? 11.484 17.672 19.969 1 97.69 303 ILE B O 1
ATOM 5664 N N . LEU B 1 304 ? 11.578 15.445 20.328 1 98.25 304 LEU B N 1
ATOM 5665 C CA . LEU B 1 304 ? 10.539 15.148 19.344 1 98.25 304 LEU B CA 1
ATOM 5666 C C . LEU B 1 304 ? 9.172 15.062 20.016 1 98.25 304 LEU B C 1
ATOM 5668 O O . LEU B 1 304 ? 8.992 14.32 20.984 1 98.25 304 LEU B O 1
ATOM 5672 N N . LEU B 1 305 ? 8.266 15.836 19.578 1 98.69 305 LEU B N 1
ATOM 5673 C CA . LEU B 1 305 ? 6.863 15.727 19.953 1 98.69 305 LEU B CA 1
ATOM 5674 C C . LEU B 1 305 ? 6.039 15.086 18.844 1 98.69 305 LEU B C 1
ATOM 5676 O O . LEU B 1 305 ? 6.281 15.336 17.672 1 98.69 305 LEU B O 1
ATOM 5680 N N . PHE B 1 306 ? 5.129 14.273 19.219 1 98.56 306 PHE B N 1
ATOM 5681 C CA . PHE B 1 306 ? 4.254 13.664 18.234 1 98.56 306 PHE B CA 1
ATOM 5682 C C . PHE B 1 306 ? 2.836 13.516 18.766 1 98.56 306 PHE B C 1
ATOM 5684 O O . PHE B 1 306 ? 2.643 13.25 19.953 1 98.56 306 PHE B O 1
ATOM 5691 N N . ASN B 1 307 ? 1.843 13.711 17.891 1 98.62 307 ASN B N 1
ATOM 5692 C CA . ASN B 1 307 ? 0.429 13.602 18.234 1 98.62 307 ASN B CA 1
ATOM 5693 C C . ASN B 1 307 ? -0.013 12.148 18.328 1 98.62 307 ASN B C 1
ATOM 5695 O O . ASN B 1 307 ? 0.096 11.398 17.359 1 98.62 307 ASN B O 1
ATOM 5699 N N . LEU B 1 308 ? -0.522 11.773 19.469 1 98.25 308 LEU B N 1
ATOM 5700 C CA . LEU B 1 308 ? -1.047 10.43 19.672 1 98.25 308 LEU B CA 1
ATOM 5701 C C . LEU B 1 308 ? -2.57 10.422 19.594 1 98.25 308 LEU B C 1
ATOM 5703 O O . LEU B 1 308 ? -3.244 10.586 20.609 1 98.25 308 LEU B O 1
ATOM 5707 N N . ILE B 1 309 ? -3.098 10.102 18.469 1 98.06 309 ILE B N 1
ATOM 5708 C CA . ILE B 1 309 ? -4.512 10.352 18.219 1 98.06 309 ILE B CA 1
ATOM 5709 C C . ILE B 1 309 ? -5.355 9.266 18.875 1 98.06 309 ILE B C 1
ATOM 5711 O O . ILE B 1 309 ? -6.512 9.508 19.234 1 98.06 309 ILE B O 1
ATOM 5715 N N . ASP B 1 310 ? -4.789 8.117 19.141 1 96.19 310 ASP B N 1
ATOM 5716 C CA . ASP B 1 310 ? -5.504 7.051 19.828 1 96.19 310 ASP B CA 1
ATOM 5717 C C . ASP B 1 310 ? -5.766 7.418 21.297 1 96.19 310 ASP B C 1
ATOM 5719 O O . ASP B 1 310 ? -6.688 6.887 21.906 1 96.19 310 ASP B O 1
ATOM 5723 N N . ASN B 1 311 ? -4.945 8.336 21.797 1 96.19 311 ASN B N 1
ATOM 5724 C CA . ASN B 1 311 ? -4.938 8.602 23.219 1 96.19 311 ASN B CA 1
ATOM 5725 C C . ASN B 1 311 ? -5.406 10.023 23.531 1 96.19 311 ASN B C 1
ATOM 5727 O O . ASN B 1 311 ? -5.41 10.445 24.688 1 96.19 311 ASN B O 1
ATOM 5731 N N . ASN B 1 312 ? -5.723 10.734 22.547 1 97.88 312 ASN B N 1
ATOM 5732 C CA . ASN B 1 312 ? -6.035 12.148 22.75 1 97.88 312 ASN B CA 1
ATOM 5733 C C . ASN B 1 312 ? -4.914 12.867 23.5 1 97.88 312 ASN B C 1
ATOM 5735 O O . ASN B 1 312 ? -5.164 13.539 24.5 1 97.88 312 ASN B O 1
ATOM 5739 N N . ALA B 1 313 ? -3.723 12.672 22.922 1 98.25 313 ALA B N 1
ATOM 5740 C CA . ALA B 1 313 ? -2.568 13.094 23.703 1 98.25 313 ALA B CA 1
ATOM 5741 C C . ALA B 1 313 ? -1.419 13.531 22.797 1 98.25 313 ALA B C 1
ATOM 5743 O O . ALA B 1 313 ? -1.496 13.398 21.578 1 98.25 313 ALA B O 1
ATOM 5744 N N . ILE B 1 314 ? -0.435 14.133 23.422 1 98.56 314 ILE B N 1
ATOM 5745 C CA . ILE B 1 314 ? 0.847 14.461 22.797 1 98.56 314 ILE B CA 1
ATOM 5746 C C . ILE B 1 314 ? 1.963 13.672 23.484 1 98.56 314 ILE B C 1
ATOM 5748 O O . ILE B 1 314 ? 2.064 13.664 24.719 1 98.56 314 ILE B O 1
ATOM 5752 N N . GLY B 1 315 ? 2.744 12.984 22.672 1 98.25 315 GLY B N 1
ATOM 5753 C CA . GLY B 1 315 ? 3.904 12.273 23.188 1 98.25 315 GLY B CA 1
ATOM 5754 C C . GLY B 1 315 ? 5.215 12.992 22.922 1 98.25 315 GLY B C 1
ATOM 5755 O O . GLY B 1 315 ? 5.25 13.961 22.172 1 98.25 315 GLY B O 1
ATOM 5756 N N . CYS B 1 316 ? 6.285 12.453 23.641 1 98.38 316 CYS B N 1
ATOM 5757 C CA . CYS B 1 316 ? 7.609 13.039 23.469 1 98.38 316 CYS B CA 1
ATOM 5758 C C . CYS B 1 316 ? 8.688 11.969 23.484 1 98.38 316 CYS B C 1
ATOM 5760 O O . CYS B 1 316 ? 8.461 10.859 23.969 1 98.38 316 CYS B O 1
ATOM 5762 N N . TRP B 1 317 ? 9.758 12.328 22.891 1 98.06 317 TRP B N 1
ATOM 5763 C CA . TRP B 1 317 ? 11 11.562 22.891 1 98.06 317 TRP B CA 1
ATOM 5764 C C . TRP B 1 317 ? 12.211 12.484 22.859 1 98.06 317 TRP B C 1
ATOM 5766 O O . TRP B 1 317 ? 12.219 13.484 22.141 1 98.06 317 TRP B O 1
ATOM 5776 N N . ASN B 1 318 ? 13.156 12.18 23.703 1 96.75 318 ASN B N 1
ATOM 5777 C CA . ASN B 1 318 ? 14.445 12.859 23.688 1 96.75 318 ASN B CA 1
ATOM 5778 C C . ASN B 1 318 ? 15.453 12.133 22.812 1 96.75 318 ASN B C 1
ATOM 5780 O O . ASN B 1 318 ? 15.789 10.977 23.062 1 96.75 318 ASN B O 1
ATOM 5784 N N . TRP B 1 319 ? 16.016 12.781 21.781 1 94 319 TRP B N 1
ATOM 5785 C CA . TRP B 1 319 ? 16.797 12.117 20.75 1 94 319 TRP B CA 1
ATOM 5786 C C . TRP B 1 319 ? 18.125 11.617 21.312 1 94 319 TRP B C 1
ATOM 5788 O O . TRP B 1 319 ? 18.844 10.867 20.641 1 94 319 TRP B O 1
ATOM 5798 N N . ASN B 1 320 ? 18.422 12 22.547 1 92.62 320 ASN B N 1
ATOM 5799 C CA . ASN B 1 320 ? 19.609 11.469 23.203 1 92.62 320 ASN B CA 1
ATOM 5800 C C . ASN B 1 320 ? 19.375 10.07 23.75 1 92.62 320 ASN B C 1
ATOM 5802 O O . ASN B 1 320 ? 20.312 9.391 24.172 1 92.62 320 ASN B O 1
ATOM 5806 N N . ASN B 1 321 ? 18.172 9.672 23.75 1 95.19 321 ASN B N 1
ATOM 5807 C CA . ASN B 1 321 ? 17.812 8.336 24.188 1 95.19 321 ASN B CA 1
ATOM 5808 C C . ASN B 1 321 ? 17.547 7.402 23.016 1 95.19 321 ASN B C 1
ATOM 5810 O O . ASN B 1 321 ? 17.266 7.863 21.906 1 95.19 321 ASN B O 1
ATOM 5814 N N . PRO B 1 322 ? 17.672 6.047 23.281 1 95.56 322 PRO B N 1
ATOM 5815 C CA . PRO B 1 322 ? 17.219 5.145 22.234 1 95.56 322 PRO B CA 1
ATOM 5816 C C . PRO B 1 322 ? 15.75 5.348 21.875 1 95.56 322 PRO B C 1
ATOM 5818 O O . PRO B 1 322 ? 14.93 5.613 22.75 1 95.56 322 PRO B O 1
ATOM 5821 N N . TYR B 1 323 ? 15.484 5.266 20.641 1 96.5 323 TYR B N 1
ATOM 5822 C CA . TYR B 1 323 ? 14.078 5.391 20.266 1 96.5 323 TYR B CA 1
ATOM 5823 C C . TYR B 1 323 ? 13.312 4.113 20.594 1 96.5 323 TYR B C 1
ATOM 5825 O O . TYR B 1 323 ? 13.273 3.186 19.781 1 96.5 323 TYR B O 1
ATOM 5833 N N . ASP B 1 324 ? 12.703 4.129 21.641 1 93.75 324 ASP B N 1
ATOM 5834 C CA . ASP B 1 324 ? 11.93 3.018 22.188 1 93.75 324 ASP B CA 1
ATOM 5835 C C . ASP B 1 324 ? 10.805 3.523 23.094 1 93.75 324 ASP B C 1
ATOM 5837 O O . ASP B 1 324 ? 10.945 4.559 23.734 1 93.75 324 ASP B O 1
ATOM 5841 N N . ALA B 1 325 ? 9.773 2.742 23.125 1 91.69 325 ALA B N 1
ATOM 5842 C CA . ALA B 1 325 ? 8.602 3.166 23.891 1 91.69 325 ALA B CA 1
ATOM 5843 C C . ALA B 1 325 ? 8.961 3.428 25.359 1 91.69 325 ALA B C 1
ATOM 5845 O O . ALA B 1 325 ? 8.352 4.273 26.016 1 91.69 325 ALA B O 1
ATOM 5846 N N . ARG B 1 326 ? 10.078 2.83 25.984 1 93.69 326 ARG B N 1
ATOM 5847 C CA . ARG B 1 326 ? 10.516 3.016 27.359 1 93.69 326 ARG B CA 1
ATOM 5848 C C . ARG B 1 326 ? 11 4.441 27.594 1 93.69 326 ARG B C 1
ATOM 5850 O O . ARG B 1 326 ? 11.023 4.918 28.734 1 93.69 326 ARG B O 1
ATOM 5857 N N . TYR B 1 327 ? 11.281 5.043 26.453 1 96.38 327 TYR B N 1
ATOM 5858 C CA . TYR B 1 327 ? 11.82 6.391 26.547 1 96.38 327 TYR B CA 1
ATOM 5859 C C . TYR B 1 327 ? 10.859 7.41 25.953 1 96.38 327 TYR B C 1
ATOM 5861 O O . TYR B 1 327 ? 11.266 8.492 25.531 1 96.38 327 TYR B O 1
ATOM 5869 N N . HIS B 1 328 ? 9.633 6.996 25.812 1 97.06 328 HIS B N 1
ATOM 5870 C CA . HIS B 1 328 ? 8.562 7.91 25.438 1 97.06 328 HIS B CA 1
ATOM 5871 C C . HIS B 1 328 ? 7.695 8.281 26.625 1 97.06 328 HIS B C 1
ATOM 5873 O O . HIS B 1 328 ? 7.652 7.551 27.625 1 97.06 328 HIS B O 1
ATOM 5879 N N . ASP B 1 329 ? 7.086 9.367 26.578 1 97.06 329 ASP B N 1
ATOM 5880 C CA . ASP B 1 329 ? 6.125 9.789 27.594 1 97.06 329 ASP B CA 1
ATOM 5881 C C . ASP B 1 329 ? 4.992 10.602 26.984 1 97.06 329 ASP B C 1
ATOM 5883 O O . ASP B 1 329 ? 5.133 11.141 25.891 1 97.06 329 ASP B O 1
ATOM 5887 N N . ILE B 1 330 ? 3.857 10.617 27.609 1 97.38 330 ILE B N 1
ATOM 5888 C CA . ILE B 1 330 ? 2.752 11.516 27.297 1 97.38 330 ILE B CA 1
ATOM 5889 C C . ILE B 1 330 ? 2.902 12.82 28.062 1 97.38 330 ILE B C 1
ATOM 5891 O O . ILE B 1 330 ? 2.971 12.812 29.297 1 97.38 330 ILE B O 1
ATOM 5895 N N . ILE B 1 331 ? 2.896 13.93 27.375 1 97.38 331 ILE B N 1
ATOM 5896 C CA . ILE B 1 331 ? 3.182 15.18 28.062 1 97.38 331 ILE B CA 1
ATOM 5897 C C . ILE B 1 331 ? 1.921 16.031 28.125 1 97.38 331 ILE B C 1
ATOM 5899 O O . ILE B 1 331 ? 1.87 17.031 28.859 1 97.38 331 ILE B O 1
ATOM 5903 N N . ALA B 1 332 ? 0.967 15.711 27.406 1 97.88 332 ALA B N 1
ATOM 5904 C CA . ALA B 1 332 ? -0.342 16.359 27.422 1 97.88 332 ALA B CA 1
ATOM 5905 C C . ALA B 1 332 ? -1.446 15.375 27.031 1 97.88 332 ALA B C 1
ATOM 5907 O O . ALA B 1 332 ? -1.271 14.555 26.141 1 97.88 332 ALA B O 1
ATOM 5908 N N . LYS B 1 333 ? -2.504 15.406 27.703 1 97.44 333 LYS B N 1
ATOM 5909 C CA . LYS B 1 333 ? -3.672 14.578 27.422 1 97.44 333 LYS B CA 1
ATOM 5910 C C . LYS B 1 333 ? -4.965 15.312 27.766 1 97.44 333 LYS B C 1
ATOM 5912 O O . LYS B 1 333 ? -5.047 16 28.781 1 97.44 333 LYS B O 1
ATOM 5917 N N . ASP B 1 334 ? -5.914 15.266 26.922 1 97.62 334 ASP B N 1
ATOM 5918 C CA . ASP B 1 334 ? -7.242 15.836 27.125 1 97.62 334 ASP B CA 1
ATOM 5919 C C . ASP B 1 334 ? -8.289 15.102 26.297 1 97.62 334 ASP B C 1
ATOM 5921 O O . ASP B 1 334 ? -8.336 15.234 25.078 1 97.62 334 ASP B O 1
ATOM 5925 N N . ASP B 1 335 ? -9.156 14.438 26.938 1 96.44 335 ASP B N 1
ATOM 5926 C CA . ASP B 1 335 ? -10.117 13.562 26.25 1 96.44 335 ASP B CA 1
ATOM 5927 C C . ASP B 1 335 ? -11.25 14.375 25.641 1 96.44 335 ASP B C 1
ATOM 5929 O O . ASP B 1 335 ? -12.109 13.828 24.938 1 96.44 335 ASP B O 1
ATOM 5933 N N . VAL B 1 336 ? -11.234 15.641 25.859 1 95.25 336 VAL B N 1
ATOM 5934 C CA . VAL B 1 336 ? -12.242 16.5 25.266 1 95.25 336 VAL B CA 1
ATOM 5935 C C . VAL B 1 336 ? -11.594 17.453 24.266 1 95.25 336 VAL B C 1
ATOM 5937 O O . VAL B 1 336 ? -12.062 17.578 23.125 1 95.25 336 VAL B O 1
ATOM 5940 N N . GLY B 1 337 ? -10.508 18.031 24.609 1 96.69 337 GLY B N 1
ATOM 5941 C CA . GLY B 1 337 ? -9.922 19.125 23.844 1 96.69 337 GLY B CA 1
ATOM 5942 C C . GLY B 1 337 ? -8.891 18.641 22.828 1 96.69 337 GLY B C 1
ATOM 5943 O O . GLY B 1 337 ? -8.508 19.391 21.922 1 96.69 337 GLY B O 1
ATOM 5944 N N . LEU B 1 338 ? -8.422 17.422 22.938 1 98.12 338 LEU B N 1
ATOM 5945 C CA . LEU B 1 338 ? -7.363 16.938 22.062 1 98.12 338 LEU B CA 1
ATOM 5946 C C . LEU B 1 338 ? -7.832 15.727 21.266 1 98.12 338 LEU B C 1
ATOM 5948 O O . LEU B 1 338 ? -7.078 14.766 21.078 1 98.12 338 LEU B O 1
ATOM 5952 N N . ILE B 1 339 ? -9.086 15.836 20.875 1 98.38 339 ILE B N 1
ATOM 5953 C CA . ILE B 1 339 ? -9.602 14.789 19.984 1 98.38 339 ILE B CA 1
ATOM 5954 C C . ILE B 1 339 ? -9.039 14.969 18.578 1 98.38 339 ILE B C 1
ATOM 5956 O O . ILE B 1 339 ? -9.305 15.984 17.922 1 98.38 339 ILE B O 1
ATOM 5960 N N . PHE B 1 340 ? -8.219 13.992 18.203 1 98.69 340 PHE B N 1
ATOM 5961 C CA . PHE B 1 340 ? -7.527 13.961 16.922 1 98.69 340 PHE B CA 1
ATOM 5962 C C . PHE B 1 340 ? -6.672 15.203 16.734 1 98.69 340 PHE B C 1
ATOM 5964 O O . PHE B 1 340 ? -6.902 15.984 15.805 1 98.69 340 PHE B O 1
ATOM 5971 N N . PRO B 1 341 ? -5.672 15.445 17.609 1 98.81 341 PRO B N 1
ATOM 5972 C CA . PRO B 1 341 ? -4.691 16.484 17.266 1 98.81 341 PRO B CA 1
ATOM 5973 C C . PRO B 1 341 ? -4.059 16.281 15.898 1 98.81 341 PRO B C 1
ATOM 5975 O O . PRO B 1 341 ? -3.381 15.273 15.664 1 98.81 341 PRO B O 1
ATOM 5978 N N . SER B 1 342 ? -4.293 17.219 14.992 1 98.5 342 SER B N 1
ATOM 5979 C CA . SER B 1 342 ? -3.969 16.984 13.586 1 98.5 342 SER B CA 1
ATOM 5980 C C . SER B 1 342 ? -2.627 17.609 13.219 1 98.5 342 SER B C 1
ATOM 5982 O O . SER B 1 342 ? -1.988 17.203 12.25 1 98.5 342 SER B O 1
ATOM 5984 N N . ASP B 1 343 ? -2.193 18.656 13.945 1 98.75 343 ASP B N 1
ATOM 5985 C CA . ASP B 1 343 ? -0.908 19.297 13.68 1 98.75 343 ASP B CA 1
ATOM 5986 C C . ASP B 1 343 ? -0.307 19.859 14.961 1 98.75 343 ASP B C 1
ATOM 5988 O O . ASP B 1 343 ? -1.025 20.125 15.93 1 98.75 343 ASP B O 1
ATOM 5992 N N . ILE B 1 344 ? 1.001 20.062 14.961 1 98.81 344 ILE B N 1
ATOM 5993 C CA . ILE B 1 344 ? 1.717 20.516 16.156 1 98.81 344 ILE B CA 1
ATOM 5994 C C . ILE B 1 344 ? 2.928 21.359 15.734 1 98.81 344 ILE B C 1
ATOM 5996 O O . ILE B 1 344 ? 3.604 21.031 14.758 1 98.81 344 ILE B O 1
ATOM 6000 N N . ARG B 1 345 ? 3.158 22.422 16.5 1 98.44 345 ARG B N 1
ATOM 6001 C CA . ARG B 1 345 ? 4.324 23.281 16.328 1 98.44 345 ARG B CA 1
ATOM 6002 C C . ARG B 1 345 ? 4.914 23.688 17.672 1 98.44 345 ARG B C 1
ATOM 6004 O O . ARG B 1 345 ? 4.219 23.688 18.688 1 98.44 345 ARG B O 1
ATOM 6011 N N . VAL B 1 346 ? 6.164 23.969 17.641 1 98.38 346 VAL B N 1
ATOM 6012 C CA . VAL B 1 346 ? 6.828 24.562 18.797 1 98.38 346 VAL B CA 1
ATOM 6013 C C . VAL B 1 346 ? 7.496 25.875 18.375 1 98.38 346 VAL B C 1
ATOM 6015 O O . VAL B 1 346 ? 8.359 25.891 17.5 1 98.38 346 VAL B O 1
ATOM 6018 N N . VAL B 1 347 ? 7.074 26.922 19.016 1 97.25 347 VAL B N 1
ATOM 6019 C CA . VAL B 1 347 ? 7.645 28.234 18.734 1 97.25 347 VAL B CA 1
ATOM 6020 C C . VAL B 1 347 ? 8.031 28.922 20.047 1 97.25 347 VAL B C 1
ATOM 6022 O O . VAL B 1 347 ? 7.184 29.141 20.906 1 97.25 347 VAL B O 1
ATOM 6025 N N . ASN B 1 348 ? 9.297 29.188 20.234 1 95.56 348 ASN B N 1
ATOM 6026 C CA . ASN B 1 348 ? 9.82 29.875 21.406 1 95.56 348 ASN B CA 1
ATOM 6027 C C . ASN B 1 348 ? 9.414 29.172 22.703 1 95.56 348 ASN B C 1
ATOM 6029 O O . ASN B 1 348 ? 8.906 29.797 23.625 1 95.56 348 ASN B O 1
ATOM 6033 N N . GLY B 1 349 ? 9.5 27.891 22.656 1 96.75 349 GLY B N 1
ATOM 6034 C CA . GLY B 1 349 ? 9.273 27.078 23.859 1 96.75 349 GLY B CA 1
ATOM 6035 C C . GLY B 1 349 ? 7.809 26.797 24.125 1 96.75 349 GLY B C 1
ATOM 6036 O O . GLY B 1 349 ? 7.465 26.125 25.094 1 96.75 349 GLY B O 1
ATOM 6037 N N . ILE B 1 350 ? 6.957 27.312 23.25 1 98.06 350 ILE B N 1
ATOM 6038 C CA . ILE B 1 350 ? 5.523 27.078 23.391 1 98.06 350 ILE B CA 1
ATOM 6039 C C . ILE B 1 350 ? 5.055 26.047 22.375 1 98.06 350 ILE B C 1
ATOM 6041 O O . ILE B 1 350 ? 5.363 26.156 21.172 1 98.06 350 ILE B O 1
ATOM 6045 N N . VAL B 1 351 ? 4.34 25.062 22.859 1 98.75 351 VAL B N 1
ATOM 6046 C CA . VAL B 1 351 ? 3.738 24.062 22 1 98.75 351 VAL B CA 1
ATOM 6047 C C . VAL B 1 351 ? 2.355 24.516 21.547 1 98.75 351 VAL B C 1
ATOM 6049 O O . VAL B 1 351 ? 1.541 24.953 22.359 1 98.75 351 VAL B O 1
ATOM 6052 N N . TRP B 1 352 ? 2.117 24.484 20.281 1 98.69 352 TRP B N 1
ATOM 6053 C CA . TRP B 1 352 ? 0.825 24.781 19.688 1 98.69 352 TRP B CA 1
ATOM 6054 C C . TRP B 1 352 ? 0.25 23.547 18.984 1 98.69 352 TRP B C 1
ATOM 6056 O O . TRP B 1 352 ? 0.947 22.891 18.219 1 98.69 352 TRP B O 1
ATOM 6066 N N . VAL B 1 353 ? -1.019 23.219 19.266 1 98.81 353 VAL B N 1
ATOM 6067 C CA . VAL B 1 353 ? -1.671 22.062 18.672 1 98.81 353 VAL B CA 1
ATOM 6068 C C . VAL B 1 353 ? -3.062 22.438 18.172 1 98.81 353 VAL B C 1
ATOM 6070 O O . VAL B 1 353 ? -3.779 23.203 18.828 1 98.81 353 VAL B O 1
ATOM 6073 N N . ILE B 1 354 ? -3.436 21.922 17.031 1 98.81 354 ILE B N 1
ATOM 6074 C CA . ILE B 1 354 ? -4.828 22.031 16.609 1 98.81 354 ILE B CA 1
ATOM 6075 C C . ILE B 1 354 ? -5.5 20.656 16.734 1 98.81 354 ILE B C 1
ATOM 6077 O O . ILE B 1 354 ? -4.938 19.641 16.312 1 98.81 354 ILE B O 1
ATOM 6081 N N . SER B 1 355 ? -6.57 20.594 17.359 1 98.69 355 SER B N 1
ATOM 6082 C CA . SER B 1 355 ? -7.477 19.453 17.391 1 98.69 355 SER B CA 1
ATOM 6083 C C . SER B 1 355 ? -8.711 19.688 16.516 1 98.69 355 SER B C 1
ATOM 6085 O O . SER B 1 355 ? -9.383 20.719 16.672 1 98.69 355 SER B O 1
ATOM 6087 N N . ASP B 1 356 ? -9.031 18.719 15.664 1 98.62 356 ASP B N 1
ATOM 6088 C CA . ASP B 1 356 ? -10.016 19.094 14.664 1 98.62 356 ASP B CA 1
ATOM 6089 C C . ASP B 1 356 ? -11.133 18.047 14.586 1 98.62 356 ASP B C 1
ATOM 6091 O O . ASP B 1 356 ? -12.023 18.141 13.734 1 98.62 356 ASP B O 1
ATOM 6095 N N . ARG B 1 357 ? -11.102 16.984 15.352 1 98.5 357 ARG B N 1
ATOM 6096 C CA . ARG B 1 357 ? -12.125 15.945 15.391 1 98.5 357 ARG B CA 1
ATOM 6097 C C . ARG B 1 357 ? -12.406 15.398 14 1 98.5 357 ARG B C 1
ATOM 6099 O O . ARG B 1 357 ? -13.555 15.078 13.672 1 98.5 357 ARG B O 1
ATOM 6106 N N . MET B 1 358 ? -11.469 15.273 13.227 1 98.31 358 MET B N 1
ATOM 6107 C CA . MET B 1 358 ? -11.609 14.883 11.828 1 98.31 358 MET B CA 1
ATOM 6108 C C . MET B 1 358 ? -12.383 13.578 11.695 1 98.31 358 MET B C 1
ATOM 6110 O O . MET B 1 358 ? -13.289 13.469 10.867 1 98.31 358 MET B O 1
ATOM 6114 N N . PRO B 1 359 ? -12.094 12.508 12.461 1 97.88 359 PRO B N 1
ATOM 6115 C CA . PRO B 1 359 ? -12.844 11.266 12.289 1 97.88 359 PRO B CA 1
ATOM 6116 C C . PRO B 1 359 ? -14.352 11.445 12.492 1 97.88 359 PRO B C 1
ATOM 6118 O O . PRO B 1 359 ? -15.148 10.812 11.797 1 97.88 359 PRO B O 1
ATOM 6121 N N . VAL B 1 360 ? -14.711 12.305 13.422 1 97.94 360 VAL B N 1
ATOM 6122 C CA . VAL B 1 360 ? -16.141 12.57 13.617 1 97.94 360 VAL B CA 1
ATOM 6123 C C . VAL B 1 360 ? -16.719 13.195 12.352 1 97.94 360 VAL B C 1
ATOM 6125 O O . VAL B 1 360 ? -17.797 12.805 11.906 1 97.94 360 VAL B O 1
ATOM 6128 N N . HIS B 1 361 ? -16.031 14.117 11.812 1 97.62 361 HIS B N 1
ATOM 6129 C CA . HIS B 1 361 ? -16.469 14.797 10.602 1 97.62 361 HIS B CA 1
ATOM 6130 C C . HIS B 1 361 ? -16.625 13.82 9.438 1 97.62 361 HIS B C 1
ATOM 6132 O O . HIS B 1 361 ? -17.594 13.898 8.68 1 97.62 361 HIS B O 1
ATOM 6138 N N . LEU B 1 362 ? -15.711 12.844 9.289 1 96.12 362 LEU B N 1
ATOM 6139 C CA . LEU B 1 362 ? -15.641 12 8.102 1 96.12 362 LEU B CA 1
ATOM 6140 C C . LEU B 1 362 ? -16.5 10.75 8.273 1 96.12 362 LEU B C 1
ATOM 6142 O O . LEU B 1 362 ? -17.031 10.227 7.297 1 96.12 362 LEU B O 1
ATOM 6146 N N . ILE B 1 363 ? -16.578 10.203 9.492 1 94.5 363 ILE B N 1
ATOM 6147 C CA . ILE B 1 363 ? -17.203 8.906 9.727 1 94.5 363 ILE B CA 1
ATOM 6148 C C . ILE B 1 363 ? -18.609 9.109 10.266 1 94.5 363 ILE B C 1
ATOM 6150 O O . ILE B 1 363 ? -19.5 8.273 10.047 1 94.5 363 ILE B O 1
ATOM 6154 N N . SER B 1 364 ? -18.781 10.211 10.93 1 95.62 364 SER B N 1
ATOM 6155 C CA . SER B 1 364 ? -20.078 10.57 11.5 1 95.62 364 SER B CA 1
ATOM 6156 C C . SER B 1 364 ? -20.5 11.977 11.07 1 95.62 364 SER B C 1
ATOM 6158 O O . SER B 1 364 ? -20.422 12.312 9.891 1 95.62 364 SER B O 1
ATOM 6160 N N . LYS B 1 365 ? -20.969 12.734 12.062 1 95.62 365 LYS B N 1
ATOM 6161 C CA . LYS B 1 365 ? -21.344 14.125 11.844 1 95.62 365 LYS B CA 1
ATOM 6162 C C . LYS B 1 365 ? -21.016 14.984 13.062 1 95.62 365 LYS B C 1
ATOM 6164 O O . LYS B 1 365 ? -21.359 14.641 14.188 1 95.62 365 LYS B O 1
ATOM 6169 N N . LEU B 1 366 ? -20.406 16.031 12.773 1 97.69 366 LEU B N 1
ATOM 6170 C CA . LEU B 1 366 ? -20.078 16.969 13.844 1 97.69 366 LEU B CA 1
ATOM 6171 C C . LEU B 1 366 ? -21.328 17.625 14.406 1 97.69 366 LEU B C 1
ATOM 6173 O O . LEU B 1 366 ? -22.266 17.938 13.656 1 97.69 366 LEU B O 1
ATOM 6177 N N . ASP B 1 367 ? -21.344 17.812 15.758 1 97.81 367 ASP B N 1
ATOM 6178 C CA . ASP B 1 367 ? -22.359 18.656 16.406 1 97.81 367 ASP B CA 1
ATOM 6179 C C . ASP B 1 367 ? -21.922 20.109 16.453 1 97.81 367 ASP B C 1
ATOM 6181 O O . ASP B 1 367 ? -21.062 20.5 17.266 1 97.81 367 ASP B O 1
ATOM 6185 N N . PHE B 1 368 ? -22.594 20.922 15.711 1 97.62 368 PHE B N 1
ATOM 6186 C CA . PHE B 1 368 ? -22.125 22.297 15.555 1 97.62 368 PHE B CA 1
ATOM 6187 C C . PHE B 1 368 ? -22.656 23.188 16.672 1 97.62 368 PHE B C 1
ATOM 6189 O O . PHE B 1 368 ? -22.422 24.391 16.672 1 97.62 368 PHE B O 1
ATOM 6196 N N . TYR B 1 369 ? -23.266 22.594 17.656 1 97 369 TYR B N 1
ATOM 6197 C CA . TYR B 1 369 ? -23.625 23.297 18.891 1 97 369 TYR B CA 1
ATOM 6198 C C . TYR B 1 369 ? -22.547 23.078 19.953 1 97 369 TYR B C 1
ATOM 6200 O O . TYR B 1 369 ? -22.594 23.703 21.031 1 97 369 TYR B O 1
ATOM 6208 N N . ASP B 1 370 ? -21.641 22.25 19.578 1 96.94 370 ASP B N 1
ATOM 6209 C CA . ASP B 1 370 ? -20.484 22 20.422 1 96.94 370 ASP B CA 1
ATOM 6210 C C . ASP B 1 370 ? -19.203 22.547 19.781 1 96.94 370 ASP B C 1
ATOM 6212 O O . ASP B 1 370 ? -19.188 22.797 18.578 1 96.94 370 ASP B O 1
ATOM 6216 N N . VAL B 1 371 ? -18.125 22.719 20.625 1 97.94 371 VAL B N 1
ATOM 6217 C CA . VAL B 1 371 ? -16.828 23.125 20.094 1 97.94 371 VAL B CA 1
ATOM 6218 C C . VAL B 1 371 ? -16.188 21.953 19.344 1 97.94 371 VAL B C 1
ATOM 6220 O O . VAL B 1 371 ? -16.047 20.859 19.906 1 97.94 371 VAL B O 1
ATOM 6223 N N . ASN B 1 372 ? -15.836 22.188 18.094 1 98.56 372 ASN B N 1
ATOM 6224 C CA . ASN B 1 372 ? -15.281 21.125 17.266 1 98.56 372 ASN B CA 1
ATOM 6225 C C . ASN B 1 372 ? -13.781 21.281 17.078 1 98.56 372 ASN B C 1
ATOM 6227 O O . ASN B 1 372 ? -13.047 20.281 17.031 1 98.56 372 ASN B O 1
ATOM 6231 N N . PHE B 1 373 ? -13.359 22.5 16.969 1 98.75 373 PHE B N 1
ATOM 6232 C CA . PHE B 1 373 ? -11.961 22.75 16.641 1 98.75 373 PHE B CA 1
ATOM 6233 C C . PHE B 1 373 ? -11.312 23.609 17.719 1 98.75 373 PHE B C 1
ATOM 6235 O O . PHE B 1 373 ? -11.922 24.578 18.203 1 98.75 373 PHE B O 1
ATOM 6242 N N . ARG B 1 374 ? -10.125 23.281 18.125 1 98.31 374 ARG B N 1
ATOM 6243 C CA . ARG B 1 374 ? -9.422 24.031 19.172 1 98.31 374 ARG B CA 1
ATOM 6244 C C . ARG B 1 374 ? -7.961 24.25 18.797 1 98.31 374 ARG B C 1
ATOM 6246 O O . ARG B 1 374 ? -7.324 23.359 18.219 1 98.31 374 ARG B O 1
ATOM 6253 N N . ILE B 1 375 ? -7.508 25.406 19.094 1 98.19 375 ILE B N 1
ATOM 6254 C CA . ILE B 1 375 ? -6.07 25.656 19.188 1 98.19 375 ILE B CA 1
ATOM 6255 C C . ILE B 1 375 ? -5.652 25.688 20.656 1 98.19 375 ILE B C 1
ATOM 6257 O O . ILE B 1 375 ? -6.109 26.547 21.422 1 98.19 375 ILE B O 1
ATOM 6261 N N . ILE B 1 376 ? -4.785 24.781 20.984 1 98.06 376 ILE B N 1
ATOM 6262 C CA . ILE B 1 376 ? -4.297 24.641 22.344 1 98.06 376 ILE B CA 1
ATOM 6263 C C . ILE B 1 376 ? -2.801 24.953 22.391 1 98.06 376 ILE B C 1
ATOM 6265 O O . ILE B 1 376 ? -2.061 24.625 21.469 1 98.06 376 ILE B O 1
ATOM 6269 N N . PHE B 1 377 ? -2.387 25.641 23.5 1 97.81 377 PHE B N 1
ATOM 6270 C CA . PHE B 1 377 ? -0.959 25.875 23.672 1 97.81 377 PHE B CA 1
ATOM 6271 C C . PHE B 1 377 ? -0.533 25.641 25.109 1 97.81 377 PHE B C 1
ATOM 6273 O O . PHE B 1 377 ? -1.364 25.656 26.016 1 97.81 377 PHE B O 1
ATOM 6280 N N . PHE B 1 378 ? 0.72 25.328 25.344 1 98.31 378 PHE B N 1
ATOM 6281 C CA . PHE B 1 378 ? 1.289 25.094 26.656 1 98.31 378 PHE B CA 1
ATOM 6282 C C . PHE B 1 378 ? 2.809 25.188 26.625 1 98.31 378 PHE B C 1
ATOM 6284 O O . PHE B 1 378 ? 3.41 25.188 25.547 1 98.31 378 PHE B O 1
ATOM 6291 N N . SER B 1 379 ? 3.402 25.328 27.766 1 98 379 SER B N 1
ATOM 6292 C CA . SER B 1 379 ? 4.852 25.438 27.891 1 98 379 SER B CA 1
ATOM 6293 C C . SER B 1 379 ? 5.52 24.078 27.719 1 98 379 SER B C 1
ATOM 6295 O O . SER B 1 379 ? 5.203 23.125 28.453 1 98 379 SER B O 1
ATOM 6297 N N . LEU B 1 380 ? 6.477 24 26.797 1 98 380 LEU B N 1
ATOM 6298 C CA . LEU B 1 380 ? 7.207 22.766 26.594 1 98 380 LEU B CA 1
ATOM 6299 C C . LEU B 1 380 ? 8.016 22.391 27.828 1 98 380 LEU B C 1
ATOM 6301 O O . LEU B 1 380 ? 7.996 21.234 28.266 1 98 380 LEU B O 1
ATOM 6305 N N . ASP B 1 381 ? 8.688 23.359 28.375 1 96.38 381 ASP B N 1
ATOM 6306 C CA . ASP B 1 381 ? 9.523 23.109 29.547 1 96.38 381 ASP B CA 1
ATOM 6307 C C . ASP B 1 381 ? 8.711 22.516 30.703 1 96.38 381 ASP B C 1
ATOM 6309 O O . ASP B 1 381 ? 9.141 21.547 31.344 1 96.38 381 ASP B O 1
ATOM 6313 N N . GLU B 1 382 ? 7.59 23.094 30.891 1 96.62 382 GLU B N 1
ATOM 6314 C CA . GLU B 1 382 ? 6.723 22.578 31.938 1 96.62 382 GLU B CA 1
ATOM 6315 C C . GLU B 1 382 ? 6.223 21.172 31.609 1 96.62 382 GLU B C 1
ATOM 6317 O O . GLU B 1 382 ? 6.152 20.312 32.5 1 96.62 382 GLU B O 1
ATOM 6322 N N . ALA B 1 383 ? 5.941 20.969 30.406 1 97.5 383 ALA B N 1
ATOM 6323 C CA . ALA B 1 383 ? 5.328 19.719 29.984 1 97.5 383 ALA B CA 1
ATOM 6324 C C . ALA B 1 383 ? 6.316 18.562 30.109 1 97.5 383 ALA B C 1
ATOM 6326 O O . ALA B 1 383 ? 5.926 17.438 30.422 1 97.5 383 ALA B O 1
ATOM 6327 N N . VAL B 1 384 ? 7.57 18.828 29.828 1 96.94 384 VAL B N 1
ATOM 6328 C CA . VAL B 1 384 ? 8.531 17.734 29.797 1 96.94 384 VAL B CA 1
ATOM 6329 C C . VAL B 1 384 ? 9.172 17.562 31.172 1 96.94 384 VAL B C 1
ATOM 6331 O O . VAL B 1 384 ? 9.852 16.562 31.422 1 96.94 384 VAL B O 1
ATOM 6334 N N . SER B 1 385 ? 8.953 18.531 32.062 1 95.25 385 SER B N 1
ATOM 6335 C CA . SER B 1 385 ? 9.539 18.453 33.406 1 95.25 385 SER B CA 1
ATOM 6336 C C . SER B 1 385 ? 9.109 17.188 34.125 1 95.25 385 SER B C 1
ATOM 6338 O O . SER B 1 385 ? 7.914 16.891 34.219 1 95.25 385 SER B O 1
ATOM 6340 N N . GLY B 1 386 ? 10.07 16.406 34.594 1 94.31 386 GLY B N 1
ATOM 6341 C CA . GLY B 1 386 ? 9.789 15.188 35.344 1 94.31 386 GLY B CA 1
ATOM 6342 C C . GLY B 1 386 ? 9.531 13.984 34.438 1 94.31 386 GLY B C 1
ATOM 6343 O O . GLY B 1 386 ? 9.281 12.883 34.938 1 94.31 386 GLY B O 1
ATOM 6344 N N . THR B 1 387 ? 9.539 14.188 33.125 1 95.81 387 THR B N 1
ATOM 6345 C CA . THR B 1 387 ? 9.352 13.07 32.219 1 95.81 387 THR B CA 1
ATOM 6346 C C . THR B 1 387 ? 10.695 12.562 31.703 1 95.81 387 THR B C 1
ATOM 6348 O O . THR B 1 387 ? 11.742 13.148 32 1 95.81 387 THR B O 1
ATOM 6351 N N . VAL B 1 388 ? 10.656 11.547 30.953 1 95.75 388 VAL B N 1
ATOM 6352 C CA . VAL B 1 388 ? 11.867 10.938 30.406 1 95.75 388 VAL B CA 1
ATOM 6353 C C . VAL B 1 388 ? 12.422 11.812 29.281 1 95.75 388 VAL B C 1
ATOM 6355 O O . VAL B 1 388 ? 13.547 11.602 28.828 1 95.75 388 VAL B O 1
ATOM 6358 N N . CYS B 1 389 ? 11.688 12.797 28.859 1 96.69 389 CYS B N 1
ATOM 6359 C CA . CYS B 1 389 ? 12.109 13.633 27.734 1 96.69 389 CYS B CA 1
ATOM 6360 C C . CYS B 1 389 ? 12.883 14.852 28.234 1 96.69 389 CYS B C 1
ATOM 6362 O O . CYS B 1 389 ? 13.461 15.594 27.438 1 96.69 389 CYS B O 1
ATOM 6364 N N . GLN B 1 390 ? 12.836 15 29.531 1 94.81 390 GLN B N 1
ATOM 6365 C CA . GLN B 1 390 ? 13.516 16.156 30.109 1 94.81 390 GLN B CA 1
ATOM 6366 C C . GLN B 1 390 ? 15.031 16.047 29.938 1 94.81 390 GLN B C 1
ATOM 6368 O O . GLN B 1 390 ? 15.609 14.977 30.094 1 94.81 390 GLN B O 1
ATOM 6373 N N . HIS B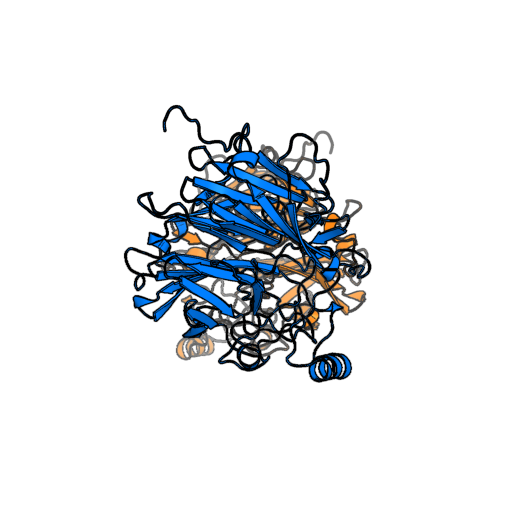 1 391 ? 15.625 17.203 29.5 1 89.38 391 HIS B N 1
ATOM 6374 C CA . HIS B 1 391 ? 17.078 17.219 29.422 1 89.38 391 HIS B CA 1
ATOM 6375 C C . HIS B 1 391 ? 17.703 17.141 30.812 1 89.38 391 HIS B C 1
ATOM 6377 O O . HIS B 1 391 ? 17.188 17.734 31.766 1 89.38 391 HIS B O 1
ATOM 6383 N N . ASN B 1 392 ? 18.641 16.172 31 1 73.56 392 ASN B N 1
ATOM 638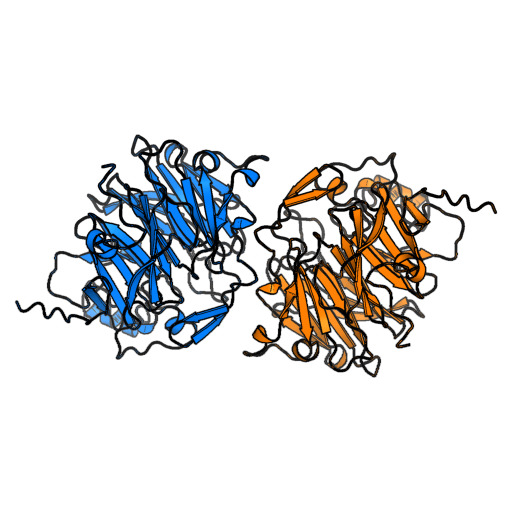4 C CA . ASN B 1 392 ? 19.359 16.125 32.281 1 73.56 392 ASN B CA 1
ATOM 6385 C C . ASN B 1 392 ? 20.281 17.328 32.438 1 73.56 392 ASN B C 1
ATOM 6387 O O . ASN B 1 392 ? 20.938 17.75 31.484 1 73.56 392 ASN B O 1
ATOM 6391 N N . SER B 1 393 ? 20 18.312 33.344 1 52.34 393 SER B N 1
ATOM 6392 C CA . SER B 1 393 ? 20.844 19.453 33.656 1 52.34 393 SER B CA 1
ATOM 6393 C C . SER B 1 393 ? 22.312 19.047 33.812 1 52.34 393 SER B C 1
ATOM 6395 O O . SER B 1 393 ? 23.188 19.891 34 1 52.34 393 SER B O 1
ATOM 6397 N N . LYS B 1 394 ? 22.797 17.844 34.312 1 46.12 394 LYS B N 1
ATOM 6398 C CA . LYS B 1 394 ? 24.219 17.734 34.562 1 46.12 394 LYS B CA 1
ATOM 6399 C C . LYS B 1 394 ? 25.031 18.078 33.312 1 46.12 394 LYS B C 1
ATOM 6401 O O . LYS B 1 394 ? 26.25 18.234 33.375 1 46.12 394 LYS B O 1
ATOM 6406 N N . TYR B 1 395 ? 24.625 17.656 32.219 1 37.03 395 TYR B N 1
ATOM 6407 C CA . TYR B 1 395 ? 25.578 17.906 31.141 1 37.03 395 TYR B CA 1
ATOM 6408 C C . TYR B 1 395 ? 25.234 19.219 30.422 1 37.03 395 TYR B C 1
ATOM 6410 O O . TYR B 1 395 ? 25.594 19.391 29.25 1 37.03 395 TYR B O 1
ATOM 6418 N N . VAL B 1 396 ? 24.281 20 30.906 1 32.09 396 VAL B N 1
ATOM 6419 C CA . VAL B 1 396 ? 24.391 21.328 30.297 1 32.09 396 VAL B CA 1
ATOM 6420 C C . VAL B 1 396 ? 25.375 22.172 31.094 1 32.09 396 VAL B C 1
ATOM 6422 O O . VAL B 1 396 ? 25.344 22.188 32.344 1 32.09 396 VAL B O 1
#

pLDDT: mean 93.94, std 12.55, range [24.7, 98.94]

Nearest PDB structures (foldseek):
  7asd-assembly1_AA  TM=9.146E-01  e=9.909E-34  Apis mellifera
  5yyl-assembly1_A-2  TM=8.845E-01  e=4.593E-33  Apis mellifera
  5yyl-assembly1_B-2  TM=8.768E-01  e=7.729E-29  Apis mellifera
  3q6k-assembly1_A  TM=8.422E-01  e=8.730E-24  Lutzomyia longipalpis
  8ffe-assembly1_A  TM=4.347E-01  e=1.427E-05  Homo sapiens

Secondary structure (DSSP, 8-state):
----------SSSPPPEEEEEESS--B--S-HHHHHHHHHHTS--GGG----EEEEETTEEEEE---SSS----SEEEEESS--S-SSPPBEESS-TGGG-TT-TTS-S-EEEEEE-TTSEEEEEE--EES-GGG-EE-S--EEEEEETTTTEEEEEEEPPGGG--TT--EEEEEEEE-SSTTSEEEEEEETTTTEEEEEETTTTEEEEEE-GGGSPPGGG-EEEETTEEEE-TT--EEEEEEPPTTSSS-EEEEEESS-SEEEEEEHHHHTS---TTGGGG-EEEEE-SS-EEEEEE-TTSEEEEEETTTTEEEEEETTS-SSGGGEEEEEE-TTTTSSEEEEEEETTEEEEEE--HHHHHHS---TTS--EEEEEEEHHHHHTTSTTS--GGG-/----------SSSPPPEEEEEESS--B--S-HHHHHHHHHHTS--GGG----EEEEETTEEEEE---SSS----SEEEEESS--S-SSPPBEESS-TGGG-TT-TTS-S-EEEEEE-TTSEEEEEE--EES-GGG-EE-S--EEEEEETTTTEEEEEEEPPGGG--TT--EEEEEEEE-SSTTSEEEEEEETTTTEEEEEETTTTEEEEEE-GGGSPPGGG-EEEETTEEEE-TT--EEEEEEPPTTSSS-EEEEEESS-SEEEEEEHHHHTS---TTGGGG-EEEEE-SS-EEEEEE-TTSEEEEEETTTTEEEEEETTS-SSGGGEEEEEE-TTTTSSEEEEEEETTEEEEEE--HHHHHHS---TTS--EEEEEEEHHHHHTTSTTS--GGG-

Solvent-accessible surface area (backbone atoms only — not comparable to full-atom values): 40775 Å² total; per-residue (Å²): 134,84,76,78,70,72,74,66,84,58,69,107,53,43,73,66,40,74,65,34,45,27,43,58,57,52,61,62,54,96,38,72,67,58,44,51,49,26,48,71,74,44,47,33,33,51,90,42,47,53,62,49,22,58,40,75,54,94,51,35,38,32,39,16,21,43,27,49,41,72,16,49,64,46,15,43,23,32,36,64,61,75,61,83,77,53,49,59,64,52,35,33,46,45,82,33,65,77,39,18,32,74,73,39,71,88,47,35,40,12,26,46,33,54,42,69,52,96,74,50,32,39,37,37,45,24,51,13,37,35,36,50,81,94,57,49,40,78,73,28,70,41,31,43,34,30,27,35,64,90,76,56,40,75,77,45,76,44,71,67,53,74,86,54,52,58,98,47,54,39,64,52,28,65,44,76,48,68,54,95,43,82,60,44,29,39,38,39,33,21,14,20,57,45,28,30,40,35,33,37,34,58,74,76,67,46,70,46,53,45,76,55,25,66,23,38,17,32,32,88,36,14,73,44,56,48,99,89,41,77,51,74,51,31,69,35,6,17,36,22,43,30,50,51,30,80,88,42,82,83,41,33,37,36,35,23,14,36,9,23,38,43,37,32,37,30,48,43,74,63,63,76,40,78,80,61,95,70,52,73,79,58,50,41,82,52,45,46,52,96,41,34,35,51,22,35,39,43,40,77,90,34,40,34,37,35,24,24,34,64,66,13,29,31,33,35,30,25,68,89,46,74,73,38,54,92,39,42,43,76,36,38,71,33,89,74,68,24,36,36,32,42,27,58,48,74,57,94,59,31,35,39,35,36,11,38,35,52,65,42,53,75,78,56,67,71,60,66,90,38,80,45,32,31,35,36,36,35,51,44,67,65,27,30,57,91,44,72,43,40,79,70,66,84,80,105,135,84,75,78,71,73,73,60,85,56,70,107,51,43,71,62,40,74,65,35,45,26,44,58,58,54,62,62,54,97,38,70,67,59,43,51,50,26,48,72,74,44,46,33,32,50,92,42,47,52,61,50,22,60,42,73,56,93,52,34,37,34,39,17,23,42,28,49,43,72,16,49,64,47,14,43,23,30,38,63,61,75,61,81,76,53,49,59,62,50,34,32,45,45,82,34,66,77,39,18,31,73,72,39,71,88,45,37,39,12,26,46,33,56,44,68,51,97,75,49,32,38,38,36,45,24,48,13,37,35,36,51,80,93,57,49,40,78,72,28,72,41,30,42,35,31,27,34,64,89,76,56,41,74,76,45,77,44,71,66,52,74,85,54,52,57,98,48,54,39,65,50,28,63,44,77,47,67,54,97,42,81,61,43,29,38,38,39,34,21,16,19,57,45,28,31,39,35,34,35,34,58,73,75,68,44,69,45,52,45,76,53,27,67,21,41,17,32,32,87,38,15,74,44,58,48,98,90,39,76,50,72,51,29,67,35,7,17,36,23,42,30,51,50,30,80,90,42,81,84,41,34,37,36,36,23,14,35,9,21,36,43,38,32,36,29,49,42,74,64,62,77,38,79,80,61,94,69,52,73,80,57,50,40,80,53,45,47,51,96,42,33,35,48,24,34,38,44,39,79,88,33,40,35,36,35,22,24,34,64,65,12,29,32,32,34,30,24,69,90,46,72,71,37,56,91,39,44,43,76,36,38,70,32,89,74,70,23,36,37,33,43,24,57,47,75,56,93,60,30,34,37,35,36,11,37,34,53,66,43,54,75,77,56,70,71,60,66,92,37,79,47,32,30,34,35,36,34,52,43,67,63,28,30,56,93,44,72,42,38,80,69,65,85,82,105